Protein 4KCT (pdb70)

CATH classification: 3.40.1380.20 (+1 more: 3.20.20.60)

B-factor: mean 27.31, std 12.68, range [11.15, 114.93]

InterPro domains:
  IPR001697 Pyruvate kinase [PR01050] (77-93)
  IPR001697 Pyruvate kinase [PR01050] (206-220)
  IPR001697 Pyruvate kinase [PR01050] (236-262)
  IPR001697 Pyruvate kinase [PR01050] (263-287)
  IPR001697 Pyruvate kinase [PR01050] (288-312)
  IPR001697 Pyruvate kinase [PR01050] (313-331)
  IPR001697 Pyruvate kinase [PR01050] (332-348)
  IPR001697 Pyruvate kinase [PTHR11817] (18-480)
  IPR001697 Pyruvate kinase [TIGR01064] (21-495)
  IPR001697 Pyruvate kinase [cd00288] (19-498)
  IPR011037 Pyruvate kinase-like, insert domain superfamily [SSF50800] (89-187)
  IPR015793 Pyruvate kinase, barrel [PF00224] (20-344)
  IPR015795 Pyruvate kinase, C-terminal [PF02887] (379-492)
  IPR015806 Pyruvate kinase, insert domain superfamily [G3DSA:2.40.33.10] (88-188)
  IPR015813 Pyruvate/Phosphoenolpyruvate kinase-like domain superfamily [SSF51621] (4-357)
  IPR018209 Pyruvate kinase, active site [PS00110] (234-246)
  IPR036918 Pyruvate kinase, C-terminal domain superfamily [G3DSA:3.40.1380.20] (355-491)
  IPR036918 Pyruvate kinase, C-terminal domain superfamily [SSF52935] (342-498)
  IPR040442 Pyruvate kinase-like domain superfamily [G3DSA:3.20.20.60] (20-354)

Sequence (996 aa):
SQLEHNIGLSIFEPVAKHRANRIVCTIGPSTQSVEEALKNLMKSGMSVARMNFSHGSHEYHQTTINNVRAAAAELGLHIGIALDTKGPEIRTGLFKDGEVSFAPGDIVCVTTDPAYEKVGTKEKFYIDYPQLTNAVRPGGSIYVDDGVMTLRVVSKEDDRTLKCHVNNHHRLTDRRGINLPGCEVDLPAVSEKDRKDLEFGVAQGVDMIFASFIRRTAEQVREVRAALGEKGKDILIISKIENHQGVQNIDSIIEASNGIMVARGDLGVEIPAEKVCCVAQMCIISKCNVVGKPVICATQMLEESMTSNPRPTRAEVSDVANAVLNGADCVMLSGETAKGKYPNEVVQYMARICVEAQSATHDTVMFNSSIKNLQKIPMCCPEEAVCSSSAVASSAFEVQAKAMLVLSNTGRSARLISKYRPNCPIICVTTRLQTCRQLNVTRSVVSVFYDAAKSGEDKDKEKRVKLGLDFAKKEKYASTGDVVVVVHADHSVKGYPNQTRLIYLPSQLEHNIGLSIFEPVAKHRANRIVCTIGPSTQSVEALKNLMKSGMSVARMNFSHGSHEYHQTTINNVRAAAAELGLHIGIALDTKGPEIRRTGLFKDGEVSFAPGDIVCVTTDPAYEKVGTKEKFYIDYPQLTNAVRPGGSIYVDDGVMTLRVVSKEDDRTLKCHVNNHHRLTDRRGINLPGCEVDLPAVSEKDRKDLEFGVAQGVDMIFASFIRTAEQVREVRAALGEKGKDILIISKIENHQGVQNIDSIIEASNGIMVARGDLGVEIPAEKVCCVAQMCIISKCNVVGKPVICATQMLESMTSSNPRPTRAEVSDVANAVLNGADCVMLSGETAKGKYPNEVVQYMARICVEAQSATHDTVMFNSSIKNLQKIPMCCPEEAVCSSSAVASSAFEVQAKAMLVLSNTGRSARLISKYRPNCPIICVTTRLQTCRQLNVTRSVVSVFYDAAKSGEDKDKEKRVKLGLDFAKKEKYASTGDVVVVVHADHSVKGYPNQTRLIYLP

Foldseek 3Di:
DLVVLVVPDDPPDDFDPDFFFAEEEEAAPLQLALVSLLLLVVLGHQEYEYEQLDDDLVSVVSSLVSNVVSCVVVVAQHAYEYEFNWDFKWWAAAVVQKEKDAFFQKEKEFCPCVQRHHAYSHYTYIPALQVPVFDAQQFWKAWQLNPWIWGFHHDPDSTMTITGTHHIDMDGGITTMERAPTDGDDAQADPRNLVSLVSCLVSPGQEYARPDDQALVSLVVSCVSNPDSNNLRFYAYEHQHVSCLVRVLSNLVNGQHYEPALSNHCSRYPNVCSVVSLLVNQVSCLLVLHAYEYEDVLQVVLLEDLHGDPVSLVSLLVSVLSRHNYYYDYSNQRRGPHNSSVSNSSSVSSRVSLRSHDQQVSLVVSVVPDDPPDPLQLVQLSVLLVVCVVQVFLEEEEEDASLPSVSSNLSSPHSHAYEYEYQDSSSQNNCSSGTRYHYDHDPCVPPHDCLQCPVSVVVRLVVCCVVVSDDAQGWYKYWADHNPDPDHTNDIDIDGRD/DLVVLVVPDDPPDDFDPDFFFAEEEEAAPQALALVSLLLLVVLGHQEYEYEQLDDDLVSVVSSLVSNVVSCVVVVAQHAYEYEFNFPWKWWAAADVQKEKDAFFQKEKEFCPCVQRHHDYSRYTYMPQLQVPVWAAQQFWKQWALSPWIWGFHHAPDRTMTITTTHHIDMDGHIITIDRAPTPDDDALADPSNLVSLCSCLVSPHQAYARPPDQALVSLVVSCVSNPPSNNLRFYAYEQQADNCLVHVLRNLVNGQHYEPALSNNCNNDPVVCSVVSLLVNQVSCLLVLHAYEYEDVLQVVQLEDLDGDPVSLVSLLVSLLSRHNYYYDYSNQRRGPCNSSVSNSSSVSSRVSLRSHDQQPQLVVSVVPDDPPDPLQLVQLSVLLVVCVVQVALEEEEEDASLVSVSSNLSSPHSHAYEYEYQDSSSQNNCSSGTRYHYDHDPCVVVHDCLQVPVSVVVRLVVCVVVVSDDAQGKYKYWADHNPDPDHTNDIDIDGRD

Radius of gyration: 30.14 Å; Cα contacts (8 Å, |Δi|>4): 2373; chains: 2; bounding box: 92×71×83 Å

Solvent-accessible surface area: 38843 Å² total; per-residue (Å²): 82,117,10,93,47,8,46,64,27,47,12,86,112,129,55,39,173,52,57,8,2,19,0,0,0,5,11,3,117,37,1,27,60,41,106,23,0,28,62,0,10,145,13,9,5,14,0,0,19,1,33,1,38,131,45,64,67,143,70,7,46,54,2,0,79,28,1,95,47,0,8,80,109,56,64,75,57,11,0,2,0,0,1,8,70,5,23,85,13,80,0,0,43,6,111,146,28,79,20,66,5,34,66,39,33,87,0,30,0,1,9,37,72,80,78,46,139,66,0,32,96,125,55,0,24,0,52,6,104,90,0,7,82,20,3,142,79,57,25,36,0,55,0,32,88,10,55,0,34,0,100,1,52,30,97,94,76,106,105,10,0,62,0,43,0,62,47,133,39,126,0,42,50,69,82,26,10,16,2,26,49,15,107,22,118,38,91,7,16,37,122,80,3,115,117,3,4,120,23,0,25,74,55,29,0,0,0,0,0,2,7,33,1,7,48,12,86,15,1,127,71,5,73,76,30,6,31,132,177,1,118,80,10,13,0,1,0,16,0,4,3,10,12,0,13,100,49,8,91,53,0,5,134,22,3,45,0,0,2,0,5,2,20,54,0,12,12,12,9,67,14,18,29,6,14,7,0,7,12,7,0,0,1,38,0,5,22,74,18,55,5,0,2,0,0,32,48,0,0,50,27,0,27,75,70,31,38,5,15,8,0,3,4,6,0,0,0,17,0,12,58,27,5,1,5,0,0,4,0,26,15,0,0,15,133,4,145,41,21,42,74,0,0,72,26,0,14,100,0,0,20,10,0,23,50,6,46,74,78,42,79,34,12,63,10,0,70,113,55,28,179,128,120,39,75,79,18,29,44,24,0,6,62,0,0,28,28,6,34,141,57,157,7,105,0,0,0,0,16,5,60,73,0,113,12,0,48,22,0,2,14,0,17,2,79,11,13,0,0,0,0,0,42,108,80,45,4,3,58,9,2,20,1,3,28,3,7,36,19,19,58,9,48,35,110,161,42,29,144,12,144,65,18,93,107,20,7,131,60,0,18,66,43,0,86,162,74,168,31,6,66,84,47,28,22,0,0,0,0,10,10,43,128,92,38,119,78,78,6,48,53,47,79,81,35,151,4,121,81,108,9,95,47,6,45,64,26,44,13,106,109,130,53,35,178,50,59,8,1,19,0,0,0,5,11,3,118,38,1,27,60,42,98,21,0,30,54,0,10,136,13,9,5,15,0,0,18,2,38,2,19,104,47,66,68,145,75,6,43,53,1,0,77,28,1,97,43,0,9,82,109,57,62,77,57,10,0,2,0,0,1,7,36,5,28,36,14,31,3,2,48,7,110,142,30,83,21,61,7,35,65,38,33,78,1,24,0,1,14,44,87,80,73,62,151,64,0,44,92,140,56,2,24,0,50,5,86,82,0,6,95,12,2,145,79,56,24,37,0,62,0,30,60,3,35,0,29,1,101,2,62,35,88,87,72,101,159,10,0,70,0,48,0,58,37,122,35,148,0,48,46,108,78,24,9,13,7,33,95,28,158,28,128,43,72,7,29,33,111,83,0,79,118,4,0,80,26,0,26,78,54,29,0,0,0,0,0,2,4,24,1,57,36,16,88,27,2,129,72,4,71,76,22,6,34,141,191,0,127,81,9,12,1,1,0,16,0,4,4,80,64,0,14,104,42,10,90,49,0,8,141,38,4,52,0,0,2,0,5,1,13,45,0,0,10,33,7,68,6,17,34,6,9,7,0,7,12,13,1,0,1,38,0,4,24,74,19,53,4,0,1,0,0,32,33,0,0,61,28,0,23,61,71,68,89,6,14,32,0,4,5,7,1,0,0,16,0,12,51,30,6,1,5,0,1,3,0,26,16,1,0,16,137,4,148,64,20,40,73,0,0,73,34,0,14,101,0,0,21,10,0,23,50,5,42,80,80,39,71,32,12,68,10,0,73,114,56,28,176,127,117,39,80,74,42,28,44,23,0,5,64,0,0,29,28,6,37,143,59,157,8,102,0,0,0,0,16,4,62,47,0,141,14,0,48,30,0,2,16,0,18,2,80,11,14,0,0,0,0,0,38,108,78,47,4,2,58,9,1,20,0,4,26,4,6,38,20,18,61,10,41,36,106,176,54,29,132,9,134,66,16,91,97,20,8,129,61,0,14,59,45,0,76,164,84,162,26,6,68,96,45,30,32,0,0,1,0,9,11,44,134,89,37,130,77,81,6,49,51,49,72,81,44,155,4,113

Organism: Trypanosoma brucei brucei (NCBI:txid5702)

Structure (mmCIF, N/CA/C/O backbone):
data_4KCT
#
_entry.id   4KCT
#
_cell.length_a   102.990
_cell.length_b   108.170
_cell.length_c   264.490
_cell.angle_alpha   90.00
_cell.angle_beta   90.00
_cell.angle_gamma   90.00
#
_symmetry.space_group_name_H-M   'I 2 2 2'
#
loop_
_entity.id
_entity.type
_entity.pdbx_description
1 polymer 'Pyruvate kinase 1'
2 non-polymer 'MAGNESIUM ION'
3 non-polymer 'POTASSIUM ION'
4 non-polymer 'PYRUVIC ACID'
5 non-polymer 2,6-di-O-phosphono-beta-D-fructofuranose
6 non-polymer GLYCEROL
7 water water
#
loop_
_atom_site.group_PDB
_atom_site.id
_atom_site.type_symbol
_atom_site.label_atom_id
_atom_site.label_alt_id
_atom_site.label_comp_id
_atom_site.label_asym_id
_atom_site.label_entity_id
_atom_site.label_seq_id
_atom_site.pdbx_PDB_ins_code
_atom_site.Cartn_x
_atom_site.Cartn_y
_atom_site.Cartn_z
_atom_site.occupancy
_atom_site.B_iso_or_equiv
_atom_site.auth_seq_id
_atom_site.auth_comp_id
_atom_site.auth_asym_id
_atom_site.auth_atom_id
_atom_site.pdbx_PDB_model_num
ATOM 1 N N . SER A 1 2 ? 2.721 -6.539 43.690 1.00 28.60 2 SER B N 1
ATOM 2 C CA . SER A 1 2 ? 3.737 -7.202 42.859 1.00 26.33 2 SER B CA 1
ATOM 3 C C . SER A 1 2 ? 3.855 -8.662 43.274 1.00 25.12 2 SER B C 1
ATOM 4 O O . SER A 1 2 ? 3.447 -9.043 44.375 1.00 22.52 2 SER B O 1
ATOM 7 N N . GLN A 1 3 ? 4.324 -9.494 42.365 1.00 23.19 3 GLN B N 1
ATOM 8 C CA . GLN A 1 3 ? 4.520 -10.886 42.676 1.00 24.40 3 GLN B CA 1
ATOM 9 C C . GLN A 1 3 ? 5.560 -11.007 43.799 1.00 21.15 3 GLN B C 1
ATOM 10 O O . GLN A 1 3 ? 5.418 -11.835 44.695 1.00 17.35 3 GLN B O 1
ATOM 16 N N . LEU A 1 4 ? 6.580 -10.145 43.759 1.00 20.22 4 LEU B N 1
ATOM 17 C CA . LEU A 1 4 ? 7.638 -10.178 44.786 1.00 21.73 4 LEU B CA 1
ATOM 18 C C . LEU A 1 4 ? 7.047 -9.911 46.153 1.00 18.85 4 LEU B C 1
ATOM 19 O O . LEU A 1 4 ? 7.338 -10.614 47.114 1.00 18.47 4 LEU B O 1
ATOM 24 N N . GLU A 1 5 ? 6.238 -8.869 46.246 1.00 18.27 5 GLU B N 1
ATOM 25 C CA . GLU A 1 5 ? 5.602 -8.534 47.518 1.00 20.41 5 GLU B CA 1
ATOM 26 C C . GLU A 1 5 ? 4.651 -9.629 47.994 1.00 20.45 5 GLU B C 1
ATOM 27 O O . GLU A 1 5 ? 4.585 -9.954 49.207 1.00 17.60 5 GLU B O 1
ATOM 33 N N . HIS A 1 6 ? 3.928 -10.230 47.049 1.00 18.34 6 HIS B N 1
ATOM 34 C CA . HIS A 1 6 ? 3.083 -11.364 47.380 1.00 17.71 6 HIS B CA 1
ATOM 35 C C . HIS A 1 6 ? 3.888 -12.521 47.956 1.00 16.53 6 HIS B C 1
ATOM 36 O O . HIS A 1 6 ? 3.502 -13.106 48.989 1.00 16.77 6 HIS B O 1
ATOM 43 N N . ASN A 1 7 ? 5.027 -12.826 47.342 1.00 14.93 7 ASN B N 1
ATOM 44 C CA . ASN A 1 7 ? 5.825 -13.998 47.758 1.00 16.93 7 ASN B CA 1
ATOM 45 C C . ASN A 1 7 ? 6.374 -13.823 49.168 1.00 17.72 7 ASN B C 1
ATOM 46 O O . ASN A 1 7 ? 6.385 -14.765 49.955 1.00 16.72 7 ASN B O 1
ATOM 51 N N . ILE A 1 8 ? 6.823 -12.618 49.493 1.00 17.88 8 ILE B N 1
ATOM 52 C CA . ILE A 1 8 ? 7.482 -12.427 50.781 1.00 18.74 8 ILE B CA 1
ATOM 53 C C . ILE A 1 8 ? 6.481 -12.520 51.919 1.00 20.96 8 ILE B C 1
ATOM 54 O O . ILE A 1 8 ? 6.862 -12.772 53.074 1.00 21.45 8 ILE B O 1
ATOM 59 N N . GLY A 1 9 ? 5.195 -12.423 51.590 1.00 19.24 9 GLY B N 1
ATOM 60 C CA . GLY A 1 9 ? 4.141 -12.573 52.605 1.00 21.93 9 GLY B CA 1
ATOM 61 C C . GLY A 1 9 ? 3.534 -13.976 52.698 1.00 24.62 9 GLY B C 1
ATOM 62 O O . GLY A 1 9 ? 2.670 -14.208 53.524 1.00 24.38 9 GLY B O 1
ATOM 63 N N . LEU A 1 10 ? 4.049 -14.939 51.925 1.00 22.18 10 LEU B N 1
ATOM 64 C CA . LEU A 1 10 ? 3.499 -16.317 51.964 1.00 22.62 10 LEU B CA 1
ATOM 65 C C . LEU A 1 10 ? 3.849 -16.977 53.295 1.00 30.94 10 LEU B C 1
ATOM 66 O O . LEU A 1 10 ? 4.898 -16.707 53.841 1.00 30.91 10 LEU B O 1
ATOM 71 N N . SER A 1 11 ? 2.955 -17.813 53.832 1.00 34.37 11 SER B N 1
ATOM 72 C CA . SER A 1 11 ? 3.322 -18.688 54.984 1.00 33.49 11 SER B CA 1
ATOM 73 C C . SER A 1 11 ? 3.029 -20.163 54.701 1.00 32.57 11 SER B C 1
ATOM 74 O O . SER A 1 11 ? 1.919 -20.503 54.321 1.00 38.41 11 SER B O 1
ATOM 77 N N . ILE A 1 12 ? 4.011 -21.036 54.931 1.00 30.56 12 ILE B N 1
ATOM 78 C CA . ILE A 1 12 ? 3.766 -22.497 54.914 1.00 34.98 12 ILE B CA 1
ATOM 79 C C . ILE A 1 12 ? 2.886 -22.966 56.078 1.00 33.56 12 ILE B C 1
ATOM 80 O O . ILE A 1 12 ? 2.520 -24.135 56.162 1.00 40.28 12 ILE B O 1
ATOM 85 N N . PHE A 1 13 ? 2.652 -22.091 57.035 1.00 28.60 13 PHE B N 1
ATOM 86 C CA . PHE A 1 13 ? 1.984 -22.503 58.283 1.00 39.81 13 PHE B CA 1
ATOM 87 C C . PHE A 1 13 ? 0.456 -22.365 58.243 1.00 39.20 13 PHE B C 1
ATOM 88 O O . PHE A 1 13 ? -0.240 -23.008 59.008 1.00 46.82 13 PHE B O 1
ATOM 96 N N . GLU A 1 14 ? -0.063 -21.586 57.303 1.00 35.52 14 GLU B N 1
ATOM 97 C CA . GLU A 1 14 ? -1.517 -21.302 57.257 1.00 32.79 14 GLU B CA 1
ATOM 98 C C . GLU A 1 14 ? -2.277 -22.464 56.630 1.00 32.58 14 GLU B C 1
ATOM 99 O O . GLU A 1 14 ? -1.731 -23.166 55.782 1.00 27.47 14 GLU B O 1
ATOM 105 N N . PRO A 1 15 ? -3.591 -22.572 56.926 1.00 29.88 15 PRO B N 1
ATOM 106 C CA . PRO A 1 15 ? -4.399 -23.641 56.318 1.00 31.34 15 PRO B CA 1
ATOM 107 C C . PRO A 1 15 ? -4.560 -23.408 54.812 1.00 27.39 15 PRO B C 1
ATOM 108 O O . PRO A 1 15 ? -4.581 -22.259 54.367 1.00 29.44 15 PRO B O 1
ATOM 112 N N . VAL A 1 16 ? -4.549 -24.483 54.035 1.00 24.21 16 VAL B N 1
ATOM 113 C CA . VAL A 1 16 ? -4.692 -24.376 52.587 1.00 25.15 16 VAL B CA 1
ATOM 114 C C . VAL A 1 16 ? -6.158 -24.370 52.200 1.00 25.98 16 VAL B C 1
ATOM 115 O O . VAL A 1 16 ? -7.029 -24.651 53.040 1.00 21.91 16 VAL B O 1
ATOM 119 N N . ALA A 1 17 ? -6.446 -23.952 50.964 1.00 22.07 17 ALA B N 1
ATOM 120 C CA . ALA A 1 17 ? -7.807 -23.998 50.426 1.00 24.64 17 ALA B CA 1
ATOM 121 C C . ALA A 1 17 ? -8.466 -25.353 50.717 1.00 24.93 17 ALA B C 1
ATOM 122 O O . ALA A 1 17 ? -7.838 -26.402 50.551 1.00 24.94 17 ALA B O 1
ATOM 124 N N . LYS A 1 18 ? -9.767 -25.331 51.015 1.00 24.82 18 LYS B N 1
ATOM 125 C CA . LYS A 1 18 ? -10.513 -26.570 51.258 1.00 25.63 18 LYS B CA 1
ATOM 126 C C . LYS A 1 18 ? -10.960 -27.237 49.956 1.00 24.72 18 LYS B C 1
ATOM 127 O O . LYS A 1 18 ? -11.168 -28.435 49.917 1.00 22.92 18 LYS B O 1
ATOM 133 N N . HIS A 1 19 ? -11.165 -26.452 48.898 1.00 20.07 19 HIS B N 1
ATOM 134 C CA . HIS A 1 19 ? -11.736 -27.003 47.667 1.00 20.20 19 HIS B CA 1
ATOM 135 C C . HIS A 1 19 ? -10.791 -26.837 46.509 1.00 18.02 19 HIS B C 1
ATOM 136 O O . HIS A 1 19 ? -10.490 -25.725 46.098 1.00 20.17 19 HIS B O 1
ATOM 143 N N . ARG A 1 20 ? -10.295 -27.949 46.002 1.00 15.52 20 ARG B N 1
ATOM 144 C CA . ARG A 1 20 ? -9.250 -27.910 44.982 1.00 15.55 20 ARG B CA 1
ATOM 145 C C . ARG A 1 20 ? -9.887 -27.403 43.687 1.00 14.34 20 ARG B C 1
ATOM 146 O O . ARG A 1 20 ? -10.888 -27.949 43.234 1.00 14.86 20 ARG B O 1
ATOM 154 N N . ALA A 1 21 ? -9.264 -26.409 43.064 1.00 15.01 21 ALA B N 1
ATOM 155 C CA . ALA A 1 21 ? -9.789 -25.826 41.833 1.00 14.67 21 ALA B CA 1
ATOM 156 C C . ALA A 1 21 ? -9.299 -26.558 40.588 1.00 14.55 21 ALA B C 1
ATOM 157 O O . ALA A 1 21 ? -10.029 -26.667 39.593 1.00 13.54 21 ALA B O 1
ATOM 159 N N . ASN A 1 22 ? -8.027 -26.968 40.585 1.00 13.44 22 ASN B N 1
ATOM 160 C CA . ASN A 1 22 ? -7.463 -27.591 39.375 1.00 14.03 22 ASN B CA 1
ATOM 161 C C . ASN A 1 22 ? -7.871 -29.050 39.216 1.00 14.94 22 ASN B C 1
ATOM 162 O O . ASN A 1 22 ? -8.350 -29.691 40.168 1.00 14.42 22 ASN B O 1
ATOM 167 N N . ARG A 1 23 ? -7.736 -29.563 37.993 1.00 14.40 23 ARG B N 1
ATOM 168 C CA . ARG A 1 23 ? -8.317 -30.864 37.650 1.00 16.02 23 ARG B CA 1
ATOM 169 C C . ARG A 1 23 ? -7.218 -31.811 37.170 1.00 15.18 23 ARG B C 1
ATOM 170 O O . ARG A 1 23 ? -6.245 -31.374 36.564 1.00 17.02 23 ARG B O 1
ATOM 178 N N . ILE A 1 24 ? -7.413 -33.113 37.420 1.00 14.44 24 ILE B N 1
ATOM 179 C CA . ILE A 1 24 ? -6.387 -34.129 37.168 1.00 15.07 24 ILE B CA 1
ATOM 180 C C . ILE A 1 24 ? -6.884 -35.151 36.116 1.00 15.74 24 ILE B C 1
ATOM 181 O O . ILE A 1 24 ? -7.971 -35.726 36.250 1.00 15.77 24 ILE B O 1
ATOM 186 N N . VAL A 1 25 ? -6.104 -35.298 35.049 1.00 14.42 25 VAL B N 1
ATOM 187 C CA . VAL A 1 25 ? -6.369 -36.266 33.998 1.00 15.51 25 VAL B CA 1
ATOM 188 C C . VAL A 1 25 ? -5.423 -37.465 34.222 1.00 15.75 25 VAL B C 1
ATOM 189 O O . VAL A 1 25 ? -4.226 -37.277 34.366 1.00 16.13 25 VAL B O 1
ATOM 193 N N . CYS A 1 26 ? -5.978 -38.664 34.343 1.00 16.43 26 CYS B N 1
ATOM 194 C CA . CYS A 1 26 ? -5.175 -39.888 34.551 1.00 17.43 26 CYS B CA 1
ATOM 195 C C . CYS A 1 26 ? -5.310 -40.810 33.366 1.00 16.08 26 CYS B C 1
ATOM 196 O O . CYS A 1 26 ? -6.426 -41.127 32.944 1.00 16.34 26 CYS B O 1
ATOM 199 N N . THR A 1 27 ? -4.174 -41.280 32.868 1.00 17.33 27 THR B N 1
ATOM 200 C CA . THR A 1 27 ? -4.142 -42.340 31.865 1.00 17.13 27 THR B CA 1
ATOM 201 C C . THR A 1 27 ? -4.389 -43.712 32.472 1.00 18.90 27 THR B C 1
ATOM 202 O O . THR A 1 27 ? -3.777 -44.076 33.486 1.00 18.92 27 THR B O 1
ATOM 206 N N . ILE A 1 28 ? -5.292 -44.474 31.851 1.00 17.59 28 ILE B N 1
ATOM 207 C CA . ILE A 1 28 ? -5.647 -45.788 32.350 1.00 18.96 28 ILE B CA 1
ATOM 208 C C . ILE A 1 28 ? -4.777 -46.866 31.665 1.00 21.55 28 ILE B C 1
ATOM 209 O O . ILE A 1 28 ? -4.424 -46.741 30.492 1.00 17.69 28 ILE B O 1
ATOM 214 N N . GLY A 1 29 ? -4.352 -47.853 32.439 1.00 19.52 29 GLY B N 1
ATOM 215 C CA . GLY A 1 29 ? -3.528 -48.950 31.906 1.00 19.03 29 GLY B CA 1
ATOM 216 C C . GLY A 1 29 ? -3.617 -50.118 32.859 1.00 21.61 29 GLY B C 1
ATOM 217 O O . GLY A 1 29 ? -4.478 -50.126 33.734 1.00 21.94 29 GLY B O 1
ATOM 218 N N . PRO A 1 30 ? -2.718 -51.109 32.709 1.00 19.66 30 PRO B N 1
ATOM 219 C CA . PRO A 1 30 ? -2.817 -52.317 33.524 1.00 20.84 30 PRO B CA 1
ATOM 220 C C . PRO A 1 30 ? -2.817 -52.034 35.032 1.00 20.03 30 PRO B C 1
ATOM 221 O O . PRO A 1 30 ? -3.423 -52.774 35.774 1.00 21.71 30 PRO B O 1
ATOM 225 N N . SER A 1 31 ? -2.184 -50.949 35.477 1.00 20.28 31 SER B N 1
ATOM 226 C CA . SER A 1 31 ? -2.206 -50.626 36.910 1.00 24.28 31 SER B CA 1
ATOM 227 C C . SER A 1 31 ? -3.588 -50.213 37.389 1.00 25.06 31 SER B C 1
ATOM 228 O O . SER A 1 31 ? -3.838 -50.182 38.605 1.00 25.78 31 SER B O 1
ATOM 231 N N . THR A 1 32 ? -4.398 -49.671 36.474 1.00 23.65 32 THR B N 1
ATOM 232 C CA . THR A 1 32 ? -5.574 -48.904 36.882 1.00 23.35 32 THR B CA 1
ATOM 233 C C . THR A 1 32 ? -6.919 -49.309 36.236 1.00 25.10 32 THR B C 1
ATOM 234 O O . THR A 1 32 ? -7.931 -48.627 36.442 1.00 23.82 32 THR B O 1
ATOM 238 N N . GLN A 1 33 ? -6.930 -50.349 35.411 1.00 22.81 33 GLN B N 1
ATOM 239 C CA . GLN A 1 33 ? -8.117 -50.599 34.587 1.00 23.24 33 GLN B CA 1
ATOM 240 C C . GLN A 1 33 ? -9.318 -51.216 35.328 1.00 24.24 33 GLN B C 1
ATOM 241 O O . GLN A 1 33 ? -10.455 -51.136 34.855 1.00 21.89 33 GLN B O 1
ATOM 247 N N . SER A 1 34 ? -9.062 -51.913 36.424 1.00 25.57 34 SER B N 1
ATOM 248 C CA . SER A 1 34 ? -10.134 -52.625 37.101 1.00 25.87 34 SER B CA 1
ATOM 249 C C . SER A 1 34 ? -11.123 -51.628 37.717 1.00 28.89 34 SER B C 1
ATOM 250 O O . SER A 1 34 ? -10.763 -50.483 38.031 1.00 21.82 34 SER B O 1
ATOM 253 N N . VAL A 1 35 ? -12.367 -52.053 37.894 1.00 23.89 35 VAL B N 1
ATOM 254 C CA . VAL A 1 35 ? -13.354 -51.173 38.498 1.00 26.13 35 VAL B CA 1
ATOM 255 C C . VAL A 1 35 ? -12.894 -50.714 39.891 1.00 27.55 35 VAL B C 1
ATOM 256 O O . VAL A 1 35 ? -13.066 -49.550 40.263 1.00 24.24 35 VAL B O 1
ATOM 260 N N . GLU A 1 36 ? -12.317 -51.626 40.662 1.00 26.89 36 GLU B N 1
ATOM 261 C CA A GLU A 1 36 ? -11.870 -51.248 41.976 0.50 28.22 36 GLU B CA 1
ATOM 262 C CA B GLU A 1 36 ? -11.799 -51.313 41.998 0.50 28.35 36 GLU B CA 1
ATOM 263 C C . GLU A 1 36 ? -10.705 -50.247 41.909 1.00 25.64 36 GLU B C 1
ATOM 264 O O . GLU A 1 36 ? -10.687 -49.275 42.668 1.00 24.14 36 GLU B O 1
ATOM 275 N N . ALA A 1 37 ? -9.780 -50.438 40.970 1.00 22.42 37 ALA B N 1
ATOM 276 C CA . ALA A 1 37 ? -8.672 -49.503 40.844 1.00 22.37 37 ALA B CA 1
ATOM 277 C C . ALA A 1 37 ? -9.205 -48.137 40.441 1.00 22.26 37 ALA B C 1
ATOM 278 O O . ALA A 1 37 ? -8.691 -47.105 40.888 1.00 24.34 37 ALA B O 1
ATOM 280 N N . LEU A 1 38 ? -10.182 -48.124 39.539 1.00 21.72 38 LEU B N 1
ATOM 281 C CA . LEU A 1 38 ? -10.732 -46.863 39.055 1.00 23.80 38 LEU B CA 1
ATOM 282 C C . LEU A 1 38 ? -11.462 -46.113 40.156 1.00 22.71 38 LEU B C 1
ATOM 283 O O . LEU A 1 38 ? -11.400 -44.897 40.224 1.00 21.71 38 LEU B O 1
ATOM 288 N N . LYS A 1 39 ? -12.205 -46.836 40.992 1.00 24.02 39 LYS B N 1
ATOM 289 C CA . LYS A 1 39 ? -12.876 -46.191 42.121 1.00 24.72 39 LYS B CA 1
ATOM 290 C C . LYS A 1 39 ? -11.872 -45.500 43.028 1.00 24.10 39 LYS B C 1
ATOM 291 O O . LYS A 1 39 ? -12.068 -44.345 43.416 1.00 23.73 39 LYS B O 1
ATOM 297 N N . ASN A 1 40 ? -10.777 -46.190 43.341 1.00 22.63 40 ASN B N 1
ATOM 298 C CA . ASN A 1 40 ? -9.732 -45.582 44.128 1.00 22.48 40 ASN B CA 1
ATOM 299 C C . ASN A 1 40 ? -9.106 -44.361 43.450 1.00 21.35 40 ASN B C 1
ATOM 300 O O . ASN A 1 40 ? -8.746 -43.387 44.119 1.00 22.00 40 ASN B O 1
ATOM 305 N N . LEU A 1 41 ? -8.873 -44.455 42.147 1.00 19.95 41 LEU B N 1
ATOM 306 C CA . LEU A 1 41 ? -8.363 -43.310 41.398 1.00 20.47 41 LEU B CA 1
ATOM 307 C C . LEU A 1 41 ? -9.311 -42.117 41.521 1.00 19.96 41 LEU B C 1
ATOM 308 O O . LEU A 1 41 ? -8.871 -40.978 41.657 1.00 20.93 41 LEU B O 1
ATOM 313 N N . MET A 1 42 ? -10.606 -42.371 41.367 1.00 18.71 42 MET B N 1
ATOM 314 C CA . MET A 1 42 ? -11.609 -41.315 41.475 1.00 19.89 42 MET B CA 1
ATOM 315 C C . MET A 1 42 ? -11.616 -40.714 42.885 1.00 21.66 42 MET B C 1
ATOM 316 O O . MET A 1 42 ? -11.590 -39.491 43.051 1.00 20.70 42 MET B O 1
ATOM 321 N N . LYS A 1 43 ? -11.590 -41.566 43.900 1.00 21.17 43 LYS B N 1
ATOM 322 C CA . LYS A 1 43 ? -11.526 -41.061 45.274 1.00 22.19 43 LYS B CA 1
ATOM 323 C C . LYS A 1 43 ? -10.265 -40.273 45.493 1.00 21.50 43 LYS B C 1
ATOM 324 O O . LYS A 1 43 ? -10.253 -39.323 46.242 1.00 23.53 43 LYS B O 1
ATOM 330 N N . SER A 1 44 ? -9.197 -40.655 44.813 1.00 21.09 44 SER B N 1
ATOM 331 C CA . SER A 1 44 ? -7.916 -39.968 44.988 1.00 21.25 44 SER B CA 1
ATOM 332 C C . SER A 1 44 ? -7.880 -38.597 44.300 1.00 21.75 44 SER B C 1
ATOM 333 O O . SER A 1 44 ? -7.043 -37.737 44.652 1.00 21.88 44 SER B O 1
ATOM 336 N N . GLY A 1 45 ? -8.728 -38.415 43.285 1.00 19.86 45 GLY B N 1
ATOM 337 C CA . GLY A 1 45 ? -8.851 -37.112 42.612 1.00 19.79 45 GLY B CA 1
ATOM 338 C C . GLY A 1 45 ? -8.836 -37.098 41.089 1.00 18.70 45 GLY B C 1
ATOM 339 O O . GLY A 1 45 ? -8.818 -36.020 40.467 1.00 19.63 45 GLY B O 1
ATOM 340 N N . MET A 1 46 ? -8.981 -38.257 40.457 1.00 19.14 46 MET B N 1
ATOM 341 C CA . MET A 1 46 ? -9.083 -38.272 38.995 1.00 17.89 46 MET B CA 1
ATOM 342 C C . MET A 1 46 ? -10.408 -37.633 38.572 1.00 17.88 46 MET B C 1
ATOM 343 O O . MET A 1 46 ? -11.453 -38.022 39.079 1.00 19.04 46 MET B O 1
ATOM 348 N N . SER A 1 47 ? -10.359 -36.668 37.652 1.00 16.81 47 SER B N 1
ATOM 349 C CA . SER A 1 47 ? -11.580 -36.105 37.037 1.00 16.92 47 SER B CA 1
ATOM 350 C C . SER A 1 47 ? -11.835 -36.615 35.625 1.00 16.14 47 SER B C 1
ATOM 351 O O . SER A 1 47 ? -12.966 -36.557 35.146 1.00 18.58 47 SER B O 1
ATOM 354 N N . VAL A 1 48 ? -10.766 -36.954 34.898 1.00 15.08 48 VAL B N 1
ATOM 355 C CA . VAL A 1 48 ? -10.908 -37.407 33.483 1.00 15.34 48 VAL B CA 1
ATOM 356 C C . VAL A 1 48 ? -10.012 -38.610 33.288 1.00 16.15 48 VAL B C 1
ATOM 357 O O . VAL A 1 48 ? -8.875 -38.612 33.765 1.00 15.22 48 VAL B O 1
ATOM 361 N N . ALA A 1 49 ? -10.563 -39.668 32.678 1.00 14.59 49 ALA B N 1
ATOM 362 C CA . ALA A 1 49 ? -9.806 -40.861 32.352 1.00 15.16 49 ALA B CA 1
ATOM 363 C C . ALA A 1 49 ? -9.329 -40.811 30.896 1.00 16.07 49 ALA B C 1
ATOM 364 O O . ALA A 1 49 ? -10.127 -40.620 29.972 1.00 19.35 49 ALA B O 1
ATOM 366 N N . ARG A 1 50 ? -8.024 -40.860 30.717 1.00 16.30 50 ARG B N 1
ATOM 367 C CA . ARG A 1 50 ? -7.427 -40.800 29.383 1.00 16.52 50 ARG B CA 1
ATOM 368 C C . ARG A 1 50 ? -7.123 -42.219 28.875 1.00 16.16 50 ARG B C 1
ATOM 369 O O . ARG A 1 50 ? -6.543 -43.042 29.597 1.00 15.71 50 ARG B O 1
ATOM 377 N N . MET A 1 51 ? -7.654 -42.536 27.697 1.00 16.22 51 MET B N 1
ATOM 378 C CA . MET A 1 51 ? -7.291 -43.747 26.986 1.00 17.61 51 MET B CA 1
ATOM 379 C C . MET A 1 51 ? -6.272 -43.394 25.908 1.00 18.33 51 MET B C 1
ATOM 380 O O . MET A 1 51 ? -6.556 -42.596 25.006 1.00 16.64 51 MET B O 1
ATOM 385 N N . ASN A 1 52 ? -5.096 -44.002 25.993 1.00 18.37 52 ASN B N 1
ATOM 386 C CA . ASN A 1 52 ? -4.049 -43.758 25.039 1.00 18.94 52 ASN B CA 1
ATOM 387 C C . ASN A 1 52 ? -4.134 -44.754 23.914 1.00 20.33 52 ASN B C 1
ATOM 388 O O . ASN A 1 52 ? -3.725 -45.913 24.069 1.00 19.13 52 ASN B O 1
ATOM 393 N N . PHE A 1 53 ? -4.726 -44.332 22.800 1.00 20.28 53 PHE B N 1
ATOM 394 C CA . PHE A 1 53 ? -4.943 -45.239 21.668 1.00 22.16 53 PHE B CA 1
ATOM 395 C C . PHE A 1 53 ? -3.690 -45.443 20.839 1.00 24.44 53 PHE B C 1
ATOM 396 O O . PHE A 1 53 ? -3.731 -46.141 19.831 1.00 22.89 53 PHE B O 1
ATOM 404 N N . SER A 1 54 ? -2.559 -44.896 21.281 1.00 23.28 54 SER B N 1
ATOM 405 C CA . SER A 1 54 ? -1.279 -45.359 20.736 1.00 25.21 54 SER B CA 1
ATOM 406 C C . SER A 1 54 ? -1.048 -46.850 21.001 1.00 27.65 54 SER B C 1
ATOM 407 O O . SER A 1 54 ? -0.359 -47.505 20.235 1.00 26.20 54 SER B O 1
ATOM 410 N N . HIS A 1 55 ? -1.649 -47.384 22.066 1.00 24.79 55 HIS B N 1
ATOM 411 C CA . HIS A 1 55 ? -1.516 -48.818 22.402 1.00 31.91 55 HIS B CA 1
ATOM 412 C C . HIS A 1 55 ? -2.870 -49.408 22.648 1.00 35.42 55 HIS B C 1
ATOM 413 O O . HIS A 1 55 ? -3.830 -48.676 22.903 1.00 30.38 55 HIS B O 1
ATOM 420 N N . GLY A 1 56 ? -2.955 -50.740 22.607 1.00 27.94 56 GLY B N 1
ATOM 421 C CA . GLY A 1 56 ? -4.169 -51.460 23.022 1.00 26.55 56 GLY B CA 1
ATOM 422 C C . GLY A 1 56 ? -5.230 -51.564 21.937 1.00 28.64 56 GLY B C 1
ATOM 423 O O . GLY A 1 56 ? -5.403 -50.659 21.145 1.00 30.72 56 GLY B O 1
ATOM 424 N N . SER A 1 57 ? -5.995 -52.649 21.946 1.00 28.73 57 SER B N 1
ATOM 425 C CA . SER A 1 57 ? -7.048 -52.846 20.932 1.00 30.46 57 SER B CA 1
ATOM 426 C C . SER A 1 57 ? -8.298 -52.039 21.305 1.00 29.19 57 SER B C 1
ATOM 427 O O . SER A 1 57 ? -8.438 -51.604 22.445 1.00 25.35 57 SER B O 1
ATOM 430 N N . HIS A 1 58 ? -9.275 -51.991 20.401 1.00 26.71 58 HIS B N 1
ATOM 431 C CA . HIS A 1 58 ? -10.603 -51.483 20.769 1.00 29.28 58 HIS B CA 1
ATOM 432 C C . HIS A 1 58 ? -11.218 -52.249 21.901 1.00 31.39 58 HIS B C 1
ATOM 433 O O . HIS A 1 58 ? -11.857 -51.673 22.762 1.00 29.76 58 HIS B O 1
ATOM 440 N N . GLU A 1 59 ? -11.016 -53.560 21.921 1.00 26.11 59 GLU B N 1
ATOM 441 C CA . GLU A 1 59 ? -11.518 -54.381 23.013 1.00 30.86 59 GLU B CA 1
ATOM 442 C C . GLU A 1 59 ? -10.930 -53.955 24.371 1.00 27.84 59 GLU B C 1
ATOM 443 O O . GLU A 1 59 ? -11.649 -53.875 25.382 1.00 26.67 59 GLU B O 1
ATOM 449 N N . TYR A 1 60 ? -9.629 -53.693 24.399 1.00 25.33 60 TYR B N 1
ATOM 450 C CA . TYR A 1 60 ? -8.985 -53.212 25.620 1.00 24.37 60 TYR B CA 1
ATOM 451 C C . TYR A 1 60 ? -9.631 -51.890 26.107 1.00 23.03 60 TYR B C 1
ATOM 452 O O . TYR A 1 60 ? -10.004 -51.745 27.287 1.00 23.24 60 TYR B O 1
ATOM 461 N N . HIS A 1 61 ? -9.799 -50.949 25.190 1.00 21.93 61 HIS B N 1
ATOM 462 C CA . HIS A 1 61 ? -10.324 -49.646 25.556 1.00 22.22 61 HIS B CA 1
ATOM 463 C C . HIS A 1 61 ? -11.779 -49.688 25.856 1.00 22.47 61 HIS B C 1
ATOM 464 O O . HIS A 1 61 ? -12.262 -48.923 26.675 1.00 18.84 61 HIS B O 1
ATOM 471 N N . GLN A 1 62 ? -12.502 -50.642 25.263 1.00 22.99 62 GLN B N 1
ATOM 472 C CA . GLN A 1 62 ? -13.896 -50.837 25.637 1.00 22.09 62 GLN B CA 1
ATOM 473 C C . GLN A 1 62 ? -14.015 -51.209 27.118 1.00 23.03 62 GLN B C 1
ATOM 474 O O . GLN A 1 62 ? -14.933 -50.758 27.810 1.00 24.70 62 GLN B O 1
ATOM 480 N N . THR A 1 63 ? -13.134 -52.091 27.577 1.00 22.04 63 THR B N 1
ATOM 481 C CA . THR A 1 63 ? -13.079 -52.457 29.000 1.00 23.97 63 THR B CA 1
ATOM 482 C C . THR A 1 63 ? -12.883 -51.211 29.889 1.00 22.55 63 THR B C 1
ATOM 483 O O . THR A 1 63 ? -13.548 -51.056 30.923 1.00 22.47 63 THR B O 1
ATOM 487 N N . THR A 1 64 ? -11.964 -50.335 29.488 1.00 22.86 64 THR B N 1
ATOM 488 C CA . THR A 1 64 ? -11.737 -49.089 30.222 1.00 22.20 64 THR B CA 1
ATOM 489 C C . THR A 1 64 ? -13.008 -48.253 30.279 1.00 19.88 64 THR B C 1
ATOM 490 O O . THR A 1 64 ? -13.446 -47.852 31.342 1.00 23.33 64 THR B O 1
ATOM 494 N N . ILE A 1 65 ? -13.634 -48.052 29.129 1.00 21.30 65 ILE B N 1
ATOM 495 C CA . ILE A 1 65 ? -14.874 -47.315 29.069 1.00 20.86 65 ILE B CA 1
ATOM 496 C C . ILE A 1 65 ? -15.927 -47.913 30.005 1.00 23.51 65 ILE B C 1
ATOM 497 O O . ILE A 1 65 ? -16.508 -47.194 30.865 1.00 22.06 65 ILE B O 1
ATOM 502 N N . ASN A 1 66 ? -16.140 -49.227 29.903 1.00 21.18 66 ASN B N 1
ATOM 503 C CA . ASN A 1 66 ? -17.158 -49.869 30.730 1.00 22.12 66 ASN B CA 1
ATOM 504 C C . ASN A 1 66 ? -16.830 -49.766 32.206 1.00 23.83 66 ASN B C 1
ATOM 505 O O . ASN A 1 66 ? -17.726 -49.547 33.049 1.00 23.02 66 ASN B O 1
ATOM 510 N N . ASN A 1 67 ? -15.565 -49.991 32.538 1.00 21.86 67 ASN B N 1
ATOM 511 C CA . ASN A 1 67 ? -15.151 -49.973 33.932 1.00 21.88 67 ASN B CA 1
ATOM 512 C C . ASN A 1 67 ? -15.215 -48.569 34.535 1.00 21.92 67 ASN B C 1
ATOM 513 O O . ASN A 1 67 ? -15.567 -48.410 35.716 1.00 22.33 67 ASN B O 1
ATOM 518 N N . VAL A 1 68 ? -14.862 -47.557 33.736 1.00 20.99 68 VAL B N 1
ATOM 519 C CA . VAL A 1 68 ? -14.904 -46.156 34.209 1.00 21.18 68 VAL B CA 1
ATOM 520 C C . VAL A 1 68 ? -16.352 -45.787 34.527 1.00 23.41 68 VAL B C 1
ATOM 521 O O . VAL A 1 68 ? -16.653 -45.286 35.613 1.00 21.29 68 VAL B O 1
ATOM 525 N N . ARG A 1 69 ? -17.271 -46.163 33.637 1.00 21.55 69 ARG B N 1
ATOM 526 C CA . ARG A 1 69 ? -18.685 -45.873 33.867 1.00 22.17 69 ARG B CA 1
ATOM 527 C C . ARG A 1 69 ? -19.285 -46.618 35.074 1.00 23.26 69 ARG B C 1
ATOM 528 O O . ARG A 1 69 ? -20.000 -46.025 35.884 1.00 23.37 69 ARG B O 1
ATOM 536 N N . ALA A 1 70 ? -18.906 -47.875 35.245 1.00 22.41 70 ALA B N 1
ATOM 537 C CA . ALA A 1 70 ? -19.349 -48.642 36.426 1.00 23.53 70 ALA B CA 1
ATOM 538 C C . ALA A 1 70 ? -18.776 -48.062 37.740 1.00 23.31 70 ALA B C 1
ATOM 539 O O . ALA A 1 70 ? -19.487 -47.927 38.728 1.00 22.44 70 ALA B O 1
ATOM 541 N N . ALA A 1 71 ? -17.496 -47.712 37.734 1.00 21.19 71 ALA B N 1
ATOM 542 C CA . ALA A 1 71 ? -16.873 -47.110 38.904 1.00 22.04 71 ALA B CA 1
ATOM 543 C C . ALA A 1 71 ? -17.526 -45.750 39.227 1.00 21.69 71 ALA B C 1
ATOM 544 O O . ALA A 1 71 ? -17.864 -45.461 40.389 1.00 21.98 71 ALA B O 1
ATOM 546 N N . ALA A 1 72 ? -17.707 -44.918 38.204 1.00 20.35 72 ALA B N 1
ATOM 547 C CA . ALA A 1 72 ? -18.297 -43.606 38.425 1.00 22.38 72 ALA B CA 1
ATOM 548 C C . ALA A 1 72 ? -19.747 -43.718 38.951 1.00 23.11 72 ALA B C 1
ATOM 549 O O . ALA A 1 72 ? -20.158 -42.945 39.833 1.00 23.94 72 ALA B O 1
ATOM 551 N N . ALA A 1 73 ? -20.518 -44.665 38.398 1.00 21.55 73 ALA B N 1
ATOM 552 C CA . ALA A 1 73 ? -21.916 -44.839 38.798 1.00 24.79 73 ALA B CA 1
ATOM 553 C C . ALA A 1 73 ? -21.994 -45.312 40.240 1.00 27.40 73 ALA B C 1
ATOM 554 O O . ALA A 1 73 ? -22.756 -44.768 41.043 1.00 28.15 73 ALA B O 1
ATOM 556 N N . GLU A 1 74 ? -21.093 -46.210 40.608 1.00 26.43 74 GLU B N 1
ATOM 557 C CA . GLU A 1 74 ? -20.999 -46.659 41.995 1.00 30.71 74 GLU B CA 1
ATOM 558 C C . GLU A 1 74 ? -20.753 -45.508 42.976 1.00 31.66 74 GLU B C 1
ATOM 559 O O . GLU A 1 74 ? -21.299 -45.494 44.063 1.00 27.70 74 GLU B O 1
ATOM 565 N N . LEU A 1 75 ? -19.936 -44.534 42.581 1.00 29.51 75 LEU B N 1
ATOM 566 C CA . LEU A 1 75 ? -19.608 -43.417 43.472 1.00 27.90 75 LEU B CA 1
ATOM 567 C C . LEU A 1 75 ? -20.494 -42.181 43.253 1.00 28.11 75 LEU B C 1
ATOM 568 O O . LEU A 1 75 ? -20.302 -41.158 43.900 1.00 29.29 75 LEU B O 1
ATOM 573 N N . GLY A 1 76 ? -21.358 -42.227 42.247 1.00 25.35 76 GLY B N 1
ATOM 574 C CA . GLY A 1 76 ? -22.239 -41.087 41.949 1.00 27.35 76 GLY B CA 1
ATOM 575 C C . GLY A 1 76 ? -21.468 -39.903 41.367 1.00 28.90 76 GLY B C 1
ATOM 576 O O . GLY A 1 76 ? -21.828 -38.739 41.591 1.00 27.75 76 GLY B O 1
ATOM 577 N N . LEU A 1 77 ? -20.407 -40.194 40.617 1.00 26.01 77 LEU B N 1
ATOM 578 C CA . LEU A 1 77 ? -19.573 -39.137 40.032 1.00 26.44 77 LEU B CA 1
ATOM 579 C C . LEU A 1 77 ? -19.792 -39.015 38.528 1.00 25.83 77 LEU B C 1
ATOM 580 O O . LEU A 1 77 ? -20.107 -39.990 37.858 1.00 24.29 77 LEU B O 1
ATOM 585 N N . HIS A 1 78 ? -19.465 -37.846 37.992 1.00 23.90 78 HIS B N 1
ATOM 586 C CA . HIS A 1 78 ? -19.431 -37.626 36.559 1.00 24.09 78 HIS B CA 1
ATOM 587 C C . HIS A 1 78 ? -17.991 -37.546 36.165 1.00 25.21 78 HIS B C 1
ATOM 588 O O . HIS A 1 78 ? -17.287 -36.625 36.597 1.00 24.14 78 HIS B O 1
ATOM 595 N N . ILE A 1 79 ? -17.505 -38.550 35.438 1.00 21.42 79 ILE B N 1
ATOM 596 C CA . ILE A 1 79 ? -16.083 -38.600 35.066 1.00 20.36 79 ILE B CA 1
ATOM 597 C C . ILE A 1 79 ? -15.942 -38.508 33.540 1.00 20.88 79 ILE B C 1
ATOM 598 O O . ILE A 1 79 ? -16.616 -39.231 32.819 1.00 18.93 79 ILE B O 1
ATOM 603 N N . GLY A 1 80 ? -15.118 -37.566 33.065 1.00 17.74 80 GLY B N 1
ATOM 604 C CA . GLY A 1 80 ? -14.889 -37.406 31.640 1.00 17.92 80 GLY B CA 1
ATOM 605 C C . GLY A 1 80 ? -14.112 -38.600 31.099 1.00 17.82 80 GLY B C 1
ATOM 606 O O . GLY A 1 80 ? -13.229 -39.133 31.776 1.00 17.03 80 GLY B O 1
ATOM 607 N N . ILE A 1 81 ? -14.383 -38.973 29.853 1.00 16.93 81 ILE B N 1
ATOM 608 C CA . ILE A 1 81 ? -13.588 -39.987 29.176 1.00 16.70 81 ILE B CA 1
ATOM 609 C C . ILE A 1 81 ? -12.958 -39.393 27.901 1.00 18.06 81 ILE B C 1
ATOM 610 O O . ILE A 1 81 ? -13.657 -38.799 27.065 1.00 16.88 81 ILE B O 1
ATOM 615 N N . ALA A 1 82 ? -11.624 -39.422 27.838 1.00 17.71 82 ALA B N 1
ATOM 616 C CA . ALA A 1 82 ? -10.893 -38.825 26.725 1.00 17.92 82 ALA B CA 1
ATOM 617 C C . ALA A 1 82 ? -10.252 -39.895 25.873 1.00 18.17 82 ALA B C 1
ATOM 618 O O . ALA A 1 82 ? -9.615 -40.807 26.390 1.00 18.72 82 ALA B O 1
ATOM 620 N N . LEU A 1 83 ? -10.298 -39.700 24.558 1.00 18.97 83 LEU B N 1
ATOM 621 C CA . LEU A 1 83 ? -9.644 -40.609 23.623 1.00 17.57 83 LEU B CA 1
ATOM 622 C C . LEU A 1 83 ? -8.434 -39.888 23.019 1.00 17.81 83 LEU B C 1
ATOM 623 O O . LEU A 1 83 ? -8.588 -38.862 22.361 1.00 16.92 83 LEU B O 1
ATOM 628 N N . ASP A 1 84 ? -7.229 -40.362 23.343 1.00 18.09 84 ASP B N 1
ATOM 629 C CA . ASP A 1 84 ? -5.994 -39.700 22.884 1.00 18.20 84 ASP B CA 1
ATOM 630 C C . ASP A 1 84 ? -5.454 -40.440 21.654 1.00 18.86 84 ASP B C 1
ATOM 631 O O . ASP A 1 84 ? -5.091 -41.604 21.752 1.00 19.56 84 ASP B O 1
ATOM 636 N N . THR A 1 85 ? -5.481 -39.793 20.483 1.00 17.83 85 THR B N 1
ATOM 637 C CA . THR A 1 85 ? -5.247 -40.518 19.218 1.00 17.76 85 THR B CA 1
ATOM 638 C C . THR A 1 85 ? -3.780 -40.927 19.065 1.00 18.27 85 THR B C 1
ATOM 639 O O . THR A 1 85 ? -2.873 -40.290 19.614 1.00 18.71 85 THR B O 1
ATOM 643 N N . LYS A 1 86 ? -3.541 -41.976 18.301 1.00 20.07 86 LYS B N 1
ATOM 644 C CA . LYS A 1 86 ? -2.171 -42.333 17.917 1.00 22.70 86 LYS B CA 1
ATOM 645 C C . LYS A 1 86 ? -1.529 -41.201 17.091 1.00 23.25 86 LYS B C 1
ATOM 646 O O . LYS A 1 86 ? -0.445 -40.765 17.383 1.00 21.39 86 LYS B O 1
ATOM 652 N N . GLY A 1 87 ? -2.218 -40.733 16.065 1.00 22.56 87 GLY B N 1
ATOM 653 C CA . GLY A 1 87 ? -1.721 -39.607 15.298 1.00 23.63 87 GLY B CA 1
ATOM 654 C C . GLY A 1 87 ? -0.691 -40.031 14.261 1.00 27.91 87 GLY B C 1
ATOM 655 O O . GLY A 1 87 ? -0.398 -41.218 14.113 1.00 23.40 87 GLY B O 1
ATOM 656 N N . PRO A 1 88 ? -0.155 -39.063 13.531 1.00 31.35 88 PRO B N 1
ATOM 657 C CA . PRO A 1 88 ? 0.759 -39.288 12.419 1.00 33.65 88 PRO B CA 1
ATOM 658 C C . PRO A 1 88 ? 2.128 -39.645 12.942 1.00 32.10 88 PRO B C 1
ATOM 659 O O . PRO A 1 88 ? 2.464 -39.310 14.091 1.00 29.58 88 PRO B O 1
ATOM 663 N N . GLU A 1 89 ? 2.888 -40.417 12.173 1.00 27.96 89 GLU B N 1
ATOM 664 C CA . GLU A 1 89 ? 4.266 -40.682 12.559 1.00 29.84 89 GLU B CA 1
ATOM 665 C C . GLU A 1 89 ? 5.157 -40.923 11.355 1.00 27.80 89 GLU B C 1
ATOM 666 O O . GLU A 1 89 ? 4.672 -41.215 10.255 1.00 27.25 89 GLU B O 1
ATOM 672 N N . ILE A 1 90 ? 6.410 -40.552 11.509 1.00 21.11 90 ILE B N 1
ATOM 673 C CA . ILE A 1 90 ? 7.423 -40.906 10.544 1.00 21.02 90 ILE B CA 1
ATOM 674 C C . ILE A 1 90 ? 8.318 -41.923 11.210 1.00 21.94 90 ILE B C 1
ATOM 675 O O . ILE A 1 90 ? 8.726 -41.748 12.366 1.00 20.91 90 ILE B O 1
ATOM 680 N N . ARG A 1 91 ? 8.594 -43.008 10.503 1.00 21.07 91 ARG B N 1
ATOM 681 C CA . ARG A 1 91 ? 9.456 -44.040 11.026 1.00 20.60 91 ARG B CA 1
ATOM 682 C C . ARG A 1 91 ? 10.527 -44.437 10.032 1.00 20.47 91 ARG B C 1
ATOM 683 O O . ARG A 1 91 ? 10.388 -44.190 8.810 1.00 20.51 91 ARG B O 1
ATOM 691 N N . THR A 1 92 ? 11.611 -45.036 10.541 1.00 17.80 92 THR B N 1
ATOM 692 C CA . THR A 1 92 ? 12.591 -45.710 9.694 1.00 18.32 92 THR B CA 1
ATOM 693 C C . THR A 1 92 ? 11.940 -46.922 9.050 1.00 19.21 92 THR B C 1
ATOM 694 O O . THR A 1 92 ? 10.892 -47.393 9.514 1.00 20.46 92 THR B O 1
ATOM 698 N N . GLY A 1 93 ? 12.630 -47.505 8.073 1.00 19.91 93 GLY B N 1
ATOM 699 C CA . GLY A 1 93 ? 12.364 -48.876 7.654 1.00 19.84 93 GLY B CA 1
ATOM 700 C C . GLY A 1 93 ? 12.917 -49.917 8.619 1.00 24.32 93 GLY B C 1
ATOM 701 O O . GLY A 1 93 ? 13.163 -49.625 9.801 1.00 21.48 93 GLY B O 1
ATOM 702 N N . LEU A 1 94 ? 12.986 -51.159 8.152 1.00 22.06 94 LEU B N 1
ATOM 703 C CA . LEU A 1 94 ? 13.646 -52.233 8.901 1.00 26.25 94 LEU B CA 1
ATOM 704 C C . LEU A 1 94 ? 15.136 -52.249 8.602 1.00 26.62 94 LEU B C 1
ATOM 705 O O . LEU A 1 94 ? 15.607 -51.597 7.650 1.00 26.60 94 LEU B O 1
ATOM 710 N N . PHE A 1 95 ? 15.862 -53.049 9.377 1.00 22.84 95 PHE B N 1
ATOM 711 C CA . PHE A 1 95 ? 17.288 -53.200 9.243 1.00 26.86 95 PHE B CA 1
ATOM 712 C C . PHE A 1 95 ? 17.608 -54.679 9.047 1.00 29.04 95 PHE B C 1
ATOM 713 O O . PHE A 1 95 ? 16.926 -55.537 9.598 1.00 28.91 95 PHE B O 1
ATOM 721 N N . LYS A 1 96 ? 18.634 -54.975 8.262 1.00 30.37 96 LYS B N 1
ATOM 722 C CA . LYS A 1 96 ? 19.179 -56.348 8.218 1.00 34.06 96 LYS B CA 1
ATOM 723 C C . LYS A 1 96 ? 19.440 -56.902 9.618 1.00 37.38 96 LYS B C 1
ATOM 724 O O . LYS A 1 96 ? 19.868 -56.173 10.522 1.00 36.74 96 LYS B O 1
ATOM 730 N N . ASP A 1 97 ? 19.139 -58.183 9.805 1.00 35.68 97 ASP B N 1
ATOM 731 C CA . ASP A 1 97 ? 19.305 -58.831 11.111 1.00 42.48 97 ASP B CA 1
ATOM 732 C C . ASP A 1 97 ? 18.502 -58.143 12.185 1.00 37.79 97 ASP B C 1
ATOM 733 O O . ASP A 1 97 ? 18.614 -58.489 13.347 1.00 37.33 97 ASP B O 1
ATOM 738 N N . GLY A 1 98 ? 17.720 -57.138 11.800 1.00 33.55 98 GLY B N 1
ATOM 739 C CA . GLY A 1 98 ? 16.793 -56.507 12.731 1.00 32.34 98 GLY B CA 1
ATOM 740 C C . GLY A 1 98 ? 17.437 -55.481 13.665 1.00 31.07 98 GLY B C 1
ATOM 741 O O . GLY A 1 98 ? 16.771 -54.939 14.540 1.00 30.18 98 GLY B O 1
ATOM 742 N N . GLU A 1 99 ? 18.713 -55.180 13.458 1.00 31.30 99 GLU B N 1
ATOM 743 C CA . GLU A 1 99 ? 19.399 -54.181 14.295 1.00 32.23 99 GLU B CA 1
ATOM 744 C C . GLU A 1 99 ? 20.670 -53.707 13.634 1.00 35.45 99 GLU B C 1
ATOM 745 O O . GLU A 1 99 ? 21.353 -54.482 12.980 1.00 34.59 99 GLU B O 1
ATOM 751 N N . VAL A 1 100 ? 21.026 -52.451 13.880 1.00 33.74 100 VAL B N 1
ATOM 752 C CA . VAL A 1 100 ? 22.304 -51.892 13.428 1.00 34.73 100 VAL B CA 1
ATOM 753 C C . VAL A 1 100 ? 22.825 -50.928 14.492 1.00 35.34 100 VAL B C 1
ATOM 754 O O . VAL A 1 100 ? 22.047 -50.188 15.102 1.00 30.58 100 VAL B O 1
ATOM 758 N N . SER A 1 101 ? 24.137 -50.930 14.707 1.00 32.81 101 SER B N 1
ATOM 759 C CA . SER A 1 101 ? 24.749 -50.019 15.682 1.00 36.62 101 SER B CA 1
ATOM 760 C C . SER A 1 101 ? 25.593 -48.935 15.013 1.00 37.19 101 SER B C 1
ATOM 761 O O . SER A 1 101 ? 26.364 -49.217 14.093 1.00 35.77 101 SER B O 1
ATOM 764 N N . PHE A 1 102 ? 25.398 -47.690 15.443 1.00 33.98 102 PHE B N 1
ATOM 765 C CA . PHE A 1 102 ? 26.129 -46.554 14.882 1.00 34.12 102 PHE B CA 1
ATOM 766 C C . PHE A 1 102 ? 27.040 -45.950 15.935 1.00 36.62 102 PHE B C 1
ATOM 767 O O . PHE A 1 102 ? 26.721 -45.965 17.130 1.00 34.55 102 PHE B O 1
ATOM 775 N N . ALA A 1 103 ? 28.125 -45.333 15.476 1.00 34.31 103 ALA B N 1
ATOM 776 C CA . ALA A 1 103 ? 29.041 -44.620 16.356 1.00 39.84 103 ALA B CA 1
ATOM 777 C C . ALA A 1 103 ? 29.200 -43.188 15.855 1.00 34.90 103 ALA B C 1
ATOM 778 O O . ALA A 1 103 ? 28.997 -42.921 14.670 1.00 35.23 103 ALA B O 1
ATOM 780 N N . PRO A 1 104 ? 29.540 -42.254 16.762 1.00 38.42 104 PRO B N 1
ATOM 781 C CA . PRO A 1 104 ? 29.786 -40.868 16.334 1.00 35.30 104 PRO B CA 1
ATOM 782 C C . PRO A 1 104 ? 30.722 -40.830 15.138 1.00 37.39 104 PRO B C 1
ATOM 783 O O . PRO A 1 104 ? 31.675 -41.615 15.069 1.00 37.96 104 PRO B O 1
ATOM 787 N N . GLY A 1 105 ? 30.431 -39.958 14.182 1.00 39.15 105 GLY B N 1
ATOM 788 C CA . GLY A 1 105 ? 31.283 -39.799 13.006 1.00 34.98 105 GLY B CA 1
ATOM 789 C C . GLY A 1 105 ? 30.928 -40.737 11.861 1.00 33.73 105 GLY B C 1
ATOM 790 O O . GLY A 1 105 ? 31.339 -40.513 10.730 1.00 34.08 105 GLY B O 1
ATOM 791 N N . ASP A 1 106 ? 30.152 -41.780 12.138 1.00 34.10 106 ASP B N 1
ATOM 792 C CA . ASP A 1 106 ? 29.628 -42.628 11.060 1.00 34.79 106 ASP B CA 1
ATOM 793 C C . ASP A 1 106 ? 28.861 -41.766 10.060 1.00 32.94 106 ASP B C 1
ATOM 794 O O . ASP A 1 106 ? 28.129 -40.844 10.444 1.00 36.13 106 ASP B O 1
ATOM 799 N N . ILE A 1 107 ? 29.055 -42.055 8.784 1.00 28.61 107 ILE B N 1
ATOM 800 C CA . ILE A 1 107 ? 28.363 -41.348 7.716 1.00 30.86 107 ILE B CA 1
ATOM 801 C C . ILE A 1 107 ? 27.333 -42.306 7.121 1.00 30.43 107 ILE B C 1
ATOM 802 O O . ILE A 1 107 ? 27.669 -43.445 6.776 1.00 30.83 107 ILE B O 1
ATOM 807 N N . VAL A 1 108 ? 26.064 -41.911 7.157 1.00 27.74 108 VAL B N 1
ATOM 808 C CA . VAL A 1 108 ? 24.974 -42.805 6.761 1.00 27.97 108 VAL B CA 1
ATOM 809 C C . VAL A 1 108 ? 24.053 -42.068 5.788 1.00 28.06 108 VAL B C 1
ATOM 810 O O . VAL A 1 108 ? 23.815 -40.870 5.943 1.00 30.58 108 VAL B O 1
ATOM 814 N N . CYS A 1 109 ? 23.670 -42.738 4.703 1.00 25.40 109 CYS B N 1
ATOM 815 C CA . CYS A 1 109 ? 22.705 -42.178 3.801 1.00 26.65 109 CYS B CA 1
ATOM 816 C C . CYS A 1 109 ? 21.292 -42.547 4.247 1.00 25.70 109 CYS B C 1
ATOM 817 O O . CYS A 1 109 ? 21.042 -43.684 4.656 1.00 27.27 109 CYS B O 1
ATOM 820 N N . VAL A 1 110 ? 20.419 -41.544 4.333 1.00 23.09 110 VAL B N 1
ATOM 821 C CA . VAL A 1 110 ? 19.030 -41.803 4.608 1.00 22.93 110 VAL B CA 1
ATOM 822 C C . VAL A 1 110 ? 18.229 -41.534 3.350 1.00 23.35 110 VAL B C 1
ATOM 823 O O . VAL A 1 110 ? 18.513 -40.588 2.616 1.00 24.01 110 VAL B O 1
ATOM 827 N N . THR A 1 111 ? 17.357 -42.468 3.009 1.00 21.90 111 THR B N 1
ATOM 828 C CA . THR A 1 111 ? 16.666 -42.414 1.711 1.00 19.88 111 THR B CA 1
ATOM 829 C C . THR A 1 111 ? 15.154 -42.529 1.870 1.00 20.58 111 THR B C 1
ATOM 830 O O . THR A 1 111 ? 14.658 -43.151 2.833 1.00 20.38 111 THR B O 1
ATOM 834 N N . THR A 1 112 ? 14.413 -41.881 0.968 1.00 18.78 112 THR B N 1
ATOM 835 C CA . THR A 1 112 ? 12.967 -42.052 0.910 1.00 22.14 112 THR B CA 1
ATOM 836 C C . THR A 1 112 ? 12.593 -43.018 -0.247 1.00 23.55 112 THR B C 1
ATOM 837 O O . THR A 1 112 ? 11.425 -43.202 -0.560 1.00 23.70 112 THR B O 1
ATOM 841 N N . ASP A 1 113 ? 13.608 -43.622 -0.861 1.00 22.59 113 ASP B N 1
ATOM 842 C CA . ASP A 1 113 ? 13.401 -44.698 -1.864 1.00 24.31 113 ASP B CA 1
ATOM 843 C C . ASP A 1 113 ? 12.918 -45.977 -1.189 1.00 23.34 113 ASP B C 1
ATOM 844 O O . ASP A 1 113 ? 13.669 -46.611 -0.481 1.00 22.94 113 ASP B O 1
ATOM 849 N N . PRO A 1 114 ? 11.654 -46.363 -1.430 1.00 26.78 114 PRO B N 1
ATOM 850 C CA . PRO A 1 114 ? 11.069 -47.489 -0.708 1.00 27.70 114 PRO B CA 1
ATOM 851 C C . PRO A 1 114 ? 11.676 -48.842 -1.110 1.00 28.57 114 PRO B C 1
ATOM 852 O O . PRO A 1 114 ? 11.503 -49.820 -0.379 1.00 29.25 114 PRO B O 1
ATOM 856 N N . ALA A 1 115 ? 12.571 -48.848 -2.110 1.00 28.14 115 ALA B N 1
ATOM 857 C CA . ALA A 1 115 ? 13.362 -50.066 -2.379 1.00 29.82 115 ALA B CA 1
ATOM 858 C C . ALA A 1 115 ? 14.132 -50.502 -1.123 1.00 31.27 115 ALA B C 1
ATOM 859 O O . ALA A 1 115 ? 14.384 -51.691 -0.919 1.00 29.50 115 ALA B O 1
ATOM 861 N N . TYR A 1 116 ? 14.518 -49.530 -0.296 1.00 28.02 116 TYR B N 1
ATOM 862 C CA . TYR A 1 116 ? 15.419 -49.788 0.828 1.00 24.72 116 TYR B CA 1
ATOM 863 C C . TYR A 1 116 ? 14.667 -50.050 2.143 1.00 26.14 116 TYR B C 1
ATOM 864 O O . TYR A 1 116 ? 15.284 -50.208 3.211 1.00 25.46 116 TYR B O 1
ATOM 873 N N . GLU A 1 117 ? 13.344 -50.115 2.059 1.00 25.84 117 GLU B N 1
ATOM 874 C CA . GLU A 1 117 ? 12.507 -50.129 3.251 1.00 27.29 117 GLU B CA 1
ATOM 875 C C . GLU A 1 117 ? 12.854 -51.292 4.193 1.00 30.10 117 GLU B C 1
ATOM 876 O O . GLU A 1 117 ? 12.776 -51.160 5.432 1.00 25.83 117 GLU B O 1
ATOM 882 N N . LYS A 1 118 ? 13.194 -52.448 3.619 1.00 26.10 118 LYS B N 1
ATOM 883 C CA . LYS A 1 118 ? 13.328 -53.650 4.429 1.00 27.54 118 LYS B CA 1
ATOM 884 C C . LYS A 1 118 ? 14.754 -54.100 4.660 1.00 27.19 118 LYS B C 1
ATOM 885 O O . LYS A 1 118 ? 14.981 -55.112 5.324 1.00 27.14 118 LYS B O 1
ATOM 891 N N . VAL A 1 119 ? 15.715 -53.305 4.197 1.00 24.66 119 VAL B N 1
ATOM 892 C CA . VAL A 1 119 ? 17.127 -53.730 4.170 1.00 26.57 119 VAL B CA 1
ATOM 893 C C . VAL A 1 119 ? 18.064 -52.617 4.616 1.00 26.63 119 VAL B C 1
ATOM 894 O O . VAL A 1 119 ? 19.135 -52.423 4.023 1.00 25.97 119 VAL B O 1
ATOM 898 N N . GLY A 1 120 ? 17.726 -51.945 5.711 1.00 24.15 120 GLY B N 1
ATOM 899 C CA . GLY A 1 120 ? 18.574 -50.875 6.181 1.00 22.34 120 GLY B CA 1
ATOM 900 C C . GLY A 1 120 ? 19.882 -51.401 6.744 1.00 24.76 120 GLY B C 1
ATOM 901 O O . GLY A 1 120 ? 19.931 -52.476 7.368 1.00 26.75 120 GLY B O 1
ATOM 902 N N . THR A 1 121 ? 20.953 -50.657 6.501 1.00 26.34 121 THR B N 1
ATOM 903 C CA . THR A 1 121 ? 22.265 -51.026 7.002 1.00 28.27 121 THR B CA 1
ATOM 904 C C . THR A 1 121 ? 22.907 -49.807 7.658 1.00 33.82 121 THR B C 1
ATOM 905 O O . THR A 1 121 ? 22.309 -48.713 7.687 1.00 30.68 121 THR B O 1
ATOM 909 N N . LYS A 1 122 ? 24.110 -50.001 8.198 1.00 31.66 122 LYS B N 1
ATOM 910 C CA . LYS A 1 122 ? 24.949 -48.892 8.668 1.00 32.99 122 LYS B CA 1
ATOM 911 C C . LYS A 1 122 ? 25.180 -47.858 7.560 1.00 31.71 122 LYS B C 1
ATOM 912 O O . LYS A 1 122 ? 25.420 -46.696 7.846 1.00 29.02 122 LYS B O 1
ATOM 918 N N . GLU A 1 123 ? 25.144 -48.300 6.303 1.00 28.42 123 GLU B N 1
ATOM 919 C CA . GLU A 1 123 ? 25.475 -47.427 5.158 1.00 32.42 123 GLU B CA 1
ATOM 920 C C . GLU A 1 123 ? 24.274 -46.604 4.706 1.00 28.79 123 GLU B C 1
ATOM 921 O O . GLU A 1 123 ? 24.431 -45.540 4.103 1.00 25.68 123 GLU B O 1
ATOM 927 N N . LYS A 1 124 ? 23.096 -47.211 4.782 1.00 25.90 124 LYS B N 1
ATOM 928 C CA . LYS A 1 124 ? 21.917 -46.630 4.167 1.00 26.99 124 LYS B CA 1
ATOM 929 C C . LYS A 1 124 ? 20.651 -47.230 4.729 1.00 21.36 124 LYS B C 1
ATOM 930 O O . LYS A 1 124 ? 20.550 -48.445 4.901 1.00 25.20 124 LYS B O 1
ATOM 936 N N . PHE A 1 125 ? 19.710 -46.376 5.109 1.00 21.26 125 PHE B N 1
ATOM 937 C CA . PHE A 1 125 ? 18.419 -46.872 5.556 1.00 20.14 125 PHE B CA 1
ATOM 938 C C . PHE A 1 125 ? 17.279 -45.931 5.191 1.00 20.80 125 PHE B C 1
ATOM 939 O O . PHE A 1 125 ? 17.500 -44.784 4.771 1.00 20.45 125 PHE B O 1
ATOM 947 N N . TYR A 1 126 ? 16.066 -46.440 5.315 1.00 19.84 126 TYR B N 1
ATOM 948 C CA . TYR A 1 126 ? 14.903 -45.829 4.719 1.00 20.92 126 TYR B CA 1
ATOM 949 C C . TYR A 1 126 ? 14.159 -45.007 5.801 1.00 21.08 126 TYR B C 1
ATOM 950 O O . TYR A 1 126 ? 14.083 -45.423 6.968 1.00 19.04 126 TYR B O 1
ATOM 959 N N . ILE A 1 127 ? 13.587 -43.875 5.394 1.00 19.26 127 ILE B N 1
ATOM 960 C CA . ILE A 1 127 ? 12.639 -43.128 6.244 1.00 21.41 127 ILE B CA 1
ATOM 961 C C . ILE A 1 127 ? 11.366 -42.888 5.430 1.00 23.49 127 ILE B C 1
ATOM 962 O O . ILE A 1 127 ? 11.448 -42.573 4.239 1.00 22.16 127 ILE B O 1
ATOM 967 N N . ASP A 1 128 ? 10.203 -43.186 6.018 1.00 21.36 128 ASP B N 1
ATOM 968 C CA . ASP A 1 128 ? 8.959 -43.318 5.245 1.00 23.41 128 ASP B CA 1
ATOM 969 C C . ASP A 1 128 ? 8.212 -41.988 5.057 1.00 25.19 128 ASP B C 1
ATOM 970 O O . ASP A 1 128 ? 6.999 -41.977 4.964 1.00 29.94 128 ASP B O 1
ATOM 975 N N . TYR A 1 129 ? 8.948 -40.892 4.915 1.00 22.85 129 TYR B N 1
ATOM 976 C CA . TYR A 1 129 ? 8.344 -39.572 4.631 1.00 22.13 129 TYR B CA 1
ATOM 977 C C . TYR A 1 129 ? 8.873 -39.003 3.314 1.00 23.37 129 TYR B C 1
ATOM 978 O O . TYR A 1 129 ? 10.031 -38.635 3.242 1.00 22.98 129 TYR B O 1
ATOM 987 N N . PRO A 1 130 ? 8.033 -39.003 2.243 1.00 25.84 130 PRO B N 1
ATOM 988 C CA . PRO A 1 130 ? 8.529 -38.771 0.875 1.00 25.04 130 PRO B CA 1
ATOM 989 C C . PRO A 1 130 ? 9.082 -37.391 0.648 1.00 25.59 130 PRO B C 1
ATOM 990 O O . PRO A 1 130 ? 9.979 -37.227 -0.149 1.00 25.73 130 PRO B O 1
ATOM 994 N N . GLN A 1 131 ? 8.602 -36.405 1.403 1.00 25.60 131 GLN B N 1
ATOM 995 C CA . GLN A 1 131 ? 9.101 -35.038 1.270 1.00 26.05 131 GLN B CA 1
ATOM 996 C C . GLN A 1 131 ? 10.379 -34.757 2.062 1.00 25.71 131 GLN B C 1
ATOM 997 O O . GLN A 1 131 ? 10.747 -33.598 2.255 1.00 23.76 131 GLN B O 1
ATOM 1003 N N . LEU A 1 132 ? 11.038 -35.807 2.552 1.00 24.20 132 LEU B N 1
ATOM 1004 C CA . LEU A 1 132 ? 12.175 -35.615 3.467 1.00 24.77 132 LEU B CA 1
ATOM 1005 C C . LEU A 1 132 ? 13.221 -34.608 2.926 1.00 28.54 132 LEU B C 1
ATOM 1006 O O . LEU A 1 132 ? 13.691 -33.742 3.660 1.00 25.08 132 LEU B O 1
ATOM 1011 N N . THR A 1 133 ? 13.577 -34.713 1.645 1.00 26.48 133 THR B N 1
ATOM 1012 C CA . THR A 1 133 ? 14.677 -33.884 1.117 1.00 31.16 133 THR B CA 1
ATOM 1013 C C . THR A 1 133 ? 14.254 -32.456 0.847 1.00 34.19 133 THR B C 1
ATOM 1014 O O . THR A 1 133 ? 15.094 -31.604 0.612 1.00 35.95 133 THR B O 1
ATOM 1018 N N . ASN A 1 134 ? 12.954 -32.187 0.897 1.00 31.12 134 ASN B N 1
ATOM 1019 C CA . ASN A 1 134 ? 12.475 -30.806 0.945 1.00 36.71 134 ASN B CA 1
ATOM 1020 C C . ASN A 1 134 ? 12.368 -30.262 2.348 1.00 35.19 134 ASN B C 1
ATOM 1021 O O . ASN A 1 134 ? 12.398 -29.068 2.541 1.00 40.82 134 ASN B O 1
ATOM 1026 N N . ALA A 1 135 ? 12.110 -31.138 3.309 1.00 32.08 135 ALA B N 1
ATOM 1027 C CA . ALA A 1 135 ? 11.816 -30.706 4.672 1.00 29.55 135 ALA B CA 1
ATOM 1028 C C . ALA A 1 135 ? 13.084 -30.304 5.413 1.00 32.92 135 ALA B C 1
ATOM 1029 O O . ALA A 1 135 ? 13.066 -29.375 6.201 1.00 35.90 135 ALA B O 1
ATOM 1031 N N . VAL A 1 136 ? 14.153 -31.082 5.247 1.00 33.28 136 VAL B N 1
ATOM 1032 C CA . VAL A 1 136 ? 15.382 -30.841 5.998 1.00 34.24 136 VAL B CA 1
ATOM 1033 C C . VAL A 1 136 ? 16.564 -30.510 5.088 1.00 36.42 136 VAL B C 1
ATOM 1034 O O . VAL A 1 136 ? 16.807 -31.189 4.095 1.00 39.25 136 VAL B O 1
ATOM 1038 N N . ARG A 1 137 ? 17.306 -29.474 5.466 1.00 36.53 137 ARG B N 1
ATOM 1039 C CA . ARG A 1 137 ? 18.372 -28.917 4.647 1.00 39.33 137 ARG B CA 1
ATOM 1040 C C . ARG A 1 137 ? 19.733 -29.281 5.264 1.00 38.06 137 ARG B C 1
ATOM 1041 O O . ARG A 1 137 ? 19.822 -29.543 6.473 1.00 36.39 137 ARG B O 1
ATOM 1049 N N . PRO A 1 138 ? 20.805 -29.272 4.444 1.00 40.37 138 PRO B N 1
ATOM 1050 C CA . PRO A 1 138 ? 22.147 -29.492 4.978 1.00 36.61 138 PRO B CA 1
ATOM 1051 C C . PRO A 1 138 ? 22.386 -28.624 6.218 1.00 37.71 138 PRO B C 1
ATOM 1052 O O . PRO A 1 138 ? 21.955 -27.476 6.251 1.00 34.96 138 PRO B O 1
ATOM 1056 N N . GLY A 1 139 ? 22.940 -29.224 7.271 1.00 35.51 139 GLY B N 1
ATOM 1057 C CA . GLY A 1 139 ? 23.142 -28.521 8.538 1.00 36.91 139 GLY B CA 1
ATOM 1058 C C . GLY A 1 139 ? 21.999 -28.725 9.513 1.00 41.54 139 GLY B C 1
ATOM 1059 O O . GLY A 1 139 ? 22.153 -28.494 10.708 1.00 40.64 139 GLY B O 1
ATOM 1060 N N . GLY A 1 140 ? 20.843 -29.148 9.007 1.00 37.16 140 GLY B N 1
ATOM 1061 C CA . GLY A 1 140 ? 19.716 -29.493 9.879 1.00 31.90 140 GLY B CA 1
ATOM 1062 C C . GLY A 1 140 ? 19.906 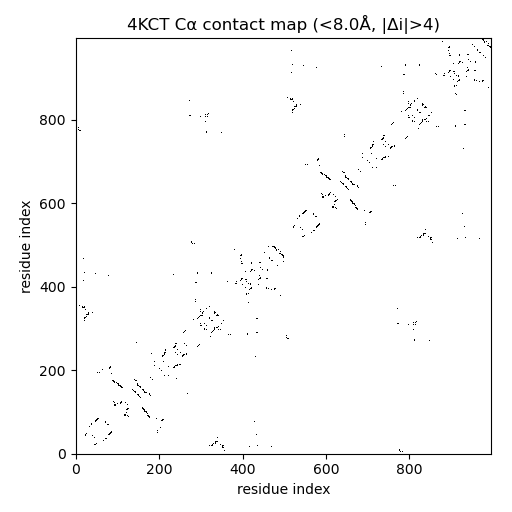-30.839 10.570 1.00 33.25 140 GLY B C 1
ATOM 1063 O O . GLY A 1 140 ? 20.855 -31.572 10.286 1.00 32.20 140 GLY B O 1
ATOM 1064 N N . SER A 1 141 ? 18.980 -31.180 11.454 1.00 27.57 141 SER B N 1
ATOM 1065 C CA . SER A 1 141 ? 19.052 -32.428 12.179 1.00 28.70 141 SER B CA 1
ATOM 1066 C C . SER A 1 141 ? 17.900 -33.379 11.851 1.00 25.56 141 SER B C 1
ATOM 1067 O O . SER A 1 141 ? 16.749 -32.957 11.651 1.00 27.30 141 SER B O 1
ATOM 1070 N N . ILE A 1 142 ? 18.194 -34.667 11.917 1.00 21.83 142 ILE B N 1
ATOM 1071 C CA . ILE A 1 142 ? 17.169 -35.668 11.991 1.00 23.93 142 ILE B CA 1
ATOM 1072 C C . ILE A 1 142 ? 17.346 -36.410 13.291 1.00 22.91 142 ILE B C 1
ATOM 1073 O O . ILE A 1 142 ? 18.443 -36.835 13.610 1.00 22.69 142 ILE B O 1
ATOM 1078 N N . TYR A 1 143 ? 16.268 -36.545 14.051 1.00 22.73 143 TYR B N 1
ATOM 1079 C CA . TYR A 1 143 ? 16.313 -37.251 15.310 1.00 22.69 143 TYR B CA 1
ATOM 1080 C C . TYR A 1 143 ? 15.729 -38.631 15.100 1.00 25.73 143 TYR B C 1
ATOM 1081 O O . TYR A 1 143 ? 14.674 -38.776 14.467 1.00 24.21 143 TYR B O 1
ATOM 1090 N N . VAL A 1 144 ? 16.325 -39.627 15.736 1.00 22.20 144 VAL B N 1
ATOM 1091 C CA . VAL A 1 144 ? 15.848 -40.984 15.596 1.00 24.98 144 VAL B CA 1
ATOM 1092 C C . VAL A 1 144 ? 15.611 -41.601 16.974 1.00 27.56 144 VAL B C 1
ATOM 1093 O O . VAL A 1 144 ? 16.366 -41.344 17.912 1.00 27.33 144 VAL B O 1
ATOM 1097 N N . ASP A 1 145 ? 14.506 -42.337 17.104 1.00 26.28 145 ASP B N 1
ATOM 1098 C CA . ASP A 1 145 ? 14.214 -43.100 18.293 1.00 31.07 145 ASP B CA 1
ATOM 1099 C C . ASP A 1 145 ? 13.896 -42.177 19.461 1.00 34.64 145 ASP B C 1
ATOM 1100 O O . ASP A 1 145 ? 14.675 -42.058 20.411 1.00 32.97 145 ASP B O 1
ATOM 1105 N N . ASP A 1 146 ? 12.870 -41.361 19.260 1.00 36.20 146 ASP B N 1
ATOM 1106 C CA . ASP A 1 146 ? 12.444 -40.384 20.250 1.00 40.40 146 ASP B CA 1
ATOM 1107 C C . ASP A 1 146 ? 13.583 -39.494 20.707 1.00 35.21 146 ASP B C 1
ATOM 1108 O O . ASP A 1 146 ? 13.696 -39.196 21.892 1.00 34.97 146 ASP B O 1
ATOM 1113 N N . GLY A 1 147 ? 14.414 -39.065 19.757 1.00 31.07 147 GLY B N 1
ATOM 1114 C CA . GLY A 1 147 ? 15.421 -38.046 20.011 1.00 31.61 147 GLY B CA 1
ATOM 1115 C C . GLY A 1 147 ? 16.746 -38.595 20.503 1.00 31.86 147 GLY B C 1
ATOM 1116 O O . GLY A 1 147 ? 17.697 -37.843 20.680 1.00 32.53 147 GLY B O 1
ATOM 1117 N N . VAL A 1 148 ? 16.817 -39.911 20.716 1.00 29.90 148 VAL B N 1
ATOM 1118 C CA . VAL A 1 148 ? 17.990 -40.516 21.369 1.00 32.11 148 VAL B CA 1
ATOM 1119 C C . VAL A 1 148 ? 19.239 -40.508 20.492 1.00 32.40 148 VAL B C 1
ATOM 1120 O O . VAL A 1 148 ? 20.342 -40.323 20.981 1.00 34.07 148 VAL B O 1
ATOM 1124 N N . MET A 1 149 ? 19.076 -40.762 19.203 1.00 30.34 149 MET B N 1
ATOM 1125 C CA . MET A 1 149 ? 20.174 -40.577 18.279 1.00 29.49 149 MET B CA 1
ATOM 1126 C C . MET A 1 149 ? 19.902 -39.357 17.445 1.00 28.41 149 MET B C 1
ATOM 1127 O O . MET A 1 149 ? 18.772 -39.142 17.002 1.00 31.00 149 MET B O 1
ATOM 1132 N N . THR A 1 150 ? 20.938 -38.582 17.171 1.00 26.40 150 THR B N 1
ATOM 1133 C CA . THR A 1 150 ? 20.784 -37.450 16.292 1.00 28.33 150 THR B CA 1
ATOM 1134 C C . THR A 1 150 ? 21.764 -37.502 15.127 1.00 28.08 150 THR B C 1
ATOM 1135 O O . THR A 1 150 ? 22.903 -37.950 15.270 1.00 31.87 150 THR B O 1
ATOM 1139 N N . LEU A 1 151 ? 21.260 -37.160 13.952 1.00 24.15 151 LEU B N 1
ATOM 1140 C CA . LEU A 1 151 ? 22.065 -37.070 12.742 1.00 29.37 151 LEU B CA 1
ATOM 1141 C C . LEU A 1 151 ? 22.096 -35.626 12.307 1.00 29.83 151 LEU B C 1
ATOM 1142 O O . LEU A 1 151 ? 21.069 -34.941 12.344 1.00 30.43 151 LEU B O 1
ATOM 1147 N N . ARG A 1 152 ? 23.253 -35.178 11.833 1.00 29.64 152 ARG B N 1
ATOM 1148 C CA . ARG A 1 152 ? 23.351 -33.907 11.140 1.00 27.75 152 ARG B CA 1
ATOM 1149 C C . ARG A 1 152 ? 23.359 -34.161 9.656 1.00 27.35 152 ARG B C 1
ATOM 1150 O O . ARG A 1 152 ? 24.128 -34.989 9.171 1.00 27.64 152 ARG B O 1
ATOM 1158 N N . VAL A 1 153 ? 22.517 -33.449 8.923 1.00 26.46 153 VAL B N 1
ATOM 1159 C CA . VAL A 1 153 ? 22.464 -33.626 7.481 1.00 27.54 153 VAL B CA 1
ATOM 1160 C C . VAL A 1 153 ? 23.665 -32.914 6.858 1.00 30.13 153 VAL B C 1
ATOM 1161 O O . VAL A 1 153 ? 23.854 -31.718 7.068 1.00 31.87 153 VAL B O 1
ATOM 1165 N N . VAL A 1 154 ? 24.498 -33.664 6.141 1.00 30.18 154 VAL B N 1
ATOM 1166 C CA . VAL A 1 154 ? 25.709 -33.105 5.543 1.00 30.55 154 VAL B CA 1
ATOM 1167 C C . VAL A 1 154 ? 25.413 -32.551 4.161 1.00 33.31 154 VAL B C 1
ATOM 1168 O O . VAL A 1 154 ? 25.781 -31.423 3.844 1.00 35.68 154 VAL B O 1
ATOM 1172 N N . SER A 1 155 ? 24.762 -33.349 3.325 1.00 31.44 155 SER B N 1
ATOM 1173 C CA . SER A 1 155 ? 24.477 -32.916 1.962 1.00 32.59 155 SER B CA 1
ATOM 1174 C C . SER A 1 155 ? 23.294 -33.671 1.377 1.00 33.55 155 SER B C 1
ATOM 1175 O O . SER A 1 155 ? 22.932 -34.756 1.847 1.00 32.96 155 SER B O 1
ATOM 1178 N N . LYS A 1 156 ? 22.668 -33.074 0.379 1.00 31.22 156 LYS B N 1
ATOM 1179 C CA . LYS A 1 156 ? 21.661 -33.760 -0.402 1.00 34.02 156 LYS B CA 1
ATOM 1180 C C . LYS A 1 156 ? 22.301 -34.444 -1.608 1.00 35.89 156 LYS B C 1
ATOM 1181 O O . LYS A 1 156 ? 22.913 -33.782 -2.426 1.00 38.89 156 LYS B O 1
ATOM 1187 N N . GLU A 1 157 ? 22.170 -35.769 -1.705 1.00 33.39 157 GLU B N 1
ATOM 1188 C CA . GLU A 1 157 ? 22.813 -36.541 -2.793 1.00 34.19 157 GLU B CA 1
ATOM 1189 C C . GLU A 1 157 ? 21.992 -36.576 -4.083 1.00 35.81 157 GLU B C 1
ATOM 1190 O O . GLU A 1 157 ? 22.546 -36.492 -5.182 1.00 37.09 157 GLU B O 1
ATOM 1196 N N . ASP A 1 158 ? 20.691 -36.823 -3.944 1.00 34.30 158 ASP B N 1
ATOM 1197 C CA . ASP A 1 158 ? 19.733 -36.694 -5.057 1.00 35.10 158 ASP B CA 1
ATOM 1198 C C . ASP A 1 158 ? 18.371 -36.412 -4.436 1.00 33.94 158 ASP B C 1
ATOM 1199 O O . ASP A 1 158 ? 18.297 -36.095 -3.250 1.00 30.55 158 ASP B O 1
ATOM 1204 N N . ASP A 1 159 ? 17.307 -36.399 -5.229 1.00 28.43 159 ASP B N 1
ATOM 1205 C CA . ASP A 1 159 ? 16.042 -35.879 -4.696 1.00 30.03 159 ASP B CA 1
ATOM 1206 C C . ASP A 1 159 ? 15.404 -36.824 -3.681 1.00 26.96 159 ASP B C 1
ATOM 1207 O O . ASP A 1 159 ? 14.438 -36.463 -3.016 1.00 28.24 159 ASP B O 1
ATOM 1212 N N . ARG A 1 160 ? 16.007 -37.989 -3.482 1.00 24.68 160 ARG B N 1
ATOM 1213 C CA . ARG A 1 160 ? 15.510 -38.912 -2.464 1.00 28.39 160 ARG B CA 1
ATOM 1214 C C . ARG A 1 160 ? 16.511 -39.322 -1.372 1.00 25.80 160 ARG B C 1
ATOM 1215 O O . ARG A 1 160 ? 16.232 -40.235 -0.595 1.00 26.86 160 ARG B O 1
ATOM 1223 N N . THR A 1 161 ? 17.671 -38.673 -1.318 1.00 25.14 161 THR B N 1
ATOM 1224 C CA . THR A 1 161 ? 18.762 -39.183 -0.474 1.00 25.18 161 THR B CA 1
ATOM 1225 C C . THR A 1 161 ? 19.578 -38.078 0.188 1.00 26.64 161 THR B C 1
ATOM 1226 O O . THR A 1 161 ? 20.062 -37.156 -0.474 1.00 24.12 161 THR B O 1
ATOM 1230 N N . LEU A 1 162 ? 19.723 -38.184 1.499 1.00 23.75 162 LEU B N 1
ATOM 1231 C CA . LEU A 1 162 ? 20.571 -37.289 2.257 1.00 24.75 162 LEU B CA 1
ATOM 1232 C C . LEU A 1 162 ? 21.752 -38.070 2.827 1.00 25.73 162 LEU B C 1
ATOM 1233 O O . LEU A 1 162 ? 21.599 -39.200 3.301 1.00 27.77 162 LEU B O 1
ATOM 1238 N N . LYS A 1 163 ? 22.929 -37.466 2.781 1.00 23.78 163 LYS B N 1
ATOM 1239 C CA . LYS A 1 163 ? 24.073 -37.996 3.479 1.00 27.24 163 LYS B CA 1
ATOM 1240 C C . LYS A 1 163 ? 24.173 -37.315 4.846 1.00 26.38 163 LYS B C 1
ATOM 1241 O O . LYS A 1 163 ? 24.085 -36.085 4.941 1.00 27.20 163 LYS B O 1
ATOM 1247 N N . CYS A 1 164 ? 24.328 -38.114 5.901 1.00 25.76 164 CYS B N 1
ATOM 1248 C CA . CYS A 1 164 ? 24.181 -37.613 7.280 1.00 25.23 164 CYS B CA 1
ATOM 1249 C C . CYS A 1 164 ? 25.376 -38.026 8.139 1.00 26.57 164 CYS B C 1
ATOM 1250 O O . CYS A 1 164 ? 26.038 -39.028 7.869 1.00 29.36 164 CYS B O 1
ATOM 1253 N N . HIS A 1 165 ? 25.610 -37.273 9.200 1.00 26.63 165 HIS B N 1
ATOM 1254 C CA . HIS A 1 165 ? 26.695 -37.559 10.124 1.00 27.49 165 HIS B CA 1
ATOM 1255 C C . HIS A 1 165 ? 26.098 -37.982 11.434 1.00 28.34 165 HIS B C 1
ATOM 1256 O O . HIS A 1 165 ? 25.302 -37.252 12.007 1.00 27.67 165 HIS B O 1
ATOM 1263 N N . VAL A 1 166 ? 26.423 -39.185 11.888 1.00 27.47 166 VAL B N 1
ATOM 1264 C CA . VAL A 1 166 ? 25.910 -39.675 13.183 1.00 28.56 166 VAL B CA 1
ATOM 1265 C C . VAL A 1 166 ? 26.596 -38.958 14.345 1.00 32.81 166 VAL B C 1
ATOM 1266 O O . VAL A 1 166 ? 27.830 -38.873 14.382 1.00 32.00 166 VAL B O 1
ATOM 1270 N N . ASN A 1 167 ? 25.804 -38.462 15.300 1.00 30.68 167 ASN B N 1
ATOM 1271 C CA . ASN A 1 167 ? 26.344 -37.659 16.402 1.00 31.23 167 ASN B CA 1
ATOM 1272 C C . ASN A 1 167 ? 26.684 -38.463 17.635 1.00 36.38 167 ASN B C 1
ATOM 1273 O O . ASN A 1 167 ? 27.539 -38.068 18.406 1.00 39.47 167 ASN B O 1
ATOM 1278 N N . ASN A 1 168 ? 25.990 -39.570 17.852 1.00 32.37 168 ASN B N 1
ATOM 1279 C CA . ASN A 1 168 ? 26.187 -40.322 19.086 1.00 38.17 168 ASN B CA 1
ATOM 1280 C C . ASN A 1 168 ? 25.981 -41.818 18.930 1.00 38.89 168 ASN B C 1
ATOM 1281 O O . ASN A 1 168 ? 25.421 -42.271 17.928 1.00 37.80 168 ASN B O 1
ATOM 1286 N N . HIS A 1 169 ? 26.523 -42.587 19.873 1.00 37.47 169 HIS B N 1
ATOM 1287 C CA . HIS A 1 169 ? 26.381 -44.046 19.861 1.00 40.51 169 HIS B CA 1
ATOM 1288 C C . HIS A 1 169 ? 24.927 -44.405 20.003 1.00 36.95 169 HIS B C 1
ATOM 1289 O O . HIS A 1 169 ? 24.251 -43.870 20.852 1.00 37.18 169 HIS B O 1
ATOM 1296 N N . HIS A 1 170 ? 24.438 -45.310 19.158 1.00 32.16 170 HIS B N 1
ATOM 1297 C CA . HIS A 1 170 ? 23.088 -45.837 19.296 1.00 29.58 170 HIS B CA 1
ATOM 1298 C C . HIS A 1 170 ? 22.899 -47.102 18.502 1.00 28.38 170 HIS B C 1
ATOM 1299 O O . HIS A 1 170 ? 23.534 -47.296 17.466 1.00 28.98 170 HIS B O 1
ATOM 1306 N N . ARG A 1 171 ? 21.989 -47.953 18.971 1.00 27.49 171 ARG B N 1
ATOM 1307 C CA . ARG A 1 171 ? 21.606 -49.178 18.262 1.00 31.04 171 ARG B CA 1
ATOM 1308 C C . ARG A 1 171 ? 20.172 -49.019 17.789 1.00 31.38 171 ARG B C 1
ATOM 1309 O O . ARG A 1 171 ? 19.272 -48.790 18.601 1.00 30.44 171 ARG B O 1
ATOM 1317 N N . LEU A 1 172 ? 19.961 -49.056 16.482 1.00 26.79 172 LEU B N 1
ATOM 1318 C CA . LEU A 1 172 ? 18.607 -48.973 15.953 1.00 28.65 172 LEU B CA 1
ATOM 1319 C C . LEU A 1 172 ? 18.040 -50.374 15.762 1.00 27.76 172 LEU B C 1
ATOM 1320 O O . LEU A 1 172 ? 18.714 -51.242 15.238 1.00 31.43 172 LEU B O 1
ATOM 1325 N N . THR A 1 173 ? 16.780 -50.562 16.134 1.00 26.63 173 THR B N 1
ATOM 1326 C CA . THR A 1 173 ? 16.005 -51.725 15.688 1.00 28.92 173 THR B CA 1
ATOM 1327 C C . THR A 1 173 ? 14.953 -51.294 14.634 1.00 30.56 173 THR B C 1
ATOM 1328 O O . THR A 1 173 ? 14.912 -50.124 14.224 1.00 28.84 173 THR B O 1
ATOM 1332 N N . ASP A 1 174 ? 14.107 -52.233 14.208 1.00 28.80 174 ASP B N 1
ATOM 1333 C CA . ASP A 1 174 ? 13.182 -51.984 13.097 1.00 24.91 174 ASP B CA 1
ATOM 1334 C C . ASP A 1 174 ? 12.199 -50.831 13.406 1.00 26.01 174 ASP B C 1
ATOM 1335 O O . ASP A 1 174 ? 11.627 -50.765 14.494 1.00 21.83 174 ASP B O 1
ATOM 1340 N N . ARG A 1 175 ? 11.949 -49.984 12.410 1.00 22.62 175 ARG B N 1
ATOM 1341 C CA . ARG A 1 175 ? 10.849 -48.990 12.461 1.00 24.24 175 ARG B CA 1
ATOM 1342 C C . ARG A 1 175 ? 10.854 -48.124 13.729 1.00 23.82 175 ARG B C 1
ATOM 1343 O O . ARG A 1 175 ? 9.818 -47.982 14.374 1.00 19.32 175 ARG B O 1
ATOM 1351 N N . ARG A 1 176 ? 11.959 -47.426 13.972 1.00 22.58 176 ARG B N 1
ATOM 1352 C CA . ARG A 1 176 ? 12.037 -46.455 15.063 1.00 24.10 176 ARG B CA 1
ATOM 1353 C C . ARG A 1 176 ? 11.456 -45.108 14.626 1.00 25.21 176 ARG B C 1
ATOM 1354 O O . ARG A 1 176 ? 11.415 -44.796 13.425 1.00 22.69 176 ARG B O 1
ATOM 1362 N N . GLY A 1 177 ? 10.891 -44.375 15.587 1.00 24.57 177 GLY B N 1
ATOM 1363 C CA . GLY A 1 177 ? 10.338 -43.034 15.331 1.00 21.43 177 GLY B CA 1
ATOM 1364 C C . GLY A 1 177 ? 11.372 -42.038 14.817 1.00 20.43 177 GLY B C 1
ATOM 1365 O O . GLY A 1 177 ? 12.529 -42.028 15.268 1.00 23.52 177 GLY B O 1
ATOM 1366 N N . ILE A 1 178 ? 10.915 -41.128 13.950 1.00 20.33 178 ILE B N 1
ATOM 1367 C CA . ILE A 1 178 ? 11.737 -40.037 13.401 1.00 17.52 178 ILE B CA 1
ATOM 1368 C C . ILE A 1 178 ? 11.083 -38.700 13.772 1.00 20.18 178 ILE B C 1
ATOM 1369 O O . ILE A 1 178 ? 9.853 -38.558 13.705 1.00 21.18 178 ILE B O 1
ATOM 1374 N N . ASN A 1 179 ? 11.893 -37.720 14.184 1.00 20.95 179 ASN B N 1
ATOM 1375 C CA . ASN A 1 179 ? 11.417 -36.350 14.323 1.00 20.37 179 ASN B CA 1
ATOM 1376 C C . ASN A 1 179 ? 12.281 -35.438 13.491 1.00 21.23 179 ASN B C 1
ATOM 1377 O O . ASN A 1 179 ? 13.459 -35.680 13.337 1.00 22.86 179 ASN B O 1
ATOM 1382 N N . LEU A 1 180 ? 11.662 -34.449 12.869 1.00 21.65 180 LEU B N 1
ATOM 1383 C CA . LEU A 1 180 ? 12.384 -33.519 12.024 1.00 20.79 180 LEU B CA 1
ATOM 1384 C C . LEU A 1 180 ? 12.286 -32.150 12.687 1.00 21.38 180 LEU B C 1
ATOM 1385 O O . LEU A 1 180 ? 11.385 -31.360 12.370 1.00 23.12 180 LEU B O 1
ATOM 1390 N N . PRO A 1 181 ? 13.198 -31.871 13.640 1.00 24.24 181 PRO B N 1
ATOM 1391 C CA . PRO A 1 181 ? 12.982 -30.747 14.570 1.00 28.93 181 PRO B CA 1
ATOM 1392 C C . PRO A 1 181 ? 13.035 -29.435 13.815 1.00 29.58 181 PRO B C 1
ATOM 1393 O O . PRO A 1 181 ? 13.884 -29.264 12.943 1.00 31.17 181 PRO B O 1
ATOM 1397 N N . GLY A 1 182 ? 11.995 -28.628 13.967 1.00 28.42 182 GLY B N 1
ATOM 1398 C CA . GLY A 1 182 ? 11.970 -27.321 13.320 1.00 28.48 182 GLY B CA 1
ATOM 1399 C C . GLY A 1 182 ? 11.524 -27.357 11.866 1.00 30.16 182 GLY B C 1
ATOM 1400 O O . GLY A 1 182 ? 11.447 -26.326 11.229 1.00 29.82 182 GLY B O 1
ATOM 1401 N N . CYS A 1 183 ? 11.180 -28.544 11.350 1.00 27.91 183 CYS B N 1
ATOM 1402 C CA . CYS A 1 183 ? 10.866 -28.695 9.914 1.00 29.66 183 CYS B CA 1
ATOM 1403 C C . CYS A 1 183 ? 9.365 -28.727 9.662 1.00 28.89 183 CYS B C 1
ATOM 1404 O O . CYS A 1 183 ? 8.602 -29.351 10.419 1.00 29.95 183 CYS B O 1
ATOM 1407 N N . GLU A 1 184 ? 8.944 -28.142 8.549 1.00 33.40 184 GLU B N 1
ATOM 1408 C CA . GLU A 1 184 ? 7.535 -28.212 8.156 1.00 36.50 184 GLU B CA 1
ATOM 1409 C C . GLU A 1 184 ? 7.226 -29.614 7.624 1.00 41.83 184 GLU B C 1
ATOM 1410 O O . GLU A 1 184 ? 7.795 -30.044 6.626 1.00 58.48 184 GLU B O 1
ATOM 1416 N N . VAL A 1 185 ? 6.438 -30.366 8.373 1.00 31.25 185 VAL B N 1
ATOM 1417 C CA . VAL A 1 185 ? 6.065 -31.706 7.975 1.00 27.73 185 VAL B CA 1
ATOM 1418 C C . VAL A 1 185 ? 4.603 -31.698 7.542 1.00 29.39 185 VAL B C 1
ATOM 1419 O O . VAL A 1 185 ? 3.768 -31.030 8.168 1.00 32.10 185 VAL B O 1
ATOM 1423 N N . ASP A 1 186 ? 4.316 -32.359 6.425 1.00 26.51 186 ASP B N 1
ATOM 1424 C CA . ASP A 1 186 ? 2.966 -32.380 5.858 1.00 30.39 186 ASP B CA 1
ATOM 1425 C C . ASP A 1 186 ? 2.405 -33.806 5.853 1.00 32.29 186 ASP B C 1
ATOM 1426 O O . ASP A 1 186 ? 2.760 -34.619 4.998 1.00 31.88 186 ASP B O 1
ATOM 1431 N N . LEU A 1 187 ? 1.656 -34.132 6.898 1.00 28.52 187 LEU B N 1
ATOM 1432 C CA . LEU A 1 187 ? 1.028 -35.445 7.057 1.00 31.29 187 LEU B CA 1
ATOM 1433 C C . LEU A 1 187 ? -0.429 -35.190 7.408 1.00 31.93 187 LEU B C 1
ATOM 1434 O O . LEU A 1 187 ? -0.749 -34.142 7.979 1.00 27.97 187 LEU B O 1
ATOM 1439 N N . PRO A 1 188 ? -1.327 -36.113 7.007 1.00 32.33 188 PRO B N 1
ATOM 1440 C CA . PRO A 1 188 ? -2.766 -35.942 7.286 1.00 32.01 188 PRO B CA 1
ATOM 1441 C C . PRO A 1 188 ? -3.002 -35.788 8.790 1.00 31.49 188 PRO B C 1
ATOM 1442 O O . PRO A 1 188 ? -2.271 -36.364 9.575 1.00 24.27 188 PRO B O 1
ATOM 1446 N N . ALA A 1 189 ? -4.052 -35.063 9.172 1.00 30.43 189 ALA B N 1
ATOM 1447 C CA . ALA A 1 189 ? -4.410 -34.923 10.582 1.00 32.50 189 ALA B CA 1
ATOM 1448 C C . ALA A 1 189 ? -4.960 -36.236 11.100 1.00 32.24 189 ALA B C 1
ATOM 1449 O O . ALA A 1 189 ? -4.747 -36.603 12.251 1.00 32.83 189 ALA B O 1
ATOM 1451 N N . VAL A 1 190 ? -5.675 -36.949 10.242 1.00 27.95 190 VAL B N 1
ATOM 1452 C CA . VAL A 1 190 ? -6.313 -38.188 10.662 1.00 32.06 190 VAL B CA 1
ATOM 1453 C C . VAL A 1 190 ? -5.820 -39.352 9.778 1.00 31.57 190 VAL B C 1
ATOM 1454 O O . VAL A 1 190 ? -6.101 -39.397 8.591 1.00 30.36 190 VAL B O 1
ATOM 1458 N N . SER A 1 191 ? -5.092 -40.290 10.377 1.00 29.10 191 SER B N 1
ATOM 1459 C CA . SER A 1 191 ? -4.720 -41.510 9.672 1.00 31.44 191 SER B CA 1
ATOM 1460 C C . SER A 1 191 ? -5.934 -42.436 9.501 1.00 31.23 191 SER B C 1
ATOM 1461 O O . SER A 1 191 ? -6.983 -42.233 10.141 1.00 26.98 191 SER B O 1
ATOM 1464 N N . GLU A 1 192 ? -5.785 -43.491 8.695 1.00 30.16 192 GLU B N 1
ATOM 1465 C CA . GLU A 1 192 ? -6.858 -44.498 8.591 1.00 30.25 192 GLU B CA 1
ATOM 1466 C C . GLU A 1 192 ? -7.080 -45.205 9.921 1.00 27.59 192 GLU B C 1
ATOM 1467 O O . GLU A 1 192 ? -8.217 -45.386 10.346 1.00 24.26 192 GLU B O 1
ATOM 1473 N N . LYS A 1 193 ? -6.006 -45.427 10.667 1.00 25.71 193 LYS B N 1
ATOM 1474 C CA . LYS A 1 193 ? -6.164 -45.915 12.021 1.00 27.13 193 LYS B CA 1
ATOM 1475 C C . LYS A 1 193 ? -6.963 -44.936 12.878 1.00 23.73 193 LYS B C 1
ATOM 1476 O O . LYS A 1 193 ? -7.854 -45.342 13.616 1.00 23.60 193 LYS B O 1
ATOM 1482 N N . ASP A 1 194 ? -6.582 -43.663 12.838 1.00 23.00 194 ASP B N 1
ATOM 1483 C CA . ASP A 1 194 ? -7.249 -42.629 13.649 1.00 26.12 194 ASP B CA 1
ATOM 1484 C C . ASP A 1 194 ? -8.756 -42.555 13.345 1.00 24.53 194 ASP B C 1
ATOM 1485 O O . ASP A 1 194 ? -9.578 -42.429 14.250 1.00 22.97 194 ASP B O 1
ATOM 1490 N N . ARG A 1 195 ? -9.115 -42.730 12.076 1.00 23.40 195 ARG B N 1
ATOM 1491 C CA . ARG A 1 195 ? -10.530 -42.756 11.685 1.00 24.80 195 ARG B CA 1
ATOM 1492 C C . ARG A 1 195 ? -11.320 -43.831 12.362 1.00 23.77 195 ARG B C 1
ATOM 1493 O O . ARG A 1 195 ? -12.437 -43.602 12.790 1.00 24.13 195 ARG B O 1
ATOM 1501 N N . LYS A 1 196 ? -10.828 -45.057 12.298 1.00 24.24 196 LYS B N 1
ATOM 1502 C CA . LYS A 1 196 ? -11.508 -46.141 12.987 1.00 27.12 196 LYS B CA 1
ATOM 1503 C C . LYS A 1 196 ? -11.581 -45.859 14.489 1.00 24.01 196 LYS B C 1
ATOM 1504 O O . LYS A 1 196 ? -12.558 -46.211 15.143 1.00 21.77 196 LYS B O 1
ATOM 1510 N N . ASP A 1 197 ? -10.501 -45.317 15.049 1.00 22.79 197 ASP B N 1
ATOM 1511 C CA . ASP A 1 197 ? -10.492 -44.999 16.484 1.00 23.84 197 ASP B CA 1
ATOM 1512 C C . ASP A 1 197 ? -11.523 -43.914 16.853 1.00 22.45 197 ASP B C 1
ATOM 1513 O O . ASP A 1 197 ? -12.207 -44.034 17.866 1.00 25.44 197 ASP B O 1
ATOM 1518 N N . LEU A 1 198 ? -11.655 -42.888 16.012 1.00 20.74 198 LEU B N 1
ATOM 1519 C CA . LEU A 1 198 ? -12.645 -41.825 16.247 1.00 21.87 198 LEU B CA 1
ATOM 1520 C C . LEU A 1 198 ? -14.075 -42.323 16.058 1.00 26.94 198 LEU B C 1
ATOM 1521 O O . LEU A 1 198 ? -14.964 -42.031 16.866 1.00 24.28 198 LEU B O 1
ATOM 1526 N N . GLU A 1 199 ? -14.268 -43.173 15.054 1.00 24.91 199 GLU B N 1
ATOM 1527 C CA . GLU A 1 199 ? -15.542 -43.844 14.878 1.00 24.64 199 GLU B CA 1
ATOM 1528 C C . GLU A 1 199 ? -15.930 -44.628 16.130 1.00 22.99 199 GLU B C 1
ATOM 1529 O O . GLU A 1 199 ? -17.073 -44.600 16.542 1.00 27.52 199 GLU B O 1
ATOM 1535 N N . PHE A 1 200 ? -14.981 -45.368 16.693 1.00 23.37 200 PHE B N 1
ATOM 1536 C CA . PHE A 1 200 ? -15.201 -46.094 17.961 1.00 26.06 200 PHE B CA 1
ATOM 1537 C C . PHE A 1 200 ? -15.541 -45.103 19.097 1.00 22.96 200 PHE B C 1
ATOM 1538 O O . PHE A 1 200 ? -16.548 -45.257 19.785 1.00 22.55 200 PHE B O 1
ATOM 1546 N N . GLY A 1 201 ? -14.773 -44.027 19.205 1.00 23.42 201 GLY B N 1
ATOM 1547 C CA . GLY A 1 201 ? -15.039 -43.027 20.248 1.00 21.97 201 GLY B CA 1
ATOM 1548 C C . GLY A 1 201 ? -16.435 -42.421 20.140 1.00 23.66 201 GLY B C 1
ATOM 1549 O O . GLY A 1 201 ? -17.129 -42.223 21.148 1.00 21.77 201 GLY B O 1
ATOM 1550 N N . VAL A 1 202 ? -16.853 -42.101 18.922 1.00 23.34 202 VAL B N 1
ATOM 1551 C CA . VAL A 1 202 ? -18.193 -41.524 18.718 1.00 22.40 202 VAL B CA 1
ATOM 1552 C C . VAL A 1 202 ? -19.271 -42.546 19.084 1.00 23.51 202 VAL B C 1
ATOM 1553 O O . VAL A 1 202 ? -20.205 -42.226 19.803 1.00 22.76 202 VAL B O 1
ATOM 1557 N N . ALA A 1 203 ? -19.105 -43.791 18.622 1.00 26.70 203 ALA B N 1
ATOM 1558 C CA . ALA A 1 203 ? -20.081 -44.845 18.895 1.00 23.96 203 ALA B CA 1
ATOM 1559 C C . ALA A 1 203 ? -20.195 -45.119 20.397 1.00 27.52 203 ALA B C 1
ATOM 1560 O O . ALA A 1 203 ? -21.285 -45.383 20.896 1.00 22.84 203 ALA B O 1
ATOM 1562 N N . GLN A 1 204 ? -19.074 -45.048 21.117 1.00 21.14 204 GLN B N 1
ATOM 1563 C CA . GLN A 1 204 ? -19.076 -45.382 22.549 1.00 23.34 204 GLN B CA 1
ATOM 1564 C C . GLN A 1 204 ? -19.353 -44.171 23.438 1.00 23.91 204 GLN B C 1
ATOM 1565 O O . GLN A 1 204 ? -19.402 -44.289 24.669 1.00 26.05 204 GLN B O 1
ATOM 1571 N N . GLY A 1 205 ? -19.488 -43.004 22.820 1.00 21.45 205 GLY B N 1
ATOM 1572 C CA . GLY A 1 205 ? -19.900 -41.810 23.548 1.00 22.21 205 GLY B CA 1
ATOM 1573 C C . GLY A 1 205 ? -18.784 -41.191 24.405 1.00 21.83 205 GLY B C 1
ATOM 1574 O O . GLY A 1 205 ? -19.039 -40.751 25.533 1.00 22.06 205 GLY B O 1
ATOM 1575 N N . VAL A 1 206 ? -17.572 -41.073 23.862 1.00 20.05 206 VAL B N 1
ATOM 1576 C CA . VAL A 1 206 ? -16.491 -40.388 24.623 1.00 19.92 206 VAL B CA 1
ATOM 1577 C C . VAL A 1 206 ? -16.774 -38.891 24.680 1.00 19.01 206 VAL B C 1
ATOM 1578 O O . VAL A 1 206 ? -17.502 -38.358 23.858 1.00 19.02 206 VAL B O 1
ATOM 1582 N N . ASP A 1 207 ? -16.230 -38.226 25.690 1.00 18.89 207 ASP B N 1
ATOM 1583 C CA . ASP A 1 207 ? -16.528 -36.822 25.923 1.00 20.17 207 ASP B CA 1
ATOM 1584 C C . ASP A 1 207 ? -15.588 -35.866 25.181 1.00 18.96 207 ASP B C 1
ATOM 1585 O O . ASP A 1 207 ? -15.940 -34.703 24.931 1.00 17.67 207 ASP B O 1
ATOM 1590 N N . MET A 1 208 ? -14.359 -36.309 24.933 1.00 16.90 208 MET B N 1
ATOM 1591 C CA . MET A 1 208 ? -13.384 -35.448 24.282 1.00 16.28 208 MET B CA 1
ATOM 1592 C C . MET A 1 208 ? -12.332 -36.267 23.568 1.00 15.03 208 MET B C 1
ATOM 1593 O O . MET A 1 208 ? -12.029 -37.404 23.964 1.00 17.39 208 MET B O 1
ATOM 1598 N N . ILE A 1 209 ? -11.748 -35.673 22.536 1.00 14.20 209 ILE B N 1
ATOM 1599 C CA . ILE A 1 209 ? -10.602 -36.236 21.851 1.00 15.21 209 ILE B CA 1
ATOM 1600 C C . ILE A 1 209 ? -9.384 -35.378 22.181 1.00 17.13 209 ILE B C 1
ATOM 1601 O O . ILE A 1 209 ? -9.457 -34.155 22.106 1.00 17.21 209 ILE B O 1
ATOM 1606 N N . PHE A 1 210 ? -8.284 -36.011 22.568 1.00 16.06 210 PHE B N 1
ATOM 1607 C CA . PHE A 1 210 ? -7.000 -35.350 22.608 1.00 15.75 210 PHE B CA 1
ATOM 1608 C C . PHE A 1 210 ? -6.303 -35.669 21.288 1.00 17.24 210 PHE B C 1
ATOM 1609 O O . PHE A 1 210 ? -5.840 -36.796 21.088 1.00 17.36 210 PHE B O 1
ATOM 1617 N N . ALA A 1 211 ? -6.288 -34.702 20.371 1.00 16.94 211 ALA B N 1
ATOM 1618 C CA . ALA A 1 211 ? -5.888 -34.958 18.985 1.00 18.24 211 ALA B CA 1
ATOM 1619 C C . ALA A 1 211 ? -4.398 -34.706 18.839 1.00 17.37 211 ALA B C 1
ATOM 1620 O O . ALA A 1 211 ? -3.920 -33.592 19.085 1.00 16.83 211 ALA B O 1
ATOM 1622 N N . SER A 1 212 ? -3.665 -35.751 18.461 1.00 17.61 212 SER B N 1
ATOM 1623 C CA . SER A 1 212 ? -2.208 -35.709 18.428 1.00 18.47 212 SER B CA 1
ATOM 1624 C C . SER A 1 212 ? -1.648 -34.887 17.291 1.00 19.67 212 SER B C 1
ATOM 1625 O O . SER A 1 212 ? -2.221 -34.846 16.162 1.00 17.49 212 SER B O 1
ATOM 1628 N N . PHE A 1 213 ? -0.529 -34.229 17.584 1.00 20.60 213 PHE B N 1
ATOM 1629 C CA . PHE A 1 213 ? 0.293 -33.545 16.563 1.00 22.30 213 PHE B CA 1
ATOM 1630 C C . PHE A 1 213 ? -0.488 -32.580 15.687 1.00 21.99 213 PHE B C 1
ATOM 1631 O O . PHE A 1 213 ? -0.292 -32.536 14.462 1.00 21.28 213 PHE B O 1
ATOM 1639 N N . ILE A 1 214 ? -1.277 -31.718 16.313 1.00 19.51 214 ILE B N 1
ATOM 1640 C CA . ILE A 1 214 ? -1.997 -30.698 15.557 1.00 19.18 214 ILE B CA 1
ATOM 1641 C C . ILE A 1 214 ? -1.028 -29.586 15.112 1.00 20.05 214 ILE B C 1
ATOM 1642 O O . ILE A 1 214 ? -0.354 -28.947 15.944 1.00 20.57 214 ILE B O 1
ATOM 1647 N N . ARG A 1 215 ? -0.942 -29.383 13.800 1.00 19.14 215 ARG B N 1
ATOM 1648 C CA A ARG A 1 215 ? 0.026 -28.438 13.282 0.50 19.97 215 ARG B CA 1
ATOM 1649 C CA B ARG A 1 215 ? 0.038 -28.474 13.158 0.50 18.89 215 ARG B CA 1
ATOM 1650 C C . ARG A 1 215 ? -0.618 -27.149 12.804 1.00 21.06 215 ARG B C 1
ATOM 1651 O O . ARG A 1 215 ? 0.045 -26.114 12.747 1.00 21.68 215 ARG B O 1
ATOM 1666 N N . THR A 1 216 ? -1.906 -27.219 12.435 1.00 19.19 216 THR B N 1
ATOM 1667 C CA . THR A 1 216 ? -2.631 -26.070 11.859 1.00 20.56 216 THR B CA 1
ATOM 1668 C C . THR A 1 216 ? -4.081 -26.106 12.311 1.00 18.80 216 THR B C 1
ATOM 1669 O O . THR A 1 216 ? -4.614 -27.174 12.652 1.00 18.71 216 THR B O 1
ATOM 1673 N N . ALA A 1 217 ? -4.768 -24.978 12.132 1.00 19.49 217 ALA B N 1
ATOM 1674 C CA . ALA A 1 217 ? -6.209 -24.918 12.326 1.00 19.01 217 ALA B CA 1
ATOM 1675 C C . ALA A 1 217 ? -6.953 -25.829 11.345 1.00 20.70 217 ALA B C 1
ATOM 1676 O O . ALA A 1 217 ? -7.996 -26.381 11.681 1.00 21.00 217 ALA B O 1
ATOM 1678 N N . GLU A 1 218 ? -6.447 -25.956 10.120 1.00 21.65 218 GLU B N 1
ATOM 1679 C CA . GLU A 1 218 ? -7.121 -26.818 9.136 1.00 23.64 218 GLU B CA 1
ATOM 1680 C C . GLU A 1 218 ? -7.143 -28.282 9.605 1.00 24.47 218 GLU B C 1
ATOM 1681 O O . GLU A 1 218 ? -8.152 -28.986 9.470 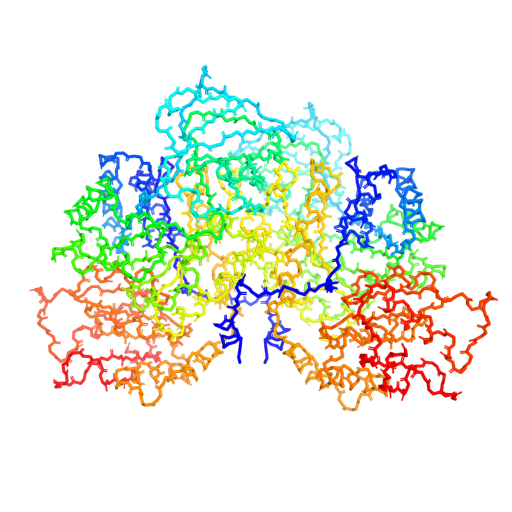1.00 21.88 218 GLU B O 1
ATOM 1687 N N . GLN A 1 219 ? -6.064 -28.714 10.243 1.00 22.02 219 GLN B N 1
ATOM 1688 C CA . GLN A 1 219 ? -6.053 -30.042 10.836 1.00 22.76 219 GLN B CA 1
ATOM 1689 C C . GLN A 1 219 ? -7.115 -30.237 11.920 1.00 19.88 219 GLN B C 1
ATOM 1690 O O . GLN A 1 219 ? -7.710 -31.323 12.025 1.00 20.59 219 GLN B O 1
ATOM 1696 N N . VAL A 1 220 ? -7.308 -29.236 12.778 1.00 18.89 220 VAL B N 1
ATOM 1697 C CA . VAL A 1 220 ? -8.410 -29.316 13.759 1.00 19.09 220 VAL B CA 1
ATOM 1698 C C . VAL A 1 220 ? -9.759 -29.530 13.062 1.00 20.21 220 VAL B C 1
ATOM 1699 O O . VAL A 1 220 ? -10.548 -30.392 13.464 1.00 21.10 220 VAL B O 1
ATOM 1703 N N . ARG A 1 221 ? -10.019 -28.726 12.030 1.00 20.27 221 ARG B N 1
ATOM 1704 C CA . ARG A 1 221 ? -11.222 -28.855 11.208 1.00 24.74 221 ARG B CA 1
ATOM 1705 C C . ARG A 1 221 ? -11.388 -30.221 10.550 1.00 23.15 221 ARG B C 1
ATOM 1706 O O . ARG A 1 221 ? -12.497 -30.765 10.522 1.00 22.23 221 ARG B O 1
ATOM 1714 N N . GLU A 1 222 ? -10.269 -30.835 10.160 1.00 22.62 222 GLU B N 1
ATOM 1715 C CA . GLU A 1 222 ? -10.304 -32.197 9.632 1.00 23.69 222 GLU B CA 1
ATOM 1716 C C . GLU A 1 222 ? 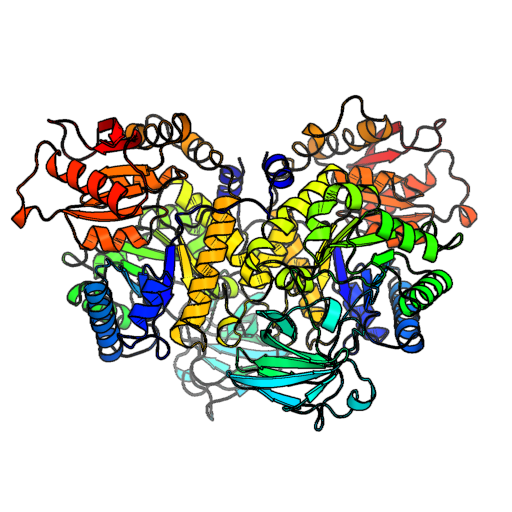-10.653 -33.232 10.671 1.00 24.48 222 GLU B C 1
ATOM 1717 O O . GLU A 1 222 ? -11.417 -34.156 10.384 1.00 20.59 222 GLU B O 1
ATOM 1723 N N . VAL A 1 223 ? -10.141 -33.068 11.898 1.00 18.85 223 VAL B N 1
ATOM 1724 C CA . VAL A 1 223 ? -10.588 -33.922 12.995 1.00 19.94 223 VAL B CA 1
ATOM 1725 C C . VAL A 1 223 ? -12.082 -33.741 13.260 1.00 20.61 223 VAL B C 1
ATOM 1726 O O . VAL A 1 223 ? -12.824 -34.726 13.456 1.00 21.93 223 VAL B O 1
ATOM 1730 N N . ARG A 1 224 ? -12.516 -32.486 13.286 1.00 20.89 224 ARG B N 1
ATOM 1731 C CA . ARG A 1 224 ? -13.908 -32.149 13.552 1.00 22.70 224 ARG B CA 1
ATOM 1732 C C . ARG A 1 224 ? -14.793 -32.796 12.472 1.00 22.45 224 ARG B C 1
ATOM 1733 O O . ARG A 1 224 ? -15.802 -33.415 12.793 1.00 23.37 224 ARG B O 1
ATOM 1741 N N . ALA A 1 225 ? -14.321 -32.792 11.229 1.00 23.79 225 ALA B N 1
ATOM 1742 C CA . ALA A 1 225 ? -15.108 -33.362 10.120 1.00 24.81 225 ALA B CA 1
ATOM 1743 C C . ALA A 1 225 ? -15.177 -34.890 10.181 1.00 25.14 225 ALA B C 1
ATOM 1744 O O . ALA A 1 225 ? -16.232 -35.467 9.967 1.00 23.51 225 ALA B O 1
ATOM 1746 N N . ALA A 1 226 ? -14.082 -35.529 10.591 1.00 24.02 226 ALA B N 1
ATOM 1747 C CA . ALA A 1 226 ? -14.068 -36.965 10.834 1.00 25.92 226 ALA B CA 1
ATOM 1748 C C . ALA A 1 226 ? -15.030 -37.407 11.958 1.00 29.55 226 ALA B C 1
ATOM 1749 O O . ALA A 1 226 ? -15.557 -38.521 11.920 1.00 25.18 226 ALA B O 1
ATOM 1751 N N . LEU A 1 227 ? -15.159 -36.591 13.007 1.00 23.37 227 LEU B N 1
ATOM 1752 C CA . LEU A 1 227 ? -16.113 -36.884 14.086 1.00 24.91 227 LEU B CA 1
ATOM 1753 C C . LEU A 1 227 ? -17.550 -36.796 13.560 1.00 28.60 227 LEU B C 1
ATOM 1754 O O . LEU A 1 227 ? -18.455 -37.457 14.068 1.00 26.73 227 LEU B O 1
ATOM 1759 N N . GLY A 1 228 ? -17.765 -35.911 12.598 1.00 27.38 228 GLY B N 1
ATOM 1760 C CA . GLY A 1 228 ? -18.990 -35.968 11.798 1.00 33.20 228 GLY B CA 1
ATOM 1761 C C . GLY A 1 228 ? -20.169 -35.436 12.579 1.00 34.16 228 GLY B C 1
ATOM 1762 O O . GLY A 1 228 ? -20.011 -34.836 13.657 1.00 30.15 228 GLY B O 1
ATOM 1763 N N . GLU A 1 229 ? -21.358 -35.629 12.040 1.00 29.26 229 GLU B N 1
ATOM 1764 C CA . GLU A 1 229 ? -22.551 -35.085 12.666 1.00 31.77 229 GLU B CA 1
ATOM 1765 C C . GLU A 1 229 ? -22.789 -35.675 14.062 1.00 27.88 229 GLU B C 1
ATOM 1766 O O . GLU A 1 229 ? -23.115 -34.948 14.998 1.00 28.31 229 GLU B O 1
ATOM 1772 N N . LYS A 1 230 ? -22.604 -36.986 14.214 1.00 24.75 230 LYS B N 1
ATOM 1773 C CA . LYS A 1 230 ? -22.892 -37.631 15.503 1.00 26.93 230 LYS B CA 1
ATOM 1774 C C . LYS A 1 230 ? -21.875 -37.280 16.621 1.00 26.78 230 LYS B C 1
ATOM 1775 O O . LYS A 1 230 ? -22.170 -37.433 17.802 1.00 24.02 230 LYS B O 1
ATOM 1781 N N . GLY A 1 231 ? -20.667 -36.890 16.235 1.00 24.57 231 GLY B N 1
ATOM 1782 C CA . GLY A 1 231 ? -19.643 -36.454 17.225 1.00 22.91 231 GLY B CA 1
ATOM 1783 C C . GLY A 1 231 ? -19.489 -34.943 17.325 1.00 24.58 231 GLY B C 1
ATOM 1784 O O . GLY A 1 231 ? -18.496 -34.444 17.852 1.00 20.83 231 GLY B O 1
ATOM 1785 N N . LYS A 1 232 ? -20.493 -34.199 16.873 1.00 24.08 232 LYS B N 1
ATOM 1786 C CA . LYS A 1 232 ? -20.363 -32.728 16.825 1.00 25.13 232 LYS B CA 1
ATOM 1787 C C . LYS A 1 232 ? -20.282 -32.053 18.226 1.00 23.11 232 LYS B C 1
ATOM 1788 O O . LYS A 1 232 ? -19.850 -30.928 18.334 1.00 22.81 232 LYS B O 1
ATOM 1794 N N . ASP A 1 233 ? -20.712 -32.745 19.277 1.00 23.20 233 ASP B N 1
ATOM 1795 C CA . ASP A 1 233 ? -20.646 -32.178 20.630 1.00 24.69 233 ASP B CA 1
ATOM 1796 C C . ASP A 1 233 ? -19.432 -32.654 21.440 1.00 24.60 233 ASP B C 1
ATOM 1797 O O . ASP A 1 233 ? -19.311 -32.354 22.639 1.00 21.89 233 ASP B O 1
ATOM 1802 N N . ILE A 1 234 ? -18.576 -33.460 20.817 1.00 20.61 234 ILE B N 1
ATOM 1803 C CA . ILE A 1 234 ? -17.399 -33.994 21.513 1.00 20.11 234 ILE B CA 1
ATOM 1804 C C . ILE A 1 234 ? -16.313 -32.920 21.459 1.00 19.60 234 ILE B C 1
ATOM 1805 O O . ILE A 1 234 ? -16.141 -32.288 20.419 1.00 18.61 234 ILE B O 1
ATOM 1810 N N . LEU A 1 235 ? -15.663 -32.626 22.587 1.00 17.95 235 LEU B N 1
ATOM 1811 C CA . LEU A 1 235 ? -14.627 -31.571 22.581 1.00 19.00 235 LEU B CA 1
ATOM 1812 C C . LEU A 1 235 ? -13.413 -32.042 21.793 1.00 18.39 235 LEU B C 1
ATOM 1813 O O . LEU A 1 235 ? -12.985 -33.195 21.935 1.00 19.40 235 LEU B O 1
ATOM 1818 N N . ILE A 1 236 ? -12.791 -31.129 21.054 1.00 17.33 236 ILE B N 1
ATOM 1819 C CA . ILE A 1 236 ? -11.462 -31.401 20.504 1.00 17.21 236 ILE B CA 1
ATOM 1820 C C . ILE A 1 236 ? -10.393 -30.626 21.281 1.00 19.17 236 ILE B C 1
ATOM 1821 O O . ILE A 1 236 ? -10.431 -29.400 21.348 1.00 17.02 236 ILE B O 1
ATOM 1826 N N . ILE A 1 237 ? -9.534 -31.364 21.979 1.00 16.77 237 ILE B N 1
ATOM 1827 C CA . ILE A 1 237 ? -8.418 -30.774 22.689 1.00 16.52 237 ILE B CA 1
ATOM 1828 C C . ILE A 1 237 ? -7.185 -30.999 21.816 1.00 17.35 237 ILE B C 1
ATOM 1829 O O . ILE A 1 237 ? -6.756 -32.149 21.617 1.00 16.58 237 ILE B O 1
ATOM 1834 N N . SER A 1 238 ? -6.641 -29.924 21.240 1.00 15.72 238 SER B N 1
ATOM 1835 C CA . SER A 1 238 ? -5.540 -30.090 20.296 1.00 16.56 238 SER B CA 1
ATOM 1836 C C . SER A 1 238 ? -4.235 -30.226 21.050 1.00 18.29 238 SER B C 1
ATOM 1837 O O . SER A 1 238 ? -3.944 -29.417 21.938 1.00 14.93 238 SER B O 1
ATOM 1840 N N . LYS A 1 239 ? -3.450 -31.260 20.723 1.00 15.95 239 LYS B N 1
ATOM 1841 C CA . LYS A 1 239 ? -2.159 -31.446 21.382 1.00 16.39 239 LYS B CA 1
ATOM 1842 C C . LYS A 1 239 ? -1.078 -30.754 20.586 1.00 17.74 239 LYS B C 1
ATOM 1843 O O . LYS A 1 239 ? -0.960 -30.945 19.373 1.00 18.21 239 LYS B O 1
ATOM 1849 N N . ILE A 1 240 ? -0.405 -29.828 21.241 1.00 16.78 240 ILE B N 1
ATOM 1850 C CA . ILE A 1 240 ? 0.691 -29.097 20.624 1.00 17.00 240 ILE B CA 1
ATOM 1851 C C . ILE A 1 240 ? 1.997 -29.857 20.880 1.00 18.16 240 ILE B C 1
ATOM 1852 O O . ILE A 1 240 ? 2.458 -29.957 22.036 1.00 17.95 240 ILE B O 1
ATOM 1857 N N . GLU A 1 241 ? 2.613 -30.368 19.810 1.00 16.79 241 GLU B N 1
ATOM 1858 C CA . GLU A 1 241 ? 3.702 -31.316 19.966 1.00 19.07 241 GLU B CA 1
ATOM 1859 C C . GLU A 1 241 ? 4.943 -30.967 19.155 1.00 18.72 241 GLU B C 1
ATOM 1860 O O . GLU A 1 241 ? 5.897 -31.742 19.150 1.00 19.67 241 GLU B O 1
ATOM 1866 N N . ASN A 1 242 ? 4.892 -29.873 18.386 1.00 17.71 242 ASN B N 1
ATOM 1867 C CA . ASN A 1 242 ? 6.030 -29.490 17.536 1.00 19.43 242 ASN B CA 1
ATOM 1868 C C . ASN A 1 242 ? 5.995 -28.004 17.213 1.00 17.94 242 ASN B C 1
ATOM 1869 O O . ASN A 1 242 ? 5.096 -27.283 17.685 1.00 17.14 242 ASN B O 1
ATOM 1874 N N . HIS A 1 243 ? 6.993 -27.518 16.478 1.00 17.40 243 HIS B N 1
ATOM 1875 C CA . HIS A 1 243 ? 7.140 -26.074 16.326 1.00 18.95 243 HIS B CA 1
ATOM 1876 C C . HIS A 1 243 ? 5.978 -25.472 15.535 1.00 18.82 243 HIS B C 1
ATOM 1877 O O . HIS A 1 243 ? 5.600 -24.327 15.765 1.00 18.02 243 HIS B O 1
ATOM 1884 N N . GLN A 1 244 ? 5.411 -26.232 14.590 1.00 19.91 244 GLN B N 1
ATOM 1885 C CA . GLN A 1 244 ? 4.236 -25.754 13.822 1.00 18.69 244 GLN B CA 1
ATOM 1886 C C . GLN A 1 244 ? 3.051 -25.477 14.717 1.00 18.68 244 GLN B C 1
ATOM 1887 O O . GLN A 1 244 ? 2.390 -24.461 14.569 1.00 19.78 244 GLN B O 1
ATOM 1893 N N . GLY A 1 245 ? 2.764 -26.397 15.637 1.00 16.73 245 GLY B N 1
ATOM 1894 C CA . GLY A 1 245 ? 1.705 -26.167 16.609 1.00 16.66 245 GLY B CA 1
ATOM 1895 C C . GLY A 1 245 ? 1.935 -24.890 17.400 1.00 17.51 245 GLY B C 1
ATOM 1896 O O . GLY A 1 245 ? 0.988 -24.155 17.678 1.00 16.88 245 GLY B O 1
ATOM 1897 N N . VAL A 1 246 ? 3.175 -24.670 17.843 1.00 16.81 246 VAL B N 1
ATOM 1898 C CA . VAL A 1 246 ? 3.500 -23.476 18.617 1.00 16.80 246 VAL B CA 1
ATOM 1899 C C . VAL A 1 246 ? 3.347 -22.203 17.771 1.00 18.06 246 VAL B C 1
ATOM 1900 O O . VAL A 1 246 ? 2.729 -21.234 18.203 1.00 17.87 246 VAL B O 1
ATOM 1904 N N . GLN A 1 247 ? 3.851 -22.248 16.543 1.00 18.02 247 GLN B N 1
ATOM 1905 C CA . GLN A 1 247 ? 3.845 -21.109 15.648 1.00 20.99 247 GLN B CA 1
ATOM 1906 C C . GLN A 1 247 ? 2.411 -20.733 15.261 1.00 21.05 247 GLN B C 1
ATOM 1907 O O . GLN A 1 247 ? 2.076 -19.564 15.162 1.00 21.20 247 GLN B O 1
ATOM 1913 N N . ASN A 1 248 ? 1.566 -21.737 15.062 1.00 17.96 248 ASN B N 1
ATOM 1914 C CA . ASN A 1 248 ? 0.188 -21.507 14.649 1.00 18.40 248 ASN B CA 1
ATOM 1915 C C . ASN A 1 248 ? -0.815 -21.514 15.836 1.00 16.99 248 ASN B C 1
ATOM 1916 O O . ASN A 1 248 ? -2.004 -21.712 15.636 1.00 16.98 248 ASN B O 1
ATOM 1921 N N . ILE A 1 249 ? -0.323 -21.311 17.058 1.00 19.07 249 ILE B N 1
ATOM 1922 C CA . ILE A 1 249 ? -1.134 -21.538 18.251 1.00 18.24 249 ILE B CA 1
ATOM 1923 C C . ILE A 1 249 ? -2.445 -20.701 18.267 1.00 19.27 249 ILE B C 1
ATOM 1924 O O . ILE A 1 249 ? -3.486 -21.188 18.667 1.00 18.06 249 ILE B O 1
ATOM 1929 N N . ASP A 1 250 ? -2.387 -19.442 17.830 1.00 20.06 250 ASP B N 1
ATOM 1930 C CA . ASP A 1 250 ? -3.589 -18.590 17.874 1.00 20.88 250 ASP B CA 1
ATOM 1931 C C . ASP A 1 250 ? -4.751 -19.202 17.073 1.00 20.23 250 ASP B C 1
ATOM 1932 O O . ASP A 1 250 ? -5.897 -19.245 17.538 1.00 21.81 250 ASP B O 1
ATOM 1937 N N . SER A 1 251 ? -4.478 -19.567 15.830 1.00 19.84 251 SER B N 1
ATOM 1938 C CA . SER A 1 251 ? -5.525 -20.125 14.980 1.00 21.57 251 SER B CA 1
ATOM 1939 C C . SER A 1 251 ? -5.933 -21.531 15.440 1.00 20.10 251 SER B C 1
ATOM 1940 O O . SER A 1 251 ? -7.094 -21.925 15.304 1.00 17.05 251 SER B O 1
ATOM 1943 N N . ILE A 1 252 ? -4.991 -22.292 15.989 1.00 17.21 252 ILE B N 1
ATOM 1944 C CA . ILE A 1 252 ? -5.344 -23.581 16.563 1.00 17.78 252 ILE B CA 1
ATOM 1945 C C . ILE A 1 252 ? -6.279 -23.442 17.788 1.00 18.83 252 ILE B C 1
ATOM 1946 O O . ILE A 1 252 ? -7.286 -24.135 17.883 1.00 19.43 252 ILE B O 1
ATOM 1951 N N . ILE A 1 253 ? -5.979 -22.494 18.665 1.00 16.55 253 ILE B N 1
ATOM 1952 C CA . ILE A 1 253 ? -6.810 -22.274 19.841 1.00 18.65 253 ILE B CA 1
ATOM 1953 C C . ILE A 1 253 ? -8.195 -21.873 19.367 1.00 20.81 253 ILE B C 1
ATOM 1954 O O . ILE A 1 253 ? -9.194 -22.418 19.820 1.00 19.74 253 ILE B O 1
ATOM 1959 N N . GLU A 1 254 ? -8.238 -20.998 18.367 1.00 19.71 254 GLU B N 1
ATOM 1960 C CA . GLU A 1 254 ? -9.506 -20.561 17.795 1.00 22.37 254 GLU B CA 1
ATOM 1961 C C . GLU A 1 254 ? -10.369 -21.742 17.307 1.00 22.67 254 GLU B C 1
ATOM 1962 O O . GLU A 1 254 ? -11.578 -21.767 17.539 1.00 20.09 254 GLU B O 1
ATOM 1968 N N . ALA A 1 255 ? -9.760 -22.692 16.596 1.00 20.25 255 ALA B N 1
ATOM 1969 C CA . ALA A 1 255 ? -10.512 -23.824 16.033 1.00 19.23 255 ALA B CA 1
ATOM 1970 C C . ALA A 1 255 ? -10.877 -24.903 17.065 1.00 21.01 255 ALA B C 1
ATOM 1971 O O . ALA A 1 255 ? -11.729 -25.770 16.792 1.00 19.38 255 ALA B O 1
ATOM 1973 N N . SER A 1 256 ? -10.175 -24.909 18.208 1.00 17.68 256 SER B N 1
ATOM 1974 C CA . SER A 1 256 ? -10.226 -26.037 19.141 1.00 17.82 256 SER B CA 1
ATOM 1975 C C . SER A 1 256 ? -11.168 -25.723 20.285 1.00 18.59 256 SER B C 1
ATOM 1976 O O . SER A 1 256 ? -11.499 -24.563 20.511 1.00 19.94 256 SER B O 1
ATOM 1979 N N . ASN A 1 257 ? -11.524 -26.739 21.069 1.00 17.60 257 ASN B N 1
ATOM 1980 C CA . ASN A 1 257 ? -12.238 -26.506 22.315 1.00 17.57 257 ASN B CA 1
ATOM 1981 C C . ASN A 1 257 ? -11.255 -26.300 23.477 1.00 19.08 257 ASN B C 1
ATOM 1982 O O . ASN A 1 257 ? -11.625 -25.824 24.532 1.00 17.75 257 ASN B O 1
ATOM 1987 N N . GLY A 1 258 ? -10.016 -26.707 23.276 1.00 19.30 258 GLY B N 1
ATOM 1988 C CA . GLY A 1 258 ? -9.013 -26.682 24.358 1.00 17.77 258 GLY B CA 1
ATOM 1989 C C . GLY A 1 258 ? -7.673 -27.151 23.828 1.00 16.26 258 GLY B C 1
ATOM 1990 O O . GLY A 1 258 ? -7.557 -27.505 22.643 1.00 14.67 258 GLY B O 1
ATOM 1991 N N . ILE A 1 259 ? -6.636 -27.063 24.665 1.00 15.27 259 ILE B N 1
ATOM 1992 C CA . ILE A 1 259 ? -5.265 -27.324 24.212 1.00 15.12 259 ILE B CA 1
ATOM 1993 C C . ILE A 1 259 ? -4.579 -28.247 25.224 1.00 15.41 259 ILE B C 1
ATOM 1994 O O . ILE A 1 259 ? -4.813 -28.129 26.405 1.00 13.66 259 ILE B O 1
ATOM 1999 N N . MET A 1 260 ? -3.752 -29.171 24.750 1.00 14.76 260 MET B N 1
ATOM 2000 C CA . MET A 1 260 ? -2.810 -29.829 25.646 1.00 16.56 260 MET B CA 1
ATOM 2001 C C . MET A 1 260 ? -1.394 -29.457 25.282 1.00 15.67 260 MET B C 1
ATOM 2002 O O . MET A 1 260 ? -1.012 -29.512 24.132 1.00 16.86 260 MET B O 1
ATOM 2007 N N . VAL A 1 261 ? -0.614 -29.061 26.275 1.00 14.98 261 VAL B N 1
ATOM 2008 C CA . VAL A 1 261 ? 0.801 -28.865 26.070 1.00 14.99 261 VAL B CA 1
ATOM 2009 C C . VAL A 1 261 ? 1.493 -30.217 26.201 1.00 16.38 261 VAL B C 1
ATOM 2010 O O . VAL A 1 261 ? 1.635 -30.738 27.307 1.00 14.43 261 VAL B O 1
ATOM 2014 N N . ALA A 1 262 ? 1.755 -30.858 25.064 1.00 15.26 262 ALA B N 1
ATOM 2015 C CA . ALA A 1 262 ? 2.145 -32.259 25.060 1.00 15.16 262 ALA B CA 1
ATOM 2016 C C . ALA A 1 262 ? 3.675 -32.346 25.126 1.00 15.40 262 ALA B C 1
ATOM 2017 O O . ALA A 1 262 ? 4.349 -32.371 24.102 1.00 15.16 262 ALA B O 1
ATOM 2019 N N . ARG A 1 263 ? 4.208 -32.191 26.332 1.00 14.10 263 ARG B N 1
ATOM 2020 C CA . ARG A 1 263 ? 5.617 -31.848 26.516 1.00 16.43 263 ARG B CA 1
ATOM 2021 C C . ARG A 1 263 ? 6.597 -32.939 26.094 1.00 16.62 263 ARG B C 1
ATOM 2022 O O . ARG A 1 263 ? 7.761 -32.653 25.872 1.00 16.91 263 ARG B O 1
ATOM 2030 N N . GLY A 1 264 ? 6.120 -34.186 26.013 1.00 18.14 264 GLY B N 1
ATOM 2031 C CA . GLY A 1 264 ? 6.979 -35.316 25.638 1.00 18.72 264 GLY B CA 1
ATOM 2032 C C . GLY A 1 264 ? 7.484 -35.147 24.224 1.00 18.32 264 GLY B C 1
ATOM 2033 O O . GLY A 1 264 ? 8.687 -34.904 23.994 1.00 18.60 264 GLY B O 1
ATOM 2034 N N . ASP A 1 265 ? 6.554 -35.158 23.274 1.00 17.93 265 ASP B N 1
ATOM 2035 C CA . ASP A 1 265 ? 6.911 -34.937 21.874 1.00 17.99 265 ASP B CA 1
ATOM 2036 C C . ASP A 1 265 ? 7.480 -33.526 21.650 1.00 16.94 265 ASP B C 1
ATOM 2037 O O . ASP A 1 265 ? 8.418 -33.317 20.856 1.00 15.15 265 ASP B O 1
ATOM 2042 N N . LEU A 1 266 ? 6.905 -32.544 22.324 1.00 16.01 266 LEU B N 1
ATOM 2043 C CA . LEU A 1 266 ? 7.339 -31.173 22.107 1.00 15.50 266 LEU B CA 1
ATOM 2044 C C . LEU A 1 266 ? 8.830 -31.023 22.403 1.00 15.69 266 LEU B C 1
ATOM 2045 O O . LEU A 1 266 ? 9.541 -30.313 21.684 1.00 15.73 266 LEU B O 1
ATOM 2050 N N . GLY A 1 267 ? 9.284 -31.627 23.511 1.00 16.77 267 GLY B N 1
ATOM 2051 C CA . GLY A 1 267 ? 10.663 -31.471 23.977 1.00 16.78 267 GLY B CA 1
ATOM 2052 C C . GLY A 1 267 ? 11.655 -32.349 23.201 1.00 20.58 267 GLY B C 1
ATOM 2053 O O . GLY A 1 267 ? 12.866 -32.289 23.431 1.00 18.57 267 GLY B O 1
ATOM 2054 N N . VAL A 1 268 ? 11.136 -33.111 22.242 1.00 19.28 268 VAL B N 1
ATOM 2055 C CA . VAL A 1 268 ? 11.955 -33.766 21.229 1.00 21.20 268 VAL B CA 1
ATOM 2056 C C . VAL A 1 268 ? 12.011 -32.909 19.962 1.00 20.33 268 VAL B C 1
ATOM 2057 O O . VAL A 1 268 ? 13.081 -32.724 19.366 1.00 22.11 268 VAL B O 1
ATOM 2061 N N . GLU A 1 269 ? 10.885 -32.286 19.620 1.00 19.37 269 GLU B N 1
ATOM 2062 C CA . GLU A 1 269 ? 10.800 -31.469 18.403 1.00 19.66 269 GLU B CA 1
ATOM 2063 C C . GLU A 1 269 ? 11.509 -30.097 18.542 1.00 23.31 269 GLU B C 1
ATOM 2064 O O . GLU A 1 269 ? 12.006 -29.563 17.571 1.00 23.15 269 GLU B O 1
ATOM 2070 N N . ILE A 1 270 ? 11.400 -29.469 19.712 1.00 18.80 270 ILE B N 1
ATOM 2071 C CA . ILE A 1 270 ? 12.074 -28.214 19.943 1.00 20.11 270 ILE B CA 1
ATOM 2072 C C . ILE A 1 270 ? 13.057 -28.445 21.078 1.00 18.99 270 ILE B C 1
ATOM 2073 O O . ILE A 1 270 ? 12.927 -29.427 21.809 1.00 20.71 270 ILE B O 1
ATOM 2078 N N . PRO A 1 271 ? 14.066 -27.579 21.214 1.00 20.26 271 PRO B N 1
ATOM 2079 C CA . PRO A 1 271 ? 15.032 -27.792 22.303 1.00 19.92 271 PRO B CA 1
ATOM 2080 C C . PRO A 1 271 ? 14.323 -27.939 23.669 1.00 20.04 271 PRO B C 1
ATOM 2081 O O . PRO A 1 271 ? 13.396 -27.189 23.966 1.00 19.42 271 PRO B O 1
ATOM 2085 N N . ALA A 1 272 ? 14.799 -28.860 24.502 1.00 18.92 272 ALA B N 1
ATOM 2086 C CA . ALA A 1 272 ? 14.103 -29.184 25.754 1.00 20.36 272 ALA B CA 1
ATOM 2087 C C . ALA A 1 272 ? 13.925 -27.931 26.629 1.00 18.99 272 ALA B C 1
ATOM 2088 O O . ALA A 1 272 ? 12.843 -27.702 27.184 1.00 18.62 272 ALA B O 1
ATOM 2090 N N . GLU A 1 273 ? 14.936 -27.063 26.622 1.00 18.71 273 GLU B N 1
ATOM 2091 C CA . GLU A 1 273 ? 14.906 -25.842 27.406 1.00 22.70 273 GLU B CA 1
ATOM 2092 C C . GLU A 1 273 ? 13.878 -24.806 26.906 1.00 22.32 273 GLU B C 1
ATOM 2093 O O . GLU A 1 273 ? 13.361 -24.023 27.692 1.00 28.05 273 GLU B O 1
ATOM 2099 N N . LYS A 1 274 ? 13.474 -24.901 25.640 1.00 17.89 274 LYS B N 1
ATOM 2100 C CA . LYS A 1 274 ? 12.444 -24.005 25.109 1.00 18.41 274 LYS B CA 1
ATOM 2101 C C . LYS A 1 274 ? 11.021 -24.449 25.434 1.00 18.75 274 LYS B C 1
ATOM 2102 O O . LYS A 1 274 ? 10.075 -23.692 25.250 1.00 18.18 274 LYS B O 1
ATOM 2108 N N . VAL A 1 275 ? 10.868 -25.677 25.896 1.00 16.66 275 VAL B N 1
ATOM 2109 C CA . VAL A 1 275 ? 9.530 -26.155 26.308 1.00 17.10 275 VAL B CA 1
ATOM 2110 C C . VAL A 1 275 ? 8.909 -25.273 27.407 1.00 16.72 275 VAL B C 1
ATOM 2111 O O . VAL A 1 275 ? 7.715 -25.000 27.376 1.00 16.12 275 VAL B O 1
ATOM 2115 N N . CYS A 1 276 ? 9.721 -24.785 28.335 1.00 17.73 276 CYS B N 1
ATOM 2116 C CA A CYS A 1 276 ? 9.221 -23.887 29.391 0.44 18.37 276 CYS B CA 1
ATOM 2117 C CA B CYS A 1 276 ? 9.199 -23.899 29.381 0.56 19.36 276 CYS B CA 1
ATOM 2118 C C . CYS A 1 276 ? 8.595 -22.626 28.821 1.00 20.15 276 CYS B C 1
ATOM 2119 O O . CYS A 1 276 ? 7.583 -22.127 29.342 1.00 18.00 276 CYS B O 1
ATOM 2124 N N . VAL A 1 277 ? 9.214 -22.099 27.769 1.00 18.23 277 VAL B N 1
ATOM 2125 C CA . VAL A 1 277 ? 8.764 -20.876 27.151 1.00 17.98 277 VAL B CA 1
ATOM 2126 C C . VAL A 1 277 ? 7.459 -21.138 26.365 1.00 17.87 277 VAL B C 1
ATOM 2127 O O . VAL A 1 277 ? 6.480 -20.419 26.531 1.00 16.39 277 VAL B O 1
ATOM 2131 N N . ALA A 1 278 ? 7.442 -22.204 25.564 1.00 14.83 278 ALA B N 1
ATOM 2132 C CA . ALA A 1 278 ? 6.201 -22.627 24.893 1.00 16.51 278 ALA B CA 1
ATOM 2133 C C . ALA A 1 278 ? 5.070 -22.819 25.901 1.00 15.46 278 ALA B C 1
ATOM 2134 O O . ALA A 1 278 ? 3.942 -22.361 25.693 1.00 14.37 278 ALA B O 1
ATOM 2136 N N . GLN A 1 279 ? 5.373 -23.499 26.996 1.00 14.66 279 GLN B N 1
ATOM 2137 C CA . GLN A 1 279 ? 4.342 -23.825 27.984 1.00 15.16 279 GLN B CA 1
ATOM 2138 C C . GLN A 1 279 ? 3.708 -22.533 28.526 1.00 15.54 279 GLN B C 1
ATOM 2139 O O . GLN A 1 279 ? 2.471 -22.391 28.578 1.00 14.77 279 GLN B O 1
ATOM 2145 N N . MET A 1 280 ? 4.550 -21.608 28.976 1.00 14.11 280 MET B N 1
ATOM 2146 C CA . MET A 1 280 ? 4.038 -20.376 29.551 1.00 16.70 280 MET B CA 1
ATOM 2147 C C . MET A 1 280 ? 3.189 -19.615 28.548 1.00 15.99 280 MET B C 1
ATOM 2148 O O . MET A 1 280 ? 2.171 -19.035 28.895 1.00 15.10 280 MET B O 1
ATOM 2153 N N . CYS A 1 281 ? 3.700 -19.502 27.334 1.00 15.57 281 CYS B N 1
ATOM 2154 C CA . CYS A 1 281 ? 3.008 -18.778 26.271 1.00 16.34 281 CYS B CA 1
ATOM 2155 C C . CYS A 1 281 ? 1.639 -19.403 25.916 1.00 16.97 281 CYS B C 1
ATOM 2156 O O . CYS A 1 281 ? 0.627 -18.728 25.942 1.00 16.00 281 CYS B O 1
ATOM 2159 N N . ILE A 1 282 ? 1.614 -20.727 25.747 1.00 14.98 282 ILE B N 1
ATOM 2160 C CA . ILE A 1 282 ? 0.399 -21.430 25.372 1.00 14.52 282 ILE B CA 1
ATOM 2161 C C . ILE A 1 282 ? -0.644 -21.391 26.503 1.00 14.51 282 ILE B C 1
ATOM 2162 O O . ILE A 1 282 ? -1.827 -21.102 26.266 1.00 13.49 282 ILE B O 1
ATOM 2167 N N . ILE A 1 283 ? -0.211 -21.619 27.733 1.00 12.84 283 ILE B N 1
ATOM 2168 C CA . ILE A 1 283 ? -1.160 -21.564 28.829 1.00 13.07 283 ILE B CA 1
ATOM 2169 C C . ILE A 1 283 ? -1.800 -20.180 28.940 1.00 13.34 283 ILE B C 1
ATOM 2170 O O . ILE A 1 283 ? -3.050 -20.046 29.038 1.00 13.14 283 ILE B O 1
ATOM 2175 N N . SER A 1 284 ? -0.969 -19.143 28.888 1.00 12.23 284 SER B N 1
ATOM 2176 C CA . SER A 1 284 ? -1.484 -17.769 28.996 1.00 14.05 284 SER B CA 1
ATOM 2177 C C . SER A 1 284 ? -2.411 -17.418 27.838 1.00 13.22 284 SER B C 1
ATOM 2178 O O . SER A 1 284 ? -3.448 -16.805 28.044 1.00 13.56 284 SER B O 1
ATOM 2181 N N . LYS A 1 285 ? -2.069 -17.854 26.634 1.00 14.04 285 LYS B N 1
ATOM 2182 C CA . LYS A 1 285 ? -2.947 -17.614 25.498 1.00 15.03 285 LYS B CA 1
ATOM 2183 C C . LYS A 1 285 ? -4.302 -18.297 25.687 1.00 16.03 285 LYS B C 1
ATOM 2184 O O . LYS A 1 285 ? -5.335 -17.727 25.335 1.00 16.53 285 LYS B O 1
ATOM 2190 N N . CYS A 1 286 ? -4.301 -19.531 26.190 1.00 14.01 286 CYS B N 1
ATOM 2191 C CA . CYS A 1 286 ? -5.570 -20.213 26.497 1.00 15.02 286 CYS B CA 1
ATOM 2192 C C . CYS A 1 286 ? -6.382 -19.506 27.583 1.00 15.14 286 CYS B C 1
ATOM 2193 O O . CYS A 1 286 ? -7.611 -19.456 27.500 1.00 16.25 286 CYS B O 1
ATOM 2196 N N . ASN A 1 287 ? -5.710 -19.054 28.641 1.00 14.17 287 ASN B N 1
ATOM 2197 C CA . ASN A 1 287 ? -6.361 -18.264 29.682 1.00 15.17 287 ASN B CA 1
ATOM 2198 C C . ASN A 1 287 ? -7.042 -17.020 29.088 1.00 16.20 287 ASN B C 1
ATOM 2199 O O . ASN A 1 287 ? -8.156 -16.647 29.499 1.00 16.03 287 ASN B O 1
ATOM 2204 N N . VAL A 1 288 ? -6.326 -16.303 28.221 1.00 15.57 288 VAL B N 1
ATOM 2205 C CA . VAL A 1 288 ? -6.841 -15.037 27.702 1.00 16.77 288 VAL B CA 1
ATOM 2206 C C . VAL A 1 288 ? -8.136 -15.225 26.881 1.00 17.12 288 VAL B C 1
ATOM 2207 O O . VAL A 1 288 ? -9.037 -14.372 26.931 1.00 18.34 288 VAL B O 1
ATOM 2211 N N . VAL A 1 289 ? -8.242 -16.326 26.127 1.00 16.44 289 VAL B N 1
ATOM 2212 C CA . VAL A 1 289 ? -9.467 -16.590 25.402 1.00 17.36 289 VAL B CA 1
ATOM 2213 C C . VAL A 1 289 ? -10.467 -17.413 26.197 1.00 19.96 289 VAL B C 1
ATOM 2214 O O . VAL A 1 289 ? -11.575 -17.582 25.770 1.00 23.42 289 VAL B O 1
ATOM 2218 N N . GLY A 1 290 ? -10.060 -17.977 27.325 1.00 15.93 290 GLY B N 1
ATOM 2219 C CA . GLY A 1 290 ? -10.991 -18.779 28.129 1.00 15.68 290 GLY B CA 1
ATOM 2220 C C . GLY A 1 290 ? -11.298 -20.191 27.616 1.00 17.33 290 GLY B C 1
ATOM 2221 O O . GLY A 1 290 ? -12.455 -20.661 27.706 1.00 17.94 290 GLY B O 1
ATOM 2222 N N . LYS A 1 291 ? -10.284 -20.875 27.089 1.00 15.21 291 LYS B N 1
ATOM 2223 C CA . LYS A 1 291 ? -10.415 -22.290 26.726 1.00 14.80 291 LYS B CA 1
ATOM 2224 C C . LYS A 1 291 ? -9.497 -23.151 27.592 1.00 15.55 291 LYS B C 1
ATOM 2225 O O . LYS A 1 291 ? -8.380 -22.735 27.957 1.00 16.07 291 LYS B O 1
ATOM 2231 N N . PRO A 1 292 ? -9.958 -24.359 27.934 1.00 16.32 292 PRO B N 1
ATOM 2232 C CA . PRO A 1 292 ? -9.226 -25.166 28.916 1.00 17.17 292 PRO B CA 1
ATOM 2233 C C . PRO A 1 292 ? -7.864 -25.633 28.376 1.00 15.25 292 PRO B C 1
ATOM 2234 O O . PRO A 1 292 ? -7.696 -25.838 27.165 1.00 15.42 292 PRO B O 1
ATOM 2238 N N . VAL A 1 293 ? -6.886 -25.700 29.251 1.00 14.57 293 VAL B N 1
ATOM 2239 C CA . VAL A 1 293 ? -5.539 -26.101 28.849 1.00 13.47 293 VAL B CA 1
ATOM 2240 C C . VAL A 1 293 ? -4.962 -27.075 29.875 1.00 14.23 293 VAL B C 1
ATOM 2241 O O . VAL A 1 293 ? -5.217 -26.942 31.074 1.00 14.45 293 VAL B O 1
ATOM 2245 N N . ILE A 1 294 ? -4.391 -28.166 29.353 1.00 13.68 294 ILE B N 1
ATOM 2246 C CA . ILE A 1 294 ? -3.879 -29.263 30.141 1.00 14.10 294 ILE B CA 1
ATOM 2247 C C . ILE A 1 294 ? -2.348 -29.260 29.984 1.00 15.07 294 ILE B C 1
ATOM 2248 O O . ILE A 1 294 ? -1.832 -29.203 28.852 1.00 14.46 294 ILE B O 1
ATOM 2253 N N . CYS A 1 295 ? -1.629 -29.318 31.096 1.00 14.50 295 CYS B N 1
ATOM 2254 C CA . CYS A 1 295 ? -0.172 -29.562 31.051 1.00 16.75 295 CYS B CA 1
ATOM 2255 C C . CYS A 1 295 ? 0.111 -31.069 31.233 1.00 16.89 295 CYS B C 1
ATOM 2256 O O . CYS A 1 295 ? -0.444 -31.693 32.127 1.00 16.46 295 CYS B O 1
ATOM 2259 N N . ALA A 1 296 ? 0.906 -31.646 30.319 1.00 17.06 296 ALA B N 1
ATOM 2260 C CA . ALA A 1 296 ? 1.103 -33.098 30.256 1.00 18.28 296 ALA B CA 1
ATOM 2261 C C . ALA A 1 296 ? 2.599 -33.516 30.318 1.00 19.73 296 ALA B C 1
ATOM 2262 O O . ALA A 1 296 ? 3.476 -32.834 29.761 1.00 16.80 296 ALA B O 1
ATOM 2264 N N . THR A 1 297 ? 2.821 -34.729 30.844 1.00 17.17 297 THR B N 1
ATOM 2265 C CA . THR A 1 297 ? 3.988 -35.559 30.521 1.00 17.65 297 THR B CA 1
ATOM 2266 C C . THR A 1 297 ? 5.150 -35.380 31.494 1.00 16.94 297 THR B C 1
ATOM 2267 O O . THR A 1 297 ? 5.658 -34.264 31.701 1.00 18.09 297 THR B O 1
ATOM 2271 N N . GLN A 1 298 ? 5.453 -36.463 32.197 1.00 15.95 298 GLN B N 1
ATOM 2272 C CA . GLN A 1 298 ? 6.547 -36.519 33.171 1.00 17.92 298 GLN B CA 1
ATOM 2273 C C . GLN A 1 298 ? 6.427 -35.578 34.353 1.00 19.53 298 GLN B C 1
ATOM 2274 O O . GLN A 1 298 ? 7.414 -35.374 35.085 1.00 22.18 298 GLN B O 1
ATOM 2280 N N . MET A 1 299 ? 5.197 -35.222 34.709 1.00 16.23 299 MET B N 1
ATOM 2281 C CA . MET A 1 299 ? 5.019 -34.306 35.814 1.00 17.63 299 MET B CA 1
ATOM 2282 C C . MET A 1 299 ? 5.460 -34.913 37.139 1.00 17.66 299 MET B C 1
ATOM 2283 O O . MET A 1 299 ? 6.040 -34.231 37.953 1.00 16.54 299 MET B O 1
ATOM 2288 N N . LEU A 1 300 ? 5.142 -36.199 37.357 1.00 16.41 300 LEU B N 1
ATOM 2289 C CA . LEU A 1 300 ? 5.515 -36.881 38.593 1.00 17.81 300 LEU B CA 1
ATOM 2290 C C . LEU A 1 300 ? 6.147 -38.239 38.250 1.00 18.77 300 LEU B C 1
ATOM 2291 O O . LEU A 1 300 ? 5.952 -39.222 38.961 1.00 19.69 300 LEU B O 1
ATOM 2296 N N . GLU A 1 301 ? 6.997 -38.228 37.234 1.00 18.57 301 GLU B N 1
ATOM 2297 C CA A GLU A 1 301 ? 7.480 -39.435 36.577 0.50 19.73 301 GLU B CA 1
ATOM 2298 C CA B GLU A 1 301 ? 7.444 -39.458 36.594 0.50 20.71 301 GLU B CA 1
ATOM 2299 C C . GLU A 1 301 ? 8.091 -40.459 37.564 1.00 19.42 301 GLU B C 1
ATOM 2300 O O . GLU A 1 301 ? 7.854 -41.660 37.463 1.00 23.32 301 GLU B O 1
ATOM 2311 N N . SER A 1 302 ? 8.929 -39.985 38.466 1.00 17.74 302 SER B N 1
ATOM 2312 C CA . SER A 1 302 ? 9.680 -40.907 39.319 1.00 18.76 302 SER B CA 1
ATOM 2313 C C . SER A 1 302 ? 8.723 -41.703 40.219 1.00 20.19 302 SER B C 1
ATOM 2314 O O . SER A 1 302 ? 9.090 -42.765 40.745 1.00 21.16 302 SER B O 1
ATOM 2317 N N . MET A 1 303 ? 7.494 -41.204 40.394 1.00 18.65 303 MET B N 1
ATOM 2318 C CA . MET A 1 303 ? 6.486 -41.973 41.167 1.00 21.01 303 MET B CA 1
ATOM 2319 C C . MET A 1 303 ? 5.911 -43.171 40.405 1.00 20.75 303 MET B C 1
ATOM 2320 O O . MET A 1 303 ? 5.112 -43.929 40.954 1.00 21.52 303 MET B O 1
ATOM 2325 N N . THR A 1 304 ? 6.355 -43.377 39.166 1.00 20.07 304 THR B N 1
ATOM 2326 C CA . THR A 1 304 ? 6.103 -44.631 38.502 1.00 19.19 304 THR B CA 1
ATOM 2327 C C . THR A 1 304 ? 6.674 -45.798 39.343 1.00 24.98 304 THR B C 1
ATOM 2328 O O . THR A 1 304 ? 6.033 -46.862 39.467 1.00 23.18 304 THR B O 1
ATOM 2332 N N . SER A 1 305 ? 7.778 -45.525 40.046 1.00 23.81 305 SER B N 1
ATOM 2333 C CA . SER A 1 305 ? 8.555 -46.564 40.745 1.00 28.87 305 SER B CA 1
ATOM 2334 C C . SER A 1 305 ? 8.700 -46.274 42.224 1.00 30.74 305 SER B C 1
ATOM 2335 O O . SER A 1 305 ? 9.174 -47.128 42.962 1.00 28.55 305 SER B O 1
ATOM 2338 N N . ASN A 1 306 ? 8.605 -44.996 42.585 1.00 27.05 306 ASN B N 1
ATOM 2339 C CA . ASN A 1 306 ? 8.929 -44.559 43.949 1.00 25.76 306 ASN B CA 1
ATOM 2340 C C . ASN A 1 306 ? 7.730 -43.965 44.626 1.00 25.04 306 ASN B C 1
ATOM 2341 O O . ASN A 1 306 ? 6.851 -43.414 43.971 1.00 25.27 306 ASN B O 1
ATOM 2346 N N . PRO A 1 307 ? 7.639 -44.144 45.944 1.00 23.90 307 PRO B N 1
ATOM 2347 C CA . PRO A 1 307 ? 6.439 -43.796 46.669 1.00 24.12 307 PRO B CA 1
ATOM 2348 C C . PRO A 1 307 ? 6.326 -42.275 46.932 1.00 23.92 307 PRO B C 1
ATOM 2349 O O . PRO A 1 307 ? 5.312 -41.814 47.444 1.00 24.63 307 PRO B O 1
ATOM 2353 N N . ARG A 1 308 ? 7.378 -41.523 46.609 1.00 25.02 308 ARG B N 1
ATOM 2354 C CA . ARG A 1 308 ? 7.359 -40.050 46.758 1.00 23.77 308 ARG B CA 1
ATOM 2355 C C . ARG A 1 308 ? 7.979 -39.442 45.518 1.00 22.16 308 ARG B C 1
ATOM 2356 O O . ARG A 1 308 ? 8.799 -40.080 44.866 1.00 23.94 308 ARG B O 1
ATOM 2364 N N . PRO A 1 309 ? 7.627 -38.189 45.209 1.00 23.42 309 PRO B N 1
ATOM 2365 C CA . PRO A 1 309 ? 8.154 -37.552 43.994 1.00 20.59 309 PRO B CA 1
ATOM 2366 C C . PRO A 1 309 ? 9.495 -36.857 44.301 1.00 19.55 309 PRO B C 1
ATOM 2367 O O . PRO A 1 309 ? 9.858 -36.704 45.468 1.00 18.86 309 PRO B O 1
ATOM 2371 N N . THR A 1 310 ? 10.235 -36.474 43.270 1.00 18.04 310 THR B N 1
ATOM 2372 C CA . THR A 1 310 ? 11.461 -35.701 43.488 1.00 17.37 310 THR B CA 1
ATOM 2373 C C . THR A 1 310 ? 11.075 -34.235 43.719 1.00 16.87 310 THR B C 1
ATOM 2374 O O . THR A 1 310 ? 9.935 -33.836 43.482 1.00 15.78 310 THR B O 1
ATOM 2378 N N . ARG A 1 311 ? 12.039 -33.423 44.136 1.00 15.67 311 ARG B N 1
ATOM 2379 C CA . ARG A 1 311 ? 11.743 -32.020 44.416 1.00 15.93 311 ARG B CA 1
ATOM 2380 C C . ARG A 1 311 ? 11.377 -31.274 43.124 1.00 15.90 311 ARG B C 1
ATOM 2381 O O . ARG A 1 311 ? 10.540 -30.365 43.143 1.00 16.26 311 ARG B O 1
ATOM 2389 N N . ALA A 1 312 ? 11.998 -31.659 42.017 1.00 14.40 312 ALA B N 1
ATOM 2390 C CA . ALA A 1 312 ? 11.722 -31.009 40.699 1.00 14.58 312 ALA B CA 1
ATOM 2391 C C . ALA A 1 312 ? 10.302 -31.308 40.269 1.00 16.30 312 ALA B C 1
ATOM 2392 O O . ALA A 1 312 ? 9.640 -30.472 39.661 1.00 14.98 312 ALA B O 1
ATOM 2394 N N . GLU A 1 313 ? 9.836 -32.523 40.566 1.00 14.47 313 GLU B N 1
ATOM 2395 C CA . GLU A 1 313 ? 8.495 -32.922 40.190 1.00 14.92 313 GLU B CA 1
ATOM 2396 C C . GLU A 1 313 ? 7.428 -32.135 40.942 1.00 15.69 313 GLU B C 1
ATOM 2397 O O . GLU A 1 313 ? 6.420 -31.678 40.357 1.00 13.67 313 GLU B O 1
ATOM 2403 N N . VAL A 1 314 ? 7.622 -31.966 42.233 1.00 14.19 314 VAL B N 1
ATOM 2404 C CA . VAL A 1 314 ? 6.692 -31.164 42.982 1.00 14.73 314 VAL B CA 1
ATOM 2405 C C . VAL A 1 314 ? 6.611 -29.768 42.409 1.00 17.04 314 VAL B C 1
ATOM 2406 O O . VAL A 1 314 ? 5.513 -29.214 42.216 1.00 16.07 314 VAL B O 1
ATOM 2410 N N . SER A 1 315 ? 7.764 -29.185 42.104 1.00 17.37 315 SER B N 1
ATOM 2411 C CA . SER A 1 315 ? 7.756 -27.825 41.618 1.00 17.54 315 SER B CA 1
ATOM 2412 C C . SER A 1 315 ? 7.133 -27.699 40.203 1.00 16.65 315 SER B C 1
ATOM 2413 O O . SER A 1 315 ? 6.423 -26.741 39.914 1.00 14.36 315 SER B O 1
ATOM 2416 N N . ASP A 1 316 ? 7.341 -28.708 39.370 1.00 14.47 316 ASP B N 1
ATOM 2417 C CA . ASP A 1 316 ? 6.721 -28.748 38.042 1.00 14.61 316 ASP B CA 1
ATOM 2418 C C . ASP A 1 316 ? 5.187 -28.681 38.151 1.00 14.52 316 ASP B C 1
ATOM 2419 O O . ASP A 1 316 ? 4.524 -27.921 37.411 1.00 16.47 316 ASP B O 1
ATOM 2424 N N . VAL A 1 317 ? 4.609 -29.525 38.991 1.00 13.76 317 VAL B N 1
ATOM 2425 C CA . VAL A 1 317 ? 3.147 -29.478 39.170 1.00 14.94 317 VAL B CA 1
ATOM 2426 C C . VAL A 1 317 ? 2.684 -28.102 39.694 1.00 14.73 317 VAL B C 1
ATOM 2427 O O . VAL A 1 317 ? 1.738 -27.494 39.146 1.00 14.66 317 VAL B O 1
ATOM 2431 N N . ALA A 1 318 ? 3.353 -27.594 40.724 1.00 13.30 318 ALA B N 1
ATOM 2432 C CA . ALA A 1 318 ? 2.940 -26.323 41.338 1.00 14.24 318 ALA B CA 1
ATOM 2433 C C . ALA A 1 318 ? 3.054 -25.217 40.297 1.00 13.78 318 ALA B C 1
ATOM 2434 O O . ALA A 1 318 ? 2.180 -24.376 40.170 1.00 13.42 318 ALA B O 1
ATOM 2436 N N . ASN A 1 319 ? 4.129 -25.232 39.530 1.00 14.38 319 ASN B N 1
ATOM 2437 C CA . ASN A 1 319 ? 4.316 -24.182 38.526 1.00 14.27 319 ASN B CA 1
ATOM 2438 C C . ASN A 1 319 ? 3.377 -24.229 37.332 1.00 13.64 319 ASN B C 1
ATOM 2439 O O . ASN A 1 319 ? 2.990 -23.172 36.803 1.00 13.73 319 ASN B O 1
ATOM 2444 N N . ALA A 1 320 ? 2.947 -25.435 36.942 1.00 12.39 320 ALA B N 1
ATOM 2445 C CA . ALA A 1 320 ? 1.897 -25.568 35.911 1.00 13.33 320 ALA B CA 1
ATOM 2446 C C . ALA A 1 320 ? 0.590 -24.928 36.403 1.00 14.03 320 ALA B C 1
ATOM 2447 O O . ALA A 1 320 ? -0.056 -24.164 35.674 1.00 14.91 320 ALA B O 1
ATOM 2449 N N . VAL A 1 321 ? 0.280 -25.126 37.673 1.00 13.21 321 VAL B N 1
ATOM 2450 C CA . VAL A 1 321 ? -0.910 -24.491 38.251 1.00 13.31 321 VAL B CA 1
ATOM 2451 C C . VAL A 1 321 ? -0.753 -22.953 38.344 1.00 14.20 321 VAL B C 1
ATOM 2452 O O . VAL A 1 321 ? -1.620 -22.190 37.873 1.00 15.79 321 VAL B O 1
ATOM 2456 N N . LEU A 1 322 ? 0.405 -22.505 38.825 1.00 13.58 322 LEU B N 1
ATOM 2457 C CA . LEU A 1 322 ? 0.695 -21.052 38.889 1.00 14.96 322 LEU B CA 1
ATOM 2458 C C . LEU A 1 322 ? 0.749 -20.422 37.500 1.00 15.73 322 LEU B C 1
ATOM 2459 O O . LEU A 1 322 ? 0.374 -19.255 37.330 1.00 15.14 322 LEU B O 1
ATOM 2464 N N . ASN A 1 323 ? 1.251 -21.168 36.516 1.00 13.74 323 ASN B N 1
ATOM 2465 C CA . ASN A 1 323 ? 1.235 -20.680 35.117 1.00 16.62 323 ASN B CA 1
ATOM 2466 C C . ASN A 1 323 ? -0.204 -20.364 34.650 1.00 15.09 323 ASN B C 1
ATOM 2467 O O . ASN A 1 323 ? -0.373 -19.672 33.650 1.00 15.07 323 ASN B O 1
ATOM 2472 N N . GLY A 1 324 ? -1.175 -21.138 35.151 1.00 13.79 324 GLY B N 1
ATOM 2473 C CA . GLY A 1 324 ? -2.580 -20.920 34.770 1.00 15.05 324 GLY B CA 1
ATOM 2474 C C . GLY A 1 324 ? -3.278 -22.122 34.149 1.00 14.66 324 GLY B C 1
ATOM 2475 O O . GLY A 1 324 ? -4.372 -21.994 33.604 1.00 16.99 324 GLY B O 1
ATOM 2476 N N . ALA A 1 325 ? -2.636 -23.282 34.201 1.00 13.44 325 ALA B N 1
ATOM 2477 C CA . ALA A 1 325 ? -3.206 -24.480 33.572 1.00 14.48 325 ALA B CA 1
ATOM 2478 C C . ALA A 1 325 ? -4.498 -24.871 34.310 1.00 16.40 325 ALA B C 1
ATOM 2479 O O . ALA A 1 325 ? -4.538 -24.827 35.536 1.00 16.43 325 ALA B O 1
ATOM 2481 N N . ASP A 1 326 ? -5.547 -25.254 33.571 1.00 14.62 326 ASP B N 1
ATOM 2482 C CA . ASP A 1 326 ? -6.739 -25.821 34.236 1.00 15.96 326 ASP B CA 1
ATOM 2483 C C . ASP A 1 326 ? -6.424 -27.190 34.831 1.00 15.08 326 ASP B C 1
ATOM 2484 O O . ASP A 1 326 ? -6.827 -27.493 35.969 1.00 15.51 326 ASP B O 1
ATOM 2489 N N . CYS A 1 327 ? -5.732 -28.011 34.050 1.00 14.23 327 CYS B N 1
ATOM 2490 C CA . CYS A 1 327 ? -5.524 -29.416 34.356 1.00 15.41 327 CYS B CA 1
ATOM 2491 C C . CYS A 1 327 ? -4.052 -29.742 34.330 1.00 15.95 327 CYS B C 1
ATOM 2492 O O . CYS A 1 327 ? -3.294 -29.204 33.509 1.00 14.50 327 CYS B O 1
ATOM 2495 N N . VAL A 1 328 ? -3.710 -30.788 35.077 1.00 15.33 328 VAL B N 1
ATOM 2496 C CA . VAL A 1 328 ? -2.453 -31.448 34.954 1.00 15.98 328 VAL B CA 1
ATOM 2497 C C . VAL A 1 328 ? -2.708 -32.932 34.709 1.00 17.30 328 VAL B C 1
ATOM 2498 O O . VAL A 1 328 ? -3.792 -33.446 34.981 1.00 17.59 328 VAL B O 1
ATOM 2502 N N . MET A 1 329 ? -1.752 -33.598 34.098 1.00 17.51 329 MET B N 1
ATOM 2503 C CA . MET A 1 329 ? -2.030 -34.913 33.566 1.00 16.30 329 MET B CA 1
ATOM 2504 C C . MET A 1 329 ? -0.988 -35.913 34.028 1.00 15.97 329 MET B C 1
ATOM 2505 O O . MET A 1 329 ? 0.170 -35.541 34.322 1.00 16.18 329 MET B O 1
ATOM 2510 N N . LEU A 1 330 ? -1.432 -37.153 34.194 1.00 15.08 330 LEU B N 1
ATOM 2511 C CA . LEU A 1 330 ? -0.548 -38.274 34.505 1.00 14.89 330 LEU B CA 1
ATOM 2512 C C . LEU A 1 330 ? -0.627 -39.316 33.379 1.00 16.70 330 LEU B C 1
ATOM 2513 O O . LEU A 1 330 ? -1.712 -39.565 32.802 1.00 15.88 330 LEU B O 1
ATOM 2518 N N . SER A 1 331 ? 0.525 -39.884 33.033 1.00 15.88 331 SER B N 1
ATOM 2519 C CA . SER A 1 331 ? 0.587 -40.872 31.961 1.00 18.19 331 SER B CA 1
ATOM 2520 C C . SER A 1 331 ? 1.001 -42.219 32.512 1.00 17.82 331 SER B C 1
ATOM 2521 O O . SER A 1 331 ? 0.197 -42.871 33.208 1.00 19.84 331 SER B O 1
ATOM 2524 N N . GLY A 1 332 ? 2.274 -42.576 32.347 1.00 17.33 332 GLY B N 1
ATOM 2525 C CA . GLY A 1 332 ? 2.765 -43.871 32.875 1.00 18.37 332 GLY B CA 1
ATOM 2526 C C . GLY A 1 332 ? 2.626 -43.977 34.401 1.00 19.03 332 GLY B C 1
ATOM 2527 O O . GLY A 1 332 ? 2.420 -45.078 34.946 1.00 19.30 332 GLY B O 1
ATOM 2528 N N . GLU A 1 333 ? 2.689 -42.836 35.099 1.00 18.67 333 GLU B N 1
ATOM 2529 C CA . GLU A 1 333 ? 2.488 -42.831 36.579 1.00 18.53 333 GLU B CA 1
ATOM 2530 C C . GLU A 1 333 ? 1.219 -43.589 37.011 1.00 19.33 333 GLU B C 1
ATOM 2531 O O . GLU A 1 333 ? 1.185 -44.209 38.092 1.00 19.55 333 GLU B O 1
ATOM 2537 N N . THR A 1 334 ? 0.123 -43.386 36.286 1.00 18.38 334 THR B N 1
ATOM 2538 C CA . THR A 1 334 ? -1.121 -44.114 36.604 1.00 19.53 334 THR B CA 1
ATOM 2539 C C . THR A 1 334 ? -1.382 -45.329 35.708 1.00 17.86 334 THR B C 1
ATOM 2540 O O . THR A 1 334 ? -2.101 -46.236 36.100 1.00 19.59 334 THR B O 1
ATOM 2544 N N . ALA A 1 335 ? -0.919 -45.275 34.463 1.00 18.42 335 ALA B N 1
ATOM 2545 C CA . ALA A 1 335 ? -1.188 -46.357 33.532 1.00 19.01 335 ALA B CA 1
ATOM 2546 C C . ALA A 1 335 ? -0.424 -47.617 33.969 1.00 22.55 335 ALA B C 1
ATOM 2547 O O . ALA A 1 335 ? -0.976 -48.709 33.983 1.00 21.24 335 ALA B O 1
ATOM 2549 N N . LYS A 1 336 ? 0.851 -47.464 34.303 1.00 21.55 336 LYS B N 1
ATOM 2550 C CA . LYS A 1 336 ? 1.671 -48.644 34.600 1.00 26.14 336 LYS B CA 1
ATOM 2551 C C . LYS A 1 336 ? 2.510 -48.560 35.863 1.00 25.18 336 LYS B C 1
ATOM 2552 O O . LYS A 1 336 ? 3.226 -49.475 36.171 1.00 22.77 336 LYS B O 1
ATOM 2558 N N . GLY A 1 337 ? 2.309 -47.530 36.655 1.00 20.88 337 GLY B N 1
ATOM 2559 C CA . GLY A 1 337 ? 3.101 -47.371 37.842 1.00 20.72 337 GLY B CA 1
ATOM 2560 C C . GLY A 1 337 ? 2.688 -48.251 39.006 1.00 22.30 337 GLY B C 1
ATOM 2561 O O . GLY A 1 337 ? 1.608 -48.872 39.009 1.00 20.31 337 GLY B O 1
ATOM 2562 N N . LYS A 1 338 ? 3.531 -48.242 40.025 1.00 23.58 338 LYS B N 1
ATOM 2563 C CA . LYS A 1 338 ? 3.350 -49.043 41.222 1.00 25.50 338 LYS B CA 1
ATOM 2564 C C . LYS A 1 338 ? 2.475 -48.319 42.256 1.00 23.61 338 LYS B C 1
ATOM 2565 O O . LYS A 1 338 ? 1.992 -48.934 43.187 1.00 20.69 338 LYS B O 1
ATOM 2571 N N . TYR A 1 339 ? 2.354 -46.990 42.142 1.00 19.51 339 TYR B N 1
ATOM 2572 C CA . TYR A 1 339 ? 1.693 -46.204 43.169 1.00 21.76 339 TYR B CA 1
ATOM 2573 C C . TYR A 1 339 ? 0.636 -45.255 42.576 1.00 20.75 339 TYR B C 1
ATOM 2574 O O . TYR A 1 339 ? 0.679 -44.049 42.838 1.00 19.67 339 TYR B O 1
ATOM 2583 N N . PRO A 1 340 ? -0.347 -45.810 41.838 1.00 20.23 340 PRO B N 1
ATOM 2584 C CA . PRO A 1 340 ? -1.280 -44.957 41.088 1.00 20.75 340 PRO B CA 1
ATOM 2585 C C . PRO A 1 340 ? -2.158 -44.079 41.994 1.00 21.43 340 PRO B C 1
ATOM 2586 O O . PRO A 1 340 ? -2.328 -42.900 41.707 1.00 19.44 340 PRO B O 1
ATOM 2590 N N . ASN A 1 341 ? -2.608 -44.601 43.135 1.00 20.34 341 ASN B N 1
ATOM 2591 C CA . ASN A 1 341 ? -3.403 -43.766 44.067 1.00 20.67 341 ASN B CA 1
ATOM 2592 C C . ASN A 1 341 ? -2.556 -42.692 44.748 1.00 22.22 341 ASN B C 1
ATOM 2593 O O . ASN A 1 341 ? -2.978 -41.548 44.857 1.00 21.97 341 ASN B O 1
ATOM 2598 N N . GLU A 1 342 ? -1.349 -43.054 45.175 1.00 19.69 342 GLU B N 1
ATOM 2599 C CA . GLU A 1 342 ? -0.506 -42.117 45.920 1.00 21.32 342 GLU B CA 1
ATOM 2600 C C . GLU A 1 342 ? -0.062 -40.958 44.988 1.00 18.58 342 GLU B C 1
ATOM 2601 O O . GLU A 1 342 ? 0.120 -39.841 45.450 1.00 16.79 342 GLU B O 1
ATOM 2607 N N . VAL A 1 343 ? 0.236 -41.272 43.728 1.00 16.34 343 VAL B N 1
ATOM 2608 C CA . VAL A 1 343 ? 0.667 -40.227 42.790 1.00 16.84 343 VAL B CA 1
ATOM 2609 C C . VAL A 1 343 ? -0.460 -39.207 42.541 1.00 16.82 343 VAL B C 1
ATOM 2610 O O . VAL A 1 343 ? -0.231 -37.994 42.613 1.00 14.80 343 VAL B O 1
ATOM 2614 N N . VAL A 1 344 ? -1.692 -39.695 42.417 1.00 15.98 344 VAL B N 1
ATOM 2615 C CA . VAL A 1 344 ? -2.836 -38.793 42.245 1.00 16.57 344 VAL B CA 1
ATOM 2616 C C . VAL A 1 344 ? -3.074 -37.962 43.508 1.00 17.55 344 VAL B C 1
ATOM 2617 O O . VAL A 1 344 ? -3.320 -36.763 43.434 1.00 16.33 344 VAL B O 1
ATOM 2621 N N . GLN A 1 345 ? -2.951 -38.598 44.668 1.00 16.40 345 GLN B N 1
ATOM 2622 C CA . GLN A 1 345 ? -3.084 -37.881 45.932 1.00 18.89 345 GLN B CA 1
ATOM 2623 C C . GLN A 1 345 ? -2.021 -36.788 46.115 1.00 17.60 345 GLN B C 1
ATOM 2624 O O . GLN A 1 345 ? -2.346 -35.683 46.537 1.00 17.94 345 GLN B O 1
ATOM 2630 N N . TYR A 1 346 ? -0.757 -37.084 45.773 1.00 16.97 346 TYR B N 1
ATOM 2631 C CA . TYR A 1 346 ? 0.293 -36.040 45.792 1.00 16.93 346 TYR B CA 1
ATOM 2632 C C . TYR A 1 346 ? -0.059 -34.925 44.834 1.00 15.09 346 TYR B C 1
ATOM 2633 O O . TYR A 1 346 ? 0.100 -33.747 45.162 1.00 14.01 346 TYR B O 1
ATOM 2642 N N . MET A 1 347 ? -0.450 -35.298 43.613 1.00 14.80 347 MET B N 1
ATOM 2643 C CA . MET A 1 347 ? -0.752 -34.294 42.588 1.00 15.82 347 MET B CA 1
ATOM 2644 C C . MET A 1 347 ? -1.856 -33.342 43.069 1.00 15.03 347 MET B C 1
ATOM 2645 O O . MET A 1 347 ? -1.722 -32.125 42.972 1.00 16.34 347 MET B O 1
ATOM 2650 N N . ALA A 1 348 ? -2.893 -33.903 43.682 1.00 14.80 348 ALA B N 1
ATOM 2651 C CA . ALA A 1 348 ? -3.957 -33.094 44.312 1.00 14.77 348 ALA B CA 1
ATOM 2652 C C . ALA A 1 348 ? -3.456 -32.161 45.427 1.00 15.43 348 ALA B C 1
ATOM 2653 O O . ALA A 1 348 ? -3.854 -30.999 45.479 1.00 14.66 348 ALA B O 1
ATOM 2655 N N . ARG A 1 349 ? -2.590 -32.657 46.311 1.00 15.03 349 ARG B N 1
ATOM 2656 C CA . ARG A 1 349 ? -2.090 -31.833 47.421 1.00 15.72 349 ARG B CA 1
ATOM 2657 C C . ARG A 1 349 ? -1.197 -30.703 46.904 1.00 15.92 349 ARG B C 1
ATOM 2658 O O . ARG A 1 349 ? -1.239 -29.574 47.420 1.00 15.35 349 ARG B O 1
ATOM 2666 N N . ILE A 1 350 ? -0.402 -30.997 45.875 1.00 15.70 350 ILE B N 1
ATOM 2667 C CA . ILE A 1 350 ? 0.434 -29.956 45.261 1.00 15.57 350 ILE B CA 1
ATOM 2668 C C . ILE A 1 350 ? -0.445 -28.883 44.583 1.00 15.42 350 ILE B C 1
ATOM 2669 O O . ILE A 1 350 ? -0.166 -27.673 44.713 1.00 15.13 350 ILE B 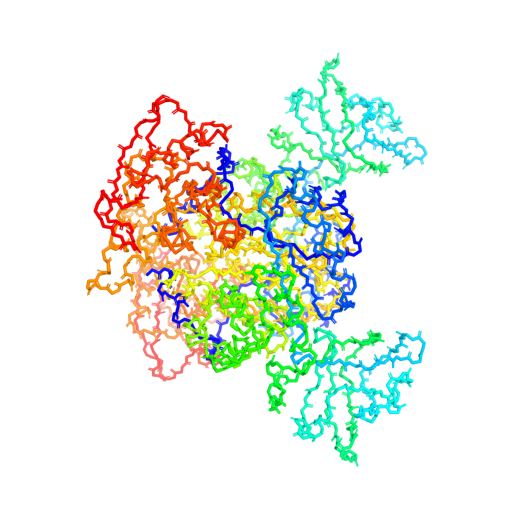O 1
ATOM 2674 N N . CYS A 1 351 ? -1.435 -29.315 43.793 1.00 13.89 351 CYS B N 1
ATOM 2675 C CA . CYS A 1 351 ? -2.377 -28.372 43.180 1.00 14.17 351 CYS B CA 1
ATOM 2676 C C . CYS A 1 351 ? -2.968 -27.439 44.218 1.00 15.02 351 CYS B C 1
ATOM 2677 O O . CYS A 1 351 ? -3.012 -26.229 44.029 1.00 14.49 351 CYS B O 1
ATOM 2680 N N . VAL A 1 352 ? -3.436 -28.010 45.319 1.00 15.08 352 VAL B N 1
ATOM 2681 C CA . VAL A 1 352 ? -4.023 -27.193 46.397 1.00 15.62 352 VAL B CA 1
ATOM 2682 C C . VAL A 1 352 ? -3.059 -26.180 47.017 1.00 16.71 352 VAL B C 1
ATOM 2683 O O . VAL A 1 352 ? -3.448 -25.017 47.273 1.00 15.76 352 VAL B O 1
ATOM 2687 N N . GLU A 1 353 ? -1.801 -26.590 47.257 1.00 17.53 353 GLU B N 1
ATOM 2688 C CA . GLU A 1 353 ? -0.801 -25.651 47.772 1.00 17.61 353 GLU B CA 1
ATOM 2689 C C . GLU A 1 353 ? -0.573 -24.501 46.774 1.00 15.91 353 GLU B C 1
ATOM 2690 O O . GLU A 1 353 ? -0.493 -23.341 47.171 1.00 16.43 353 GLU B O 1
ATOM 2696 N N . ALA A 1 354 ? -0.387 -24.843 45.499 1.00 14.59 354 ALA B N 1
ATOM 2697 C CA . ALA A 1 354 ? -0.164 -23.830 44.451 1.00 14.87 354 ALA B CA 1
ATOM 2698 C C . ALA A 1 354 ? -1.354 -22.860 44.339 1.00 15.19 354 ALA B C 1
ATOM 2699 O O . ALA A 1 354 ? -1.179 -21.664 44.349 1.00 16.25 354 ALA B O 1
ATOM 2701 N N . GLN A 1 355 ? -2.558 -23.414 44.293 1.00 16.03 355 GLN B N 1
ATOM 2702 C CA . GLN A 1 355 ? -3.806 -22.634 44.365 1.00 16.78 355 GLN B CA 1
ATOM 2703 C C . GLN A 1 355 ? -3.841 -21.680 45.568 1.00 20.29 355 GLN B C 1
ATOM 2704 O O . GLN A 1 355 ? -4.091 -20.480 45.408 1.00 18.67 355 GLN B O 1
ATOM 2710 N N . SER A 1 356 ? -3.448 -22.180 46.746 1.00 18.54 356 SER B N 1
ATOM 2711 C CA . SER A 1 356 ? -3.495 -21.368 47.970 1.00 19.37 356 SER B CA 1
ATOM 2712 C C . SER A 1 356 ? -2.435 -20.257 47.949 1.00 22.36 356 SER B C 1
ATOM 2713 O O . SER A 1 356 ? -2.544 -19.277 48.667 1.00 23.76 356 SER B O 1
ATOM 2716 N N . ALA A 1 357 ? -1.368 -20.481 47.203 1.00 19.37 357 ALA B N 1
ATOM 2717 C CA . ALA A 1 357 ? -0.301 -19.492 47.048 1.00 21.63 357 ALA B CA 1
ATOM 2718 C C . ALA A 1 357 ? -0.555 -18.460 45.932 1.00 22.55 357 ALA B C 1
ATOM 2719 O O . ALA A 1 357 ? 0.250 -17.548 45.728 1.00 24.67 357 ALA B O 1
ATOM 2721 N N . THR A 1 358 ? -1.658 -18.618 45.204 1.00 21.91 358 THR B N 1
ATOM 2722 C CA . THR A 1 358 ? -1.948 -17.766 44.054 1.00 22.13 358 THR B CA 1
ATOM 2723 C C . THR A 1 358 ? -2.557 -16.444 44.545 1.00 25.69 358 THR B C 1
ATOM 2724 O O . THR A 1 358 ? -3.399 -16.437 45.431 1.00 23.19 358 THR B O 1
ATOM 2728 N N . HIS A 1 359 ? -2.090 -15.323 44.019 1.00 23.46 359 HIS B N 1
ATOM 2729 C CA . HIS A 1 359 ? -2.711 -14.065 44.396 1.00 25.28 359 HIS B CA 1
ATOM 2730 C C . HIS A 1 359 ? -4.162 -13.999 43.930 1.00 27.48 359 HIS B C 1
ATOM 2731 O O . HIS A 1 359 ? -4.440 -14.151 42.772 1.00 30.57 359 HIS B O 1
ATOM 2738 N N . ASP A 1 360 ? -5.092 -13.782 44.864 1.00 30.70 360 ASP B N 1
ATOM 2739 C CA . ASP A 1 360 ? -6.547 -13.814 44.565 1.00 33.68 360 ASP B CA 1
ATOM 2740 C C . ASP A 1 360 ? -6.901 -13.248 43.175 1.00 27.07 360 ASP B C 1
ATOM 2741 O O . ASP A 1 360 ? -7.590 -13.890 42.399 1.00 31.67 360 ASP B O 1
ATOM 2746 N N . THR A 1 361 ? -6.543 -11.986 42.947 1.00 18.47 361 THR B N 1
ATOM 2747 C CA . THR A 1 361 ? -7.247 -11.148 41.977 1.00 21.24 361 THR B CA 1
ATOM 2748 C C . THR A 1 361 ? -6.347 -10.778 40.809 1.00 21.96 361 THR B C 1
ATOM 2749 O O . THR A 1 361 ? -6.817 -10.238 39.815 1.00 19.92 361 THR B O 1
ATOM 2753 N N . VAL A 1 362 ? -5.082 -11.180 40.866 1.00 23.72 362 VAL B N 1
ATOM 2754 C CA . VAL A 1 362 ? -4.144 -10.853 39.782 1.00 23.97 362 VAL B CA 1
ATOM 2755 C C . VAL A 1 362 ? -4.505 -11.447 38.440 1.00 20.69 362 VAL B C 1
ATOM 2756 O O . VAL A 1 362 ? -4.509 -10.722 37.438 1.00 17.72 362 VAL B O 1
ATOM 2760 N N . MET A 1 363 ? -4.874 -12.744 38.407 1.00 19.98 363 MET B N 1
ATOM 2761 C CA . MET A 1 363 ? -5.298 -13.353 37.154 1.00 20.13 363 MET B CA 1
ATOM 2762 C C . MET A 1 363 ? -6.563 -12.684 36.650 1.00 19.04 363 MET B C 1
ATOM 2763 O O . MET A 1 363 ? -6.677 -12.377 35.459 1.00 17.23 363 MET B O 1
ATOM 2768 N N . PHE A 1 364 ? -7.546 -12.519 37.541 1.00 16.70 364 PHE B N 1
ATOM 2769 C CA . PHE A 1 364 ? -8.789 -11.868 37.150 1.00 16.36 364 PHE B CA 1
ATOM 2770 C C . PHE A 1 364 ? -8.526 -10.565 36.411 1.00 16.00 364 PHE B C 1
ATOM 2771 O O . PHE A 1 364 ? -9.061 -10.322 35.293 1.00 14.24 364 PHE B O 1
ATOM 2779 N N . ASN A 1 365 ? -7.780 -9.685 37.056 1.00 16.95 365 ASN B N 1
ATOM 2780 C CA . ASN A 1 365 ? -7.510 -8.354 36.488 1.00 18.78 365 ASN B CA 1
ATOM 2781 C C . ASN A 1 365 ? -6.705 -8.413 35.188 1.00 17.37 365 ASN B C 1
ATOM 2782 O O . ASN A 1 365 ? -7.011 -7.688 34.219 1.00 17.81 365 ASN B O 1
ATOM 2787 N N . SER A 1 366 ? -5.694 -9.268 35.148 1.00 15.73 366 SER B N 1
ATOM 2788 C CA A SER A 1 366 ? -4.845 -9.385 33.938 0.50 15.96 366 SER B CA 1
ATOM 2789 C CA B SER A 1 366 ? -4.853 -9.362 33.946 0.50 17.29 366 SER B CA 1
ATOM 2790 C C . SER A 1 366 ? -5.640 -9.922 32.757 1.00 15.73 366 SER B C 1
ATOM 2791 O O . SER A 1 366 ? -5.517 -9.425 31.618 1.00 14.84 366 SER B O 1
ATOM 2796 N N . ILE A 1 367 ? -6.452 -10.937 33.012 1.00 15.13 367 ILE B N 1
ATOM 2797 C CA . ILE A 1 367 ? -7.319 -11.493 31.962 1.00 15.87 367 ILE B CA 1
ATOM 2798 C C . ILE A 1 367 ? -8.360 -10.480 31.470 1.00 15.00 367 ILE B C 1
ATOM 2799 O O . ILE A 1 367 ? -8.494 -10.270 30.279 1.00 15.32 367 ILE B O 1
ATOM 2804 N N . LYS A 1 368 ? -9.062 -9.836 32.394 1.00 15.63 368 LYS B N 1
ATOM 2805 C CA . LYS A 1 368 ? -10.062 -8.834 32.029 1.00 17.24 368 LYS B CA 1
ATOM 2806 C C . LYS A 1 368 ? -9.458 -7.669 31.226 1.00 16.46 368 LYS B C 1
ATOM 2807 O O . LYS A 1 368 ? -10.043 -7.209 30.241 1.00 15.76 368 LYS B O 1
ATOM 2813 N N . ASN A 1 369 ? -8.265 -7.241 31.613 1.00 18.46 369 ASN B N 1
ATOM 2814 C CA . ASN A 1 369 ? -7.604 -6.101 30.946 1.00 20.70 369 ASN B CA 1
ATOM 2815 C C . ASN A 1 369 ? -7.173 -6.390 29.501 1.00 21.22 369 ASN B C 1
ATOM 2816 O O . ASN A 1 369 ? -6.904 -5.471 28.732 1.00 22.51 369 ASN B O 1
ATOM 2821 N N . LEU A 1 370 ? -7.113 -7.661 29.118 1.00 20.18 370 LEU B N 1
ATOM 2822 C CA . LEU A 1 370 ? -6.737 -7.980 27.747 1.00 18.40 370 LEU B CA 1
ATOM 2823 C C . LEU A 1 370 ? -7.932 -8.258 26.826 1.00 20.61 370 LEU B C 1
ATOM 2824 O O . LEU A 1 370 ? -7.749 -8.597 25.673 1.00 21.16 370 LEU B O 1
ATOM 2829 N N . GLN A 1 371 ? -9.144 -8.164 27.348 1.00 18.82 371 GLN B N 1
ATOM 2830 C CA . GLN A 1 371 ? -10.319 -8.442 26.524 1.00 19.46 371 GLN B CA 1
ATOM 2831 C C . GLN A 1 371 ? -10.674 -7.226 25.660 1.00 22.51 371 GLN B C 1
ATOM 2832 O O . GLN A 1 371 ? -10.562 -6.082 26.098 1.00 21.72 371 GLN B O 1
ATOM 2838 N N . LYS A 1 372 ? -11.150 -7.485 24.460 1.00 21.05 372 LYS B N 1
ATOM 2839 C CA . LYS A 1 372 ? -11.580 -6.414 23.572 1.00 25.94 372 LYS B CA 1
ATOM 2840 C C . LYS A 1 372 ? -12.910 -5.808 24.059 1.00 23.71 372 LYS B C 1
ATOM 2841 O O . LYS A 1 372 ? -13.806 -6.525 24.519 1.00 23.56 372 LYS B O 1
ATOM 2847 N N . ILE A 1 373 ? -13.005 -4.485 24.044 1.00 22.03 373 ILE B N 1
ATOM 2848 C CA . ILE A 1 373 ? -14.229 -3.808 24.491 1.00 23.52 373 ILE B CA 1
ATOM 2849 C C . ILE A 1 373 ? -14.877 -3.219 23.240 1.00 25.27 373 ILE B C 1
ATOM 2850 O O . ILE A 1 373 ? -14.180 -2.665 22.423 1.00 23.48 373 ILE B O 1
ATOM 2855 N N . PRO A 1 374 ? -16.209 -3.391 23.059 1.00 24.77 374 PRO B N 1
ATOM 2856 C CA . PRO A 1 374 ? -17.211 -3.923 24.012 1.00 21.51 374 PRO B CA 1
ATOM 2857 C C . PRO A 1 374 ? -17.187 -5.462 24.068 1.00 22.18 374 PRO B C 1
ATOM 2858 O O . PRO A 1 374 ? -16.954 -6.113 23.048 1.00 21.31 374 PRO B O 1
ATOM 2862 N N . MET A 1 375 ? -17.409 -6.032 25.260 1.00 18.74 375 MET B N 1
ATOM 2863 C CA . MET A 1 375 ? -17.643 -7.468 25.404 1.00 18.92 375 MET B CA 1
ATOM 2864 C C . MET A 1 375 ? -19.059 -7.755 24.939 1.00 19.90 375 MET B C 1
ATOM 2865 O O . MET A 1 375 ? -19.914 -6.903 25.071 1.00 19.00 375 MET B O 1
ATOM 2870 N N . CYS A 1 376 ? -19.353 -9.018 24.643 1.00 20.43 376 CYS B N 1
ATOM 2871 C CA A CYS A 1 376 ? -20.733 -9.489 24.544 0.50 21.68 376 CYS B CA 1
ATOM 2872 C CA B CYS A 1 376 ? -20.739 -9.442 24.534 0.50 20.95 376 CYS B CA 1
ATOM 2873 C C . CYS A 1 376 ? -21.361 -9.426 25.925 1.00 21.19 376 CYS B C 1
ATOM 2874 O O . CYS A 1 376 ? -20.648 -9.458 26.930 1.00 20.19 376 CYS B O 1
ATOM 2879 N N . PRO A 1 377 ? -22.695 -9.309 25.986 1.00 22.01 377 PRO B N 1
ATOM 2880 C CA . PRO A 1 377 ? -23.369 -9.164 27.281 1.00 20.18 377 PRO B CA 1
ATOM 2881 C C . PRO A 1 377 ? -23.085 -10.326 28.223 1.00 18.95 377 PRO B C 1
ATOM 2882 O O . PRO A 1 377 ? -22.887 -10.103 29.407 1.00 17.97 377 PRO B O 1
ATOM 2886 N N . GLU A 1 378 ? -23.071 -11.563 27.721 1.00 17.69 378 GLU B N 1
ATOM 2887 C CA . GLU A 1 378 ? -22.850 -12.692 28.630 1.00 19.40 378 GLU B CA 1
ATOM 2888 C C . GLU A 1 378 ? -21.448 -12.665 29.256 1.00 17.96 378 GLU B C 1
ATOM 2889 O O . GLU A 1 378 ? -21.261 -13.054 30.407 1.00 16.86 378 GLU B O 1
ATOM 2895 N N . GLU A 1 379 ? -20.477 -12.135 28.522 1.00 16.78 379 GLU B N 1
ATOM 2896 C CA . GLU A 1 379 ? -19.138 -12.063 29.084 1.00 16.25 379 GLU B CA 1
ATOM 2897 C C . GLU A 1 379 ? -18.959 -10.929 30.096 1.00 17.17 379 GLU B C 1
ATOM 2898 O O . GLU A 1 379 ? -18.344 -11.134 31.140 1.00 16.25 379 GLU B O 1
ATOM 2904 N N . ALA A 1 380 ? -19.526 -9.757 29.811 1.00 15.38 380 ALA B N 1
ATOM 2905 C CA . ALA A 1 380 ? -19.691 -8.723 30.850 1.00 16.16 380 ALA B CA 1
ATOM 2906 C C . ALA A 1 380 ? -20.390 -9.242 32.104 1.00 16.89 380 ALA B C 1
ATOM 2907 O O . ALA A 1 380 ? -19.950 -8.975 33.246 1.00 15.26 380 ALA B O 1
ATOM 2909 N N . VAL A 1 381 ? -21.458 -10.009 31.918 1.00 16.65 381 VAL B N 1
ATOM 2910 C CA . VAL A 1 381 ? -22.175 -10.576 33.076 1.00 16.96 381 VAL B CA 1
ATOM 2911 C C . VAL A 1 381 ? -21.268 -11.546 33.874 1.00 15.79 381 VAL B C 1
ATOM 2912 O O . VAL A 1 381 ? -21.172 -11.466 35.117 1.00 15.58 381 VAL B O 1
ATOM 2916 N N . CYS A 1 382 ? -20.614 -12.467 33.169 1.00 16.04 382 CYS B N 1
ATOM 2917 C CA . CYS A 1 382 ? -19.773 -13.434 33.850 1.00 16.27 382 CYS B CA 1
ATOM 2918 C C . CYS A 1 382 ? -18.567 -12.795 34.528 1.00 16.38 382 CYS B C 1
ATOM 2919 O O . CYS A 1 382 ? -18.200 -13.160 35.670 1.00 16.66 382 CYS B O 1
ATOM 2922 N N . SER A 1 383 ? -17.930 -11.857 33.851 1.00 17.27 383 SER B N 1
ATOM 2923 C CA . SER A 1 383 ? -16.773 -11.199 34.440 1.00 16.41 383 SER B CA 1
ATOM 2924 C C . SER A 1 383 ? -17.145 -10.305 35.631 1.00 16.21 383 SER B C 1
ATOM 2925 O O . SER A 1 383 ? -16.471 -10.339 36.668 1.00 15.55 383 SER B O 1
ATOM 2928 N N . SER A 1 384 ? -18.300 -9.639 35.569 1.00 16.16 384 SER B N 1
ATOM 2929 C CA A SER A 1 384 ? -18.727 -8.825 36.701 0.38 16.33 384 SER B CA 1
ATOM 2930 C CA B SER A 1 384 ? -18.727 -8.826 36.695 0.62 17.48 384 SER B CA 1
ATOM 2931 C C . SER A 1 384 ? -19.265 -9.681 37.847 1.00 15.98 384 SER B C 1
ATOM 2932 O O . SER A 1 384 ? -19.176 -9.295 39.004 1.00 17.18 384 SER B O 1
ATOM 2937 N N . ALA A 1 385 ? -19.813 -10.861 37.520 1.00 15.82 385 ALA B N 1
ATOM 2938 C CA . ALA A 1 385 ? -20.205 -11.833 38.567 1.00 14.64 385 ALA B CA 1
ATOM 2939 C C . ALA A 1 385 ? -18.981 -12.251 39.380 1.00 16.05 385 ALA B C 1
ATOM 2940 O O . ALA A 1 385 ? -19.035 -12.301 40.610 1.00 14.90 385 ALA B O 1
ATOM 2942 N N . VAL A 1 386 ? -17.878 -12.564 38.695 1.00 13.62 386 VAL B N 1
ATOM 2943 C CA . VAL A 1 386 ? -16.644 -12.934 39.403 1.00 13.02 386 VAL B CA 1
ATOM 2944 C C . VAL A 1 386 ? -16.119 -11.761 40.245 1.00 13.01 386 VAL B C 1
ATOM 2945 O O . VAL A 1 386 ? -15.703 -11.944 41.394 1.00 12.90 386 VAL B O 1
ATOM 2949 N N . ALA A 1 387 ? -16.143 -10.558 39.677 1.00 13.82 387 ALA B N 1
ATOM 2950 C CA . ALA A 1 387 ? -15.777 -9.381 40.448 1.00 15.17 387 ALA B CA 1
ATOM 2951 C C . ALA A 1 387 ? -16.595 -9.273 41.743 1.00 15.05 387 ALA B C 1
ATOM 2952 O O . ALA A 1 387 ? -16.033 -8.991 42.824 1.00 15.24 387 ALA B O 1
ATOM 2954 N N . SER A 1 388 ? -17.913 -9.432 41.634 1.00 13.47 388 SER B N 1
ATOM 2955 C CA A SER A 1 388 ? -18.770 -9.323 42.809 0.50 13.70 388 SER B CA 1
ATOM 2956 C CA B SER A 1 388 ? -18.805 -9.361 42.802 0.50 14.57 388 SER B CA 1
ATOM 2957 C C . SER A 1 388 ? -18.460 -10.407 43.846 1.00 14.14 388 SER B C 1
ATOM 2958 O O . SER A 1 388 ? -18.498 -10.137 45.041 1.00 14.63 388 SER B O 1
ATOM 2963 N N . ALA A 1 389 ? -18.058 -11.602 43.381 1.00 14.06 389 ALA B N 1
ATOM 2964 C CA . ALA A 1 389 ? -17.637 -12.686 44.293 1.00 15.00 389 ALA B CA 1
ATOM 2965 C C . ALA A 1 389 ? -16.411 -12.287 45.111 1.00 15.54 389 ALA B C 1
ATOM 2966 O O . ALA A 1 389 ? -16.336 -12.532 46.333 1.00 15.79 389 ALA B O 1
ATOM 2968 N N . PHE A 1 390 ? -15.436 -11.678 44.456 1.00 14.63 390 PHE B N 1
ATOM 2969 C CA . PHE A 1 390 ? -14.305 -11.150 45.199 1.00 15.45 390 PHE B CA 1
ATOM 2970 C C . PHE A 1 390 ? -14.757 -10.066 46.181 1.00 17.32 390 PHE B C 1
ATOM 2971 O O . PHE A 1 390 ? -14.285 -10.033 47.312 1.00 18.86 390 PHE B O 1
ATOM 2979 N N . GLU A 1 391 ? -15.598 -9.120 45.729 1.00 13.97 391 GLU B N 1
ATOM 2980 C CA . GLU A 1 391 ? -15.956 -7.974 46.617 1.00 17.91 391 GLU B CA 1
ATOM 2981 C C . GLU A 1 391 ? -16.664 -8.438 47.889 1.00 15.80 391 GLU B C 1
ATOM 2982 O O . GLU A 1 391 ? -16.505 -7.826 48.953 1.00 16.64 391 GLU B O 1
ATOM 2988 N N . VAL A 1 392 ? -17.504 -9.455 47.769 1.00 16.50 392 VAL B N 1
ATOM 2989 C CA . VAL A 1 392 ? -18.242 -9.951 48.956 1.00 18.46 392 VAL B CA 1
ATOM 2990 C C . VAL A 1 392 ? -17.641 -11.146 49.620 1.00 20.41 392 VAL B C 1
ATOM 2991 O O . VAL A 1 392 ? -18.219 -11.659 50.571 1.00 22.63 392 VAL B O 1
ATOM 2995 N N . GLN A 1 393 ? -16.519 -11.634 49.093 1.00 19.00 393 GLN B N 1
ATOM 2996 C CA . GLN A 1 393 ? -15.896 -12.864 49.565 1.00 19.39 393 GLN B CA 1
ATOM 2997 C C . GLN A 1 393 ? -16.894 -14.021 49.495 1.00 23.14 393 GLN B C 1
ATOM 2998 O O . GLN A 1 393 ? -17.005 -14.830 50.442 1.00 19.70 393 GLN B O 1
ATOM 3004 N N . ALA A 1 394 ? -17.591 -14.132 48.359 1.00 18.67 394 ALA B N 1
ATOM 3005 C CA . ALA A 1 394 ? -18.540 -15.229 48.174 1.00 19.69 394 ALA B CA 1
ATOM 3006 C C . ALA A 1 394 ? -17.817 -16.560 48.381 1.00 20.92 394 ALA B C 1
ATOM 3007 O O . ALA A 1 394 ? -16.687 -16.724 47.929 1.00 18.41 394 ALA B O 1
ATOM 3009 N N . LYS A 1 395 ? -18.507 -17.545 48.965 1.00 20.58 395 LYS B N 1
ATOM 3010 C CA . LYS A 1 395 ? -17.908 -18.882 49.123 1.00 22.87 395 LYS B CA 1
ATOM 3011 C C . LYS A 1 395 ? -18.169 -19.806 47.932 1.00 19.32 395 LYS B C 1
ATOM 3012 O O . LYS A 1 395 ? -17.464 -20.817 47.741 1.00 19.30 395 LYS B O 1
ATOM 3018 N N . ALA A 1 396 ? -19.130 -19.433 47.104 1.00 16.55 396 ALA B N 1
ATOM 3019 C CA . ALA A 1 396 ? -19.357 -20.159 45.859 1.00 18.59 396 ALA B CA 1
ATOM 3020 C C . ALA A 1 396 ? -20.031 -19.289 44.832 1.00 17.45 396 ALA B C 1
ATOM 3021 O O . ALA A 1 396 ? -20.691 -18.298 45.169 1.00 17.95 396 ALA B O 1
ATOM 3023 N N . MET A 1 397 ? -19.960 -19.726 43.584 1.00 14.41 397 MET B N 1
ATOM 3024 C CA . MET A 1 397 ? -20.795 -19.175 42.546 1.00 15.78 397 MET B CA 1
ATOM 3025 C C . MET A 1 397 ? -21.636 -20.312 42.006 1.00 17.83 397 MET B C 1
ATOM 3026 O O . MET A 1 397 ? -21.272 -21.480 42.149 1.00 17.12 397 MET B O 1
ATOM 3031 N N . LEU A 1 398 ? -22.755 -19.970 41.395 1.00 15.77 398 LEU B N 1
ATOM 3032 C CA . LEU A 1 398 ? -23.675 -20.949 40.851 1.00 16.85 398 LEU B CA 1
ATOM 3033 C C . LEU A 1 398 ? -24.073 -20.448 39.465 1.00 17.15 398 LEU B C 1
ATOM 3034 O O . LEU A 1 398 ? -24.412 -19.274 39.315 1.00 17.05 398 LEU B O 1
ATOM 3039 N N . VAL A 1 399 ? -23.957 -21.304 38.446 1.00 15.35 399 VAL B N 1
ATOM 3040 C CA . VAL A 1 399 ? -24.310 -20.915 37.076 1.00 16.05 399 VAL B CA 1
ATOM 3041 C C . VAL A 1 399 ? -25.156 -22.022 36.435 1.00 18.87 399 VAL B C 1
ATOM 3042 O O . VAL A 1 399 ? -24.910 -23.210 36.667 1.00 16.71 399 VAL B O 1
ATOM 3046 N N . LEU A 1 400 ? -26.224 -21.629 35.740 1.00 16.51 400 LEU B N 1
ATOM 3047 C CA . LEU A 1 400 ? -26.986 -22.589 34.903 1.00 17.56 400 LEU B CA 1
ATOM 3048 C C . LEU A 1 400 ? -26.369 -22.653 33.513 1.00 17.18 400 LEU B C 1
ATOM 3049 O O . LEU A 1 400 ? -26.185 -21.617 32.864 1.00 17.15 400 LEU B O 1
ATOM 3054 N N . SER A 1 401 ? -25.907 -23.836 33.113 1.00 16.48 401 SER B N 1
ATOM 3055 C CA . SER A 1 401 ? -25.308 -23.973 31.789 1.00 19.34 401 SER B CA 1
ATOM 3056 C C . SER A 1 401 ? -25.691 -25.304 31.206 1.00 20.66 401 SER B C 1
ATOM 3057 O O . SER A 1 401 ? -25.545 -26.324 31.854 1.00 24.05 401 SER B O 1
ATOM 3060 N N . ASN A 1 402 ? -26.232 -25.283 29.998 1.00 21.15 402 ASN B N 1
ATOM 3061 C CA . ASN A 1 402 ? -26.630 -26.512 29.332 1.00 20.95 402 ASN B CA 1
ATOM 3062 C C . ASN A 1 402 ? -25.547 -27.050 28.413 1.00 20.97 402 ASN B C 1
ATOM 3063 O O . ASN A 1 402 ? -25.311 -28.270 28.372 1.00 23.32 402 ASN B O 1
ATOM 3068 N N . THR A 1 403 ? -24.815 -26.152 27.762 1.00 18.73 403 THR B N 1
ATOM 3069 C CA . THR A 1 403 ? -23.754 -26.572 26.827 1.00 19.05 403 THR B CA 1
ATOM 3070 C C . THR A 1 403 ? -22.400 -26.611 27.551 1.00 18.53 403 THR B C 1
ATOM 3071 O O . THR A 1 403 ? -21.421 -27.071 26.997 1.00 18.63 403 THR B O 1
ATOM 3075 N N . GLY A 1 404 ? -22.321 -25.957 28.701 1.00 17.17 404 GLY B N 1
ATOM 3076 C CA . GLY A 1 404 ? -21.024 -25.750 29.360 1.00 15.73 404 GLY B CA 1
ATOM 3077 C C . GLY A 1 404 ? -20.467 -24.346 29.161 1.00 17.40 404 GLY B C 1
ATOM 3078 O O . GLY A 1 404 ? -19.583 -23.924 29.889 1.00 15.51 404 GLY B O 1
ATOM 3079 N N . ARG A 1 405 ? -20.960 -23.638 28.148 1.00 16.91 405 ARG B N 1
ATOM 3080 C CA . ARG A 1 405 ? -20.340 -22.396 27.719 1.00 17.85 405 ARG B CA 1
ATOM 3081 C C . ARG A 1 405 ? -20.266 -21.328 28.856 1.00 18.21 405 ARG B C 1
ATOM 3082 O O . ARG A 1 405 ? -19.224 -20.711 29.060 1.00 16.30 405 ARG B O 1
ATOM 3090 N N . SER A 1 406 ? -21.375 -21.107 29.549 1.00 15.96 406 SER B N 1
ATOM 3091 C CA . SER A 1 406 ? -21.421 -20.116 30.627 1.00 16.09 406 SER B CA 1
ATOM 3092 C C . SER A 1 406 ? -20.534 -20.514 31.780 1.00 16.16 406 SER B C 1
ATOM 3093 O O . SER A 1 406 ? -19.985 -19.653 32.465 1.00 15.35 406 SER B O 1
ATOM 3096 N N . ALA A 1 407 ? -20.424 -21.811 32.051 1.00 14.40 407 ALA B N 1
ATOM 3097 C CA . ALA A 1 407 ? -19.520 -22.235 33.137 1.00 14.84 407 ALA B CA 1
ATOM 3098 C C . ALA A 1 407 ? -18.063 -21.946 32.791 1.00 15.26 407 ALA B C 1
ATOM 3099 O O . ALA A 1 407 ? -17.283 -21.505 33.650 1.00 14.70 407 ALA B O 1
ATOM 3101 N N . ARG A 1 408 ? -17.661 -22.287 31.568 1.00 15.57 408 ARG B N 1
ATOM 3102 C CA . ARG A 1 408 ? -16.306 -21.963 31.111 1.00 15.78 408 ARG B CA 1
ATOM 3103 C C . ARG A 1 408 ? -16.030 -20.449 31.106 1.00 15.34 408 ARG B C 1
ATOM 3104 O O . ARG A 1 408 ? -14.904 -20.018 31.328 1.00 13.53 408 ARG B O 1
ATOM 3112 N N . LEU A 1 409 ? -17.048 -19.661 30.795 1.00 14.90 409 LEU B N 1
ATOM 3113 C CA . LEU A 1 409 ? -16.912 -18.210 30.772 1.00 15.75 409 LEU B CA 1
ATOM 3114 C C . LEU A 1 409 ? -16.672 -17.623 32.170 1.00 14.84 409 LEU B C 1
ATOM 3115 O O . LEU A 1 409 ? -15.916 -16.673 32.325 1.00 15.77 409 LEU B O 1
ATOM 3120 N N . ILE A 1 410 ? -17.337 -18.159 33.171 1.00 13.42 410 ILE B N 1
ATOM 3121 C CA . ILE A 1 410 ? -17.035 -17.794 34.561 1.00 13.91 410 ILE B CA 1
ATOM 3122 C C . ILE A 1 410 ? -15.663 -18.271 35.021 1.00 14.56 410 ILE B C 1
ATOM 3123 O O . ILE A 1 410 ? -14.884 -17.495 35.581 1.00 13.64 410 ILE B O 1
ATOM 3128 N N . SER A 1 411 ? -15.330 -19.520 34.705 1.00 13.96 411 SER B N 1
ATOM 3129 C CA . SER A 1 411 ? -13.989 -20.047 35.032 1.00 15.04 411 SER B CA 1
ATOM 3130 C C . SER A 1 411 ? -12.869 -19.246 34.359 1.00 13.84 411 SER B C 1
ATOM 3131 O O . SER A 1 411 ? -11.774 -19.095 34.914 1.00 14.10 411 SER B O 1
ATOM 3134 N N . LYS A 1 412 ? -13.155 -18.691 33.184 1.00 12.75 412 LYS B N 1
ATOM 3135 C CA . LYS A 1 412 ? -12.160 -17.902 32.468 1.00 12.84 412 LYS B CA 1
ATOM 3136 C C . LYS A 1 412 ? -11.630 -16.769 33.387 1.00 13.51 412 LYS B C 1
ATOM 3137 O O . LYS A 1 412 ? -10.451 -16.387 33.306 1.00 12.84 412 LYS B O 1
ATOM 3143 N N . TYR A 1 413 ? -12.501 -16.228 34.238 1.00 13.21 413 TYR B N 1
ATOM 3144 C CA . TYR A 1 413 ? -12.120 -15.082 35.090 1.00 13.62 413 TYR B CA 1
ATOM 3145 C C . TYR A 1 413 ? -11.574 -15.502 36.451 1.00 14.97 413 TYR B C 1
ATOM 3146 O O . TYR A 1 413 ? -11.177 -14.654 37.255 1.00 14.82 413 TYR B O 1
ATOM 3155 N N . ARG A 1 414 ? -11.369 -16.809 36.623 1.00 14.79 414 ARG B N 1
ATOM 3156 C CA . ARG A 1 414 ? -10.520 -17.307 37.706 1.00 13.88 414 ARG B CA 1
ATOM 3157 C C . ARG A 1 414 ? -11.001 -16.837 39.106 1.00 15.16 414 ARG B C 1
ATOM 3158 O O . ARG A 1 414 ? -10.245 -16.216 39.844 1.00 14.64 414 ARG B O 1
ATOM 3166 N N . PRO A 1 415 ? -12.270 -17.095 39.451 1.00 14.94 415 PRO B N 1
ATOM 3167 C CA . PRO A 1 415 ? -12.658 -16.858 40.841 1.00 15.60 415 PRO B CA 1
ATOM 3168 C C . PRO A 1 415 ? -11.821 -17.711 41.809 1.00 18.64 415 PRO B C 1
ATOM 3169 O O . PRO A 1 415 ? -11.199 -18.706 41.389 1.00 17.55 415 PRO B O 1
ATOM 3173 N N . ASN A 1 416 ? -11.839 -17.366 43.107 1.00 17.88 416 ASN B N 1
ATOM 3174 C CA . ASN A 1 416 ? -11.079 -18.164 44.072 1.00 18.99 416 ASN B CA 1
ATOM 3175 C C . ASN A 1 416 ? -11.972 -19.199 44.790 1.00 20.37 416 ASN B C 1
ATOM 3176 O O . ASN A 1 416 ? -11.548 -19.814 45.755 1.00 24.67 416 ASN B O 1
ATOM 3181 N N . CYS A 1 417 ? -13.228 -19.317 44.364 1.00 18.44 417 CYS B N 1
ATOM 3182 C CA . CYS A 1 417 ? -14.190 -20.229 45.031 1.00 19.02 417 CYS B CA 1
ATOM 3183 C C . CYS A 1 417 ? -14.677 -21.256 44.018 1.00 19.67 417 CYS B C 1
ATOM 3184 O O . CYS A 1 417 ? -14.500 -21.055 42.835 1.00 23.69 417 CYS B O 1
ATOM 3187 N N . PRO A 1 418 ? -15.446 -22.274 44.475 1.00 19.24 418 PRO B N 1
ATOM 3188 C CA . PRO A 1 418 ? -16.027 -23.238 43.547 1.00 17.47 418 PRO B CA 1
ATOM 3189 C C . PRO A 1 418 ? -17.086 -22.599 42.630 1.00 17.04 418 PRO B C 1
ATOM 3190 O O . PRO A 1 418 ? -17.781 -21.631 43.026 1.00 15.12 418 PRO B O 1
ATOM 3194 N N . ILE A 1 419 ? -17.162 -23.089 41.410 1.00 14.22 419 ILE B N 1
ATOM 3195 C CA . ILE A 1 419 ? -18.244 -22.715 40.500 1.00 15.39 419 ILE B CA 1
ATOM 3196 C C . ILE A 1 419 ? -19.178 -23.915 40.346 1.00 16.66 419 ILE B C 1
ATOM 3197 O O . ILE A 1 419 ? -18.846 -24.903 39.673 1.00 15.79 419 ILE B O 1
ATOM 3202 N N . ILE A 1 420 ? -20.314 -23.865 41.028 1.00 17.23 420 ILE B N 1
ATOM 3203 C CA . ILE A 1 420 ? -21.314 -24.907 40.880 1.00 17.87 420 ILE B CA 1
ATOM 3204 C C . ILE A 1 420 ? -22.102 -24.693 39.597 1.00 17.65 420 ILE B C 1
ATOM 3205 O O . ILE A 1 420 ? -22.665 -23.628 39.390 1.00 20.73 420 ILE B O 1
ATOM 3210 N N . CYS A 1 421 ? -22.079 -25.680 38.704 1.00 16.70 421 CYS B N 1
ATOM 3211 C CA . CYS A 1 421 ? -22.806 -25.574 37.471 1.00 16.01 421 CYS B CA 1
ATOM 3212 C C . CYS A 1 421 ? -23.964 -26.584 37.491 1.00 18.44 421 CYS B C 1
ATOM 3213 O O . CYS A 1 421 ? -23.738 -27.818 37.579 1.00 18.01 421 CYS B O 1
ATOM 3216 N N . VAL A 1 422 ? -25.189 -26.072 37.426 1.00 18.85 422 VAL B N 1
ATOM 3217 C CA . VAL A 1 422 ? -26.356 -26.930 37.235 1.00 18.42 422 VAL B CA 1
ATOM 3218 C C . VAL A 1 422 ? -26.655 -27.051 35.751 1.00 20.53 422 VAL B C 1
ATOM 3219 O O . VAL A 1 422 ? -26.854 -26.030 35.047 1.00 20.17 422 VAL B O 1
ATOM 3223 N N . THR A 1 423 ? -26.579 -28.277 35.251 1.00 20.14 423 THR B N 1
ATOM 3224 C CA . THR A 1 423 ? -26.709 -28.517 33.842 1.00 19.84 423 THR B CA 1
ATOM 3225 C C . THR A 1 423 ? -27.828 -29.514 33.560 1.00 20.77 423 THR B C 1
ATOM 3226 O O . THR A 1 423 ? -28.149 -30.358 34.392 1.00 20.87 423 THR B O 1
ATOM 3230 N N . THR A 1 424 ? -28.376 -29.457 32.358 1.00 21.32 424 THR B N 1
ATOM 3231 C CA . THR A 1 424 ? -29.408 -30.412 31.945 1.00 21.17 424 THR B CA 1
ATOM 3232 C C . THR A 1 424 ? -28.839 -31.544 31.078 1.00 22.20 424 THR B C 1
ATOM 3233 O O . THR A 1 424 ? -29.598 -32.364 30.552 1.00 22.16 424 THR B O 1
ATOM 3237 N N . ARG A 1 425 ? -27.517 -31.582 30.911 1.00 21.31 425 ARG B N 1
ATOM 3238 C CA . ARG A 1 425 ? -26.876 -32.630 30.117 1.00 23.21 425 ARG B CA 1
ATOM 3239 C C . ARG A 1 425 ? -25.777 -33.353 30.877 1.00 22.58 425 ARG B C 1
ATOM 3240 O O . ARG A 1 425 ? -24.815 -32.737 31.332 1.00 20.88 425 ARG B O 1
ATOM 3248 N N . LEU A 1 426 ? -25.884 -34.678 30.957 1.00 21.10 426 LEU B N 1
ATOM 3249 C CA . LEU A 1 426 ? -24.830 -35.471 31.588 1.00 22.52 426 LEU B CA 1
ATOM 3250 C C . LEU A 1 426 ? -23.484 -35.314 30.888 1.00 20.84 426 LEU B C 1
ATOM 3251 O O . LEU A 1 426 ? -22.440 -35.288 31.531 1.00 19.07 426 LEU B O 1
ATOM 3256 N N . GLN A 1 427 ? -23.495 -35.199 29.568 1.00 18.90 427 GLN B N 1
ATOM 3257 C CA . GLN A 1 427 ? -22.229 -35.022 28.889 1.00 20.19 427 GLN B CA 1
ATOM 3258 C C . GLN A 1 427 ? -21.580 -33.686 29.270 1.00 20.05 427 GLN B C 1
ATOM 3259 O O . GLN A 1 427 ? -20.353 -33.574 29.294 1.00 18.65 427 GLN B O 1
ATOM 3265 N N . THR A 1 428 ? -22.399 -32.667 29.556 1.00 18.85 428 THR B N 1
ATOM 3266 C CA . THR A 1 428 ? -21.836 -31.404 30.017 1.00 18.23 428 THR B CA 1
ATOM 3267 C C . THR A 1 428 ? -21.155 -31.516 31.373 1.00 19.51 428 THR B C 1
ATOM 3268 O O . THR A 1 428 ? -20.046 -30.993 31.552 1.00 18.59 428 THR B O 1
ATOM 3272 N N . CYS A 1 429 ? -21.749 -32.290 32.294 1.00 18.83 429 CYS B N 1
ATOM 3273 C CA . CYS A 1 429 ? -21.079 -32.618 33.570 1.00 19.80 429 CYS B CA 1
ATOM 3274 C C . CYS A 1 429 ? -19.712 -33.224 33.325 1.00 20.51 429 CYS B C 1
ATOM 3275 O O . CYS A 1 429 ? -18.735 -32.858 33.978 1.00 19.42 429 CYS B O 1
ATOM 3278 N N . ARG A 1 430 ? -19.635 -34.146 32.361 1.00 17.40 430 ARG B N 1
ATOM 3279 C CA . ARG A 1 430 ? -18.391 -34.860 32.136 1.00 17.70 430 ARG B CA 1
ATOM 3280 C C . ARG A 1 430 ? -17.371 -33.942 31.479 1.00 17.62 430 ARG B C 1
ATOM 3281 O O . ARG A 1 430 ? -16.151 -34.010 31.774 1.00 16.91 430 ARG B O 1
ATOM 3289 N N . GLN A 1 431 ? -17.841 -33.110 30.562 1.00 15.91 431 GLN B N 1
ATOM 3290 C CA . GLN A 1 431 ? -16.925 -32.251 29.808 1.00 16.75 431 GLN B CA 1
ATOM 3291 C C . GLN A 1 431 ? -16.357 -31.113 30.667 1.00 17.37 431 GLN B C 1
ATOM 3292 O O . GLN A 1 431 ? -15.259 -30.645 30.426 1.00 18.13 431 GLN B O 1
ATOM 3298 N N . LEU A 1 432 ? -17.111 -30.687 31.669 1.00 15.15 432 LEU B N 1
ATOM 3299 C CA . LEU A 1 432 ? -16.696 -29.566 32.494 1.00 17.17 432 LEU B CA 1
ATOM 3300 C C . LEU A 1 432 ? -15.583 -29.973 33.463 1.00 17.85 432 LEU B C 1
ATOM 3301 O O . LEU A 1 432 ? -14.971 -29.129 34.107 1.00 15.94 432 LEU B O 1
ATOM 3306 N N . ASN A 1 433 ? -15.252 -31.266 33.469 1.00 17.86 433 ASN B N 1
ATOM 3307 C CA . ASN A 1 433 ? -14.119 -31.788 34.259 1.00 17.41 433 ASN B CA 1
ATOM 3308 C C . ASN A 1 433 ? -12.755 -31.266 33.822 1.00 17.65 433 ASN B C 1
ATOM 3309 O O . ASN A 1 433 ? -11.763 -31.408 34.577 1.00 18.08 433 ASN B O 1
ATOM 3314 N N . VAL A 1 434 ? -12.642 -30.727 32.604 1.00 15.66 434 VAL B N 1
ATOM 3315 C CA . VAL A 1 434 ? -11.368 -30.070 32.241 1.00 16.57 434 VAL B CA 1
ATOM 3316 C C . VAL A 1 434 ? -11.304 -28.570 32.547 1.00 18.49 434 VAL B C 1
ATOM 3317 O O . VAL A 1 434 ? -10.356 -27.906 32.167 1.00 19.28 434 VAL B O 1
ATOM 3321 N N . THR A 1 435 ? -12.285 -28.052 33.277 1.00 17.29 435 THR B N 1
ATOM 3322 C CA . THR A 1 435 ? -12.363 -26.616 33.466 1.00 16.82 435 THR B CA 1
ATOM 3323 C C . THR A 1 435 ? -12.192 -26.253 34.925 1.00 16.13 435 THR B C 1
ATOM 3324 O O . THR A 1 435 ? -12.871 -26.810 35.798 1.00 15.32 435 THR B O 1
ATOM 3328 N N . ARG A 1 436 ? -11.224 -25.370 35.202 1.00 14.83 436 ARG B N 1
ATOM 3329 C CA . ARG A 1 436 ? -10.843 -25.066 36.578 1.00 15.15 436 ARG B CA 1
ATOM 3330 C C . ARG A 1 436 ? -12.071 -24.665 37.414 1.00 15.47 436 ARG B C 1
ATOM 3331 O O . ARG A 1 436 ? -12.866 -23.808 36.977 1.00 14.83 436 ARG B O 1
ATOM 3339 N N . SER A 1 437 ? -12.152 -25.186 38.654 1.00 14.85 437 SER B N 1
ATOM 3340 C CA . SER A 1 437 ? -13.139 -24.714 39.696 1.00 15.61 437 SER B CA 1
ATOM 3341 C C . SER A 1 437 ? -14.546 -25.299 39.611 1.00 15.30 437 SER B C 1
ATOM 3342 O O . SER A 1 437 ? -15.313 -25.173 40.552 1.00 15.79 437 SER B O 1
ATOM 3345 N N . VAL A 1 438 ? -14.924 -25.823 38.450 1.00 14.18 438 VAL B N 1
ATOM 3346 C CA . VAL A 1 438 ? -16.325 -26.169 38.192 1.00 14.83 438 VAL B CA 1
ATOM 3347 C C . VAL A 1 438 ? -16.657 -27.502 38.821 1.00 16.06 438 VAL B C 1
ATOM 3348 O O . VAL A 1 438 ? -15.822 -28.425 38.809 1.00 16.21 438 VAL B O 1
ATOM 3352 N N . VAL A 1 439 ? -17.792 -27.537 39.522 1.00 14.98 439 VAL B N 1
ATOM 3353 C CA . VAL A 1 439 ? -18.341 -28.775 40.061 1.00 18.14 439 VAL B CA 1
ATOM 3354 C C . VAL A 1 439 ? -19.783 -28.875 39.552 1.00 20.04 439 VAL B C 1
ATOM 3355 O O . VAL A 1 439 ? -20.557 -27.934 39.712 1.00 19.37 439 VAL B O 1
ATOM 3359 N N . SER A 1 440 ? -20.115 -29.980 38.882 1.00 19.44 440 SER B N 1
ATOM 3360 C CA . SER A 1 440 ? -21.388 -30.082 38.153 1.00 23.20 440 SER B CA 1
ATOM 3361 C C . SER A 1 440 ? -22.452 -30.870 38.887 1.00 26.42 440 SER B C 1
ATOM 3362 O O . SER A 1 440 ? -22.144 -31.825 39.623 1.00 23.00 440 SER B O 1
ATOM 3365 N N . VAL A 1 441 ? -23.703 -30.434 38.733 1.00 22.26 441 VAL B N 1
ATOM 3366 C CA . VAL A 1 441 ? -24.851 -31.164 39.247 1.00 24.46 441 VAL B CA 1
ATOM 3367 C C . VAL A 1 441 ? -25.843 -31.311 38.118 1.00 25.34 441 VAL B C 1
ATOM 3368 O O . VAL A 1 441 ? -26.140 -30.341 37.420 1.00 22.72 441 VAL B O 1
ATOM 3372 N N . PHE A 1 442 ? -26.381 -32.510 37.951 1.00 23.05 442 PHE B N 1
ATOM 3373 C CA . PHE A 1 442 ? -27.290 -32.770 36.854 1.00 23.62 442 PHE B CA 1
ATOM 3374 C C . PHE A 1 442 ? -28.741 -32.470 37.249 1.00 23.96 442 PHE B C 1
ATOM 3375 O O . PHE A 1 442 ? -29.235 -32.973 38.263 1.00 23.41 442 PHE B O 1
ATOM 3383 N N . TYR A 1 443 ? -29.422 -31.671 36.436 1.00 23.31 443 TYR B N 1
ATOM 3384 C CA . TYR A 1 443 ? -30.871 -31.467 36.564 1.00 24.00 443 TYR B CA 1
ATOM 3385 C C . TYR A 1 443 ? -31.584 -32.254 35.486 1.00 25.65 443 TYR B C 1
ATOM 3386 O O . TYR A 1 443 ? -31.401 -31.993 34.296 1.00 25.87 443 TYR B O 1
ATOM 3395 N N . ASP A 1 444 ? -32.411 -33.209 35.906 1.00 27.14 444 ASP B N 1
ATOM 3396 C CA . ASP A 1 444 ? -33.130 -34.066 34.970 1.00 32.43 444 ASP B CA 1
ATOM 3397 C C . ASP A 1 444 ? -34.472 -33.456 34.541 1.00 32.41 444 ASP B C 1
ATOM 3398 O O . ASP A 1 444 ? -35.483 -33.633 35.215 1.00 33.28 444 ASP B O 1
ATOM 3403 N N . ALA A 1 445 ? -34.478 -32.756 33.411 1.00 32.07 445 ALA B N 1
ATOM 3404 C CA . ALA A 1 445 ? -35.642 -31.953 33.028 1.00 36.54 445 ALA B CA 1
ATOM 3405 C C . ALA A 1 445 ? -36.798 -32.842 32.560 1.00 44.69 445 ALA B C 1
ATOM 3406 O O . ALA A 1 445 ? -37.965 -32.521 32.788 1.00 48.11 445 ALA B O 1
ATOM 3408 N N . ALA A 1 446 ? -36.468 -34.005 32.001 1.00 43.60 446 ALA B N 1
ATOM 3409 C CA . ALA A 1 446 ? -37.491 -34.997 31.660 1.00 46.83 446 ALA B CA 1
ATOM 3410 C C . ALA A 1 446 ? -38.217 -35.508 32.910 1.00 50.04 446 ALA B C 1
ATOM 3411 O O . ALA A 1 446 ? -39.418 -35.735 32.881 1.00 56.20 446 ALA B O 1
ATOM 3413 N N . LYS A 1 447 ? -37.504 -35.583 34.028 1.00 47.75 447 LYS B N 1
ATOM 3414 C CA . LYS A 1 447 ? -38.096 -36.046 35.272 1.00 46.34 447 LYS B CA 1
ATOM 3415 C C . LYS A 1 447 ? -38.783 -34.941 36.082 1.00 53.00 447 LYS B C 1
ATOM 3416 O O . LYS A 1 447 ? -39.814 -35.181 36.701 1.00 54.36 447 LYS B O 1
ATOM 3422 N N . SER A 1 448 ? -38.208 -33.738 36.105 1.00 46.23 448 SER B N 1
ATOM 3423 C CA . SER A 1 448 ? -38.646 -32.718 37.074 1.00 37.80 448 SER B CA 1
ATOM 3424 C C . SER A 1 448 ? -39.366 -31.538 36.446 1.00 37.37 448 SER B C 1
ATOM 3425 O O . SER A 1 448 ? -39.842 -30.668 37.160 1.00 39.11 448 SER B O 1
ATOM 3428 N N . GLY A 1 449 ? -39.351 -31.448 35.114 1.00 35.68 449 GLY B N 1
ATOM 3429 C CA . GLY A 1 449 ? -39.990 -30.318 34.421 1.00 38.45 449 GLY B CA 1
ATOM 3430 C C . GLY A 1 449 ? -39.034 -29.308 33.798 1.00 43.84 449 GLY B C 1
ATOM 3431 O O . GLY A 1 449 ? -37.842 -29.259 34.135 1.00 36.68 449 GLY B O 1
ATOM 3432 N N . GLU A 1 450 ? -39.573 -28.447 32.939 1.00 45.53 450 GLU B N 1
ATOM 3433 C CA . GLU A 1 450 ? -38.743 -27.628 32.051 1.00 46.36 450 GLU B CA 1
ATOM 3434 C C . GLU A 1 450 ? -38.027 -26.470 32.769 1.00 43.81 450 GLU B C 1
ATOM 3435 O O . GLU A 1 450 ? -37.015 -25.936 32.260 1.00 40.76 450 GLU B O 1
ATOM 3441 N N . ASP A 1 451 ? -38.598 -26.030 33.892 1.00 29.93 451 ASP B N 1
ATOM 3442 C CA . ASP A 1 451 ? -37.948 -25.037 34.758 1.00 30.57 451 ASP B CA 1
ATOM 3443 C C . ASP A 1 451 ? -37.625 -23.707 34.055 1.00 32.70 451 ASP B C 1
ATOM 3444 O O . ASP A 1 451 ? -36.546 -23.130 34.270 1.00 27.60 451 ASP B O 1
ATOM 3449 N N . LYS A 1 452 ? -38.614 -23.150 33.347 1.00 30.67 452 LYS B N 1
ATOM 3450 C CA . LYS A 1 452 ? -38.432 -21.893 32.603 1.00 32.64 452 LYS B CA 1
ATOM 3451 C C . LYS A 1 452 ? -38.008 -20.743 33.500 1.00 28.49 452 LYS B C 1
ATOM 3452 O O . LYS A 1 452 ? -37.252 -19.865 33.073 1.00 27.30 452 LYS B O 1
ATOM 3458 N N . ASP A 1 453 ? -38.534 -20.711 34.720 1.00 26.65 453 ASP B N 1
ATOM 3459 C CA . ASP A 1 453 ? -38.189 -19.645 35.656 1.00 28.37 453 ASP B CA 1
ATOM 3460 C C . ASP A 1 453 ? -36.955 -19.914 36.522 1.00 26.14 453 ASP B C 1
ATOM 3461 O O . ASP A 1 453 ? -36.656 -19.137 37.429 1.00 23.06 453 ASP B O 1
ATOM 3466 N N . LYS A 1 454 ? -36.215 -20.979 36.187 1.00 23.71 454 LYS B N 1
ATOM 3467 C CA . LYS A 1 454 ? -34.898 -21.291 36.803 1.00 23.34 454 LYS B CA 1
ATOM 3468 C C . LYS A 1 454 ? -34.943 -21.739 38.258 1.00 23.72 454 LYS B C 1
ATOM 3469 O O . LYS A 1 454 ? -33.916 -22.116 38.822 1.00 21.63 454 LYS B O 1
ATOM 3475 N N . GLU A 1 455 ? -36.095 -21.621 38.900 1.00 22.69 455 GLU B N 1
ATOM 3476 C CA . GLU A 1 455 ? -36.156 -21.817 40.359 1.00 23.59 455 GLU B CA 1
ATOM 3477 C C . GLU A 1 455 ? -35.781 -23.247 40.834 1.00 24.52 455 GLU B C 1
ATOM 3478 O O . GLU A 1 455 ? -35.153 -23.412 41.881 1.00 25.07 455 GLU B O 1
ATOM 3484 N N . LYS A 1 456 ? -36.189 -24.274 40.086 1.00 22.99 456 LYS B N 1
ATOM 3485 C CA . LYS A 1 456 ? -35.856 -25.647 40.468 1.00 22.60 456 LYS B CA 1
ATOM 3486 C C . LYS A 1 456 ? -34.352 -25.876 40.355 1.00 23.03 456 LYS B C 1
ATOM 3487 O O . LYS A 1 456 ? -33.736 -26.505 41.216 1.00 22.00 456 LYS B O 1
ATOM 3493 N N . ARG A 1 457 ? -33.768 -25.401 39.266 1.00 20.94 457 ARG B N 1
ATOM 3494 C CA . ARG A 1 457 ? -32.347 -25.555 39.096 1.00 20.43 457 ARG B CA 1
ATOM 3495 C C . ARG A 1 457 ? -31.543 -24.784 40.115 1.00 19.54 457 ARG B C 1
ATOM 3496 O O . ARG A 1 457 ? -30.530 -25.275 40.610 1.00 22.07 457 ARG B O 1
ATOM 3504 N N . VAL A 1 458 ? -31.984 -23.571 40.445 1.00 20.54 458 VAL B N 1
ATOM 3505 C CA . VAL A 1 458 ? -31.266 -22.793 41.445 1.00 19.56 458 VAL B CA 1
ATOM 3506 C C . VAL A 1 458 ? -31.337 -23.461 42.796 1.00 21.13 458 VAL B C 1
ATOM 3507 O O . VAL A 1 458 ? -30.341 -23.534 43.506 1.00 21.12 458 VAL B O 1
ATOM 3511 N N . LYS A 1 459 ? -32.524 -23.931 43.162 1.00 22.76 459 LYS B N 1
ATOM 3512 C CA . LYS A 1 459 ? -32.679 -24.705 44.390 1.00 24.59 459 LYS B CA 1
ATOM 3513 C C . LYS A 1 459 ? -31.752 -25.927 44.438 1.00 21.52 459 LYS B C 1
ATOM 3514 O O . LYS A 1 459 ? -31.101 -26.169 45.447 1.00 23.36 459 LYS B O 1
ATOM 3520 N N . LEU A 1 460 ? -31.681 -26.684 43.344 1.00 23.82 460 LEU B N 1
ATOM 3521 C CA . LEU A 1 460 ? -30.816 -27.861 43.295 1.00 21.75 460 LEU B CA 1
ATOM 3522 C C . LEU A 1 460 ? -29.370 -27.454 43.562 1.00 23.89 460 LEU B C 1
ATOM 3523 O O . LEU A 1 460 ? -28.660 -28.075 44.388 1.00 22.50 460 LEU B O 1
ATOM 3528 N N . GLY A 1 461 ? -28.941 -26.378 42.893 1.00 20.85 461 GLY B N 1
ATOM 3529 C CA . GLY A 1 461 ? -27.584 -25.865 43.043 1.00 21.00 461 GLY B CA 1
ATOM 3530 C C . GLY A 1 461 ? -27.265 -25.392 44.447 1.00 22.37 461 GLY B C 1
ATOM 3531 O O . GLY A 1 461 ? -26.180 -25.669 44.973 1.00 21.00 461 GLY B O 1
ATOM 3532 N N . LEU A 1 462 ? -28.190 -24.660 45.053 1.00 20.75 462 LEU B N 1
ATOM 3533 C CA . LEU A 1 462 ? -27.981 -24.158 46.424 1.00 22.83 462 LEU B CA 1
ATOM 3534 C C . LEU A 1 462 ? -28.023 -25.291 47.468 1.00 24.73 462 LEU B C 1
ATOM 3535 O O . LEU A 1 462 ? -27.261 -25.286 48.444 1.00 22.71 462 LEU B O 1
ATOM 3540 N N . ASP A 1 463 ? -28.876 -26.278 47.239 1.00 24.01 463 ASP B N 1
ATOM 3541 C CA . ASP A 1 463 ? -28.913 -27.472 48.106 1.00 28.16 463 ASP B CA 1
ATOM 3542 C C . ASP A 1 463 ? -27.622 -28.249 47.985 1.00 28.66 463 ASP B C 1
ATOM 3543 O O . ASP A 1 463 ? -27.071 -28.730 48.984 1.00 28.25 463 ASP B O 1
ATOM 3548 N N . PHE A 1 464 ? -27.117 -28.345 46.760 1.00 27.37 464 PHE B N 1
ATOM 3549 C CA . PHE A 1 464 ? -25.849 -29.007 46.524 1.00 26.16 464 PHE B CA 1
ATOM 3550 C C . PHE A 1 464 ? -24.701 -28.291 47.228 1.00 24.76 464 PHE B C 1
ATOM 3551 O O . PHE A 1 464 ? -23.881 -28.930 47.882 1.00 27.41 464 PHE B O 1
ATOM 3559 N N . ALA A 1 465 ? -24.652 -26.963 47.130 1.00 22.21 465 ALA B N 1
ATOM 3560 C CA . ALA A 1 465 ? -23.618 -26.198 47.842 1.00 23.81 465 ALA B CA 1
ATOM 3561 C C . ALA A 1 465 ? -23.608 -26.505 49.344 1.00 25.11 465 ALA B C 1
ATOM 3562 O O . ALA A 1 465 ? -22.542 -26.561 49.963 1.00 25.88 465 ALA B O 1
ATOM 3564 N N . LYS A 1 466 ? -24.790 -26.565 49.944 1.00 23.52 466 LYS B N 1
ATOM 3565 C CA . LYS A 1 466 ? -24.907 -26.833 51.396 1.00 29.86 466 LYS B CA 1
ATOM 3566 C C . LYS A 1 466 ? -24.462 -28.257 51.716 1.00 30.29 466 LYS B C 1
ATOM 3567 O O . LYS A 1 466 ? -23.666 -28.480 52.622 1.00 31.92 466 LYS B O 1
ATOM 3573 N N . LYS A 1 467 ? -24.971 -29.214 50.945 1.00 29.95 467 LYS B N 1
ATOM 3574 C CA . LYS A 1 467 ? -24.689 -30.619 51.175 1.00 34.44 467 LYS B CA 1
ATOM 3575 C C . LYS A 1 467 ? -23.202 -30.939 51.005 1.00 33.35 467 LYS B C 1
ATOM 3576 O O . LYS A 1 467 ? -22.621 -31.676 51.795 1.00 36.68 467 LYS B O 1
ATOM 3582 N N . GLU A 1 468 ? -22.569 -30.345 50.007 1.00 30.09 468 GLU B N 1
ATOM 3583 C CA . GLU A 1 468 ? -21.181 -30.645 49.744 1.00 30.64 468 GLU B CA 1
ATOM 3584 C C . GLU A 1 468 ? -20.267 -29.768 50.556 1.00 29.25 468 GLU B C 1
ATOM 3585 O O . GLU A 1 468 ? -19.048 -29.805 50.377 1.00 31.55 468 GLU B O 1
ATOM 3591 N N . LYS A 1 469 ? -20.862 -28.930 51.413 1.00 25.75 469 LYS B N 1
ATOM 3592 C CA . LYS A 1 469 ? -20.105 -28.062 52.320 1.00 29.85 469 LYS B CA 1
ATOM 3593 C C . LYS A 1 469 ? -19.220 -27.029 51.615 1.00 30.74 469 LYS B C 1
ATOM 3594 O O . LYS A 1 469 ? -18.196 -26.628 52.144 1.00 30.24 469 LYS B O 1
ATOM 3600 N N . TYR A 1 470 ? -19.693 -26.511 50.492 1.00 24.12 470 TYR B N 1
ATOM 3601 C CA . TYR A 1 470 ? -19.093 -25.315 49.886 1.00 28.86 470 TYR B CA 1
ATOM 3602 C C . TYR A 1 470 ? -19.510 -24.044 50.615 1.00 31.56 470 TYR B C 1
ATOM 3603 O O . TYR A 1 470 ? -18.731 -23.089 50.738 1.00 35.04 470 TYR B O 1
ATOM 3612 N N . ALA A 1 471 ? -20.718 -24.054 51.156 1.00 32.36 471 ALA B N 1
ATOM 3613 C CA . ALA A 1 471 ? -21.253 -22.882 51.808 1.00 28.66 471 ALA B CA 1
ATOM 3614 C C . ALA A 1 471 ? -22.365 -23.319 52.759 1.00 30.34 471 ALA B C 1
ATOM 3615 O O . ALA A 1 471 ? -22.963 -24.371 52.580 1.00 28.95 471 ALA B O 1
ATOM 3617 N N . SER A 1 472 ? -22.634 -22.520 53.775 1.00 28.92 472 SER B N 1
ATOM 3618 C CA . SER A 1 472 ? -23.776 -22.794 54.615 1.00 29.14 472 SER B CA 1
ATOM 3619 C C . SER A 1 472 ? -24.724 -21.629 54.769 1.00 30.07 472 SER B C 1
ATOM 3620 O O . SER A 1 472 ? -24.493 -20.540 54.248 1.00 24.45 472 SER B O 1
ATOM 3623 N N . THR A 1 473 ? -25.795 -21.877 55.500 1.00 29.40 473 THR B N 1
ATOM 3624 C CA . THR A 1 473 ? -26.807 -20.893 55.760 1.00 29.67 473 THR B CA 1
ATOM 3625 C C . THR A 1 473 ? -26.167 -19.567 56.115 1.00 27.62 473 THR B C 1
ATOM 3626 O O . THR A 1 473 ? -25.206 -19.527 56.869 1.00 28.38 473 THR B O 1
ATOM 3630 N N . GLY A 1 474 ? -26.636 -18.497 55.479 1.00 25.93 474 GLY B N 1
ATOM 3631 C CA . GLY A 1 474 ? -26.120 -17.156 55.761 1.00 25.82 474 GLY B CA 1
ATOM 3632 C C . GLY A 1 474 ? -24.922 -16.746 54.913 1.00 25.53 474 GLY B C 1
ATOM 3633 O O . GLY A 1 474 ? -24.517 -15.613 54.947 1.00 24.69 474 GLY B O 1
ATOM 3634 N N . ASP A 1 475 ? -24.333 -17.677 54.168 1.00 25.57 475 ASP B N 1
ATOM 3635 C CA . ASP A 1 475 ? -23.251 -17.302 53.231 1.00 23.80 475 ASP B CA 1
ATOM 3636 C C . ASP A 1 475 ? -23.841 -16.688 51.957 1.00 23.62 475 ASP B C 1
ATOM 3637 O O . ASP A 1 475 ? -24.875 -17.161 51.447 1.00 20.26 475 ASP B O 1
ATOM 3642 N N . VAL A 1 476 ? -23.077 -15.779 51.347 1.00 21.44 476 VAL B N 1
ATOM 3643 C CA . VAL A 1 476 ? -23.440 -15.234 50.038 1.00 21.43 476 VAL B CA 1
ATOM 3644 C C . VAL A 1 476 ? -22.983 -16.166 48.911 1.00 21.91 476 VAL B C 1
ATOM 3645 O O . VAL A 1 476 ? -21.859 -16.636 48.909 1.00 22.13 476 VAL B O 1
ATOM 3649 N N . VAL A 1 477 ? -23.853 -16.382 47.923 1.00 19.10 477 VAL B N 1
ATOM 3650 C CA . VAL A 1 477 ? -23.482 -17.100 46.700 1.00 18.94 477 VAL B CA 1
ATOM 3651 C C . VAL A 1 477 ? -23.825 -16.214 45.510 1.00 18.30 477 VAL B C 1
ATOM 3652 O O . VAL A 1 477 ? -24.829 -15.500 45.543 1.00 18.49 477 VAL B O 1
ATOM 3656 N N . VAL A 1 478 ? -22.942 -16.163 44.514 1.00 15.75 478 VAL B N 1
ATOM 3657 C CA . VAL A 1 478 ? -23.212 -15.365 43.311 1.00 14.36 478 VAL B CA 1
ATOM 3658 C C . VAL A 1 478 ? -23.848 -16.274 42.270 1.00 16.90 478 VAL B C 1
ATOM 3659 O O . VAL A 1 478 ? -23.282 -17.318 41.922 1.00 17.15 478 VAL B O 1
ATOM 3663 N N . VAL A 1 479 ? -25.029 -15.892 41.782 1.00 14.85 479 VAL B N 1
ATOM 3664 C CA . VAL A 1 479 ? -25.864 -16.798 40.974 1.00 14.90 479 VAL B CA 1
ATOM 3665 C C . VAL A 1 479 ? -26.072 -16.174 39.597 1.00 15.79 479 VAL B C 1
ATOM 3666 O O . VAL A 1 479 ? -26.587 -15.065 39.485 1.00 14.91 479 VAL B O 1
ATOM 3670 N N . VAL A 1 480 ? -25.730 -16.923 38.559 1.00 14.46 480 VAL B N 1
ATOM 3671 C CA . VAL A 1 480 ? -25.721 -16.396 37.200 1.00 15.00 480 VAL B CA 1
ATOM 3672 C C . VAL A 1 480 ? -26.635 -17.273 36.331 1.00 15.18 480 VAL B C 1
ATOM 3673 O O . VAL A 1 480 ? -26.456 -18.502 36.263 1.00 14.44 480 VAL B O 1
ATOM 3677 N N . HIS A 1 481 ? -27.604 -16.645 35.670 1.00 14.41 481 HIS B N 1
ATOM 3678 C CA . HIS A 1 481 ? -28.418 -17.313 34.633 1.00 15.76 481 HIS B CA 1
ATOM 3679 C C . HIS A 1 481 ? -29.164 -16.249 33.867 1.00 17.07 481 HIS B C 1
ATOM 3680 O O . HIS A 1 481 ? -28.806 -15.074 33.953 1.00 17.73 481 HIS B O 1
ATOM 3687 N N . ALA A 1 482 ? -30.207 -16.618 33.112 1.00 16.27 482 ALA B N 1
ATOM 3688 C CA . ALA A 1 482 ? -30.972 -15.570 32.386 1.00 18.34 482 ALA B CA 1
ATOM 3689 C C . ALA A 1 482 ? -32.177 -15.106 33.207 1.00 20.61 482 ALA B C 1
ATOM 3690 O O . ALA A 1 482 ? -32.572 -15.775 34.177 1.00 18.66 482 ALA B O 1
ATOM 3692 N N . ASP A 1 483 ? -32.670 -13.906 32.910 1.00 20.92 483 ASP B N 1
ATOM 3693 C CA . ASP A 1 483 ? -33.920 -13.455 33.504 1.00 21.97 483 ASP B CA 1
ATOM 3694 C C . ASP A 1 483 ? -35.066 -14.204 32.830 1.00 24.50 483 ASP B C 1
ATOM 3695 O O . ASP A 1 483 ? -34.843 -15.214 32.131 1.00 22.56 483 ASP B O 1
ATOM 3700 N N . HIS A 1 484 ? -36.291 -13.837 33.152 1.00 27.64 484 HIS B N 1
ATOM 3701 C CA . HIS A 1 484 ? -37.419 -14.667 32.734 1.00 28.75 484 HIS B CA 1
ATOM 3702 C C . HIS A 1 484 ? -37.707 -14.667 31.260 1.00 29.83 484 HIS B C 1
ATOM 3703 O O . HIS A 1 484 ? -38.340 -15.574 30.771 1.00 33.63 484 HIS B O 1
ATOM 3710 N N . SER A 1 485 ? -37.129 -13.746 30.503 1.00 28.68 485 SER B N 1
ATOM 3711 C CA . SER A 1 485 ? -37.406 -13.757 29.067 1.00 29.12 485 SER B CA 1
ATOM 3712 C C . SER A 1 485 ? -36.220 -13.979 28.113 1.00 28.40 485 SER B C 1
ATOM 3713 O O . SER A 1 485 ? -36.404 -14.453 26.994 1.00 27.82 485 SER B O 1
ATOM 3716 N N . VAL A 1 486 ? -35.003 -13.665 28.546 1.00 24.76 486 VAL B N 1
ATOM 3717 C CA . VAL A 1 486 ? -33.845 -13.806 27.648 1.00 22.81 486 VAL B CA 1
ATOM 3718 C C . VAL A 1 486 ? -33.471 -15.287 27.446 1.00 23.12 486 VAL B C 1
ATOM 3719 O O . VAL A 1 486 ? -33.470 -16.070 28.404 1.00 22.75 486 VAL B O 1
ATOM 3723 N N . LYS A 1 487 ? -33.260 -15.689 26.190 1.00 22.94 487 LYS B N 1
ATOM 3724 C CA . LYS A 1 487 ? -32.856 -17.071 25.860 1.00 23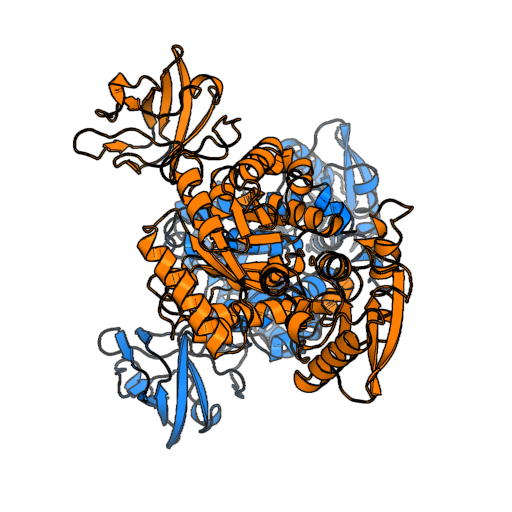.30 487 LYS B CA 1
ATOM 3725 C C . LYS A 1 487 ? -31.496 -17.093 25.165 1.00 25.69 487 LYS B C 1
ATOM 3726 O O . LYS A 1 487 ? -31.186 -16.211 24.359 1.00 23.86 487 LYS B O 1
ATOM 3732 N N . GLY A 1 488 ? -30.725 -18.146 25.413 1.00 22.54 488 GLY B N 1
ATOM 3733 C CA . GLY A 1 488 ? -29.519 -18.404 24.631 1.00 23.56 488 GLY B CA 1
ATOM 3734 C C . GLY A 1 488 ? -28.229 -18.140 25.414 1.00 20.75 488 GLY B C 1
ATOM 3735 O O . GLY A 1 488 ? -27.169 -18.564 25.010 1.00 22.30 488 GLY B O 1
ATOM 3736 N N . TYR A 1 489 ? -28.336 -17.427 26.533 1.00 19.83 489 TYR B N 1
ATOM 3737 C CA . TYR A 1 489 ? -27.169 -16.985 27.291 1.00 17.74 489 TYR B CA 1
ATOM 3738 C C . TYR A 1 489 ? -27.644 -16.369 28.621 1.00 16.92 489 TYR B C 1
ATOM 3739 O O . TYR A 1 489 ? -28.817 -16.014 28.755 1.00 17.18 489 TYR B O 1
ATOM 3748 N N . PRO A 1 490 ? -26.738 -16.258 29.614 1.00 15.33 490 PRO B N 1
ATOM 3749 C CA . PRO A 1 490 ? -27.133 -15.628 30.887 1.00 16.61 490 PRO B CA 1
ATOM 3750 C C . PRO A 1 490 ? -26.968 -14.096 30.810 1.00 18.29 490 PRO B C 1
ATOM 3751 O O . PRO A 1 490 ? -25.917 -13.604 30.392 1.00 19.30 490 PRO B O 1
ATOM 3755 N N . ASN A 1 491 ? -28.004 -13.354 31.183 1.00 17.40 491 ASN B N 1
ATOM 3756 C CA . ASN A 1 491 ? -27.908 -11.886 31.184 1.00 15.70 491 ASN B CA 1
ATOM 3757 C C . ASN A 1 491 ? -28.046 -11.296 32.581 1.00 16.19 491 ASN B C 1
ATOM 3758 O O . ASN A 1 491 ? -28.225 -10.089 32.725 1.00 16.70 491 ASN B O 1
ATOM 3763 N N . GLN A 1 492 ? -27.981 -12.143 33.605 1.00 14.39 492 GLN B N 1
ATOM 3764 C CA . GLN A 1 492 ? -28.374 -11.722 34.954 1.00 15.43 492 GLN B CA 1
ATOM 3765 C C . GLN A 1 492 ? -27.373 -12.315 35.975 1.00 16.12 492 GLN B C 1
ATOM 3766 O O . GLN A 1 492 ? -27.011 -13.478 35.868 1.00 14.44 492 GLN B O 1
ATOM 3772 N N . THR A 1 493 ? -26.986 -11.522 36.980 1.00 15.31 493 THR B N 1
ATOM 3773 C CA . THR A 1 493 ? -26.263 -12.035 38.161 1.00 17.22 493 THR B CA 1
ATOM 3774 C C . THR A 1 493 ? -26.989 -11.544 39.393 1.00 18.31 493 THR B C 1
ATOM 3775 O O . THR A 1 493 ? -27.410 -10.369 39.439 1.00 18.73 493 THR B O 1
ATOM 3779 N N . ARG A 1 494 ? -27.030 -12.378 40.432 1.00 16.30 494 ARG B N 1
ATOM 3780 C CA . ARG A 1 494 ? -27.718 -12.031 41.712 1.00 17.20 494 ARG B CA 1
ATOM 3781 C C . ARG A 1 494 ? -26.777 -12.448 42.838 1.00 17.14 494 ARG B C 1
ATOM 3782 O O . ARG A 1 494 ? -26.151 -13.502 42.745 1.00 17.91 494 ARG B O 1
ATOM 3790 N N . LEU A 1 495 ? -26.780 -11.708 43.934 1.00 14.30 495 LEU B N 1
ATOM 3791 C CA . LEU A 1 495 ? -26.170 -12.188 45.173 1.00 16.38 495 LEU B CA 1
ATOM 3792 C C . LEU A 1 495 ? -27.275 -12.698 46.065 1.00 17.10 495 LEU B C 1
ATOM 3793 O O . LEU A 1 495 ? -28.187 -11.957 46.386 1.00 19.06 495 LEU B O 1
ATOM 3798 N N . ILE A 1 496 ? -27.183 -13.959 46.465 1.00 18.19 496 ILE B N 1
ATOM 3799 C CA . ILE A 1 496 ? -28.216 -14.595 47.274 1.00 21.83 496 ILE B CA 1
ATOM 3800 C C . ILE A 1 496 ? -27.580 -15.116 48.561 1.00 23.40 496 ILE B C 1
ATOM 3801 O O . ILE A 1 496 ? -26.482 -15.674 48.524 1.00 20.47 496 ILE B O 1
ATOM 3806 N N . TYR A 1 497 ? -28.227 -14.879 49.696 1.00 20.52 497 TYR B N 1
ATOM 3807 C CA . TYR A 1 497 ? -27.827 -15.529 50.941 1.00 21.53 497 TYR B CA 1
ATOM 3808 C C . TYR A 1 497 ? -28.456 -16.916 51.035 1.00 24.81 497 TYR B C 1
ATOM 3809 O O . TYR A 1 497 ? -29.671 -17.062 50.896 1.00 23.95 497 TYR B O 1
ATOM 3818 N N . LEU A 1 498 ? -27.661 -17.906 51.407 1.00 22.64 498 LEU B N 1
ATOM 3819 C CA . LEU A 1 498 ? -28.197 -19.247 51.599 1.00 27.18 498 LEU B CA 1
ATOM 3820 C C . LEU A 1 498 ? -29.152 -19.264 52.748 1.00 28.71 498 LEU B C 1
ATOM 3821 O O . LEU A 1 498 ? -28.843 -18.733 53.816 1.00 27.04 498 LEU B O 1
ATOM 3826 N N . PRO A 1 499 ? -30.351 -19.804 52.514 1.00 37.00 499 PRO B N 1
ATOM 3827 C CA . PRO A 1 499 ? -31.372 -19.928 53.557 1.00 44.46 499 PRO B CA 1
ATOM 3828 C C . PRO A 1 499 ? -31.024 -21.040 54.553 1.00 53.44 499 PRO B C 1
ATOM 3829 O O . PRO A 1 499 ? -30.184 -21.926 54.282 1.00 51.43 499 PRO B O 1
ATOM 3834 N N . SER B 1 2 ? 1.525 -6.730 32.716 1.00 31.45 2 SER A N 1
ATOM 3835 C CA . SER B 1 2 ? 1.258 -7.909 33.569 1.00 29.00 2 SER A CA 1
ATOM 3836 C C . SER B 1 2 ? 2.094 -9.131 33.103 1.00 27.98 2 SER A C 1
ATOM 3837 O O . SER B 1 2 ? 2.573 -9.166 31.960 1.00 23.69 2 SER A O 1
ATOM 3840 N N . GLN B 1 3 ? 2.173 -10.152 33.955 1.00 25.28 3 GLN A N 1
ATOM 3841 C CA . GLN B 1 3 ? 2.868 -11.386 33.609 1.00 27.30 3 GLN A CA 1
ATOM 3842 C C . GLN B 1 3 ? 2.142 -12.095 32.498 1.00 25.36 3 GLN A C 1
ATOM 3843 O O . GLN B 1 3 ? 2.779 -12.672 31.607 1.00 22.98 3 GLN A O 1
ATOM 3849 N N . LEU B 1 4 ? 0.798 -12.053 32.537 1.00 21.02 4 LEU A N 1
ATOM 3850 C CA . LEU B 1 4 ? -0.002 -12.697 31.519 1.00 21.44 4 LEU A CA 1
ATOM 3851 C C . LEU B 1 4 ? 0.281 -12.074 30.160 1.00 20.40 4 LEU A C 1
ATOM 3852 O O . LEU B 1 4 ? 0.450 -12.784 29.165 1.00 19.84 4 LEU A O 1
ATOM 3857 N N . GLU B 1 5 ? 0.292 -10.751 30.111 1.00 19.97 5 GLU A N 1
ATOM 3858 C CA . GLU B 1 5 ? 0.562 -10.043 28.859 1.00 22.57 5 GLU A CA 1
ATOM 3859 C C . GLU B 1 5 ? 1.982 -10.308 28.359 1.00 21.92 5 GLU A C 1
ATOM 3860 O O . GLU B 1 5 ? 2.208 -10.446 27.151 1.00 20.21 5 GLU A O 1
ATOM 3866 N N . HIS B 1 6 ? 2.931 -10.374 29.278 1.00 19.41 6 HIS A N 1
ATOM 3867 C CA . HIS B 1 6 ? 4.307 -10.741 28.909 1.00 20.56 6 HIS A CA 1
ATOM 3868 C C . HIS B 1 6 ? 4.367 -12.135 28.305 1.00 19.90 6 HIS A C 1
ATOM 3869 O O . HIS B 1 6 ? 4.982 -12.336 27.250 1.00 20.49 6 HIS A O 1
ATOM 3876 N N . ASN B 1 7 ? 3.690 -13.088 28.939 1.00 18.61 7 ASN A N 1
ATOM 3877 C CA . ASN B 1 7 ? 3.724 -14.485 28.501 1.00 18.84 7 ASN A CA 1
ATOM 3878 C C . ASN B 1 7 ? 3.185 -14.683 27.084 1.00 21.23 7 ASN A C 1
ATOM 3879 O O . ASN B 1 7 ? 3.693 -15.511 26.347 1.00 19.39 7 ASN A O 1
ATOM 3884 N N . ILE B 1 8 ? 2.105 -13.994 26.725 1.00 18.85 8 ILE A N 1
ATOM 3885 C CA . ILE B 1 8 ? 1.492 -14.259 25.458 1.00 19.58 8 ILE A CA 1
ATOM 3886 C C . ILE B 1 8 ? 2.353 -13.706 24.304 1.00 20.52 8 ILE A C 1
ATOM 3887 O O . ILE B 1 8 ? 2.158 -14.088 23.145 1.00 20.79 8 ILE A O 1
ATOM 3892 N N . GLY B 1 9 ? 3.295 -12.830 24.636 1.00 19.70 9 GLY A N 1
ATOM 3893 C CA . GLY B 1 9 ? 4.254 -12.303 23.654 1.00 21.68 9 GLY A CA 1
ATOM 3894 C C . GLY B 1 9 ? 5.538 -13.142 23.538 1.00 23.30 9 GLY A C 1
ATOM 3895 O O . GLY B 1 9 ? 6.354 -12.857 22.701 1.00 23.55 9 GLY A O 1
ATOM 3896 N N . LEU B 1 10 ? 5.693 -14.198 24.349 1.00 21.09 10 LEU A N 1
ATOM 3897 C CA . LEU B 1 10 ? 6.937 -15.018 24.307 1.00 22.54 10 LEU A CA 1
ATOM 3898 C C . LEU B 1 10 ? 7.060 -15.802 22.983 1.00 26.37 10 LEU A C 1
ATOM 3899 O O . LEU B 1 10 ? 6.052 -16.256 22.424 1.00 23.28 10 LEU A O 1
ATOM 3904 N N . SER B 1 11 ? 8.289 -15.982 22.506 1.00 24.05 11 SER A N 1
ATOM 3905 C CA . SER B 1 11 ? 8.516 -16.700 21.225 1.00 26.18 11 SER A CA 1
ATOM 3906 C C . SER B 1 11 ? 9.605 -17.727 21.421 1.00 22.78 11 SER A C 1
ATOM 3907 O O . SER B 1 11 ? 10.628 -17.422 22.009 1.00 24.14 11 SER A O 1
ATOM 3910 N N . ILE B 1 12 ? 9.409 -18.932 20.914 1.00 23.10 12 ILE A N 1
ATOM 3911 C CA . ILE B 1 12 ? 10.508 -19.900 20.893 1.00 23.43 12 ILE A CA 1
ATOM 3912 C C . ILE B 1 12 ? 11.464 -19.680 19.700 1.00 26.28 12 ILE A C 1
ATOM 3913 O O . ILE B 1 12 ? 12.389 -20.448 19.499 1.00 26.52 12 ILE A O 1
ATOM 3918 N N . PHE B 1 13 ? 11.176 -18.685 18.872 1.00 23.66 13 PHE A N 1
ATOM 3919 C CA . PHE B 1 13 ? 11.926 -18.508 17.612 1.00 25.18 13 PHE A CA 1
ATOM 3920 C C . PHE B 1 13 ? 12.921 -17.355 17.652 1.00 28.21 13 PHE A C 1
ATOM 3921 O O . PHE B 1 13 ? 13.600 -17.097 16.669 1.00 30.92 13 PHE A O 1
ATOM 3929 N N . GLU B 1 14 ? 12.973 -16.640 18.768 1.00 29.75 14 GLU A N 1
ATOM 3930 C CA . GLU B 1 14 ? 13.883 -15.496 18.918 1.00 33.15 14 GLU A CA 1
ATOM 3931 C C . GLU B 1 14 ? 15.242 -15.940 19.466 1.00 35.14 14 GLU A C 1
ATOM 3932 O O . GLU B 1 14 ? 15.316 -16.902 20.214 1.00 30.51 14 GLU A O 1
ATOM 3938 N N . PRO B 1 15 ? 16.314 -15.182 19.156 1.00 29.04 15 PRO A N 1
ATOM 3939 C CA . PRO B 1 15 ? 17.621 -15.520 19.725 1.00 29.33 15 PRO A CA 1
ATOM 3940 C C . PRO B 1 15 ? 17.572 -15.359 21.250 1.00 29.49 15 PRO A C 1
ATOM 3941 O O . PRO B 1 15 ? 16.788 -14.531 21.763 1.00 29.44 15 PRO A O 1
ATOM 3945 N N . VAL B 1 16 ? 18.268 -16.232 21.968 1.00 27.06 16 VAL A N 1
ATOM 3946 C CA . VAL B 1 16 ? 18.353 -16.104 23.431 1.00 30.09 16 VAL A CA 1
ATOM 3947 C C . VAL B 1 16 ? 19.520 -15.215 23.836 1.00 27.91 16 VAL A C 1
ATOM 3948 O O . VAL B 1 16 ? 20.397 -14.920 23.018 1.00 24.72 16 VAL A O 1
ATOM 3952 N N . ALA B 1 17 ? 19.551 -14.831 25.115 1.00 22.78 17 ALA A N 1
ATOM 3953 C CA . ALA B 1 17 ? 20.647 -14.048 25.646 1.00 25.48 17 ALA A CA 1
ATOM 3954 C C . ALA B 1 17 ? 21.983 -14.729 25.326 1.00 24.95 17 ALA A C 1
ATOM 3955 O O . ALA B 1 17 ? 22.120 -15.948 25.486 1.00 27.35 17 ALA A O 1
ATOM 3957 N N . LYS B 1 18 ? 22.989 -13.926 24.969 1.00 25.31 18 LYS A N 1
ATOM 3958 C CA . LYS B 1 18 ? 24.330 -14.456 24.706 1.00 26.57 18 LYS A CA 1
ATOM 3959 C C . LYS B 1 18 ? 25.133 -14.663 25.988 1.00 26.19 18 LYS A C 1
ATOM 3960 O O . LYS B 1 18 ? 26.055 -15.485 26.034 1.00 26.45 18 LYS A O 1
ATOM 3966 N N . HIS B 1 19 ? 24.757 -13.964 27.049 1.00 20.77 19 HIS A N 1
ATOM 3967 C CA . HIS B 1 19 ? 25.539 -14.022 28.293 1.00 20.46 19 HIS A CA 1
ATOM 3968 C C . HIS B 1 19 ? 24.731 -14.496 29.465 1.00 19.45 19 HIS A C 1
ATOM 3969 O O . HIS B 1 19 ? 23.815 -13.817 29.906 1.00 23.13 19 HIS A O 1
ATOM 3976 N N . ARG B 1 20 ? 25.122 -15.625 30.035 1.00 15.55 20 ARG A N 1
ATOM 3977 C CA . ARG B 1 20 ? 24.313 -16.284 31.067 1.00 16.42 20 ARG A CA 1
ATOM 3978 C C . ARG B 1 20 ? 24.473 -15.536 32.404 1.00 15.73 20 ARG A C 1
ATOM 3979 O O . ARG B 1 20 ? 25.597 -15.351 32.895 1.00 15.56 20 ARG A O 1
ATOM 3987 N N . ALA B 1 21 ? 23.358 -15.132 32.996 1.00 14.72 21 ALA A N 1
ATOM 3988 C CA . ALA B 1 21 ? 23.384 -14.361 34.266 1.00 13.92 21 ALA A CA 1
ATOM 3989 C C . ALA B 1 21 ? 23.425 -15.258 35.518 1.00 14.75 21 ALA A C 1
ATOM 3990 O O . ALA B 1 21 ? 24.075 -14.915 36.533 1.00 13.85 21 ALA A O 1
ATOM 3992 N N . ASN B 1 22 ? 22.724 -16.392 35.480 1.00 13.94 22 ASN A N 1
ATOM 3993 C CA . ASN B 1 22 ? 22.668 -17.242 36.658 1.00 13.76 22 ASN A CA 1
ATOM 3994 C C . ASN B 1 22 ? 23.886 -18.134 36.793 1.00 15.04 22 ASN A C 1
ATOM 3995 O O . ASN B 1 22 ? 24.665 -18.323 35.824 1.00 14.83 22 ASN A O 1
ATOM 4000 N N . ARG B 1 23 ? 24.111 -18.602 38.003 1.00 13.03 23 ARG A N 1
ATOM 4001 C CA . ARG B 1 23 ? 25.342 -19.320 38.318 1.00 14.45 23 ARG A CA 1
ATOM 4002 C C . ARG B 1 23 ? 25.061 -20.751 38.789 1.00 15.78 23 ARG A C 1
ATOM 4003 O O . ARG B 1 23 ? 24.041 -21.020 39.443 1.00 16.09 23 ARG A O 1
ATOM 4011 N N . ILE B 1 24 ? 26.001 -21.642 38.522 1.00 15.05 24 ILE A N 1
ATOM 4012 C CA . ILE B 1 24 ? 25.829 -23.065 38.791 1.00 15.31 24 ILE A CA 1
ATOM 4013 C C . ILE B 1 24 ? 26.844 -23.552 39.833 1.00 17.84 24 ILE A C 1
ATOM 4014 O O . ILE B 1 24 ? 28.065 -23.341 39.695 1.00 16.13 24 ILE A O 1
ATOM 4019 N N . VAL B 1 25 ? 26.325 -24.183 40.875 1.00 15.76 25 VAL A N 1
ATOM 4020 C CA . VAL B 1 25 ? 27.155 -24.792 41.913 1.00 15.72 25 VAL A CA 1
ATOM 4021 C C . VAL B 1 25 ? 27.175 -26.324 41.685 1.00 16.86 25 VAL A C 1
ATOM 4022 O O . VAL B 1 25 ? 26.118 -26.947 41.531 1.00 15.98 25 VAL A O 1
ATOM 4026 N N . CYS B 1 26 ? 28.366 -26.909 41.586 1.00 17.14 26 CYS A N 1
ATOM 4027 C CA . CYS B 1 26 ? 28.476 -28.364 41.339 1.00 18.62 26 CYS A CA 1
ATOM 4028 C C . CYS B 1 26 ? 29.122 -29.062 42.525 1.00 18.87 26 CYS A C 1
ATOM 4029 O O . CYS B 1 26 ? 30.185 -28.660 42.998 1.00 18.67 26 CYS A O 1
ATOM 4032 N N . THR B 1 27 ? 28.548 -30.176 42.926 1.00 18.43 27 THR A N 1
ATOM 4033 C CA . THR B 1 27 ? 29.151 -30.969 43.989 1.00 18.08 27 THR A CA 1
ATOM 4034 C C . THR B 1 27 ? 30.197 -31.907 43.390 1.00 18.72 27 THR A C 1
ATOM 4035 O O . THR B 1 27 ? 29.950 -32.574 42.364 1.00 18.51 27 THR A O 1
ATOM 4039 N N . ILE B 1 28 ? 31.361 -31.951 44.022 1.00 19.08 28 ILE A N 1
ATOM 4040 C CA . ILE B 1 28 ? 32.470 -32.744 43.533 1.00 19.74 28 ILE A CA 1
ATOM 4041 C C . ILE B 1 28 ? 32.439 -34.144 44.167 1.00 20.80 28 ILE A C 1
ATOM 4042 O O . ILE B 1 28 ? 32.153 -34.301 45.353 1.00 20.60 28 ILE A O 1
ATOM 4047 N N . GLY B 1 29 ? 32.690 -35.161 43.364 1.00 20.90 29 GLY A N 1
ATOM 4048 C CA . GLY B 1 29 ? 32.830 -36.521 43.903 1.00 22.87 29 GLY A CA 1
ATOM 4049 C C . GLY B 1 29 ? 33.672 -37.370 42.980 1.00 26.36 29 GLY A C 1
ATOM 4050 O O . GLY B 1 29 ? 34.400 -36.836 42.150 1.00 24.04 29 GLY A O 1
ATOM 4051 N N . PRO B 1 30 ? 33.473 -38.697 43.023 1.00 27.08 30 PRO A N 1
ATOM 4052 C CA . PRO B 1 30 ? 34.240 -39.655 42.198 1.00 29.94 30 PRO A CA 1
ATOM 4053 C C . PRO B 1 30 ? 34.143 -39.363 40.696 1.00 30.44 30 PRO A C 1
ATOM 4054 O O . PRO B 1 30 ? 35.129 -39.423 40.005 1.00 28.37 30 PRO A O 1
ATOM 4058 N N . SER B 1 31 ? 32.978 -38.938 40.220 1.00 29.54 31 SER A N 1
ATOM 4059 C CA . SER B 1 31 ? 32.844 -38.612 38.793 1.00 30.96 31 SER A CA 1
ATOM 4060 C C . SER B 1 31 ? 33.718 -37.439 38.375 1.00 30.47 31 SER A C 1
ATOM 4061 O O . SER B 1 31 ? 34.020 -37.276 37.187 1.00 30.16 31 SER A O 1
ATOM 4064 N N . THR B 1 32 ? 34.006 -36.543 39.312 1.00 28.63 32 THR A N 1
ATOM 4065 C CA . THR B 1 32 ? 34.460 -35.192 38.930 1.00 28.93 32 THR A CA 1
ATOM 4066 C C . THR B 1 32 ? 35.691 -34.648 39.667 1.00 29.14 32 THR A C 1
ATOM 4067 O O . THR B 1 32 ? 36.017 -33.479 39.517 1.00 29.08 32 THR A O 1
ATOM 4071 N N . GLN B 1 33 ? 36.379 -35.475 40.447 1.00 26.72 33 GLN A N 1
ATOM 4072 C CA . GLN B 1 33 ? 37.446 -34.942 41.310 1.00 24.53 33 GLN A CA 1
ATOM 4073 C C . GLN B 1 33 ? 38.784 -34.717 40.613 1.00 25.27 33 GLN A C 1
ATOM 4074 O O . GLN B 1 33 ? 39.619 -33.960 41.108 1.00 24.56 33 GLN A O 1
ATOM 4080 N N . SER B 1 34 ? 39.023 -35.424 39.514 1.00 26.01 34 SER A N 1
ATOM 4081 C CA . SER B 1 34 ? 40.299 -35.294 38.785 1.00 27.47 34 SER A CA 1
ATOM 4082 C C . SER B 1 34 ? 40.446 -33.898 38.169 1.00 30.92 34 SER A C 1
ATOM 4083 O O . SER B 1 34 ? 39.444 -33.230 37.873 1.00 24.46 34 SER A O 1
ATOM 4086 N N . VAL B 1 35 ? 41.689 -33.452 37.985 1.00 25.24 35 VAL A N 1
ATOM 4087 C CA . VAL B 1 35 ? 41.937 -32.131 37.386 1.00 29.18 35 VAL A CA 1
ATOM 4088 C C . VAL B 1 35 ? 41.282 -31.994 36.012 1.00 30.54 35 VAL A C 1
ATOM 4089 O O . VAL B 1 35 ? 40.615 -30.981 35.722 1.00 28.73 35 VAL A O 1
ATOM 4093 N N . GLU B 1 36 ? 41.379 -33.051 35.213 1.00 26.19 36 GLU A N 1
ATOM 4094 C CA . GLU B 1 36 ? 40.728 -33.091 33.909 1.00 28.83 36 GLU A CA 1
ATOM 4095 C C . GLU B 1 36 ? 39.219 -32.934 34.000 1.00 28.21 36 GLU A C 1
ATOM 4096 O O . GLU B 1 36 ? 38.625 -32.164 33.233 1.00 26.66 36 GLU A O 1
ATOM 4102 N N . ALA B 1 37 ? 38.585 -33.773 34.819 1.00 26.55 37 ALA A N 1
ATOM 4103 C CA . ALA B 1 37 ? 37.142 -33.676 35.036 1.00 24.59 37 ALA A CA 1
ATOM 4104 C C . ALA B 1 37 ? 36.752 -32.264 35.450 1.00 23.29 37 ALA A C 1
ATOM 4105 O O . ALA B 1 37 ? 35.737 -31.736 34.979 1.00 22.84 37 ALA A O 1
ATOM 4107 N N . LEU B 1 38 ? 37.537 -31.660 36.350 1.00 24.17 38 LEU A N 1
ATOM 4108 C CA . LEU B 1 38 ? 37.189 -30.333 36.889 1.00 23.04 38 LEU A CA 1
ATOM 4109 C C . LEU B 1 38 ? 37.311 -29.255 35.821 1.00 24.81 38 LEU A C 1
ATOM 4110 O O . LEU B 1 38 ? 36.471 -28.362 35.741 1.00 23.54 38 LEU A O 1
ATOM 4115 N N . LYS B 1 39 ? 38.314 -29.378 34.950 1.00 22.45 39 LYS A N 1
ATOM 4116 C CA . LYS B 1 39 ? 38.424 -28.472 33.819 1.00 25.04 39 LYS A CA 1
ATOM 4117 C C . LYS B 1 39 ? 37.200 -28.550 32.910 1.00 23.67 39 LYS A C 1
ATOM 4118 O O . LYS B 1 39 ? 36.707 -27.539 32.450 1.00 24.78 39 LYS A O 1
ATOM 4124 N N . ASN B 1 40 ? 36.761 -29.757 32.600 1.00 25.00 40 ASN A N 1
ATOM 4125 C CA . ASN B 1 40 ? 35.575 -29.923 31.775 1.00 24.10 40 ASN A CA 1
ATOM 4126 C C . ASN B 1 40 ? 34.297 -29.408 32.447 1.00 23.93 40 ASN A C 1
ATOM 4127 O O . ASN B 1 40 ? 33.453 -28.822 31.786 1.00 24.32 40 ASN A O 1
ATOM 4132 N N . LEU B 1 41 ? 34.207 -29.539 33.771 1.00 21.94 41 LEU A N 1
ATOM 4133 C CA . LEU B 1 41 ? 33.089 -28.969 34.505 1.00 23.66 41 LEU A CA 1
ATOM 4134 C C . LEU B 1 41 ? 33.112 -27.448 34.390 1.00 22.49 41 LEU A C 1
ATOM 4135 O O . LEU B 1 41 ? 32.071 -26.820 34.280 1.00 21.15 41 LEU A O 1
ATOM 4140 N N . MET B 1 42 ? 34.297 -26.856 34.530 1.00 19.86 42 MET A N 1
ATOM 4141 C CA . MET B 1 42 ? 34.438 -25.399 34.410 1.00 19.42 42 MET A CA 1
ATOM 4142 C C . MET B 1 42 ? 34.077 -24.909 33.023 1.00 21.86 42 MET A C 1
ATOM 4143 O O . MET B 1 42 ? 33.275 -23.990 32.877 1.00 20.30 42 MET A O 1
ATOM 4148 N N . LYS B 1 43 ? 34.641 -25.549 31.998 1.00 20.32 43 LYS A N 1
ATOM 4149 C CA . LYS B 1 43 ? 34.251 -25.259 30.639 1.00 23.28 43 LYS A CA 1
ATOM 4150 C C . LYS B 1 43 ? 32.761 -25.416 30.412 1.00 23.23 43 LYS A C 1
ATOM 4151 O O . LYS B 1 43 ? 32.192 -24.699 29.618 1.00 21.65 43 LYS A O 1
ATOM 4157 N N . SER B 1 44 ? 32.136 -26.377 31.088 1.00 20.69 44 SER A N 1
ATOM 4158 C CA . SER B 1 44 ? 30.708 -26.636 30.897 1.00 23.55 44 SER A CA 1
ATOM 4159 C C . SER B 1 44 ? 29.802 -25.559 31.562 1.00 22.50 44 SER A C 1
ATOM 4160 O O . SER B 1 44 ? 28.614 -25.447 31.222 1.00 20.90 44 SER A O 1
ATOM 4163 N N . GLY B 1 45 ? 30.320 -24.894 32.592 1.00 19.60 45 GLY A N 1
ATOM 4164 C CA . GLY B 1 45 ? 29.553 -23.847 33.274 1.00 18.24 45 GLY A CA 1
ATOM 4165 C C . GLY B 1 45 ? 29.643 -23.799 34.801 1.00 19.91 45 GLY A C 1
ATOM 4166 O O . GLY B 1 45 ? 28.944 -23.007 35.429 1.00 18.67 45 GLY A O 1
ATOM 4167 N N . MET B 1 46 ? 30.470 -24.651 35.420 1.00 17.76 46 MET A N 1
ATOM 4168 C CA . MET B 1 46 ? 30.574 -24.602 36.887 1.00 17.31 46 MET A CA 1
ATOM 4169 C C . MET B 1 46 ? 31.207 -23.294 37.372 1.00 17.42 46 MET A C 1
ATOM 4170 O O . MET B 1 46 ? 32.285 -22.958 36.941 1.00 20.01 46 MET A O 1
ATOM 4175 N N . SER B 1 47 ? 30.556 -22.590 38.311 1.00 17.42 47 SER A N 1
ATOM 4176 C CA . SER B 1 47 ? 31.167 -21.388 38.943 1.00 17.97 47 SER A CA 1
ATOM 4177 C C . SER B 1 47 ? 31.640 -21.621 40.383 1.00 18.78 47 SER A C 1
ATOM 4178 O O . SER B 1 47 ? 32.522 -20.905 40.876 1.00 18.35 47 SER A O 1
ATOM 4181 N N . VAL B 1 48 ? 31.052 -22.608 41.051 1.00 17.22 48 VAL A N 1
ATOM 4182 C CA . VAL B 1 48 ? 31.426 -22.924 42.452 1.00 17.49 48 VAL A CA 1
ATOM 4183 C C . VAL B 1 48 ? 31.517 -24.438 42.595 1.00 17.95 48 VAL A C 1
ATOM 4184 O O . VAL B 1 48 ? 30.607 -25.168 42.162 1.00 17.60 48 VAL A O 1
ATOM 4188 N N . ALA B 1 49 ? 32.608 -24.903 43.200 1.00 16.19 49 ALA A N 1
ATOM 4189 C CA . ALA B 1 49 ? 32.788 -26.315 43.549 1.00 16.95 49 ALA A CA 1
ATOM 4190 C C . ALA B 1 49 ? 32.367 -26.522 44.987 1.00 17.06 49 ALA A C 1
ATOM 4191 O O . ALA B 1 49 ? 32.886 -25.874 45.878 1.00 18.51 49 ALA A O 1
ATOM 4193 N N . ARG B 1 50 ? 31.390 -27.403 45.202 1.00 18.91 50 ARG A N 1
ATOM 4194 C CA . ARG B 1 50 ? 30.900 -27.717 46.549 1.00 18.39 50 ARG A CA 1
ATOM 4195 C C . ARG B 1 50 ? 31.539 -29.003 47.054 1.00 18.91 50 ARG A C 1
ATOM 4196 O O . ARG B 1 50 ? 31.518 -30.044 46.372 1.00 18.45 50 ARG A O 1
ATOM 4204 N N . MET B 1 51 ? 32.117 -28.922 48.245 1.00 17.92 51 MET A N 1
ATOM 4205 C CA . MET B 1 51 ? 32.613 -30.107 48.937 1.00 20.01 51 MET A CA 1
ATOM 4206 C C . MET B 1 51 ? 31.605 -30.507 50.001 1.00 18.19 51 MET A C 1
ATOM 4207 O O . MET B 1 51 ? 31.329 -29.743 50.915 1.00 18.56 51 MET A O 1
ATOM 4212 N N . ASN B 1 52 ? 31.096 -31.728 49.902 1.00 18.68 52 ASN A N 1
ATOM 4213 C CA . ASN B 1 52 ? 30.115 -32.204 50.840 1.00 20.80 52 ASN A CA 1
ATOM 4214 C C . ASN B 1 52 ? 30.780 -32.921 52.016 1.00 23.26 52 ASN A C 1
ATOM 4215 O O . ASN B 1 52 ? 31.159 -34.101 51.910 1.00 23.29 52 ASN A O 1
ATOM 4220 N N . PHE B 1 53 ? 30.897 -32.234 53.142 1.00 22.21 53 PHE A N 1
ATOM 4221 C CA . PHE B 1 53 ? 31.649 -32.797 54.279 1.00 21.87 53 PHE A CA 1
ATOM 4222 C C . PHE B 1 53 ? 30.798 -33.742 55.109 1.00 24.84 53 PHE A C 1
ATOM 4223 O O . PHE B 1 53 ? 31.248 -34.258 56.126 1.00 22.61 53 PHE A O 1
ATOM 4231 N N . SER B 1 54 ? 29.600 -34.051 54.624 1.00 22.51 54 SER A N 1
ATOM 4232 C CA . SER B 1 54 ? 28.897 -35.232 55.122 1.00 24.18 54 SER A CA 1
ATOM 4233 C C . SER B 1 54 ? 29.699 -36.526 54.932 1.00 27.68 54 SER A C 1
ATOM 4234 O O . SER B 1 54 ? 29.494 -37.491 55.653 1.00 27.85 54 SER A O 1
ATOM 4237 N N . HIS B 1 55 ? 30.555 -36.555 53.919 1.00 27.97 55 HIS A N 1
ATOM 4238 C CA . HIS B 1 55 ? 31.332 -37.759 53.573 1.00 28.56 55 HIS A CA 1
ATOM 4239 C C . HIS B 1 55 ? 32.752 -37.347 53.325 1.00 31.43 55 HIS A C 1
ATOM 4240 O O . HIS B 1 55 ? 33.014 -36.201 52.961 1.00 30.36 55 HIS A O 1
ATOM 4247 N N . GLY B 1 56 ? 33.673 -38.298 53.421 1.00 27.83 56 GLY A N 1
ATOM 4248 C CA . GLY B 1 56 ? 35.049 -38.075 52.983 1.00 27.89 56 GLY A CA 1
ATOM 4249 C C . GLY B 1 56 ? 35.927 -37.559 54.100 1.00 31.28 56 GLY A C 1
ATOM 4250 O O . GLY B 1 56 ? 35.467 -36.847 54.978 1.00 30.05 56 GLY A O 1
ATOM 4251 N N . SER B 1 57 ? 37.211 -37.869 54.038 1.00 29.91 57 SER A N 1
ATOM 4252 C CA . SER B 1 57 ? 38.154 -37.362 55.027 1.00 29.89 57 SER A CA 1
ATOM 4253 C C . SER B 1 57 ? 38.687 -36.000 54.602 1.00 30.31 57 SER A C 1
ATOM 4254 O O . SER B 1 57 ? 38.538 -35.599 53.437 1.00 30.11 57 SER A O 1
ATOM 4257 N N . HIS B 1 58 ? 39.470 -35.377 55.478 1.00 28.51 58 HIS A N 1
ATOM 4258 C CA . HIS B 1 58 ? 40.174 -34.161 55.115 1.00 31.82 58 HIS A CA 1
ATOM 4259 C C . HIS B 1 58 ? 41.119 -34.377 53.974 1.00 32.21 58 HIS A C 1
ATOM 4260 O O . HIS B 1 58 ? 41.280 -33.506 53.127 1.00 31.63 58 HIS A O 1
ATOM 4267 N N . GLU B 1 59 ? 41.762 -35.534 53.921 1.00 29.83 59 GLU A N 1
ATOM 4268 C CA . GLU B 1 59 ? 42.677 -35.793 52.798 1.00 35.03 59 GLU A CA 1
ATOM 4269 C C . GLU B 1 59 ? 41.924 -35.805 51.449 1.00 30.77 59 GLU A C 1
ATOM 4270 O O . GLU B 1 59 ? 42.435 -35.331 50.426 1.00 27.40 59 GLU A O 1
ATOM 4276 N N . TYR B 1 60 ? 40.753 -36.428 51.444 1.00 27.46 60 TYR A N 1
ATOM 4277 C CA . TYR B 1 60 ? 39.911 -36.461 50.248 1.00 28.26 60 TYR A CA 1
ATOM 4278 C C . TYR B 1 60 ? 39.555 -35.044 49.800 1.00 25.21 60 TYR A C 1
ATOM 4279 O O . TYR B 1 60 ? 39.689 -34.698 48.624 1.00 26.75 60 TYR A O 1
ATOM 4288 N N . HIS B 1 61 ? 39.143 -34.212 50.746 1.00 23.33 61 HIS A N 1
ATOM 4289 C CA . HIS B 1 61 ? 38.718 -32.855 50.408 1.00 25.80 61 HIS A CA 1
ATOM 4290 C C . HIS B 1 61 ? 39.892 -31.954 50.080 1.00 24.38 61 HIS A C 1
ATOM 4291 O O . HIS B 1 61 ? 39.770 -31.024 49.274 1.00 22.60 61 HIS A O 1
ATOM 4298 N N . GLN B 1 62 ? 41.063 -32.251 50.650 1.00 24.18 62 GLN A N 1
ATOM 4299 C CA . GLN B 1 62 ? 42.276 -31.552 50.235 1.00 24.47 62 GLN A CA 1
ATOM 4300 C C . GLN B 1 62 ? 42.568 -31.786 48.755 1.00 24.42 62 GLN A C 1
ATOM 4301 O O . GLN B 1 62 ? 43.002 -30.880 48.053 1.00 27.53 62 GLN A O 1
ATOM 4307 N N . THR B 1 63 ? 42.409 -33.018 48.307 1.00 22.52 63 THR A N 1
ATOM 4308 C CA . THR B 1 63 ? 42.545 -33.312 46.900 1.00 26.22 63 THR A CA 1
ATOM 4309 C C . THR B 1 63 ? 41.581 -32.498 46.050 1.00 24.53 63 THR A C 1
ATOM 4310 O O . THR B 1 63 ? 41.946 -32.006 44.980 1.00 24.93 63 THR A O 1
ATOM 4314 N N . THR B 1 64 ? 40.340 -32.391 46.495 1.00 24.30 64 THR A N 1
ATOM 4315 C CA . THR B 1 64 ? 39.383 -31.564 45.772 1.00 24.74 64 THR A CA 1
ATOM 4316 C C . THR B 1 64 ? 39.881 -30.139 45.671 1.00 22.98 64 THR A C 1
ATOM 4317 O O . THR B 1 64 ? 39.955 -29.573 44.575 1.00 20.39 64 THR A O 1
ATOM 4321 N N . ILE B 1 65 ? 40.283 -29.572 46.805 1.00 20.14 65 ILE A N 1
ATOM 4322 C CA . ILE B 1 65 ? 40.733 -28.187 46.830 1.00 22.66 65 ILE A CA 1
ATOM 4323 C C . ILE B 1 65 ? 41.910 -27.984 45.851 1.00 23.16 65 ILE A C 1
ATOM 4324 O O . ILE B 1 65 ? 41.944 -27.011 45.089 1.00 20.90 65 ILE A O 1
ATOM 4329 N N . ASN B 1 66 ? 42.906 -28.858 45.940 1.00 22.61 66 ASN A N 1
ATOM 4330 C CA . ASN B 1 66 ? 44.109 -28.730 45.121 1.00 23.94 66 ASN A CA 1
ATOM 4331 C C . ASN B 1 66 ? 43.776 -28.858 43.644 1.00 24.71 66 ASN A C 1
ATOM 4332 O O . ASN B 1 66 ? 44.292 -28.114 42.814 1.00 25.86 66 ASN A O 1
ATOM 4337 N N . ASN B 1 67 ? 42.943 -29.840 43.315 1.00 24.00 67 ASN A N 1
ATOM 4338 C CA . ASN B 1 67 ? 42.585 -30.091 41.921 1.00 25.17 67 ASN A CA 1
ATOM 4339 C C . ASN B 1 67 ? 41.739 -28.949 41.304 1.00 22.46 67 ASN A C 1
ATOM 4340 O O . ASN B 1 67 ? 41.967 -28.544 40.155 1.00 20.83 67 ASN A O 1
ATOM 4345 N N . VAL B 1 68 ? 40.831 -28.385 42.100 1.00 22.20 68 VAL A N 1
ATOM 4346 C CA . VAL B 1 68 ? 40.047 -27.235 41.648 1.00 21.09 68 VAL A CA 1
ATOM 4347 C C . VAL B 1 68 ? 40.957 -26.055 41.321 1.00 21.78 68 VAL A C 1
ATOM 4348 O O . VAL B 1 68 ? 40.852 -25.446 40.243 1.00 21.87 68 VAL A O 1
ATOM 4352 N N . ARG B 1 69 ? 41.883 -25.760 42.230 1.00 23.10 69 ARG A N 1
ATOM 4353 C CA . ARG B 1 69 ? 42.818 -24.671 42.027 1.00 23.32 69 ARG A CA 1
ATOM 4354 C C . ARG B 1 69 ? 43.702 -24.880 40.815 1.00 22.71 69 ARG A C 1
ATOM 4355 O O . ARG B 1 69 ? 43.932 -23.935 40.046 1.00 23.67 69 ARG A O 1
ATOM 4363 N N . ALA B 1 70 ? 44.148 -26.117 40.594 1.00 22.96 70 ALA A N 1
ATOM 4364 C CA . ALA B 1 70 ? 45.007 -26.406 39.440 1.00 23.80 70 ALA A CA 1
ATOM 4365 C C . ALA B 1 70 ? 44.223 -26.250 38.153 1.00 23.76 70 ALA A C 1
ATOM 4366 O O . ALA B 1 70 ? 44.687 -25.611 37.210 1.00 25.64 70 ALA A O 1
ATOM 4368 N N . ALA B 1 71 ? 43.005 -26.787 38.136 1.00 23.76 71 ALA A N 1
ATOM 4369 C CA . ALA B 1 71 ? 42.145 -26.691 36.958 1.00 22.04 71 ALA A CA 1
ATOM 4370 C C . ALA B 1 71 ? 41.807 -25.234 36.660 1.00 23.11 71 ALA A C 1
ATOM 4371 O O . ALA B 1 71 ? 41.854 -24.809 35.511 1.00 22.52 71 ALA A O 1
ATOM 4373 N N . ALA B 1 72 ? 41.463 -24.472 37.701 1.00 20.95 72 ALA A N 1
ATOM 4374 C CA . ALA B 1 72 ? 41.111 -23.068 37.529 1.00 20.92 72 ALA A CA 1
ATOM 4375 C C . ALA B 1 72 ? 42.302 -22.246 37.019 1.00 26.52 72 ALA A C 1
ATOM 4376 O O . ALA B 1 72 ? 42.141 -21.377 36.146 1.00 25.01 72 ALA A O 1
ATOM 4378 N N . ALA B 1 73 ? 43.494 -22.511 37.567 1.00 27.38 73 ALA A N 1
ATOM 4379 C CA . ALA B 1 73 ? 44.717 -21.837 37.104 1.00 28.17 73 ALA A CA 1
ATOM 4380 C C . ALA B 1 73 ? 45.012 -22.118 35.614 1.00 27.92 73 ALA A C 1
ATOM 4381 O O . ALA B 1 73 ? 45.350 -21.211 34.862 1.00 30.79 73 ALA A O 1
ATOM 4383 N N . GLU B 1 74 ? 44.823 -23.359 35.188 1.00 28.36 74 GLU A N 1
ATOM 4384 C CA . GLU B 1 74 ? 45.043 -23.721 33.790 1.00 30.20 74 GLU A CA 1
ATOM 4385 C C . GLU B 1 74 ? 44.133 -22.942 32.868 1.00 32.80 74 GLU A C 1
ATOM 4386 O O . GLU B 1 74 ? 44.503 -22.638 31.747 1.00 28.25 74 GLU A O 1
ATOM 4392 N N . LEU B 1 75 ? 42.889 -22.735 33.290 1.00 28.54 75 LEU A N 1
ATOM 4393 C CA . LEU B 1 75 ? 41.911 -22.092 32.433 1.00 26.92 75 LEU A CA 1
ATOM 4394 C C . LEU B 1 75 ? 41.828 -20.590 32.670 1.00 29.88 75 LEU A C 1
ATOM 4395 O O . LEU B 1 75 ? 41.092 -19.881 31.966 1.00 29.27 75 LEU A O 1
ATOM 4400 N N . GLY B 1 76 ? 42.553 -20.106 33.671 1.00 27.67 76 GLY A N 1
ATOM 4401 C CA . GLY B 1 76 ? 42.532 -18.679 34.000 1.00 29.25 76 GLY A CA 1
ATOM 4402 C C . GLY B 1 76 ? 41.197 -18.212 34.575 1.00 30.36 76 GLY A C 1
ATOM 4403 O O . GLY B 1 76 ? 40.796 -17.059 34.371 1.00 26.94 76 GLY A O 1
ATOM 4404 N N . LEU B 1 77 ? 40.550 -19.073 35.368 1.00 25.56 77 LEU A N 1
ATOM 4405 C CA . LEU B 1 77 ? 39.227 -18.748 35.941 1.00 25.24 77 LEU A CA 1
ATOM 4406 C C . LEU B 1 77 ? 39.318 -18.530 37.427 1.00 25.33 77 LEU A C 1
ATOM 4407 O O . LEU B 1 77 ? 40.173 -19.102 38.078 1.00 22.26 77 LEU A O 1
ATOM 4412 N N . HIS B 1 78 ? 38.341 -17.810 37.984 1.00 22.01 78 HIS A N 1
ATOM 4413 C CA . HIS B 1 78 ? 38.193 -17.714 39.424 1.00 21.57 78 HIS A CA 1
ATOM 4414 C C . HIS B 1 78 ? 37.003 -18.500 39.819 1.00 22.91 78 HIS A C 1
ATOM 4415 O O . HIS B 1 78 ? 35.894 -18.197 39.399 1.00 23.56 78 HIS A O 1
ATOM 4422 N N . ILE B 1 79 ? 37.233 -19.584 40.540 1.00 21.52 79 ILE A N 1
ATOM 4423 C CA . ILE B 1 79 ? 36.179 -20.538 40.850 1.00 19.77 79 ILE A CA 1
ATOM 4424 C C . ILE B 1 79 ? 36.036 -20.583 42.376 1.00 20.49 79 ILE A C 1
ATOM 4425 O O . ILE B 1 79 ? 37.021 -20.764 43.088 1.00 18.92 79 ILE A O 1
ATOM 4430 N N . GLY B 1 80 ? 34.809 -20.456 42.871 1.00 17.99 80 GLY A N 1
ATOM 4431 C CA . GLY B 1 80 ? 34.582 -20.474 44.295 1.00 18.30 80 GLY A CA 1
ATOM 4432 C C . GLY B 1 80 ? 34.660 -21.884 44.835 1.00 19.89 80 GLY A C 1
ATOM 4433 O O . GLY B 1 80 ? 34.388 -22.872 44.121 1.00 18.70 80 GLY A O 1
ATOM 4434 N N . ILE B 1 81 ? 35.056 -21.997 46.084 1.00 16.93 81 ILE A N 1
ATOM 4435 C CA . ILE B 1 81 ? 35.126 -23.293 46.720 1.00 17.76 81 ILE A CA 1
ATOM 4436 C C . ILE B 1 81 ? 34.298 -23.236 47.984 1.00 19.57 81 ILE A C 1
ATOM 4437 O O . ILE B 1 81 ? 34.514 -22.351 48.833 1.00 19.32 81 ILE A O 1
ATOM 4442 N N . ALA B 1 82 ? 33.302 -24.122 48.078 1.00 17.85 82 ALA A N 1
ATOM 4443 C CA . ALA B 1 82 ? 32.353 -24.084 49.173 1.00 17.41 82 ALA A CA 1
ATOM 4444 C C . ALA B 1 82 ? 32.494 -25.335 50.019 1.00 17.40 82 ALA A C 1
ATOM 4445 O O . ALA B 1 82 ? 32.629 -26.442 49.484 1.00 17.90 82 ALA A O 1
ATOM 4447 N N . LEU B 1 83 ? 32.435 -25.154 51.340 1.00 17.94 83 LEU A N 1
ATOM 4448 C CA . LEU B 1 83 ? 32.487 -26.266 52.287 1.00 17.24 83 LEU A CA 1
ATOM 4449 C C . LEU B 1 83 ? 31.106 -26.430 52.890 1.00 17.40 83 LEU A C 1
ATOM 4450 O O . LEU B 1 83 ? 30.595 -25.518 53.534 1.00 17.79 83 LEU A O 1
ATOM 4455 N N . ASP B 1 84 ? 30.456 -27.557 52.587 1.00 18.26 84 ASP A N 1
ATOM 4456 C CA . ASP B 1 84 ? 29.090 -27.799 53.031 1.00 19.05 84 ASP A CA 1
ATOM 4457 C C . ASP B 1 84 ? 29.168 -28.731 54.260 1.00 20.38 84 ASP A C 1
ATOM 4458 O O . ASP B 1 84 ? 29.637 -29.867 54.152 1.00 19.44 84 ASP A O 1
ATOM 4463 N N . THR B 1 85 ? 28.776 -28.218 55.433 1.00 20.47 85 THR A N 1
ATOM 4464 C CA . THR B 1 85 ? 29.000 -28.938 56.689 1.00 22.91 85 THR A CA 1
ATOM 4465 C C . THR B 1 85 ? 28.119 -30.172 56.787 1.00 24.15 85 THR A C 1
ATOM 4466 O O . THR B 1 85 ? 27.005 -30.199 56.246 1.00 18.53 85 THR A O 1
ATOM 4470 N N . LYS B 1 86 ? 28.624 -31.194 57.474 1.00 21.51 86 LYS A N 1
ATOM 4471 C CA . LYS B 1 86 ? 27.769 -32.289 57.918 1.00 23.44 86 LYS A CA 1
ATOM 4472 C C . LYS B 1 86 ? 26.628 -31.756 58.785 1.00 22.30 86 LYS A C 1
ATOM 4473 O O . LYS B 1 86 ? 25.452 -31.955 58.470 1.00 22.74 86 LYS A O 1
ATOM 4479 N N . GLY B 1 87 ? 26.973 -31.016 59.839 1.00 22.98 87 GLY A N 1
ATOM 4480 C CA . GLY B 1 87 ? 25.955 -30.445 60.724 1.00 22.39 87 GLY A CA 1
ATOM 4481 C C . GLY B 1 87 ? 25.292 -31.553 61.531 1.00 25.00 87 GLY A C 1
ATOM 4482 O O . GLY B 1 87 ? 25.820 -32.665 61.611 1.00 23.54 87 GLY A O 1
ATOM 4483 N N . PRO B 1 88 ? 24.095 -31.282 62.058 1.00 22.95 88 PRO A N 1
ATOM 4484 C CA . PRO B 1 88 ? 23.421 -32.236 62.934 1.00 27.43 88 PRO A CA 1
ATOM 4485 C C . PRO B 1 88 ? 22.692 -33.354 62.176 1.00 27.67 88 PRO A C 1
ATOM 4486 O O . PRO B 1 88 ? 21.518 -33.577 62.420 1.00 32.99 88 PRO A O 1
ATOM 4490 N N . GLU B 1 89 ? 23.412 -34.105 61.345 1.00 27.33 89 GLU A N 1
ATOM 4491 C CA . GLU B 1 89 ? 22.817 -35.233 60.615 1.00 28.54 89 GLU A CA 1
ATOM 4492 C C . GLU B 1 89 ? 22.558 -36.403 61.553 1.00 28.96 89 GLU A C 1
ATOM 4493 O O . GLU B 1 89 ? 23.400 -36.733 62.383 1.00 26.07 89 GLU A O 1
ATOM 4499 N N . ILE B 1 90 ? 21.497 -37.148 61.281 1.00 26.09 90 ILE A N 1
ATOM 4500 C CA . ILE B 1 90 ? 21.280 -38.424 61.950 1.00 24.57 90 ILE A CA 1
ATOM 4501 C C . ILE B 1 90 ? 21.239 -39.521 60.903 1.00 26.58 90 ILE A C 1
ATOM 4502 O O . ILE B 1 90 ? 20.638 -39.344 59.832 1.00 24.93 90 ILE A O 1
ATOM 4507 N N . ARG B 1 91 ? 21.934 -40.626 61.176 1.00 26.41 91 ARG A N 1
ATOM 4508 C CA A ARG B 1 91 ? 21.963 -41.736 60.238 0.60 31.74 91 ARG A CA 1
ATOM 4509 C CA B ARG B 1 91 ? 22.059 -41.751 60.235 0.40 30.47 91 ARG A CA 1
ATOM 4510 C C . ARG B 1 91 ? 21.795 -43.070 60.955 1.00 31.94 91 ARG A C 1
ATOM 4511 O O . ARG B 1 91 ? 22.028 -43.176 62.159 1.00 29.90 91 ARG A O 1
ATOM 4526 N N . THR B 1 92 ? 21.365 -44.082 60.205 1.00 31.60 92 THR A N 1
ATOM 4527 C CA . THR B 1 92 ? 21.446 -45.465 60.672 1.00 35.12 92 THR A CA 1
ATOM 4528 C C . THR B 1 92 ? 22.907 -45.928 60.758 1.00 35.60 92 THR A C 1
ATOM 4529 O O . THR B 1 92 ? 23.815 -45.309 60.172 1.00 35.64 92 THR A O 1
ATOM 4533 N N . GLY B 1 93 ? 23.111 -47.055 61.432 1.00 33.52 93 GLY A N 1
ATOM 4534 C CA . GLY B 1 93 ? 24.368 -47.786 61.357 1.00 40.82 93 GLY A CA 1
ATOM 4535 C C . GLY B 1 93 ? 24.473 -48.655 60.109 1.00 41.99 93 GLY A C 1
ATOM 4536 O O . GLY B 1 93 ? 23.861 -48.357 59.078 1.00 43.26 93 GLY A O 1
ATOM 4537 N N . LEU B 1 94 ? 25.333 -49.669 60.179 1.00 47.95 94 LEU A N 1
ATOM 4538 C CA . LEU B 1 94 ? 25.524 -50.617 59.077 1.00 48.80 94 LEU A CA 1
ATOM 4539 C C . LEU B 1 94 ? 24.602 -51.810 59.273 1.00 54.33 94 LEU A C 1
ATOM 4540 O O . LEU B 1 94 ? 24.120 -52.057 60.382 1.00 49.57 94 LEU A O 1
ATOM 4545 N N . PHE B 1 95 ? 24.415 -52.593 58.217 1.00 55.61 95 PHE A N 1
ATOM 4546 C CA . PHE B 1 95 ? 23.602 -53.801 58.309 1.00 60.23 95 PHE A CA 1
ATOM 4547 C C . PHE B 1 95 ? 24.404 -55.049 57.959 1.00 60.84 95 PHE A C 1
ATOM 4548 O O . PHE B 1 95 ? 25.221 -55.032 57.039 1.00 60.19 95 PHE A O 1
ATOM 4556 N N . LYS B 1 96 ? 24.189 -56.117 58.721 1.00 68.22 96 LYS A N 1
ATOM 4557 C CA . LYS B 1 96 ? 24.633 -57.447 58.313 1.00 72.62 96 LYS A CA 1
ATOM 4558 C C . LYS B 1 96 ? 24.232 -57.703 56.859 1.00 77.95 96 LYS A C 1
ATOM 4559 O O . LYS B 1 96 ? 23.047 -57.832 56.546 1.00 84.56 96 LYS A O 1
ATOM 4565 N N . ASP B 1 97 ? 25.215 -57.626 55.965 1.00 75.21 97 ASP A N 1
ATOM 4566 C CA . ASP B 1 97 ? 25.020 -57.951 54.553 1.00 76.75 97 ASP A CA 1
ATOM 4567 C C . ASP B 1 97 ? 25.103 -56.713 53.679 1.00 73.61 97 ASP A C 1
ATOM 4568 O O . ASP B 1 97 ? 25.363 -56.812 52.484 1.00 69.47 97 ASP A O 1
ATOM 4573 N N . GLY B 1 98 ? 24.924 -55.543 54.296 1.00 67.28 98 GLY A N 1
ATOM 4574 C CA . GLY B 1 98 ? 24.907 -54.276 53.567 1.00 64.26 98 GLY A CA 1
ATOM 4575 C C . GLY B 1 98 ? 23.498 -53.842 53.212 1.00 61.05 98 GLY A C 1
ATOM 4576 O O . GLY B 1 98 ? 23.275 -52.715 52.751 1.00 63.32 98 GLY A O 1
ATOM 4577 N N . GLU B 1 99 ? 22.542 -54.725 53.479 1.00 58.56 99 GLU A N 1
ATOM 4578 C CA . GLU B 1 99 ? 21.155 -54.517 53.090 1.00 62.13 99 GLU A CA 1
ATOM 4579 C C . GLU B 1 99 ? 20.227 -55.308 54.015 1.00 66.34 99 GLU A C 1
ATOM 4580 O O . GLU B 1 99 ? 20.583 -56.394 54.490 1.00 69.08 99 GLU A O 1
ATOM 4586 N N . VAL B 1 100 ? 19.045 -54.756 54.273 1.00 59.94 100 VAL A N 1
ATOM 4587 C CA . VAL B 1 100 ? 17.944 -55.508 54.877 1.00 58.17 100 VAL A CA 1
ATOM 4588 C C . VAL B 1 100 ? 16.622 -55.026 54.271 1.00 59.03 100 VAL A C 1
ATOM 4589 O O . VAL B 1 100 ? 16.509 -53.871 53.842 1.00 59.00 100 VAL A O 1
ATOM 4593 N N . SER B 1 101 ? 15.636 -55.914 54.200 1.00 58.68 101 SER A N 1
ATOM 4594 C CA . SER B 1 101 ? 14.352 -55.563 53.602 1.00 59.66 101 SER A CA 1
ATOM 4595 C C . SER B 1 101 ? 13.191 -55.667 54.586 1.00 60.65 101 SER A C 1
ATOM 4596 O O . SER B 1 101 ? 13.122 -56.592 55.393 1.00 65.45 101 SER A O 1
ATOM 4599 N N . PHE B 1 102 ? 12.321 -54.668 54.560 1.00 57.47 102 PHE A N 1
ATOM 4600 C CA . PHE B 1 102 ? 11.205 -54.604 55.490 1.00 57.20 102 PHE A CA 1
ATOM 4601 C C . PHE B 1 102 ? 9.885 -54.649 54.725 1.00 56.29 102 PHE A C 1
ATOM 4602 O O . PHE B 1 102 ? 9.768 -54.074 53.652 1.00 56.29 102 PHE A O 1
ATOM 4610 N N . ALA B 1 103 ? 8.895 -55.326 55.296 1.00 61.79 103 ALA A N 1
ATOM 4611 C CA . ALA B 1 103 ? 7.513 -55.190 54.852 1.00 62.51 103 ALA A CA 1
ATOM 4612 C C . ALA B 1 103 ? 6.682 -54.475 55.921 1.00 57.49 103 ALA A C 1
ATOM 4613 O O . ALA B 1 103 ? 7.067 -54.436 57.095 1.00 54.31 103 ALA A O 1
ATOM 4615 N N . PRO B 1 104 ? 5.538 -53.903 55.518 1.00 56.66 104 PRO A N 1
ATOM 4616 C CA . PRO B 1 104 ? 4.645 -53.251 56.481 1.00 58.15 104 PRO A CA 1
ATOM 4617 C C . PRO B 1 104 ? 4.228 -54.198 57.607 1.00 61.53 104 PRO A C 1
ATOM 4618 O O . PRO B 1 104 ? 3.956 -55.376 57.364 1.00 65.49 104 PRO A O 1
ATOM 4622 N N . GLY B 1 105 ? 4.237 -53.701 58.836 1.00 56.32 105 GLY A N 1
ATOM 4623 C CA . GLY B 1 105 ? 3.875 -54.523 59.989 1.00 57.00 105 GLY A CA 1
ATOM 4624 C C . GLY B 1 105 ? 5.052 -55.233 60.645 1.00 54.10 105 GLY A C 1
ATOM 4625 O O . GLY B 1 105 ? 4.922 -55.759 61.750 1.00 56.70 105 GLY A O 1
ATOM 4626 N N . ASP B 1 106 ? 6.189 -55.300 59.950 1.00 57.26 106 ASP A N 1
ATOM 4627 C CA . ASP B 1 106 ? 7.444 -55.727 60.591 1.00 57.94 106 ASP A CA 1
ATOM 4628 C C . ASP B 1 106 ? 7.697 -54.882 61.836 1.00 51.79 106 ASP A C 1
ATOM 4629 O O . ASP B 1 106 ? 7.620 -53.665 61.777 1.00 50.70 106 ASP A O 1
ATOM 4634 N N . ILE B 1 107 ? 7.836 -55.544 62.980 1.00 46.52 107 ILE A N 1
ATOM 4635 C CA . ILE B 1 107 ? 8.291 -54.878 64.215 1.00 48.56 107 ILE A CA 1
ATOM 4636 C C . ILE B 1 107 ? 9.818 -54.910 64.288 1.00 48.14 107 ILE A C 1
ATOM 4637 O O . ILE B 1 107 ? 10.435 -55.953 64.051 1.00 45.34 107 ILE A O 1
ATOM 4642 N N . VAL B 1 108 ? 10.424 -53.745 64.526 1.00 42.44 108 VAL A N 1
ATOM 4643 C CA . VAL B 1 108 ? 11.876 -53.620 64.546 1.00 40.07 108 VAL A CA 1
ATOM 4644 C C . VAL B 1 108 ? 12.294 -52.729 65.715 1.00 42.76 108 VAL A C 1
ATOM 4645 O O . VAL B 1 108 ? 11.601 -51.758 66.039 1.00 40.45 108 VAL A O 1
ATOM 4649 N N . CYS B 1 109 ? 13.344 -53.139 66.424 1.00 37.21 109 CYS A N 1
ATOM 4650 C CA . CYS B 1 109 ? 13.929 -52.305 67.488 1.00 39.01 109 CYS A CA 1
ATOM 4651 C C . CYS B 1 109 ? 15.066 -51.435 66.944 1.00 37.30 109 CYS A C 1
ATOM 4652 O O . CYS B 1 109 ? 15.934 -51.906 66.194 1.00 34.30 109 CYS A O 1
ATOM 4655 N N . VAL B 1 110 ? 15.012 -50.147 67.249 1.00 30.81 110 VAL A N 1
ATOM 4656 C CA . VAL B 1 110 ? 16.084 -49.268 66.872 1.00 27.74 110 VAL A CA 1
ATOM 4657 C C . VAL B 1 110 ? 16.771 -48.830 68.144 1.00 29.20 110 VAL A C 1
ATOM 4658 O O . VAL B 1 110 ? 16.110 -48.568 69.165 1.00 29.44 110 VAL A O 1
ATOM 4662 N N . THR B 1 111 ? 18.089 -48.934 68.139 1.00 26.32 111 THR A N 1
ATOM 4663 C CA . THR B 1 111 ? 18.863 -48.748 69.348 1.00 24.63 111 THR A CA 1
ATOM 4664 C C . THR B 1 111 ? 19.916 -47.646 69.169 1.00 25.09 111 THR A C 1
ATOM 4665 O O . THR B 1 111 ? 20.412 -47.415 68.052 1.00 28.79 111 THR A O 1
ATOM 4669 N N . THR B 1 112 ? 20.196 -46.917 70.255 1.00 23.33 112 THR A N 1
ATOM 4670 C CA . THR B 1 112 ? 21.277 -45.935 70.270 1.00 27.90 112 THR A CA 1
ATOM 4671 C C . THR B 1 112 ? 22.592 -46.551 70.755 1.00 34.53 112 THR A C 1
ATOM 4672 O O . THR B 1 112 ? 23.602 -45.855 70.891 1.00 30.92 112 THR A O 1
ATOM 4676 N N . ASP B 1 113 ? 22.531 -47.829 71.118 1.00 32.90 113 ASP A N 1
ATOM 4677 C CA . ASP B 1 113 ? 23.665 -48.546 71.692 1.00 41.00 113 ASP A CA 1
ATOM 4678 C C . ASP B 1 113 ? 24.656 -48.935 70.576 1.00 37.18 113 ASP A C 1
ATOM 4679 O O . ASP B 1 113 ? 24.319 -49.718 69.692 1.00 36.64 113 ASP A O 1
ATOM 4684 N N . PRO B 1 114 ? 25.862 -48.345 70.601 1.00 39.54 114 PRO A N 1
ATOM 4685 C CA . PRO B 1 114 ? 26.811 -48.441 69.474 1.00 46.09 114 PRO A CA 1
ATOM 4686 C C . PRO B 1 114 ? 27.384 -49.852 69.274 1.00 46.81 114 PRO A C 1
ATOM 4687 O O . PRO B 1 114 ? 27.870 -50.164 68.188 1.00 41.98 114 PRO A O 1
ATOM 4691 N N . ALA B 1 115 ? 27.182 -50.731 70.253 1.00 43.86 115 ALA A N 1
ATOM 4692 C CA . ALA B 1 115 ? 27.495 -52.147 70.077 1.00 45.69 115 ALA A CA 1
ATOM 4693 C C . ALA B 1 115 ? 26.819 -52.718 68.830 1.00 48.16 115 ALA A C 1
ATOM 4694 O O . ALA B 1 115 ? 27.325 -53.661 68.228 1.00 44.48 115 ALA A O 1
ATOM 4696 N N . TYR B 1 116 ? 25.710 -52.106 68.411 1.00 44.07 116 TYR A N 1
ATOM 4697 C CA . TYR B 1 116 ? 24.960 -52.602 67.251 1.00 41.57 116 TYR A CA 1
ATOM 4698 C C . TYR B 1 116 ? 25.281 -51.894 65.932 1.00 43.90 116 TYR A C 1
ATOM 4699 O O . TYR B 1 116 ? 24.682 -52.200 64.891 1.00 42.12 116 TYR A O 1
ATOM 4708 N N . GLU B 1 117 ? 26.265 -50.999 65.962 1.00 45.13 117 GLU A N 1
ATOM 4709 C CA . GLU B 1 117 ? 26.499 -50.099 64.846 1.00 43.57 117 GLU A CA 1
ATOM 4710 C C . GLU B 1 117 ? 26.779 -50.841 63.542 1.00 50.52 117 GLU A C 1
ATOM 4711 O O . GLU B 1 117 ? 26.422 -50.370 62.458 1.00 51.23 117 GLU A O 1
ATOM 4717 N N . LYS B 1 118 ? 27.525 -51.933 63.637 1.00 50.56 118 LYS A N 1
ATOM 4718 C CA . LYS B 1 118 ? 28.051 -52.585 62.448 1.00 56.84 118 LYS A CA 1
ATOM 4719 C C . LYS B 1 118 ? 27.244 -53.824 62.081 1.00 56.53 118 LYS A C 1
ATOM 4720 O O . LYS B 1 118 ? 27.387 -54.358 60.993 1.00 59.26 118 LYS A O 1
ATOM 4726 N N . VAL B 1 119 ? 26.301 -54.193 62.941 1.00 53.29 119 VAL A N 1
ATOM 4727 C CA . VAL B 1 119 ? 25.631 -55.483 62.827 1.00 54.67 119 VAL A CA 1
ATOM 4728 C C . VAL B 1 119 ? 24.099 -55.353 62.775 1.00 54.92 119 VAL A C 1
ATOM 4729 O O . VAL B 1 119 ? 23.374 -56.209 63.292 1.00 48.13 119 VAL A O 1
ATOM 4733 N N . GLY B 1 120 ? 23.613 -54.295 62.122 1.00 49.93 120 GLY A N 1
ATOM 4734 C CA . GLY B 1 120 ? 22.175 -54.092 61.954 1.00 45.86 120 GLY A CA 1
ATOM 4735 C C . GLY B 1 120 ? 21.494 -55.267 61.266 1.00 49.45 120 GLY A C 1
ATOM 4736 O O . GLY B 1 120 ? 22.011 -55.814 60.288 1.00 49.80 120 GLY A O 1
ATOM 4737 N N . THR B 1 121 ? 20.313 -55.631 61.756 1.00 47.26 121 THR A N 1
ATOM 4738 C CA . THR B 1 121 ? 19.475 -56.628 61.082 1.00 49.89 121 THR A CA 1
ATOM 4739 C C . THR B 1 121 ? 18.046 -56.134 60.968 1.00 52.86 121 THR A C 1
ATOM 4740 O O . THR B 1 121 ? 17.709 -55.057 61.463 1.00 56.59 121 THR A O 1
ATOM 4744 N N . LYS B 1 122 ? 17.186 -56.972 60.404 1.00 54.67 122 LYS A N 1
ATOM 4745 C CA . LYS B 1 122 ? 15.767 -56.659 60.288 1.00 59.01 122 LYS A CA 1
ATOM 4746 C C . LYS B 1 122 ? 15.086 -56.581 61.661 1.00 60.26 122 LYS A C 1
ATOM 4747 O O . LYS B 1 122 ? 14.037 -55.947 61.806 1.00 58.27 122 LYS A O 1
ATOM 4753 N N . GLU B 1 123 ? 15.691 -57.218 62.665 1.00 51.93 123 GLU A N 1
ATOM 4754 C CA . GLU B 1 123 ? 15.126 -57.228 64.013 1.00 53.21 123 GLU A CA 1
ATOM 4755 C C . GLU B 1 123 ? 15.576 -56.033 64.854 1.00 48.42 123 GLU A C 1
ATOM 4756 O O . GLU B 1 123 ? 14.848 -55.574 65.736 1.00 40.03 123 GLU A O 1
ATOM 4762 N N . LYS B 1 124 ? 16.812 -55.595 64.643 1.00 40.42 124 LYS A N 1
ATOM 4763 C CA . LYS B 1 124 ? 17.376 -54.531 65.455 1.00 38.86 124 LYS A CA 1
ATOM 4764 C C . LYS B 1 124 ? 18.509 -53.828 64.714 1.00 36.62 124 LYS A C 1
ATOM 4765 O O . LYS B 1 124 ? 19.372 -54.476 64.120 1.00 37.02 124 LYS A O 1
ATOM 4771 N N . PHE B 1 125 ? 18.486 -52.499 64.713 1.00 37.58 125 PHE A N 1
ATOM 4772 C CA . PHE B 1 125 ? 19.610 -51.739 64.169 1.00 35.61 125 PHE A CA 1
ATOM 4773 C C . PHE B 1 125 ? 19.839 -50.400 64.863 1.00 32.49 125 PHE A C 1
ATOM 4774 O O . PHE B 1 125 ? 18.972 -49.900 65.601 1.00 29.72 125 PHE A O 1
ATOM 4782 N N . TYR B 1 126 ? 20.959 -49.780 64.515 1.00 30.03 126 TYR A N 1
ATOM 4783 C CA . TYR B 1 126 ? 21.511 -48.665 65.251 1.00 31.01 126 TYR A CA 1
ATOM 4784 C C . TYR B 1 126 ? 21.166 -47.336 64.552 1.00 31.37 126 TYR A C 1
ATOM 4785 O O . TYR B 1 126 ? 21.117 -47.264 63.321 1.00 29.41 126 TYR A O 1
ATOM 4794 N N . ILE B 1 127 ? 20.894 -46.313 65.353 1.00 30.92 127 ILE A N 1
ATOM 4795 C CA . ILE B 1 127 ? 20.795 -44.933 64.873 1.00 33.93 127 ILE A CA 1
ATOM 4796 C C . ILE B 1 127 ? 21.726 -44.071 65.725 1.00 31.71 127 ILE A C 1
ATOM 4797 O O . ILE B 1 127 ? 21.760 -44.207 66.951 1.00 30.39 127 ILE A O 1
ATOM 4802 N N . ASP B 1 128 ? 22.497 -43.203 65.080 1.00 27.83 128 ASP A N 1
ATOM 4803 C CA . ASP B 1 128 ? 23.600 -42.536 65.771 1.00 29.75 128 ASP A CA 1
ATOM 4804 C C . ASP B 1 128 ? 23.195 -41.256 66.514 1.00 31.52 128 ASP A C 1
ATOM 4805 O O . ASP B 1 128 ? 24.030 -40.384 66.746 1.00 30.61 128 ASP A O 1
ATOM 4810 N N . TYR B 1 129 ? 21.943 -41.178 66.951 1.00 28.20 129 TYR A N 1
ATOM 4811 C CA . TYR B 1 129 ? 21.499 -40.045 67.776 1.00 25.85 129 TYR A CA 1
ATOM 4812 C C . TYR B 1 129 ? 21.191 -40.510 69.221 1.00 27.60 129 TYR A C 1
ATOM 4813 O O . TYR B 1 129 ? 20.181 -41.183 69.455 1.00 25.50 129 TYR A O 1
ATOM 4822 N N . PRO B 1 130 ? 22.132 -40.252 70.165 1.00 29.00 130 PRO A N 1
ATOM 4823 C CA . PRO B 1 130 ? 22.095 -40.910 71.483 1.00 26.90 130 PRO A CA 1
ATOM 4824 C C . PRO B 1 130 ? 20.870 -40.498 72.308 1.00 31.39 130 PRO A C 1
ATOM 4825 O O . PRO B 1 130 ? 20.436 -41.250 73.177 1.00 31.48 130 PRO A O 1
ATOM 4829 N N . GLN B 1 131 ? 20.298 -39.326 72.023 1.00 25.88 131 GLN A N 1
ATOM 4830 C CA . GLN B 1 131 ? 19.085 -38.898 72.742 1.00 28.12 131 GLN A CA 1
ATOM 4831 C C . GLN B 1 131 ? 17.778 -39.270 72.036 1.00 28.90 131 GLN A C 1
ATOM 4832 O O . GLN B 1 131 ? 16.734 -38.716 72.343 1.00 28.99 131 GLN A O 1
ATOM 4838 N N . LEU B 1 132 ? 17.839 -40.257 71.135 1.00 25.78 132 LEU A N 1
ATOM 4839 C CA . LEU B 1 132 ? 16.664 -40.685 70.347 1.00 26.54 132 LEU A CA 1
ATOM 4840 C C . LEU B 1 132 ? 15.409 -40.904 71.206 1.00 29.36 132 LEU A C 1
ATOM 4841 O O . LEU B 1 132 ? 14.312 -40.464 70.847 1.00 22.89 132 LEU A O 1
ATOM 4846 N N . THR B 1 133 ? 15.551 -41.668 72.288 1.00 26.27 133 THR A N 1
ATOM 4847 C CA . THR B 1 133 ? 14.384 -42.063 73.079 1.00 29.21 133 THR A CA 1
ATOM 4848 C C . THR B 1 133 ? 13.841 -40.903 73.925 1.00 32.75 133 THR A C 1
ATOM 4849 O O . THR B 1 133 ? 12.770 -41.017 74.506 1.00 38.26 133 THR A O 1
ATOM 4853 N N . ASN B 1 134 ? 14.605 -39.813 74.035 1.00 35.26 134 ASN A N 1
ATOM 4854 C CA . ASN B 1 134 ? 14.056 -38.538 74.558 1.00 38.99 134 ASN A CA 1
ATOM 4855 C C . ASN B 1 134 ? 13.258 -37.760 73.498 1.00 40.77 134 ASN A C 1
ATOM 4856 O O . ASN B 1 134 ? 12.317 -37.037 73.824 1.00 39.75 134 ASN A O 1
ATOM 4861 N N . ALA B 1 135 ? 13.663 -37.882 72.240 1.00 36.91 135 ALA A N 1
ATOM 4862 C CA . ALA B 1 135 ? 13.136 -37.010 71.188 1.00 38.77 135 ALA A CA 1
ATOM 4863 C C . ALA B 1 135 ? 11.843 -37.534 70.581 1.00 41.54 135 ALA A C 1
ATOM 4864 O O . ALA B 1 135 ? 11.014 -36.752 70.117 1.00 41.30 135 ALA A O 1
ATOM 4866 N N . VAL B 1 136 ? 11.736 -38.851 70.440 1.00 39.90 136 VAL A N 1
ATOM 4867 C CA . VAL B 1 136 ? 10.558 -39.428 69.810 1.00 41.89 136 VAL A CA 1
ATOM 4868 C C . VAL B 1 136 ? 9.792 -40.355 70.757 1.00 45.15 136 VAL A C 1
ATOM 4869 O O . VAL B 1 136 ? 10.386 -41.226 71.408 1.00 39.34 136 VAL A O 1
ATOM 4873 N N . ARG B 1 137 ? 8.515 -40.034 70.956 1.00 41.90 137 ARG A N 1
ATOM 4874 C CA . ARG B 1 137 ? 7.656 -40.720 71.942 1.00 45.68 137 ARG A CA 1
ATOM 4875 C C . ARG B 1 137 ? 6.885 -41.837 71.256 1.00 42.89 137 ARG A C 1
ATOM 4876 O O . ARG B 1 137 ? 6.722 -41.815 70.032 1.00 41.06 137 ARG A O 1
ATOM 4884 N N . PRO B 1 138 ? 6.320 -42.771 72.048 1.00 48.86 138 PRO A N 1
ATOM 4885 C CA . PRO B 1 138 ? 5.346 -43.704 71.471 1.00 44.06 138 PRO A CA 1
ATOM 4886 C C . PRO B 1 138 ? 4.282 -42.951 70.664 1.00 50.70 138 PRO A C 1
ATOM 4887 O O . PRO B 1 138 ? 3.850 -41.866 71.075 1.00 51.51 138 PRO A O 1
ATOM 4891 N N . GLY B 1 139 ? 3.957 -43.460 69.473 1.00 44.57 139 GLY A N 1
ATOM 4892 C CA . GLY B 1 139 ? 3.006 -42.788 68.576 1.00 49.30 139 GLY A CA 1
ATOM 4893 C C . GLY B 1 139 ? 3.672 -41.912 67.521 1.00 52.56 139 GLY A C 1
ATOM 4894 O O . GLY B 1 139 ? 3.053 -41.559 66.511 1.00 52.57 139 GLY A O 1
ATOM 4895 N N . GLY B 1 140 ? 4.933 -41.550 67.760 1.00 46.78 140 GLY A N 1
ATOM 4896 C CA . GLY B 1 140 ? 5.679 -40.708 66.824 1.00 44.38 140 GLY A CA 1
ATOM 4897 C C . GLY B 1 140 ? 6.230 -41.502 65.658 1.00 41.44 140 GLY A C 1
ATOM 4898 O O . GLY B 1 140 ? 6.211 -42.736 65.669 1.00 40.54 140 GLY A O 1
ATOM 4899 N N . SER B 1 141 ? 6.787 -40.795 64.685 1.00 37.81 141 SER A N 1
ATOM 4900 C CA . SER B 1 141 ? 7.271 -41.416 63.454 1.00 41.74 141 SER A CA 1
ATOM 4901 C C . SER B 1 141 ? 8.749 -41.115 63.205 1.00 37.86 141 SER A C 1
ATOM 4902 O O . SER B 1 141 ? 9.213 -40.006 63.443 1.00 37.70 141 SER A O 1
ATOM 4905 N N . ILE B 1 142 ? 9.477 -42.123 62.734 1.00 33.70 142 ILE A N 1
ATOM 4906 C CA . ILE B 1 142 ? 10.872 -41.970 62.319 1.00 30.57 142 ILE A CA 1
ATOM 4907 C C . ILE B 1 142 ? 10.935 -42.134 60.791 1.00 29.92 142 ILE A C 1
ATOM 4908 O O . ILE B 1 142 ? 10.436 -43.115 60.251 1.00 29.99 142 ILE A O 1
ATOM 4913 N N . TYR B 1 143 ? 11.382 -41.082 60.108 1.00 30.99 143 TYR A N 1
ATOM 4914 C CA . TYR B 1 143 ? 11.563 -41.111 58.657 1.00 31.72 143 TYR A CA 1
ATOM 4915 C C . TYR B 1 143 ? 12.946 -41.602 58.284 1.00 32.30 143 TYR A C 1
ATOM 4916 O O . TYR B 1 143 ? 13.958 -41.086 58.766 1.00 29.17 143 TYR A O 1
ATOM 4925 N N . VAL B 1 144 ? 12.995 -42.623 57.445 1.00 31.18 144 VAL A N 1
ATOM 4926 C CA . VAL B 1 144 ? 14.263 -43.226 57.079 1.00 35.80 144 VAL A CA 1
ATOM 4927 C C . VAL B 1 144 ? 14.499 -43.118 55.569 1.00 35.78 144 VAL A C 1
ATOM 4928 O O . VAL B 1 144 ? 13.613 -43.428 54.776 1.00 37.46 144 VAL A O 1
ATOM 4932 N N . ASP B 1 145 ? 15.687 -42.653 55.190 1.00 34.08 145 ASP A N 1
ATOM 4933 C CA . ASP B 1 145 ? 16.144 -42.731 53.798 1.00 43.11 145 ASP A CA 1
ATOM 4934 C C . ASP B 1 145 ? 15.339 -41.796 52.875 1.00 40.79 145 ASP A C 1
ATOM 4935 O O . ASP B 1 145 ? 14.446 -42.240 52.141 1.00 37.54 145 ASP A O 1
ATOM 4940 N N . ASP B 1 146 ? 15.650 -40.502 52.941 1.00 43.57 146 ASP A N 1
ATOM 4941 C CA . ASP B 1 146 ? 14.865 -39.463 52.254 1.00 43.19 146 ASP A CA 1
ATOM 4942 C C . ASP B 1 146 ? 13.376 -39.587 52.540 1.00 38.29 146 ASP A C 1
ATOM 4943 O O . ASP B 1 146 ? 12.541 -39.348 51.670 1.00 36.05 146 ASP A O 1
ATOM 4948 N N . GLY B 1 147 ? 13.041 -39.985 53.758 1.00 32.05 147 GLY A N 1
ATOM 4949 C CA . GLY B 1 147 ? 11.639 -40.110 54.145 1.00 31.55 147 GLY A CA 1
ATOM 4950 C C . GLY B 1 147 ? 10.846 -41.133 53.341 1.00 38.67 147 GLY A C 1
ATOM 4951 O O . GLY B 1 147 ? 9.619 -41.171 53.432 1.00 41.15 147 GLY A O 1
ATOM 4952 N N . VAL B 1 148 ? 11.551 -42.037 52.649 1.00 42.77 148 VAL A N 1
ATOM 4953 C CA . VAL B 1 148 ? 10.906 -43.137 51.884 1.00 42.60 148 VAL A CA 1
ATOM 4954 C C . VAL B 1 148 ? 10.255 -44.218 52.758 1.00 47.00 148 VAL A C 1
ATOM 4955 O O . VAL B 1 148 ? 9.210 -44.765 52.406 1.00 49.24 148 VAL A O 1
ATOM 4959 N N . MET B 1 149 ? 10.881 -44.534 53.890 1.00 39.81 149 MET A N 1
ATOM 4960 C CA . MET B 1 149 ? 10.303 -45.473 54.820 1.00 40.48 149 MET A CA 1
ATOM 4961 C C . MET B 1 149 ? 9.991 -44.778 56.130 1.00 43.80 149 MET A C 1
ATOM 4962 O O . MET B 1 149 ? 10.808 -43.998 56.644 1.00 43.40 149 MET A O 1
ATOM 4967 N N . THR B 1 150 ? 8.802 -45.028 56.659 1.00 39.36 150 THR A N 1
ATOM 4968 C CA . THR B 1 150 ? 8.455 -44.535 57.981 1.00 44.14 150 THR A CA 1
ATOM 4969 C C . THR B 1 150 ? 8.231 -45.665 58.997 1.00 44.87 150 THR A C 1
ATOM 4970 O O . THR B 1 150 ? 7.843 -46.791 58.635 1.00 39.49 150 THR A O 1
ATOM 4974 N N . LEU B 1 151 ? 8.660 -45.405 60.227 1.00 40.12 151 LEU A N 1
ATOM 4975 C CA . LEU B 1 151 ? 8.396 -46.287 61.357 1.00 39.84 151 LEU A CA 1
ATOM 4976 C C . LEU B 1 151 ? 7.512 -45.560 62.371 1.00 39.75 151 LEU A C 1
ATOM 4977 O O . LEU B 1 151 ? 7.766 -44.403 62.718 1.00 40.81 151 LEU A O 1
ATOM 4982 N N . ARG B 1 152 ? 6.483 -46.238 62.848 1.00 36.57 152 ARG A N 1
ATOM 4983 C CA . ARG B 1 152 ? 5.730 -45.750 63.990 1.00 42.66 152 ARG A CA 1
ATOM 4984 C C . ARG B 1 152 ? 6.365 -46.297 65.258 1.00 38.00 152 ARG A C 1
ATOM 4985 O O . ARG B 1 152 ? 6.610 -47.501 65.374 1.00 39.83 152 ARG A O 1
ATOM 4993 N N . VAL B 1 153 ? 6.618 -45.421 66.211 1.00 35.82 153 VAL A N 1
ATOM 4994 C CA . VAL B 1 153 ? 7.155 -45.862 67.480 1.00 34.53 153 VAL A CA 1
ATOM 4995 C C . VAL B 1 153 ? 6.043 -46.528 68.282 1.00 38.13 153 VAL A C 1
ATOM 4996 O O . VAL B 1 153 ? 5.016 -45.900 68.564 1.00 38.94 153 VAL A O 1
ATOM 5000 N N . VAL B 1 154 ? 6.183 -47.837 68.495 1.00 35.89 154 VAL A N 1
ATOM 5001 C CA . VAL B 1 154 ? 5.211 -48.609 69.269 1.00 39.49 154 VAL A CA 1
ATOM 5002 C C . VAL B 1 154 ? 5.410 -48.388 70.766 1.00 43.63 154 VAL A C 1
ATOM 5003 O O . VAL B 1 154 ? 4.470 -48.057 71.483 1.00 48.26 154 VAL A O 1
ATOM 5007 N N . SER B 1 155 ? 6.652 -48.512 71.224 1.00 39.18 155 SER A N 1
ATOM 5008 C CA . SER B 1 155 ? 6.951 -48.322 72.638 1.00 40.32 155 SER A CA 1
ATOM 5009 C C . SER B 1 155 ? 8.425 -48.031 72.867 1.00 37.38 155 SER A C 1
ATOM 5010 O O . SER B 1 155 ? 9.274 -48.294 72.002 1.00 36.50 155 SER A O 1
ATOM 5013 N N . LYS B 1 156 ? 8.712 -47.417 74.006 1.00 35.37 156 LYS A N 1
ATOM 5014 C CA . LYS B 1 156 ? 10.072 -47.274 74.473 1.00 35.08 156 LYS A CA 1
ATOM 5015 C C . LYS B 1 156 ? 10.435 -48.484 75.321 1.00 34.75 156 LYS A C 1
ATOM 5016 O O . LYS B 1 156 ? 9.884 -48.669 76.402 1.00 37.05 156 LYS A O 1
ATOM 5022 N N . GLU B 1 157 ? 11.330 -49.328 74.811 1.00 34.75 157 GLU A N 1
ATOM 5023 C CA . GLU B 1 157 ? 11.737 -50.537 75.538 1.00 35.74 157 GLU A CA 1
ATOM 5024 C C . GLU B 1 157 ? 12.614 -50.155 76.708 1.00 35.86 157 GLU A C 1
ATOM 5025 O O . GLU B 1 157 ? 12.518 -50.745 77.788 1.00 31.23 157 GLU A O 1
ATOM 5031 N N . ASP B 1 158 ? 13.529 -49.215 76.470 1.00 31.65 158 ASP A N 1
ATOM 5032 C CA . ASP B 1 158 ? 14.362 -48.655 77.545 1.00 30.98 158 ASP A CA 1
ATOM 5033 C C . ASP B 1 158 ? 15.072 -47.438 76.974 1.00 29.08 158 ASP A C 1
ATOM 5034 O O . ASP B 1 158 ? 14.757 -47.012 75.848 1.00 28.04 158 ASP A O 1
ATOM 5039 N N . ASP B 1 159 ? 16.018 -46.881 77.731 1.00 25.50 159 ASP A N 1
ATOM 5040 C CA . ASP B 1 159 ? 16.574 -45.561 77.410 1.00 26.73 159 ASP A CA 1
ATOM 5041 C C . ASP B 1 159 ? 17.388 -45.615 76.121 1.00 26.32 159 ASP A C 1
ATOM 5042 O O . ASP B 1 159 ? 17.668 -44.584 75.516 1.00 26.87 159 ASP A O 1
ATOM 5047 N N . ARG B 1 160 ? 17.740 -46.826 75.697 1.00 25.07 160 ARG A N 1
ATOM 5048 C CA . ARG B 1 160 ? 18.585 -47.010 74.514 1.00 27.82 160 ARG A CA 1
ATOM 5049 C C . ARG B 1 160 ? 17.801 -47.572 73.321 1.00 29.81 160 ARG A C 1
ATOM 5050 O O . ARG B 1 160 ? 18.370 -47.780 72.245 1.00 34.88 160 ARG A O 1
ATOM 5058 N N . THR B 1 161 ? 16.527 -47.893 73.530 1.00 25.92 161 THR A N 1
ATOM 5059 C CA . THR B 1 161 ? 15.826 -48.772 72.585 1.00 31.03 161 THR A CA 1
ATOM 5060 C C . THR B 1 161 ? 14.351 -48.428 72.396 1.00 32.58 161 THR A C 1
ATOM 5061 O O . THR B 1 161 ? 13.580 -48.414 73.365 1.00 29.41 161 THR A O 1
ATOM 5065 N N . LEU B 1 162 ? 13.943 -48.288 71.129 1.00 28.31 162 LEU A N 1
ATOM 5066 C CA . LEU B 1 162 ? 12.533 -48.140 70.777 1.00 28.86 162 LEU A CA 1
ATOM 5067 C C . LEU B 1 162 ? 12.063 -49.339 69.959 1.00 35.00 162 LEU A C 1
ATOM 5068 O O . LEU B 1 162 ? 12.763 -49.786 69.033 1.00 33.28 162 LEU A O 1
ATOM 5073 N N . LYS B 1 163 ? 10.861 -49.822 70.262 1.00 30.44 163 LYS A N 1
ATOM 5074 C CA . LYS B 1 163 ? 10.224 -50.843 69.445 1.00 33.71 163 LYS A CA 1
ATOM 5075 C C . LYS B 1 163 ? 9.327 -50.161 68.419 1.00 33.65 163 LYS A C 1
ATOM 5076 O O . LYS B 1 163 ? 8.514 -49.305 68.774 1.00 32.83 163 LYS A O 1
ATOM 5082 N N . CYS B 1 164 ? 9.528 -50.476 67.143 1.00 33.86 164 CYS A N 1
ATOM 5083 C CA . CYS B 1 164 ? 8.898 -49.701 66.070 1.00 34.63 164 CYS A CA 1
ATOM 5084 C C . CYS B 1 164 ? 8.127 -50.584 65.094 1.00 40.02 164 CYS A C 1
ATOM 5085 O O . CYS B 1 164 ? 8.536 -51.705 64.797 1.00 42.25 164 CYS A O 1
ATOM 5088 N N . HIS B 1 165 ? 7.091 -50.011 64.498 1.00 40.20 165 HIS A N 1
ATOM 5089 C CA . HIS B 1 165 ? 6.289 -50.693 63.490 1.00 43.02 165 HIS A CA 1
ATOM 5090 C C . HIS B 1 165 ? 6.576 -50.116 62.102 1.00 45.47 165 HIS A C 1
ATOM 5091 O O . HIS B 1 165 ? 6.409 -48.915 61.873 1.00 40.14 165 HIS A O 1
ATOM 5098 N N . VAL B 1 166 ? 7.062 -50.961 61.187 1.00 47.29 166 VAL A N 1
ATOM 5099 C CA . VAL B 1 166 ? 7.383 -50.534 59.817 1.00 47.16 166 VAL A CA 1
ATOM 5100 C C . VAL B 1 166 ? 6.126 -50.299 58.965 1.00 50.01 166 VAL A C 1
ATOM 5101 O O . VAL B 1 166 ? 5.272 -51.168 58.853 1.00 48.81 166 VAL A O 1
ATOM 5105 N N . ASN B 1 167 ? 6.029 -49.120 58.360 1.00 49.04 167 ASN A N 1
ATOM 5106 C CA . ASN B 1 167 ? 4.802 -48.710 57.696 1.00 50.30 167 ASN A CA 1
ATOM 5107 C C . ASN B 1 167 ? 4.745 -49.135 56.245 1.00 52.82 167 ASN A C 1
ATOM 5108 O O . ASN B 1 167 ? 3.667 -49.261 55.676 1.00 59.14 167 ASN A O 1
ATOM 5113 N N . ASN B 1 168 ? 5.903 -49.298 55.621 1.00 53.08 168 ASN A N 1
ATOM 5114 C CA . ASN B 1 168 ? 5.932 -49.585 54.197 1.00 54.78 168 ASN A CA 1
ATOM 5115 C C . ASN B 1 168 ? 7.087 -50.466 53.763 1.00 58.40 168 ASN A C 1
ATOM 5116 O O . ASN B 1 168 ? 8.017 -50.705 54.533 1.00 54.81 168 ASN A O 1
ATOM 5121 N N . HIS B 1 169 ? 6.924 -51.090 52.594 1.00 59.93 169 HIS A N 1
ATOM 5122 C CA . HIS B 1 169 ? 8.003 -51.832 51.938 1.00 62.52 169 HIS A CA 1
ATOM 5123 C C . HIS B 1 169 ? 9.172 -50.933 51.672 1.00 60.13 169 HIS A C 1
ATOM 5124 O O . HIS B 1 169 ? 9.029 -49.888 51.031 1.00 54.51 169 HIS A O 1
ATOM 5131 N N . HIS B 1 170 ? 10.354 -51.356 52.119 1.00 54.67 170 HIS A N 1
ATOM 5132 C CA . HIS B 1 170 ? 11.590 -50.669 51.764 1.00 53.17 170 HIS A CA 1
ATOM 5133 C C . HIS B 1 170 ? 12.783 -51.561 51.897 1.00 49.97 170 HIS A C 1
ATOM 5134 O O . HIS B 1 170 ? 12.861 -52.386 52.805 1.00 50.13 170 HIS A O 1
ATOM 5141 N N . ARG B 1 171 ? 13.750 -51.368 51.012 1.00 54.14 171 ARG A N 1
ATOM 5142 C CA . ARG B 1 171 ? 15.058 -51.988 51.149 1.00 62.19 171 ARG A CA 1
ATOM 5143 C C . ARG B 1 171 ? 16.052 -50.994 51.742 1.00 62.72 171 ARG A C 1
ATOM 5144 O O . ARG B 1 171 ? 16.443 -50.015 51.092 1.00 62.72 171 ARG A O 1
ATOM 5152 N N . LEU B 1 172 ? 16.454 -51.251 52.979 1.00 60.75 172 LEU A N 1
ATOM 5153 C CA . LEU B 1 172 ? 17.318 -50.342 53.721 1.00 54.81 172 LEU A CA 1
ATOM 5154 C C . LEU B 1 172 ? 18.789 -50.746 53.553 1.00 55.11 172 LEU A C 1
ATOM 5155 O O . LEU B 1 172 ? 19.140 -51.924 53.699 1.00 58.48 172 LEU A O 1
ATOM 5160 N N . THR B 1 173 ? 19.636 -49.775 53.214 1.00 52.40 173 THR A N 1
ATOM 5161 C CA . THR B 1 173 ? 21.075 -50.023 53.079 1.00 54.30 173 THR A CA 1
ATOM 5162 C C . THR B 1 173 ? 21.866 -49.242 54.125 1.00 60.12 173 THR A C 1
ATOM 5163 O O . THR B 1 173 ? 21.284 -48.561 54.975 1.00 59.94 173 THR A O 1
ATOM 5167 N N . ASP B 1 174 ? 23.190 -49.365 54.080 1.00 55.30 174 ASP A N 1
ATOM 5168 C CA . ASP B 1 174 ? 24.044 -48.793 55.115 1.00 51.78 174 ASP A CA 1
ATOM 5169 C C . ASP B 1 174 ? 23.896 -47.271 55.229 1.00 52.15 174 ASP A C 1
ATOM 5170 O O . ASP B 1 174 ? 23.830 -46.562 54.214 1.00 47.29 174 ASP A O 1
ATOM 5175 N N . ARG B 1 175 ? 23.800 -46.786 56.471 1.00 46.61 175 ARG A N 1
ATOM 5176 C CA . ARG B 1 175 ? 24.068 -45.371 56.787 1.00 45.04 175 ARG A CA 1
ATOM 5177 C C . ARG B 1 175 ? 23.111 -44.408 56.082 1.00 43.34 175 ARG A C 1
ATOM 5178 O O . ARG B 1 175 ? 23.510 -43.315 55.659 1.00 39.10 175 ARG A O 1
ATOM 5186 N N . ARG B 1 176 ? 21.837 -44.773 56.037 1.00 37.58 176 ARG A N 1
ATOM 5187 C CA . ARG B 1 176 ? 20.821 -43.889 55.465 1.00 38.93 176 ARG A CA 1
ATOM 5188 C C . ARG B 1 176 ? 20.467 -42.764 56.441 1.00 39.92 176 ARG A C 1
ATOM 5189 O O . ARG B 1 176 ? 20.568 -42.936 57.661 1.00 29.60 176 ARG A O 1
ATOM 5197 N N . GLY B 1 177 ? 20.018 -41.636 55.893 1.00 34.93 177 GLY A N 1
ATOM 5198 C CA . GLY B 1 177 ? 19.561 -40.510 56.683 1.00 32.27 177 GLY A CA 1
ATOM 5199 C C . GLY B 1 177 ? 18.304 -40.810 57.479 1.00 33.44 177 GLY A C 1
ATOM 5200 O O . GLY B 1 177 ? 17.430 -41.573 57.043 1.00 33.99 177 GLY A O 1
ATOM 5201 N N . ILE B 1 178 ? 18.212 -40.179 58.639 1.00 27.28 178 ILE A N 1
ATOM 5202 C CA . ILE B 1 178 ? 17.049 -40.251 59.498 1.00 26.45 178 ILE A CA 1
ATOM 5203 C C . ILE B 1 178 ? 16.538 -38.818 59.686 1.00 26.21 178 ILE A C 1
ATOM 5204 O O . ILE B 1 178 ? 17.316 -37.915 60.028 1.00 25.26 178 ILE A O 1
ATOM 5209 N N . ASN B 1 179 ? 15.237 -38.621 59.548 1.00 23.88 179 ASN A N 1
ATOM 5210 C CA . ASN B 1 179 ? 14.622 -37.342 59.918 1.00 24.16 179 ASN A CA 1
ATOM 5211 C C . ASN B 1 179 ? 13.562 -37.550 60.981 1.00 25.93 179 ASN A C 1
ATOM 5212 O O . ASN B 1 179 ? 12.838 -38.544 60.953 1.00 28.41 179 ASN A O 1
ATOM 5217 N N . LEU B 1 180 ? 13.446 -36.584 61.883 1.00 25.66 180 LEU A N 1
ATOM 5218 C CA . LEU B 1 180 ? 12.468 -36.643 62.963 1.00 31.07 180 LEU A CA 1
ATOM 5219 C C . LEU B 1 180 ? 11.667 -35.335 62.996 1.00 30.97 180 LEU A C 1
ATOM 5220 O O . LEU B 1 180 ? 11.819 -34.529 63.914 1.00 30.88 180 LEU A O 1
ATOM 5225 N N . PRO B 1 181 ? 10.854 -35.098 61.959 1.00 36.66 181 PRO A N 1
ATOM 5226 C CA . PRO B 1 181 ? 10.057 -33.872 61.938 1.00 38.23 181 PRO A CA 1
ATOM 5227 C C . PRO B 1 181 ? 9.014 -33.875 63.063 1.00 43.33 181 PRO A C 1
ATOM 5228 O O . PRO B 1 181 ? 8.499 -34.935 63.433 1.00 42.39 181 PRO A O 1
ATOM 5232 N N . GLY B 1 182 ? 8.761 -32.710 63.642 1.00 42.84 182 GLY A N 1
ATOM 5233 C CA . GLY B 1 182 ? 7.831 -32.603 64.768 1.00 48.79 182 GLY A CA 1
ATOM 5234 C C . GLY B 1 182 ? 8.410 -33.091 66.092 1.00 49.81 182 GLY A C 1
ATOM 5235 O O . GLY B 1 182 ? 7.715 -33.113 67.100 1.00 59.35 182 GLY A O 1
ATOM 5236 N N . CYS B 1 183 ? 9.690 -33.464 66.094 1.00 46.53 183 CYS A N 1
ATOM 5237 C CA . CYS B 1 183 ? 10.398 -33.811 67.344 1.00 50.38 183 CYS A CA 1
ATOM 5238 C C . CYS B 1 183 ? 11.322 -32.690 67.813 1.00 47.67 183 CYS A C 1
ATOM 5239 O O . CYS B 1 183 ? 11.973 -32.041 67.003 1.00 56.57 183 CYS A O 1
ATOM 5242 N N . GLU B 1 184 ? 11.450 -32.540 69.130 1.00 53.46 184 GLU A N 1
ATOM 5243 C CA . GLU B 1 184 ? 12.538 -31.745 69.725 1.00 58.97 184 GLU A CA 1
ATOM 5244 C C . GLU B 1 184 ? 13.887 -32.464 69.621 1.00 56.18 184 GLU A C 1
ATOM 5245 O O . GLU B 1 184 ? 14.298 -33.167 70.541 1.00 54.93 184 GLU A O 1
ATOM 5251 N N . VAL B 1 185 ? 14.585 -32.246 68.516 1.00 46.29 185 VAL A N 1
ATOM 5252 C CA . VAL B 1 185 ? 15.939 -32.752 68.355 1.00 41.70 185 VAL A CA 1
ATOM 5253 C C . VAL B 1 185 ? 16.911 -31.645 68.742 1.00 45.01 185 VAL A C 1
ATOM 5254 O O . VAL B 1 185 ? 16.833 -30.533 68.225 1.00 45.21 185 VAL A O 1
ATOM 5258 N N . ASP B 1 186 ? 17.784 -31.929 69.692 1.00 37.55 186 ASP A N 1
ATOM 5259 C CA . ASP B 1 186 ? 18.660 -30.909 70.242 1.00 39.84 186 ASP A CA 1
ATOM 5260 C C . ASP B 1 186 ? 20.120 -31.280 69.935 1.00 46.68 186 ASP A C 1
ATOM 5261 O O . ASP B 1 186 ? 20.761 -31.998 70.710 1.00 42.12 186 ASP A O 1
ATOM 5266 N N . LEU B 1 187 ? 20.563 -30.967 68.722 1.00 35.44 187 LEU A N 1
ATOM 5267 C CA . LEU B 1 187 ? 21.954 -31.184 68.338 1.00 31.76 187 LEU A CA 1
ATOM 5268 C C . LEU B 1 187 ? 22.573 -29.835 68.020 1.00 34.74 187 LEU A C 1
ATOM 5269 O O . LEU B 1 187 ? 21.859 -28.919 67.624 1.00 31.32 187 LEU A O 1
ATOM 5274 N N . PRO B 1 188 ? 23.889 -29.674 68.278 1.00 32.47 188 PRO A N 1
ATOM 5275 C CA . PRO B 1 188 ? 24.523 -28.371 68.034 1.00 34.07 188 PRO A CA 1
ATOM 5276 C C . PRO B 1 188 ? 24.555 -28.033 66.533 1.00 35.59 188 PRO A C 1
ATOM 5277 O O . PRO B 1 188 ? 24.545 -28.938 65.684 1.00 28.70 188 PRO A O 1
ATOM 5281 N N . ALA B 1 189 ? 24.581 -26.747 66.204 1.00 34.97 189 ALA A N 1
ATOM 5282 C CA . ALA B 1 189 ? 24.771 -26.364 64.808 1.00 37.56 189 ALA A CA 1
ATOM 5283 C C . ALA B 1 189 ? 26.207 -26.687 64.393 1.00 36.03 189 ALA A C 1
ATOM 5284 O O . ALA B 1 189 ? 26.466 -27.021 63.223 1.00 30.17 189 ALA A O 1
ATOM 5286 N N . VAL B 1 190 ? 27.123 -26.595 65.370 1.00 27.26 190 VAL A N 1
ATOM 5287 C CA . VAL B 1 190 ? 28.544 -26.905 65.178 1.00 28.79 190 VAL A CA 1
ATOM 5288 C C . VAL B 1 190 ? 29.008 -27.994 66.168 1.00 30.01 190 VAL A C 1
ATOM 5289 O O . VAL B 1 190 ? 29.350 -27.707 67.305 1.00 28.35 190 VAL A O 1
ATOM 5293 N N . SER B 1 191 ? 29.008 -29.241 65.721 1.00 28.61 191 SER A N 1
ATOM 5294 C CA . SER B 1 191 ? 29.563 -30.315 66.508 1.00 28.79 191 SER A CA 1
ATOM 5295 C C . SER B 1 191 ? 31.089 -30.195 66.567 1.00 30.53 191 SER A C 1
ATOM 5296 O O . SER B 1 191 ? 31.694 -29.365 65.867 1.00 25.39 191 SER A O 1
ATOM 5299 N N . GLU B 1 192 ? 31.718 -31.031 67.389 1.00 28.40 192 GLU A N 1
ATOM 5300 C CA . GLU B 1 192 ? 33.173 -31.106 67.402 1.00 32.81 192 GLU A CA 1
ATOM 5301 C C . GLU B 1 192 ? 33.713 -31.474 66.024 1.00 29.56 192 GLU A C 1
ATOM 5302 O O . GLU B 1 192 ? 34.677 -30.872 65.542 1.00 26.92 192 GLU A O 1
ATOM 5308 N N . LYS B 1 193 ? 33.020 -32.375 65.338 1.00 28.81 193 LYS A N 1
ATOM 5309 C CA . LYS B 1 193 ? 33.399 -32.702 63.975 1.00 29.61 193 LYS A CA 1
ATOM 5310 C C . LYS B 1 193 ? 33.295 -31.468 63.065 1.00 28.46 193 LYS A C 1
ATOM 5311 O O . LYS B 1 193 ? 34.201 -31.195 62.255 1.00 26.50 193 LYS A O 1
ATOM 5317 N N . ASP B 1 194 ? 32.174 -30.749 63.162 1.00 27.83 194 ASP A N 1
ATOM 5318 C CA . ASP B 1 194 ? 31.965 -29.549 62.330 1.00 27.20 194 ASP A CA 1
ATOM 5319 C C . ASP B 1 194 ? 33.064 -28.507 62.608 1.00 27.66 194 ASP A C 1
ATOM 5320 O O . ASP B 1 194 ? 33.581 -27.848 61.680 1.00 23.78 194 ASP A O 1
ATOM 5325 N N . ARG B 1 195 ? 33.397 -28.339 63.884 1.00 24.68 195 ARG A N 1
ATOM 5326 C CA . ARG B 1 195 ? 34.429 -27.370 64.295 1.00 25.05 195 ARG A CA 1
ATOM 5327 C C . ARG B 1 195 ? 35.767 -27.669 63.623 1.00 26.39 195 ARG A C 1
ATOM 5328 O O . ARG B 1 195 ? 36.426 -26.774 63.119 1.00 23.70 195 ARG A O 1
ATOM 5336 N N . LYS B 1 196 ? 36.163 -28.937 63.612 1.00 27.21 196 LYS A N 1
ATOM 5337 C CA . LYS B 1 196 ? 37.417 -29.321 62.956 1.00 29.25 196 LYS A CA 1
ATOM 5338 C C . LYS B 1 196 ? 37.354 -29.109 61.443 1.00 26.28 196 LYS A C 1
ATOM 5339 O O . LYS B 1 196 ? 38.327 -28.693 60.821 1.00 24.52 196 LYS A O 1
ATOM 5345 N N . ASP B 1 197 ? 36.196 -29.404 60.857 1.00 26.75 197 ASP A N 1
ATOM 5346 C CA . ASP B 1 197 ? 35.981 -29.182 59.435 1.00 24.09 197 ASP A CA 1
ATOM 5347 C C . ASP B 1 197 ? 36.110 -27.710 59.089 1.00 24.39 197 ASP A C 1
ATOM 5348 O O . ASP B 1 197 ? 36.718 -27.352 58.073 1.00 27.34 197 ASP A O 1
ATOM 5353 N N . LEU B 1 198 ? 35.484 -26.856 59.891 1.00 22.52 198 LEU A N 1
ATOM 5354 C CA . LEU B 1 198 ? 35.487 -25.433 59.610 1.00 22.92 198 LEU A CA 1
ATOM 5355 C C . LEU B 1 198 ? 36.900 -24.851 59.803 1.00 25.33 198 LEU A C 1
ATOM 5356 O O . LEU B 1 198 ? 37.329 -23.977 59.041 1.00 21.96 198 LEU A O 1
ATOM 5361 N N . GLU B 1 199 ? 37.632 -25.348 60.809 1.00 25.11 199 GLU A N 1
ATOM 5362 C CA . GLU B 1 199 ? 39.031 -24.913 60.991 1.00 26.87 199 GLU A CA 1
ATOM 5363 C C . GLU B 1 199 ? 39.914 -25.350 59.835 1.00 25.62 199 GLU A C 1
ATOM 5364 O O . GLU B 1 199 ? 40.757 -24.585 59.373 1.00 26.99 199 GLU A O 1
ATOM 5370 N N . PHE B 1 200 ? 39.642 -26.541 59.307 1.00 25.55 200 PHE A N 1
ATOM 5371 C CA . PHE B 1 200 ? 40.258 -26.998 58.058 1.00 27.64 200 PHE A CA 1
ATOM 5372 C C . PHE B 1 200 ? 39.912 -26.064 56.884 1.00 26.32 200 PHE A C 1
ATOM 5373 O O . PHE B 1 200 ? 40.795 -25.647 56.119 1.00 26.73 200 PHE A O 1
ATOM 5381 N N . GLY B 1 201 ? 38.643 -25.703 56.759 1.00 26.67 201 GLY A N 1
ATOM 5382 C CA . GLY B 1 201 ? 38.235 -24.791 55.676 1.00 22.33 201 GLY A CA 1
ATOM 5383 C C . GLY B 1 201 ? 38.986 -23.465 55.747 1.00 21.82 201 GLY A C 1
ATOM 5384 O O . GLY B 1 201 ? 39.467 -22.949 54.735 1.00 22.06 201 GLY A O 1
ATOM 5385 N N . VAL B 1 202 ? 39.038 -22.875 56.929 1.00 22.09 202 VAL A N 1
ATOM 5386 C CA . VAL B 1 202 ? 39.799 -21.643 57.110 1.00 24.18 202 VAL A CA 1
ATOM 5387 C C . VAL B 1 202 ? 41.269 -21.827 56.759 1.00 25.33 202 VAL A C 1
ATOM 5388 O O . VAL B 1 202 ? 41.848 -20.994 56.070 1.00 22.58 202 VAL A O 1
ATOM 5392 N N . ALA B 1 203 ? 41.893 -22.877 57.299 1.00 26.94 203 ALA A N 1
ATOM 5393 C CA . ALA B 1 203 ? 43.318 -23.125 57.039 1.00 25.53 203 ALA A CA 1
ATOM 5394 C C . ALA B 1 203 ? 43.579 -23.249 55.539 1.00 27.68 203 ALA A C 1
ATOM 5395 O O . ALA B 1 203 ? 44.593 -22.805 55.045 1.00 26.44 203 ALA A O 1
ATOM 5397 N N . GLN B 1 204 ? 42.646 -23.861 54.819 1.00 24.11 204 GLN A N 1
ATOM 5398 C CA . GLN B 1 204 ? 42.824 -24.083 53.396 1.00 25.15 204 GLN A CA 1
ATOM 5399 C C . GLN B 1 204 ? 42.237 -22.958 52.520 1.00 24.83 204 GLN A C 1
ATOM 5400 O O . GLN B 1 204 ? 42.306 -23.024 51.295 1.00 25.52 204 GLN A O 1
ATOM 5406 N N . GLY B 1 205 ? 41.690 -21.918 53.145 1.00 23.01 205 GLY A N 1
ATOM 5407 C CA . GLY B 1 205 ? 41.225 -20.748 52.385 1.00 21.91 205 GLY A CA 1
ATOM 5408 C C . GLY B 1 205 ? 39.967 -20.981 51.514 1.00 20.32 205 GLY A C 1
ATOM 5409 O O . GLY B 1 205 ? 39.819 -20.370 50.461 1.00 21.48 205 GLY A O 1
ATOM 5410 N N . VAL B 1 206 ? 39.003 -21.746 52.008 1.00 21.61 206 VAL A N 1
ATOM 5411 C CA . VAL B 1 206 ? 37.695 -21.862 51.292 1.00 20.93 206 VAL A CA 1
ATOM 5412 C C . VAL B 1 206 ? 36.979 -20.497 51.230 1.00 21.25 206 VAL A C 1
ATOM 5413 O O . VAL B 1 206 ? 37.230 -19.616 52.047 1.00 21.76 206 VAL A O 1
ATOM 5417 N N . ASP B 1 207 ? 36.141 -20.303 50.215 1.00 19.18 207 ASP A N 1
ATOM 5418 C CA . ASP B 1 207 ? 35.475 -19.004 50.012 1.00 19.85 207 ASP A CA 1
ATOM 5419 C C . ASP B 1 207 ? 34.158 -18.817 50.816 1.00 19.69 207 ASP A C 1
ATOM 5420 O O . ASP B 1 207 ? 33.712 -17.685 51.082 1.00 17.60 207 ASP A O 1
ATOM 5425 N N . MET B 1 208 ? 33.493 -19.923 51.101 1.00 17.43 208 MET A N 1
ATOM 5426 C CA . MET B 1 208 ? 32.181 -19.864 51.681 1.00 16.94 208 MET A CA 1
ATOM 5427 C C . MET B 1 208 ? 31.851 -21.169 52.386 1.00 17.57 208 MET A C 1
ATOM 5428 O O . MET B 1 208 ? 32.334 -22.243 51.999 1.00 17.17 208 MET A O 1
ATOM 5433 N N . ILE B 1 209 ? 31.005 -21.072 53.403 1.00 15.76 209 ILE A N 1
ATOM 5434 C CA . ILE B 1 209 ? 30.482 -22.237 54.084 1.00 16.15 209 ILE A CA 1
ATOM 5435 C C . ILE B 1 209 ? 29.009 -22.367 53.701 1.00 16.76 209 ILE A C 1
ATOM 5436 O O . ILE B 1 209 ? 28.266 -21.391 53.799 1.00 17.23 209 ILE A O 1
ATOM 5441 N N . PHE B 1 210 ? 28.578 -23.581 53.352 1.00 15.91 210 PHE A N 1
ATOM 5442 C CA . PHE B 1 210 ? 27.134 -23.891 53.245 1.00 18.93 210 PHE A CA 1
ATOM 5443 C C . PHE B 1 210 ? 26.742 -24.583 54.562 1.00 17.19 210 PHE A C 1
ATOM 5444 O O . PHE B 1 210 ? 27.157 -25.724 54.813 1.00 17.64 210 PHE A O 1
ATOM 5452 N N . ALA B 1 211 ? 26.166 -23.819 55.487 1.00 19.13 211 ALA A N 1
ATOM 5453 C CA . ALA B 1 211 ? 25.972 -24.308 56.855 1.00 18.87 211 ALA A CA 1
ATOM 5454 C C . ALA B 1 211 ? 24.646 -25.075 56.982 1.00 19.63 211 ALA A C 1
ATOM 5455 O O . ALA B 1 211 ? 23.556 -24.485 56.871 1.00 17.93 211 ALA A O 1
ATOM 5457 N N . SER B 1 212 ? 24.739 -26.372 57.284 1.00 19.14 212 SER A N 1
ATOM 5458 C CA . SER B 1 212 ? 23.573 -27.256 57.263 1.00 19.60 212 SER A CA 1
ATOM 5459 C C . SER B 1 212 ? 22.635 -27.032 58.464 1.00 19.68 212 SER A C 1
ATOM 5460 O O . SER B 1 212 ? 23.101 -26.761 59.589 1.00 18.12 212 SER A O 1
ATOM 5463 N N . PHE B 1 213 ? 21.338 -27.228 58.227 1.00 18.87 213 PHE A N 1
ATOM 5464 C CA . PHE B 1 213 ? 20.291 -27.239 59.283 1.00 20.55 213 PHE A CA 1
ATOM 5465 C C . PHE B 1 213 ? 20.295 -25.995 60.139 1.00 21.64 213 PHE A C 1
ATOM 5466 O O . PHE B 1 213 ? 20.054 -26.070 61.333 1.00 21.75 213 PHE A O 1
ATOM 5474 N N . ILE B 1 214 ? 20.529 -24.832 59.546 1.00 21.00 214 ILE A N 1
ATOM 5475 C CA . ILE B 1 214 ? 20.479 -23.596 60.351 1.00 19.15 214 ILE A CA 1
ATOM 5476 C C . ILE B 1 214 ? 19.042 -23.303 60.848 1.00 22.81 214 ILE A C 1
ATOM 5477 O O . ILE B 1 214 ? 18.102 -23.200 60.046 1.00 19.67 214 ILE A O 1
ATOM 5482 N N . ARG B 1 215 ? 18.876 -23.142 62.168 1.00 20.18 215 ARG A N 1
ATOM 5483 C CA . ARG B 1 215 ? 17.547 -22.987 62.743 1.00 22.15 215 ARG A CA 1
ATOM 5484 C C . ARG B 1 215 ? 17.289 -21.556 63.199 1.00 22.08 215 ARG A C 1
ATOM 5485 O O . ARG B 1 215 ? 16.119 -21.153 63.357 1.00 24.68 215 ARG A O 1
ATOM 5493 N N . THR B 1 216 ? 18.361 -20.853 63.578 1.00 19.98 216 THR A N 1
ATOM 5494 C CA . THR B 1 216 ? 18.246 -19.536 64.230 1.00 20.39 216 THR A CA 1
ATOM 5495 C C . THR B 1 216 ? 19.419 -18.664 63.833 1.00 20.36 216 THR A C 1
ATOM 5496 O O . THR B 1 216 ? 20.462 -19.170 63.420 1.00 20.67 216 THR A O 1
ATOM 5500 N N . ALA B 1 217 ? 19.292 -17.368 64.087 1.00 20.57 217 ALA A N 1
ATOM 5501 C CA . ALA B 1 217 ? 20.353 -16.433 63.832 1.00 22.48 217 ALA A CA 1
ATOM 5502 C C . ALA B 1 217 ? 21.517 -16.745 64.760 1.00 24.37 217 ALA A C 1
ATOM 5503 O O . ALA B 1 217 ? 22.674 -16.555 64.402 1.00 22.73 217 ALA A O 1
ATOM 5505 N N . GLU B 1 218 ? 21.203 -17.167 65.979 1.00 23.74 218 GLU A N 1
ATOM 5506 C CA . GLU B 1 218 ? 22.258 -17.466 66.947 1.00 27.56 218 GLU A CA 1
ATOM 5507 C C . GLU B 1 218 ? 23.155 -18.617 66.446 1.00 24.29 218 GLU A C 1
ATOM 5508 O O . GLU B 1 218 ? 24.376 -18.578 66.605 1.00 24.45 218 GLU A O 1
ATOM 5514 N N . GLN B 1 219 ? 22.571 -19.573 65.736 1.00 22.97 219 GLN A N 1
ATOM 5515 C CA . GLN B 1 219 ? 23.372 -20.636 65.141 1.00 20.98 219 GLN A CA 1
ATOM 5516 C C . GLN B 1 219 ? 24.293 -20.138 64.041 1.00 22.99 219 GLN A C 1
ATOM 5517 O O . GLN B 1 219 ? 25.438 -20.584 63.933 1.00 24.96 219 GLN A O 1
ATOM 5523 N N . VAL B 1 220 ? 23.832 -19.172 63.255 1.00 19.94 220 VAL A N 1
ATOM 5524 C CA . VAL B 1 220 ? 24.713 -18.522 62.280 1.00 21.08 220 VAL A CA 1
ATOM 5525 C C . VAL B 1 220 ? 25.925 -17.878 62.968 1.00 23.20 220 VAL A C 1
ATOM 5526 O O . VAL B 1 220 ? 27.070 -18.046 62.528 1.00 20.66 220 VAL A O 1
ATOM 5530 N N . ARG B 1 221 ? 25.673 -17.191 64.085 1.00 21.53 221 ARG A N 1
ATOM 5531 C CA . ARG B 1 221 ? 26.753 -16.626 64.889 1.00 23.76 221 ARG A CA 1
ATOM 5532 C C . ARG B 1 221 ? 27.718 -17.661 65.506 1.00 24.10 221 ARG A C 1
ATOM 5533 O O . ARG B 1 221 ? 28.924 -17.419 65.586 1.00 24.22 221 ARG A O 1
ATOM 5541 N N . GLU B 1 222 ? 27.218 -18.837 65.832 1.00 23.49 222 GLU A N 1
ATOM 5542 C CA . GLU B 1 222 ? 28.100 -19.929 66.288 1.00 25.65 222 GLU A CA 1
ATOM 5543 C C . GLU B 1 222 ? 29.030 -20.413 65.170 1.00 26.80 222 GLU A C 1
ATOM 5544 O O . GLU B 1 222 ? 30.193 -20.750 65.415 1.00 23.45 222 GLU A O 1
ATOM 5550 N N . VAL B 1 223 ? 28.502 -20.515 63.953 1.00 20.62 223 VAL A N 1
ATOM 5551 C CA . VAL B 1 223 ? 29.351 -20.834 62.801 1.00 21.84 223 VAL A CA 1
ATOM 5552 C C . VAL B 1 223 ? 30.400 -19.760 62.559 1.00 22.36 223 VAL A C 1
ATOM 5553 O O . VAL B 1 223 ? 31.599 -20.064 62.372 1.00 24.08 223 VAL A O 1
ATOM 5557 N N . ARG B 1 224 ? 29.988 -18.504 62.639 1.00 20.56 224 ARG A N 1
ATOM 5558 C CA . ARG B 1 224 ? 30.935 -17.412 62.454 1.00 22.95 224 ARG A CA 1
ATOM 5559 C C . ARG B 1 224 ? 32.040 -17.433 63.551 1.00 24.19 224 ARG A C 1
ATOM 5560 O O . ARG B 1 224 ? 33.216 -17.217 63.259 1.00 23.29 224 ARG A O 1
ATOM 5568 N N . ALA B 1 225 ? 31.667 -17.776 64.782 1.00 27.27 225 ALA A N 1
ATOM 5569 C CA . ALA B 1 225 ? 32.656 -17.865 65.876 1.00 26.31 225 ALA A CA 1
ATOM 5570 C C . ALA B 1 225 ? 33.613 -19.039 65.669 1.00 28.45 225 ALA A C 1
ATOM 5571 O O . ALA B 1 225 ? 34.790 -18.919 65.898 1.00 28.94 225 ALA A O 1
ATOM 5573 N N . ALA B 1 226 ? 33.114 -20.139 65.123 1.00 28.53 226 ALA A N 1
ATOM 5574 C CA . ALA B 1 226 ? 33.961 -21.297 64.868 1.00 29.11 226 ALA A CA 1
ATOM 5575 C C . ALA B 1 226 ? 34.975 -21.006 63.753 1.00 33.63 226 ALA A C 1
ATOM 5576 O O . ALA B 1 226 ? 36.059 -21.607 63.712 1.00 34.33 226 ALA A O 1
ATOM 5578 N N . LEU B 1 227 ? 34.634 -20.076 62.861 1.00 28.12 227 LEU A N 1
ATOM 5579 C CA . LEU B 1 227 ? 35.526 -19.732 61.759 1.00 28.18 227 LEU A CA 1
ATOM 5580 C C . LEU B 1 227 ? 36.689 -18.881 62.269 1.00 31.08 227 LEU A C 1
ATOM 5581 O O . LEU B 1 227 ? 37.782 -18.915 61.698 1.00 30.85 227 LEU A O 1
ATOM 5586 N N . GLY B 1 228 ? 36.422 -18.074 63.301 1.00 34.56 228 GLY A N 1
ATOM 5587 C CA . GLY B 1 228 ? 37.481 -17.387 64.061 1.00 36.83 228 GLY A CA 1
ATOM 5588 C C . GLY B 1 228 ? 37.984 -16.136 63.360 1.00 38.46 228 GLY A C 1
ATOM 5589 O O . GLY B 1 228 ? 37.468 -15.756 62.302 1.00 30.96 228 GLY A O 1
ATOM 5590 N N . GLU B 1 229 ? 39.066 -15.559 63.887 1.00 37.66 229 GLU A N 1
ATOM 5591 C CA . GLU B 1 229 ? 39.566 -14.270 63.401 1.00 39.21 229 GLU A CA 1
ATOM 5592 C C . GLU B 1 229 ? 39.993 -14.391 61.958 1.00 31.82 229 GLU A C 1
ATOM 5593 O O . GLU B 1 229 ? 39.645 -13.550 61.113 1.00 38.29 229 GLU A O 1
ATOM 5599 N N . LYS B 1 230 ? 40.589 -15.529 61.641 1.00 29.48 230 LYS A N 1
ATOM 5600 C CA . LYS B 1 230 ? 41.151 -15.743 60.329 1.00 32.37 230 LYS A CA 1
ATOM 5601 C C . LYS B 1 230 ? 40.078 -16.059 59.280 1.00 30.09 230 LYS A C 1
ATOM 5602 O O . LYS B 1 230 ? 40.327 -15.931 58.079 1.00 33.61 230 LYS A O 1
ATOM 5608 N N . GLY B 1 231 ? 38.865 -16.359 59.735 1.00 29.54 231 GLY A N 1
ATOM 5609 C CA . GLY B 1 231 ? 37.777 -16.735 58.820 1.00 26.69 231 GLY A CA 1
ATOM 5610 C C . GLY B 1 231 ? 36.668 -15.699 58.674 1.00 27.66 231 GLY A C 1
ATOM 5611 O O . GLY B 1 231 ? 35.604 -16.005 58.159 1.00 28.32 231 GLY A O 1
ATOM 5612 N N . LYS B 1 232 ? 36.940 -14.458 59.071 1.00 24.71 232 LYS A N 1
ATOM 5613 C CA . LYS B 1 232 ? 35.893 -13.438 59.202 1.00 25.85 232 LYS A CA 1
ATOM 5614 C C . LYS B 1 232 ? 35.322 -12.998 57.829 1.00 24.50 232 LYS A C 1
ATOM 5615 O O . LYS B 1 232 ? 34.226 -12.471 57.761 1.00 23.80 232 LYS A O 1
ATOM 5621 N N . ASP B 1 233 ? 36.076 -13.204 56.754 1.00 23.34 233 ASP A N 1
ATOM 5622 C CA . ASP B 1 233 ? 35.612 -12.761 55.413 1.00 25.71 233 ASP A CA 1
ATOM 5623 C C . ASP B 1 233 ? 35.014 -13.887 54.564 1.00 25.54 233 ASP A C 1
ATOM 5624 O O . ASP B 1 233 ? 34.636 -13.670 53.404 1.00 24.15 233 ASP A O 1
ATOM 5629 N N . ILE B 1 234 ? 34.970 -15.086 55.127 1.00 23.95 234 ILE A N 1
ATOM 5630 C CA . ILE B 1 234 ? 34.357 -16.248 54.470 1.00 21.95 234 ILE A CA 1
ATOM 5631 C C . ILE B 1 234 ? 32.831 -16.119 54.527 1.00 21.02 234 ILE A C 1
ATOM 5632 O O . ILE B 1 234 ? 32.298 -15.732 55.545 1.00 20.76 234 ILE A O 1
ATOM 5637 N N . LEU B 1 235 ? 32.150 -16.284 53.391 1.00 18.70 235 LEU A N 1
ATOM 5638 C CA . LEU B 1 235 ? 30.687 -16.127 53.373 1.00 17.69 235 LEU A CA 1
ATOM 5639 C C . LEU B 1 235 ? 30.051 -17.247 54.166 1.00 16.48 235 LEU A C 1
ATOM 5640 O O . LEU B 1 235 ? 30.455 -18.399 54.060 1.00 19.33 235 LEU A O 1
ATOM 5645 N N . ILE B 1 236 ? 29.029 -16.933 54.942 1.00 18.31 236 ILE A N 1
ATOM 5646 C CA . ILE B 1 236 ? 28.207 -17.990 55.495 1.00 17.48 236 ILE A CA 1
ATOM 5647 C C . ILE B 1 236 ? 26.870 -18.040 54.752 1.00 17.27 236 ILE A C 1
ATOM 5648 O O . ILE B 1 236 ? 26.111 -17.067 54.744 1.00 16.19 236 ILE A O 1
ATOM 5653 N N . ILE B 1 237 ? 26.651 -19.125 54.032 1.00 16.25 237 ILE A N 1
ATOM 5654 C CA . ILE B 1 237 ? 25.368 -19.332 53.345 1.00 16.25 237 ILE A CA 1
ATOM 5655 C C . ILE B 1 237 ? 24.554 -20.318 54.208 1.00 16.33 237 ILE A C 1
ATOM 5656 O O . ILE B 1 237 ? 24.969 -21.473 54.394 1.00 19.23 237 ILE A O 1
ATOM 5661 N N . SER B 1 238 ? 23.477 -19.839 54.841 1.00 15.70 238 SER A N 1
ATOM 5662 C CA . SER B 1 238 ? 22.703 -20.709 55.734 1.00 17.01 238 SER A CA 1
ATOM 5663 C C . SER B 1 238 ? 21.775 -21.600 54.924 1.00 15.45 238 SER A C 1
ATOM 5664 O O . SER B 1 238 ? 21.059 -21.126 54.040 1.00 13.80 238 SER A O 1
ATOM 5667 N N . LYS B 1 239 ? 21.810 -22.901 55.202 1.00 15.04 239 LYS A N 1
ATOM 5668 C CA . LYS B 1 239 ? 20.918 -23.824 54.532 1.00 16.10 239 LYS A CA 1
ATOM 5669 C C . LYS B 1 239 ? 19.623 -23.948 55.312 1.00 16.93 239 LYS A C 1
ATOM 5670 O O . LYS B 1 239 ? 19.627 -24.210 56.518 1.00 17.08 239 LYS A O 1
ATOM 5676 N N . ILE B 1 240 ? 18.513 -23.746 54.626 1.00 16.46 240 ILE A N 1
ATOM 5677 C CA . ILE B 1 240 ? 17.210 -23.817 55.276 1.00 15.95 240 ILE A CA 1
ATOM 5678 C C . ILE B 1 240 ? 16.590 -25.161 54.961 1.00 17.88 240 ILE A C 1
ATOM 5679 O O . ILE B 1 240 ? 16.282 -25.466 53.796 1.00 16.69 240 ILE A O 1
ATOM 5684 N N . GLU B 1 241 ? 16.458 -25.999 55.972 1.00 17.56 241 GLU A N 1
ATOM 5685 C CA . GLU B 1 241 ? 16.071 -27.378 55.717 1.00 21.09 241 GLU A CA 1
ATOM 5686 C C . GLU B 1 241 ? 15.210 -27.979 56.787 1.00 21.73 241 GLU A C 1
ATOM 5687 O O . GLU B 1 241 ? 15.042 -29.185 56.828 1.00 23.24 241 GLU A O 1
ATOM 5693 N N . ASN B 1 242 ? 14.642 -27.138 57.634 1.00 19.79 242 ASN A N 1
ATOM 5694 C CA . ASN B 1 242 ? 13.610 -27.595 58.551 1.00 21.77 242 ASN A CA 1
ATOM 5695 C C . ASN B 1 242 ? 12.577 -26.519 58.832 1.00 21.73 242 ASN A C 1
ATOM 5696 O O . ASN B 1 242 ? 12.774 -25.340 58.517 1.00 19.00 242 ASN A O 1
ATOM 5701 N N . HIS B 1 243 ? 11.568 -26.905 59.585 1.00 21.95 243 HIS A N 1
ATOM 5702 C CA . HIS B 1 243 ? 10.460 -26.038 59.934 1.00 23.83 243 HIS A CA 1
ATOM 5703 C C . HIS B 1 243 ? 10.944 -24.771 60.630 1.00 21.08 243 HIS A C 1
ATOM 5704 O O . HIS B 1 243 ? 10.509 -23.671 60.326 1.00 20.46 243 HIS A O 1
ATOM 5711 N N . GLN B 1 244 ? 11.825 -24.931 61.606 1.00 22.64 244 GLN A N 1
ATOM 5712 C CA . GLN B 1 244 ? 12.232 -23.808 62.430 1.00 23.38 244 GLN A CA 1
ATOM 5713 C C . GLN B 1 244 ? 13.083 -22.816 61.601 1.00 23.21 244 GLN A C 1
ATOM 5714 O O . GLN B 1 244 ? 12.953 -21.609 61.742 1.00 21.76 244 GLN A O 1
ATOM 5720 N N . GLY B 1 245 ? 13.855 -23.343 60.655 1.00 20.13 245 GLY A N 1
ATOM 5721 C CA . GLY B 1 245 ? 14.610 -22.496 59.748 1.00 21.70 245 GLY A CA 1
ATOM 5722 C C . GLY B 1 245 ? 13.674 -21.634 58.908 1.00 21.09 245 GLY A C 1
ATOM 5723 O O . GLY B 1 245 ? 13.948 -20.442 58.649 1.00 20.66 245 GLY A O 1
ATOM 5724 N N . VAL B 1 246 ? 12.604 -22.235 58.416 1.00 18.21 246 VAL A N 1
ATOM 5725 C CA . VAL B 1 246 ? 11.639 -21.471 57.631 1.00 18.63 246 VAL A CA 1
ATOM 5726 C C . VAL B 1 246 ? 10.959 -20.395 58.504 1.00 20.33 246 VAL A C 1
ATOM 5727 O O . VAL B 1 246 ? 10.811 -19.238 58.090 1.00 20.91 246 VAL A O 1
ATOM 5731 N N . GLN B 1 247 ? 10.559 -20.789 59.706 1.00 20.22 247 GLN A N 1
ATOM 5732 C CA . GLN B 1 247 ? 9.905 -19.874 60.656 1.00 23.65 247 GLN A CA 1
ATOM 5733 C C . GLN B 1 247 ? 10.799 -18.661 60.952 1.00 21.74 247 GLN A C 1
ATOM 5734 O O . GLN B 1 247 ? 10.316 -17.540 61.085 1.00 22.62 247 GLN A O 1
ATOM 5740 N N . ASN B 1 248 ? 12.098 -18.902 61.089 1.00 20.20 248 ASN A N 1
ATOM 5741 C CA . ASN B 1 248 ? 13.045 -17.860 61.514 1.00 21.26 248 ASN A CA 1
ATOM 5742 C C . ASN B 1 248 ? 13.803 -17.240 60.333 1.00 19.76 248 ASN A C 1
ATOM 5743 O O . ASN B 1 248 ? 14.856 -16.605 60.516 1.00 18.24 248 ASN A O 1
ATOM 5748 N N . ILE B 1 249 ? 13.232 -17.369 59.141 1.00 18.83 249 ILE A N 1
ATOM 5749 C CA . ILE B 1 249 ? 13.913 -16.963 57.935 1.00 18.20 249 ILE A CA 1
ATOM 5750 C C . ILE B 1 249 ? 14.407 -15.498 57.969 1.00 18.04 249 ILE A C 1
ATOM 5751 O O . ILE B 1 249 ? 15.542 -15.204 57.548 1.00 18.26 249 ILE A O 1
ATOM 5756 N N . ASP B 1 250 ? 13.581 -14.573 58.472 1.00 19.42 250 ASP A N 1
ATOM 5757 C CA . ASP B 1 250 ? 13.978 -13.152 58.432 1.00 20.56 250 ASP A CA 1
ATOM 5758 C C . ASP B 1 250 ? 15.268 -12.929 59.242 1.00 18.90 250 ASP A C 1
ATOM 5759 O O . ASP B 1 250 ? 16.166 -12.210 58.802 1.00 18.18 250 ASP A O 1
ATOM 5764 N N . SER B 1 251 ? 15.291 -13.431 60.478 1.00 18.89 251 SER A N 1
ATOM 5765 C CA . SER B 1 251 ? 16.463 -13.229 61.349 1.00 19.47 251 SER A CA 1
ATOM 5766 C C . SER B 1 251 ? 17.673 -14.025 60.833 1.00 18.59 251 SER A C 1
ATOM 5767 O O . SER B 1 251 ? 18.824 -13.570 60.944 1.00 18.06 251 SER A O 1
ATOM 5770 N N . ILE B 1 252 ? 17.417 -15.178 60.218 1.00 16.30 252 ILE A N 1
ATOM 5771 C CA . ILE B 1 252 ? 18.515 -15.955 59.606 1.00 15.46 252 ILE A CA 1
ATOM 5772 C C . ILE B 1 252 ? 19.101 -15.220 58.393 1.00 15.89 252 ILE A C 1
ATOM 5773 O O . ILE B 1 252 ? 20.311 -15.137 58.231 1.00 16.30 252 ILE A O 1
ATOM 5778 N N . ILE B 1 253 ? 18.241 -14.663 57.553 1.00 16.86 253 ILE A N 1
ATOM 5779 C CA . ILE B 1 253 ? 18.721 -13.881 56.425 1.00 17.27 253 ILE A CA 1
ATOM 5780 C C . ILE B 1 253 ? 19.560 -12.686 56.911 1.00 18.28 253 ILE A C 1
ATOM 5781 O O . ILE B 1 253 ? 20.660 -12.420 56.395 1.00 18.93 253 ILE A O 1
ATOM 5786 N N . GLU B 1 254 ? 19.076 -11.999 57.929 1.00 19.12 254 GLU A N 1
ATOM 5787 C CA . GLU B 1 254 ? 19.787 -10.826 58.415 1.00 22.11 254 GLU A CA 1
ATOM 5788 C C . GLU B 1 254 ? 21.200 -11.176 58.933 1.00 21.39 254 GLU A C 1
ATOM 5789 O O . GLU B 1 254 ? 22.159 -10.446 58.671 1.00 20.97 254 GLU A O 1
ATOM 5795 N N . ALA B 1 255 ? 21.337 -12.341 59.570 1.00 19.85 255 ALA A N 1
ATOM 5796 C CA . ALA B 1 255 ? 22.640 -12.797 60.114 1.00 21.24 255 ALA A CA 1
ATOM 5797 C C . ALA B 1 255 ? 23.610 -13.374 59.069 1.00 22.06 255 ALA A C 1
ATOM 5798 O O . ALA B 1 255 ? 24.784 -13.540 59.364 1.00 18.12 255 ALA A O 1
ATOM 5800 N N . SER B 1 256 ? 23.086 -13.850 57.936 1.00 18.56 256 SER A N 1
ATOM 5801 C CA . SER B 1 256 ? 23.884 -14.662 56.997 1.00 17.60 256 SER A CA 1
ATOM 5802 C C . SER B 1 256 ? 24.392 -13.781 55.847 1.00 18.80 256 SER A C 1
ATOM 5803 O O . SER B 1 256 ? 23.845 -12.708 55.581 1.00 19.35 256 SER A O 1
ATOM 5806 N N . ASN B 1 257 ? 25.357 -14.283 55.092 1.00 17.88 257 ASN A N 1
ATOM 5807 C CA . ASN B 1 257 ? 25.696 -13.654 53.821 1.00 18.54 257 ASN A CA 1
ATOM 5808 C C . ASN B 1 257 ? 24.760 -14.049 52.665 1.00 17.03 257 ASN A C 1
ATOM 5809 O O . ASN B 1 257 ? 24.731 -13.385 51.631 1.00 17.58 257 ASN A O 1
ATOM 5814 N N . GLY B 1 258 ? 24.078 -15.187 52.802 1.00 17.80 258 GLY A N 1
ATOM 5815 C CA . GLY B 1 258 ? 23.174 -15.666 51.747 1.00 16.76 258 GLY A CA 1
ATOM 5816 C C . GLY B 1 258 ? 22.490 -16.924 52.250 1.00 17.45 258 GLY A C 1
ATOM 5817 O O . GLY B 1 258 ? 22.692 -17.316 53.390 1.00 16.55 258 GLY A O 1
ATOM 5818 N N . ILE B 1 259 ? 21.671 -17.540 51.405 1.00 15.84 259 ILE A N 1
ATOM 5819 C CA . ILE B 1 259 ? 20.788 -18.621 51.842 1.00 14.46 259 ILE A CA 1
ATOM 5820 C C . ILE B 1 259 ? 20.846 -19.721 50.777 1.00 15.53 259 ILE A C 1
ATOM 5821 O O . ILE B 1 259 ? 20.924 -19.437 49.573 1.00 14.93 259 ILE A O 1
ATOM 5826 N N . MET B 1 260 ? 20.760 -20.967 51.211 1.00 14.63 260 MET A N 1
ATOM 5827 C CA . MET B 1 260 ? 20.425 -22.057 50.306 1.00 15.62 260 MET A CA 1
ATOM 5828 C C . MET B 1 260 ? 19.072 -22.640 50.702 1.00 14.52 260 MET A C 1
ATOM 5829 O O . MET B 1 260 ? 18.835 -22.937 51.880 1.00 15.99 260 MET A O 1
ATOM 5834 N N . VAL B 1 261 ? 18.182 -22.787 49.723 1.00 14.93 261 VAL A N 1
ATOM 5835 C CA . VAL B 1 261 ? 16.957 -23.554 49.918 1.00 16.59 261 VAL A CA 1
ATOM 5836 C C . VAL B 1 261 ? 17.282 -25.031 49.736 1.00 17.31 261 VAL A C 1
ATOM 5837 O O . VAL B 1 261 ? 17.463 -25.514 48.606 1.00 17.17 261 VAL A O 1
ATOM 5841 N N . ALA B 1 262 ? 17.493 -25.715 50.853 1.00 16.23 262 ALA A N 1
ATOM 5842 C CA . ALA B 1 262 ? 18.069 -27.045 50.818 1.00 16.92 262 ALA A CA 1
ATOM 5843 C C . ALA B 1 262 ? 16.904 -28.056 50.767 1.00 18.48 262 ALA A C 1
ATOM 5844 O O . ALA B 1 262 ? 16.464 -28.572 51.796 1.00 16.81 262 ALA A O 1
ATOM 5846 N N . ARG B 1 263 ? 16.386 -28.296 49.564 1.00 14.16 263 ARG A N 1
ATOM 5847 C CA . ARG B 1 263 ? 15.046 -28.894 49.396 1.00 16.34 263 ARG A CA 1
ATOM 5848 C C . ARG B 1 263 ? 14.975 -30.380 49.773 1.00 17.17 263 ARG A C 1
ATOM 5849 O O . ARG B 1 263 ? 13.892 -30.911 49.969 1.00 16.79 263 ARG A O 1
ATOM 5857 N N . GLY B 1 264 ? 16.129 -31.049 49.764 1.00 16.84 264 GLY A N 1
ATOM 5858 C CA . GLY B 1 264 ? 16.240 -32.474 50.162 1.00 18.61 264 GLY A CA 1
ATOM 5859 C C . GLY B 1 264 ? 15.732 -32.728 51.578 1.00 19.60 264 GLY A C 1
ATOM 5860 O O . GLY B 1 264 ? 14.621 -33.253 51.761 1.00 19.15 264 GLY A O 1
ATOM 5861 N N . ASP B 1 265 ? 16.449 -32.220 52.570 1.00 18.82 265 ASP A N 1
ATOM 5862 C CA . ASP B 1 265 ? 15.945 -32.287 53.943 1.00 19.69 265 ASP A CA 1
ATOM 5863 C C . ASP B 1 265 ? 14.626 -31.530 54.152 1.00 18.79 265 ASP A C 1
ATOM 5864 O O . ASP B 1 265 ? 13.766 -31.969 54.915 1.00 17.79 265 ASP A O 1
ATOM 5869 N N . LEU B 1 266 ? 14.498 -30.351 53.545 1.00 18.28 266 LEU A N 1
ATOM 5870 C CA . LEU B 1 266 ? 13.288 -29.561 53.746 1.00 16.93 266 LEU A CA 1
ATOM 5871 C C . LEU B 1 266 ? 12.031 -30.354 53.382 1.00 17.48 266 LEU A C 1
ATOM 5872 O O . LEU B 1 266 ? 11.026 -30.286 54.085 1.00 16.57 266 LEU A O 1
ATOM 5877 N N . GLY B 1 267 ? 12.099 -31.119 52.292 1.00 15.17 267 GLY A N 1
ATOM 5878 C CA . GLY B 1 267 ? 10.928 -31.816 51.770 1.00 15.61 267 GLY A CA 1
ATOM 5879 C C . GLY B 1 267 ? 10.657 -33.127 52.490 1.00 20.09 267 GLY A C 1
ATOM 5880 O O . GLY B 1 267 ? 9.748 -33.850 52.123 1.00 17.65 267 GLY A O 1
ATOM 5881 N N . VAL B 1 268 ? 11.497 -33.455 53.477 1.00 18.00 268 VAL A N 1
ATOM 5882 C CA . VAL B 1 268 ? 11.177 -34.510 54.434 1.00 20.46 268 VAL A CA 1
ATOM 5883 C C . VAL B 1 268 ? 10.734 -33.890 55.755 1.00 24.06 268 VAL A C 1
ATOM 5884 O O . VAL B 1 268 ? 9.804 -34.372 56.379 1.00 25.04 268 VAL A O 1
ATOM 5888 N N . GLU B 1 269 ? 11.350 -32.775 56.134 1.00 19.48 269 GLU A N 1
ATOM 5889 C CA . GLU B 1 269 ? 10.997 -32.101 57.391 1.00 22.86 269 GLU A CA 1
ATOM 5890 C C . GLU B 1 269 ? 9.621 -31.446 57.356 1.00 26.15 269 GLU A C 1
ATOM 5891 O O . GLU B 1 269 ? 8.956 -31.369 58.382 1.00 26.02 269 GLU A O 1
ATOM 5897 N N . ILE B 1 270 ? 9.231 -30.900 56.201 1.00 21.98 270 ILE A N 1
ATOM 5898 C CA . ILE B 1 270 ? 7.861 -30.388 56.016 1.00 21.89 270 ILE A CA 1
ATOM 5899 C C . ILE B 1 270 ? 7.208 -31.158 54.890 1.00 21.85 270 ILE A C 1
ATOM 5900 O O . ILE B 1 270 ? 7.888 -31.882 54.174 1.00 20.69 270 ILE A O 1
ATOM 5905 N N . PRO B 1 271 ? 5.871 -31.079 54.780 1.00 22.97 271 PRO A N 1
ATOM 5906 C CA . PRO B 1 271 ? 5.187 -31.818 53.719 1.00 23.43 271 PRO A CA 1
ATOM 5907 C C . PRO B 1 271 ? 5.759 -31.417 52.358 1.00 22.79 271 PRO A C 1
ATOM 5908 O O . PRO B 1 271 ? 6.030 -30.241 52.124 1.00 19.30 271 PRO A O 1
ATOM 5912 N N . ALA B 1 272 ? 6.053 -32.400 51.521 1.00 19.26 272 ALA A N 1
ATOM 5913 C CA . ALA B 1 272 ? 6.840 -32.142 50.285 1.00 20.81 272 ALA A CA 1
ATOM 5914 C C . ALA B 1 272 ? 6.178 -31.045 49.426 1.00 19.07 272 ALA A C 1
ATOM 5915 O O . ALA B 1 272 ? 6.872 -30.211 48.808 1.00 17.54 272 ALA A O 1
ATOM 5917 N N . GLU B 1 273 ? 4.846 -31.018 49.418 1.00 18.62 273 GLU A N 1
ATOM 5918 C CA . GLU B 1 273 ? 4.112 -30.042 48.606 1.00 21.03 273 GLU A CA 1
ATOM 5919 C C . GLU B 1 273 ? 4.261 -28.587 49.100 1.00 20.48 273 GLU A C 1
ATOM 5920 O O . GLU B 1 273 ? 4.157 -27.656 48.307 1.00 22.47 273 GLU A O 1
ATOM 5926 N N . LYS B 1 274 ? 4.694 -28.404 50.355 1.00 19.04 274 LYS A N 1
ATOM 5927 C CA . LYS B 1 274 ? 4.890 -27.067 50.892 1.00 19.12 274 LYS A CA 1
ATOM 5928 C C . LYS B 1 274 ? 6.225 -26.481 50.492 1.00 19.56 274 LYS A C 1
ATOM 5929 O O . LYS B 1 274 ? 6.470 -25.310 50.726 1.00 19.42 274 LYS A O 1
ATOM 5935 N N . VAL B 1 275 ? 7.135 -27.318 49.988 1.00 18.89 275 VAL A N 1
ATOM 5936 C CA . VAL B 1 275 ? 8.477 -26.835 49.636 1.00 17.34 275 VAL A CA 1
ATOM 5937 C C . VAL B 1 275 ? 8.394 -25.736 48.548 1.00 19.23 275 VAL A C 1
ATOM 5938 O O . VAL B 1 275 ? 9.188 -24.795 48.544 1.00 17.53 275 VAL A O 1
ATOM 5942 N N . CYS B 1 276 ? 7.443 -25.865 47.626 1.00 18.93 276 CYS A N 1
ATOM 5943 C CA A CYS B 1 276 ? 7.272 -24.872 46.556 0.60 20.78 276 CYS A CA 1
ATOM 5944 C CA B CYS B 1 276 ? 7.312 -24.862 46.578 0.40 21.66 276 CYS A CA 1
ATOM 5945 C C . CYS B 1 276 ? 6.951 -23.488 47.120 1.00 21.90 276 CYS A C 1
ATOM 5946 O O . CYS B 1 276 ? 7.497 -22.487 46.671 1.00 20.98 276 CYS A O 1
ATOM 5951 N N . VAL B 1 277 ? 6.112 -23.453 48.159 1.00 19.14 277 VAL A N 1
ATOM 5952 C CA . VAL B 1 277 ? 5.762 -22.195 48.819 1.00 18.93 277 VAL A CA 1
ATOM 5953 C C . VAL B 1 277 ? 6.943 -21.612 49.598 1.00 19.47 277 VAL A C 1
ATOM 5954 O O . VAL B 1 277 ? 7.204 -20.422 49.527 1.00 18.67 277 VAL A O 1
ATOM 5958 N N . ALA B 1 278 ? 7.635 -22.456 50.375 1.00 17.71 278 ALA A N 1
ATOM 5959 C CA . ALA B 1 278 ? 8.846 -22.040 51.051 1.00 17.24 278 ALA A CA 1
ATOM 5960 C C . ALA B 1 278 ? 9.863 -21.479 50.082 1.00 16.08 278 ALA A C 1
ATOM 5961 O O . ALA B 1 278 ? 10.488 -20.486 50.361 1.00 16.22 278 ALA A O 1
ATOM 5963 N N . GLN B 1 279 ? 10.087 -22.177 48.978 1.00 15.10 279 GLN A N 1
ATOM 5964 C CA . GLN B 1 279 ? 11.083 -21.743 47.998 1.00 16.34 279 GLN A CA 1
ATOM 5965 C C . GLN B 1 279 ? 10.786 -20.312 47.493 1.00 15.53 279 GLN A C 1
ATOM 5966 O O . GLN B 1 279 ? 11.683 -19.473 47.423 1.00 15.78 279 GLN A O 1
ATOM 5972 N N . MET B 1 280 ? 9.555 -20.093 47.039 1.00 15.99 280 MET A N 1
ATOM 5973 C CA . MET B 1 280 ? 9.151 -18.799 46.470 1.00 17.98 280 MET A CA 1
ATOM 5974 C C . MET B 1 280 ? 9.347 -17.695 47.493 1.00 17.42 280 MET A C 1
ATOM 5975 O O . MET B 1 280 ? 9.838 -16.619 47.177 1.00 17.45 280 MET A O 1
ATOM 5980 N N . CYS B 1 281 ? 8.919 -17.962 48.710 1.00 15.67 281 CYS A N 1
ATOM 5981 C CA . CYS B 1 281 ? 9.015 -17.002 49.793 1.00 16.76 281 CYS A CA 1
ATOM 5982 C C . CYS B 1 281 ? 10.483 -16.688 50.192 1.00 16.81 281 CYS A C 1
ATOM 5983 O O . CYS B 1 281 ? 10.884 -15.522 50.253 1.00 16.92 281 CYS A O 1
ATOM 5986 N N . ILE B 1 282 ? 11.300 -17.729 50.343 1.00 14.07 282 ILE A N 1
ATOM 5987 C CA . ILE B 1 282 ? 12.691 -17.535 50.731 1.00 14.61 282 ILE A CA 1
ATOM 5988 C C . ILE B 1 282 ? 13.473 -16.816 49.638 1.00 13.72 282 ILE A C 1
ATOM 5989 O O . ILE B 1 282 ? 14.215 -15.880 49.913 1.00 13.97 282 ILE A O 1
ATOM 5994 N N . ILE B 1 283 ? 13.291 -17.227 48.394 1.00 12.36 283 ILE A N 1
ATOM 5995 C CA . ILE B 1 283 ? 14.027 -16.563 47.311 1.00 11.90 283 ILE A CA 1
ATOM 5996 C C . ILE B 1 283 ? 13.672 -15.079 47.213 1.00 12.48 283 ILE A C 1
ATOM 5997 O O . ILE B 1 283 ? 14.565 -14.214 47.126 1.00 13.82 283 ILE A O 1
ATOM 6002 N N . SER B 1 284 ? 12.379 -14.770 47.263 1.00 11.84 284 SER A N 1
ATOM 6003 C CA . SER B 1 284 ? 11.940 -13.372 47.181 1.00 13.84 284 SER A CA 1
ATOM 6004 C C . SER B 1 284 ? 12.424 -12.519 48.363 1.00 13.41 284 SER A C 1
ATOM 6005 O O . SER B 1 284 ? 12.839 -11.368 48.182 1.00 14.31 284 SER A O 1
ATOM 6008 N N . LYS B 1 285 ? 12.478 -13.110 49.546 1.00 14.42 285 LYS A N 1
ATOM 6009 C CA . LYS B 1 285 ? 12.994 -12.405 50.723 1.00 14.51 285 LYS A CA 1
ATOM 6010 C C . LYS B 1 285 ? 14.487 -12.085 50.591 1.00 15.49 285 LYS A C 1
ATOM 6011 O O . LYS B 1 285 ? 14.942 -11.002 50.988 1.00 15.58 285 LYS A O 1
ATOM 6017 N N . CYS B 1 286 ? 15.252 -13.022 50.033 1.00 15.34 286 CYS A N 1
ATOM 6018 C CA . CYS B 1 286 ? 16.666 -12.766 49.722 1.00 15.23 286 CYS A CA 1
ATOM 6019 C C . CYS B 1 286 ? 16.842 -11.702 48.652 1.00 15.67 286 CYS A C 1
ATOM 6020 O O . CYS B 1 286 ? 17.755 -10.876 48.734 1.00 14.59 286 CYS A O 1
ATOM 6023 N N . ASN B 1 287 ? 16.026 -11.767 47.601 1.00 14.95 287 ASN A N 1
ATOM 6024 C CA . ASN B 1 287 ? 16.109 -10.740 46.547 1.00 15.82 287 ASN A CA 1
ATOM 6025 C C . ASN B 1 287 ? 15.893 -9.334 47.155 1.00 16.15 287 ASN A C 1
ATOM 6026 O O . ASN B 1 287 ? 16.547 -8.377 46.771 1.00 15.69 287 ASN A O 1
ATOM 6031 N N . VAL B 1 288 ? 14.868 -9.193 47.982 1.00 15.76 288 VAL A N 1
ATOM 6032 C CA . VAL B 1 288 ? 14.527 -7.887 48.533 1.00 17.01 288 VAL A CA 1
ATOM 6033 C C . VAL B 1 288 ? 15.689 -7.249 49.314 1.00 16.25 288 VAL A C 1
ATOM 6034 O O . VAL B 1 288 ? 15.827 -6.026 49.318 1.00 16.19 288 VAL A O 1
ATOM 6038 N N . VAL B 1 289 ? 16.453 -8.054 50.056 1.00 16.02 289 VAL A N 1
ATOM 6039 C CA . VAL B 1 289 ? 17.600 -7.512 50.796 1.00 18.70 289 VAL A CA 1
ATOM 6040 C C . VAL B 1 289 ? 18.920 -7.644 50.012 1.00 18.58 289 VAL A C 1
ATOM 6041 O O . VAL B 1 289 ? 19.973 -7.267 50.502 1.00 21.93 289 VAL A O 1
ATOM 6045 N N . GLY B 1 290 ? 18.862 -8.169 48.804 1.00 16.57 290 GLY A N 1
ATOM 6046 C CA . GLY B 1 290 ? 20.079 -8.285 47.971 1.00 17.00 290 GLY A CA 1
ATOM 6047 C C . GLY B 1 290 ? 21.152 -9.226 48.517 1.00 17.26 290 GLY A C 1
ATOM 6048 O O . GLY B 1 290 ? 22.344 -8.911 48.487 1.00 16.86 290 GLY A O 1
ATOM 6049 N N . LYS B 1 291 ? 20.735 -10.369 49.038 1.00 15.34 291 LYS A N 1
ATOM 6050 C CA . LYS B 1 291 ? 21.684 -11.395 49.399 1.00 16.23 291 LYS A CA 1
ATOM 6051 C C . LYS B 1 291 ? 21.512 -12.607 48.485 1.00 16.78 291 LYS A C 1
ATOM 6052 O O . LYS B 1 291 ? 20.390 -12.935 48.087 1.00 15.79 291 LYS A O 1
ATOM 6058 N N . PRO B 1 292 ? 22.627 -13.244 48.113 1.00 17.22 292 PRO A N 1
ATOM 6059 C CA . PRO B 1 292 ? 22.549 -14.361 47.157 1.00 16.24 292 PRO A CA 1
ATOM 6060 C C . PRO B 1 292 ? 21.732 -15.537 47.689 1.00 16.97 292 PRO A C 1
ATOM 6061 O O . PRO B 1 292 ? 21.723 -15.824 48.918 1.00 14.77 292 PRO A O 1
ATOM 6065 N N . VAL B 1 293 ? 20.975 -16.169 46.799 1.00 14.27 293 VAL A N 1
ATOM 6066 C CA . VAL B 1 293 ? 20.221 -17.311 47.208 1.00 14.44 293 VAL A CA 1
ATOM 6067 C C . VAL B 1 293 ? 20.375 -18.472 46.206 1.00 17.00 293 VAL A C 1
ATOM 6068 O O . VAL B 1 293 ? 20.449 -18.259 44.990 1.00 15.08 293 VAL A O 1
ATOM 6072 N N . ILE B 1 294 ? 20.539 -19.679 46.749 1.00 15.12 294 ILE A N 1
ATOM 6073 C CA . ILE B 1 294 ? 20.820 -20.869 45.953 1.00 14.31 294 ILE A CA 1
ATOM 6074 C C . ILE B 1 294 ? 19.657 -21.842 46.073 1.00 16.05 294 ILE A C 1
ATOM 6075 O O . ILE B 1 294 ? 19.206 -22.144 47.194 1.00 16.48 294 ILE A O 1
ATOM 6080 N N . CYS B 1 295 ? 19.151 -22.315 44.933 1.00 13.94 295 CYS A N 1
ATOM 6081 C CA . CYS B 1 295 ? 18.153 -23.398 44.937 1.00 15.36 295 CYS A CA 1
ATOM 6082 C C . CYS B 1 295 ? 18.864 -24.743 44.744 1.00 17.14 295 CYS A C 1
ATOM 6083 O O . CYS B 1 295 ? 19.662 -24.883 43.828 1.00 17.62 295 CYS A O 1
ATOM 6086 N N . ALA B 1 296 ? 18.611 -25.712 45.645 1.00 16.20 296 ALA A N 1
ATOM 6087 C CA . ALA B 1 296 ? 19.360 -26.971 45.660 1.00 16.75 296 ALA A CA 1
ATOM 6088 C C . ALA B 1 296 ? 18.456 -28.195 45.620 1.00 17.14 296 ALA A C 1
ATOM 6089 O O . ALA B 1 296 ? 17.324 -28.153 46.099 1.00 16.41 296 ALA A O 1
ATOM 6091 N N . THR B 1 297 ? 18.955 -29.266 44.989 1.00 16.54 297 THR A N 1
ATOM 6092 C CA . THR B 1 297 ? 18.575 -30.653 45.291 1.00 17.28 297 THR A CA 1
ATOM 6093 C C . THR B 1 297 ? 17.546 -31.253 44.336 1.00 16.79 297 THR A C 1
ATOM 6094 O O . THR B 1 297 ? 16.453 -30.701 44.147 1.00 17.24 297 THR A O 1
ATOM 6098 N N . GLN B 1 298 ? 17.986 -32.279 43.619 1.00 15.53 298 GLN A N 1
ATOM 6099 C CA . GLN B 1 298 ? 17.180 -33.017 42.661 1.00 16.58 298 GLN A CA 1
ATOM 6100 C C . GLN B 1 298 ? 16.682 -32.172 41.485 1.00 17.84 298 GLN A C 1
ATOM 6101 O O . GLN B 1 298 ? 15.734 -32.557 40.798 1.00 20.69 298 GLN A O 1
ATOM 6107 N N . MET B 1 299 ? 17.396 -31.102 41.164 1.00 16.18 299 MET A N 1
ATOM 6108 C CA . MET B 1 299 ? 16.975 -30.253 40.043 1.00 16.48 299 MET A CA 1
ATOM 6109 C C . MET B 1 299 ? 17.047 -30.969 38.701 1.00 16.07 299 MET A C 1
ATOM 6110 O O . MET B 1 299 ? 16.141 -30.843 37.902 1.00 16.95 299 MET A O 1
ATOM 6115 N N . LEU B 1 300 ? 18.091 -31.784 38.488 1.00 16.38 300 LEU A N 1
ATOM 6116 C CA . LEU B 1 300 ? 18.211 -32.570 37.234 1.00 16.51 300 LEU A CA 1
ATOM 6117 C C . LEU B 1 300 ? 18.505 -34.056 37.558 1.00 19.17 300 LEU A C 1
ATOM 6118 O O . LEU B 1 300 ? 19.328 -34.719 36.899 1.00 17.06 300 LEU A O 1
ATOM 6123 N N . GLU B 1 301 ? 17.810 -34.559 38.572 1.00 18.32 301 GLU A N 1
ATOM 6124 C CA . GLU B 1 301 ? 18.199 -35.802 39.253 1.00 21.24 301 GLU A CA 1
ATOM 6125 C C . GLU B 1 301 ? 18.356 -36.978 38.263 1.00 21.78 301 GLU A C 1
ATOM 6126 O O . GLU B 1 301 ? 19.334 -37.737 38.328 1.00 22.28 301 GLU A O 1
ATOM 6132 N N . SER B 1 302 ? 17.413 -37.116 37.331 1.00 19.82 302 SER A N 1
ATOM 6133 C CA . SER B 1 302 ? 17.433 -38.279 36.427 1.00 21.53 302 SER A CA 1
ATOM 6134 C C . SER B 1 302 ? 18.679 -38.314 35.528 1.00 24.79 302 SER A C 1
ATOM 6135 O O . SER B 1 302 ? 19.046 -39.385 35.004 1.00 23.60 302 SER A O 1
ATOM 6138 N N . MET B 1 303 ? 19.331 -37.162 35.330 1.00 21.07 303 MET A N 1
ATOM 6139 C CA . MET B 1 303 ? 20.562 -37.134 34.534 1.00 21.80 303 MET A CA 1
ATOM 6140 C C . MET B 1 303 ? 21.755 -37.741 35.249 1.00 21.93 303 MET A C 1
ATOM 6141 O O . MET B 1 303 ? 22.840 -37.827 34.684 1.00 21.74 303 MET A O 1
ATOM 6146 N N . THR B 1 304 ? 21.562 -38.152 36.494 1.00 21.76 304 THR A N 1
ATOM 6147 C CA . THR B 1 304 ? 22.553 -38.995 37.162 1.00 24.07 304 THR A CA 1
ATOM 6148 C C . THR B 1 304 ? 22.830 -40.279 36.357 1.00 24.79 304 THR A C 1
ATOM 6149 O O . THR B 1 304 ? 23.992 -40.647 36.189 1.00 26.69 304 THR A O 1
ATOM 6153 N N . SER B 1 305 ? 21.795 -40.807 35.680 1.00 24.15 305 SER A N 1
ATOM 6154 C CA A SER B 1 305 ? 21.931 -42.037 34.869 0.50 25.70 305 SER A CA 1
ATOM 6155 C CA B SER B 1 305 ? 21.941 -42.030 34.867 0.50 24.74 305 SER A CA 1
ATOM 6156 C C . SER B 1 305 ? 21.521 -41.877 33.400 1.00 28.02 305 SER A C 1
ATOM 6157 O O . SER B 1 305 ? 21.818 -42.738 32.577 1.00 26.16 305 SER A O 1
ATOM 6162 N N . ASN B 1 306 ? 20.757 -40.836 33.087 1.00 25.71 306 ASN A N 1
ATOM 6163 C CA . ASN B 1 306 ? 20.291 -40.632 31.705 1.00 25.42 306 ASN A CA 1
ATOM 6164 C C . ASN B 1 306 ? 20.949 -39.431 31.066 1.00 24.61 306 ASN A C 1
ATOM 6165 O O . ASN B 1 306 ? 21.201 -38.429 31.740 1.00 22.92 306 ASN A O 1
ATOM 6170 N N . PRO B 1 307 ? 21.116 -39.472 29.738 1.00 25.78 307 PRO A N 1
ATOM 6171 C CA . PRO B 1 307 ? 21.809 -38.395 29.026 1.00 25.67 307 PRO A CA 1
ATOM 6172 C C . PRO B 1 307 ? 20.922 -37.163 28.778 1.00 23.60 307 PRO A C 1
ATOM 6173 O O . PRO B 1 307 ? 21.399 -36.155 28.245 1.00 20.95 307 PRO A O 1
ATOM 6177 N N . ARG B 1 308 ? 19.643 -37.262 29.142 1.00 24.82 308 ARG A N 1
ATOM 6178 C CA . ARG B 1 308 ? 18.689 -36.147 29.004 1.00 23.15 308 ARG A CA 1
ATOM 6179 C C . ARG B 1 308 ? 17.838 -36.079 30.283 1.00 20.61 308 ARG A C 1
ATOM 6180 O O . ARG B 1 308 ? 17.565 -37.102 30.882 1.00 22.76 308 ARG A O 1
ATOM 6188 N N . PRO B 1 309 ? 17.384 -34.870 30.662 1.00 20.54 309 PRO A N 1
ATOM 6189 C CA . PRO B 1 309 ? 16.524 -34.671 31.842 1.00 20.21 309 PRO A CA 1
ATOM 6190 C C . PRO B 1 309 ? 15.042 -34.908 31.528 1.00 18.78 309 PRO A C 1
ATOM 6191 O O . PRO B 1 309 ? 14.646 -34.974 30.340 1.00 19.80 309 PRO A O 1
ATOM 6195 N N . THR B 1 310 ? 14.225 -35.073 32.562 1.00 17.26 310 THR A N 1
ATOM 6196 C CA . THR B 1 310 ? 12.772 -35.150 32.334 1.00 17.05 310 THR A CA 1
ATOM 6197 C C . THR B 1 310 ? 12.189 -33.753 32.091 1.00 17.92 310 THR A C 1
ATOM 6198 O O . THR B 1 310 ? 12.855 -32.730 32.344 1.00 16.48 310 THR A O 1
ATOM 6202 N N . ARG B 1 311 ? 10.928 -33.703 31.664 1.00 15.31 311 ARG A N 1
ATOM 6203 C CA . ARG B 1 311 ? 10.273 -32.423 31.442 1.00 15.11 311 ARG A CA 1
ATOM 6204 C C . ARG B 1 311 ? 10.104 -31.647 32.770 1.00 15.94 311 ARG A C 1
ATOM 6205 O O . ARG B 1 311 ? 10.230 -30.436 32.791 1.00 14.92 311 ARG A O 1
ATOM 6213 N N . ALA B 1 312 ? 9.861 -32.357 33.871 1.00 14.07 312 ALA A N 1
ATOM 6214 C CA . ALA B 1 312 ? 9.711 -31.704 35.191 1.00 14.94 312 ALA A CA 1
ATOM 6215 C C . ALA B 1 312 ? 11.038 -31.065 35.654 1.00 14.32 312 ALA A C 1
ATOM 6216 O O . ALA B 1 312 ? 11.061 -30.003 36.283 1.00 13.45 312 ALA A O 1
ATOM 6218 N N . GLU B 1 313 ? 12.136 -31.741 35.372 1.00 14.99 313 GLU A N 1
ATOM 6219 C CA . GLU B 1 313 ? 13.446 -31.243 35.757 1.00 14.80 313 GLU A CA 1
ATOM 6220 C C . GLU B 1 313 ? 13.858 -29.978 34.984 1.00 15.69 313 GLU A C 1
ATOM 6221 O O . GLU B 1 313 ? 14.374 -28.997 35.570 1.00 14.56 313 GLU A O 1
ATOM 6227 N N . VAL B 1 314 ? 13.552 -29.938 33.693 1.00 14.92 314 VAL A N 1
ATOM 6228 C CA . VAL B 1 314 ? 13.807 -28.718 32.944 1.00 15.03 314 VAL A CA 1
ATOM 6229 C C . VAL B 1 314 ? 12.983 -27.562 33.528 1.00 16.96 314 VAL A C 1
ATOM 6230 O O . VAL B 1 314 ? 13.511 -26.456 33.794 1.00 15.14 314 VAL A O 1
ATOM 6234 N N . SER B 1 315 ? 11.698 -27.825 33.745 1.00 15.66 315 SER A N 1
ATOM 6235 C CA . SER B 1 315 ? 10.793 -26.851 34.329 1.00 17.05 315 SER A CA 1
ATOM 6236 C C . SER B 1 315 ? 11.310 -26.351 35.687 1.00 15.42 315 SER A C 1
ATOM 6237 O O . SER B 1 315 ? 11.237 -25.154 35.996 1.00 15.73 315 SER A O 1
ATOM 6240 N N . ASP B 1 316 ? 11.783 -27.278 36.512 1.00 13.88 316 ASP A N 1
ATOM 6241 C CA . ASP B 1 316 ? 12.251 -26.944 37.847 1.00 14.77 316 ASP A CA 1
ATOM 6242 C C . ASP B 1 316 ? 13.417 -25.942 37.810 1.00 15.80 316 ASP A C 1
ATOM 6243 O O . ASP B 1 316 ? 13.445 -24.958 38.584 1.00 13.13 316 ASP A O 1
ATOM 6248 N N . VAL B 1 317 ? 14.373 -26.192 36.927 1.00 14.62 317 VAL A N 1
ATOM 6249 C CA . VAL B 1 317 ? 15.515 -25.297 36.785 1.00 14.14 317 VAL A CA 1
ATOM 6250 C C . VAL B 1 317 ? 15.037 -23.921 36.239 1.00 13.74 317 VAL A C 1
ATOM 6251 O O . VAL B 1 317 ? 15.370 -22.856 36.795 1.00 13.54 317 VAL A O 1
ATOM 6255 N N . ALA B 1 318 ? 14.186 -23.935 35.211 1.00 12.46 318 ALA A N 1
ATOM 6256 C CA . ALA B 1 318 ? 13.730 -22.667 34.646 1.00 13.58 318 ALA A CA 1
ATOM 6257 C C . ALA B 1 318 ? 12.974 -21.846 35.715 1.00 14.95 318 ALA A C 1
ATOM 6258 O O . ALA B 1 318 ? 13.173 -20.629 35.852 1.00 14.25 318 ALA A O 1
ATOM 6260 N N . ASN B 1 319 ? 12.105 -22.509 36.466 1.00 14.20 319 ASN A N 1
ATOM 6261 C CA . ASN B 1 319 ? 11.293 -21.795 37.410 1.00 14.76 319 ASN A CA 1
ATOM 6262 C C . ASN B 1 319 ? 12.077 -21.289 38.621 1.00 13.40 319 ASN A C 1
ATOM 6263 O O . ASN B 1 319 ? 11.730 -20.249 39.206 1.00 13.13 319 ASN A O 1
ATOM 6268 N N . ALA B 1 320 ? 13.147 -21.994 38.995 1.00 13.03 320 ALA A N 1
ATOM 6269 C CA . ALA B 1 320 ? 14.028 -21.476 40.069 1.00 13.50 320 ALA A CA 1
ATOM 6270 C C . ALA B 1 320 ? 14.637 -20.133 39.618 1.00 13.71 320 ALA A C 1
ATOM 6271 O O . ALA B 1 320 ? 14.732 -19.166 40.399 1.00 15.41 320 ALA A O 1
ATOM 6273 N N . VAL B 1 321 ? 15.047 -20.090 38.364 1.00 12.46 321 VAL A N 1
ATOM 6274 C CA . VAL B 1 321 ? 15.570 -18.869 37.773 1.00 13.60 321 VAL A CA 1
ATOM 6275 C C . VAL B 1 321 ? 14.505 -17.761 37.688 1.00 14.32 321 VAL A C 1
ATOM 6276 O O . VAL B 1 321 ? 14.733 -16.624 38.153 1.00 13.63 321 VAL A O 1
ATOM 6280 N N . LEU B 1 322 ? 13.312 -18.097 37.188 1.00 13.46 322 LEU A N 1
ATOM 6281 C CA . LEU B 1 322 ? 12.208 -17.108 37.164 1.00 15.16 322 LEU A CA 1
ATOM 6282 C C . LEU B 1 322 ? 11.792 -16.646 38.586 1.00 15.02 322 LEU A C 1
ATOM 6283 O O . LEU B 1 322 ? 11.378 -15.482 38.770 1.00 16.06 322 LEU A O 1
ATOM 6288 N N . ASN B 1 323 ? 11.871 -17.551 39.564 1.00 13.46 323 ASN A N 1
ATOM 6289 C CA . ASN B 1 323 ? 11.521 -17.218 40.976 1.00 14.24 323 ASN A CA 1
ATOM 6290 C C . ASN B 1 323 ? 12.441 -16.090 41.478 1.00 14.05 323 ASN A C 1
ATOM 6291 O O . ASN B 1 323 ? 12.117 -15.421 42.471 1.00 15.81 323 ASN A O 1
ATOM 6296 N N . GLY B 1 324 ? 13.679 -16.062 40.955 1.00 13.73 324 GLY A N 1
ATOM 6297 C CA . GLY B 1 324 ? 14.689 -15.045 41.333 1.00 12.89 324 GLY A CA 1
ATOM 6298 C C . GLY B 1 324 ? 15.995 -15.603 41.945 1.00 13.63 324 GLY A C 1
ATOM 6299 O O . GLY B 1 324 ? 16.848 -14.827 42.419 1.00 14.80 324 GLY A O 1
ATOM 6300 N N . ALA B 1 325 ? 16.202 -16.926 41.875 1.00 13.33 325 ALA A N 1
ATOM 6301 C CA . ALA B 1 325 ? 17.432 -17.541 42.467 1.00 14.41 325 ALA A CA 1
ATOM 6302 C C . ALA B 1 325 ? 18.698 -17.058 41.736 1.00 14.64 325 ALA A C 1
ATOM 6303 O O . ALA B 1 325 ? 18.720 -17.025 40.513 1.00 16.09 325 ALA A O 1
ATOM 6305 N N . ASP B 1 326 ? 19.742 -16.683 42.483 1.00 13.59 326 ASP A N 1
ATOM 6306 C CA . ASP B 1 326 ? 21.014 -16.346 41.853 1.00 16.19 326 ASP A CA 1
ATOM 6307 C C . ASP B 1 326 ? 21.613 -17.600 41.235 1.00 16.03 326 ASP A C 1
ATOM 6308 O O . ASP B 1 326 ? 22.098 -17.563 40.107 1.00 15.65 326 ASP A O 1
ATOM 6313 N N . CYS B 1 327 ? 21.605 -18.693 42.005 1.00 15.63 327 CYS A N 1
ATOM 6314 C CA . CYS B 1 327 ? 22.309 -19.912 41.636 1.00 15.24 327 CYS A CA 1
ATOM 6315 C C . CYS B 1 327 ? 21.367 -21.085 41.658 1.00 18.28 327 CYS A C 1
ATOM 6316 O O . CYS B 1 327 ? 20.432 -21.151 42.510 1.00 14.51 327 CYS A O 1
ATOM 6319 N N . VAL B 1 328 ? 21.764 -22.111 40.917 1.00 15.40 328 VAL A N 1
ATOM 6320 C CA . VAL B 1 328 ? 21.136 -23.402 41.017 1.00 16.72 328 VAL A CA 1
ATOM 6321 C C . VAL B 1 328 ? 22.227 -24.418 41.244 1.00 17.25 328 VAL A C 1
ATOM 6322 O O . VAL B 1 328 ? 23.385 -24.162 40.943 1.00 17.79 328 VAL A O 1
ATOM 6326 N N . MET B 1 329 ? 21.883 -25.516 41.897 1.00 16.78 329 MET A N 1
ATOM 6327 C CA . MET B 1 329 ? 22.903 -26.445 42.359 1.00 16.45 329 MET A CA 1
ATOM 6328 C C . MET B 1 329 ? 22.686 -27.887 41.839 1.00 16.01 329 MET A C 1
ATOM 6329 O O . MET B 1 329 ? 21.562 -28.283 41.497 1.00 17.57 329 MET A O 1
ATOM 6334 N N . LEU B 1 330 ? 23.794 -28.607 41.670 1.00 15.96 330 LEU A N 1
ATOM 6335 C CA . LEU B 1 330 ? 23.793 -30.025 41.340 1.00 16.29 330 LEU A CA 1
ATOM 6336 C C . LEU B 1 330 ? 24.532 -30.780 42.420 1.00 17.87 330 LEU A C 1
ATOM 6337 O O . LEU B 1 330 ? 25.544 -30.290 42.975 1.00 17.96 330 LEU A O 1
ATOM 6342 N N . SER B 1 331 ? 24.024 -31.958 42.743 1.00 18.61 331 SER A N 1
ATOM 6343 C CA . SER B 1 331 ? 24.594 -32.759 43.807 1.00 20.40 331 SER A CA 1
ATOM 6344 C C . SER B 1 331 ? 25.106 -34.066 43.239 1.00 19.24 331 SER A C 1
ATOM 6345 O O . SER B 1 331 ? 26.108 -34.067 42.526 1.00 19.33 331 SER A O 1
ATOM 6348 N N . GLY B 1 332 ? 24.339 -35.136 43.401 1.00 19.88 332 GLY A N 1
ATOM 6349 C CA . GLY B 1 332 ? 24.705 -36.443 42.806 1.00 20.38 332 GLY A CA 1
ATOM 6350 C C . GLY B 1 332 ? 24.865 -36.404 41.292 1.00 22.82 332 GLY A C 1
ATOM 6351 O O . GLY B 1 332 ? 25.702 -37.141 40.719 1.00 24.48 332 GLY A O 1
ATOM 6352 N N . GLU B 1 333 ? 24.162 -35.474 40.635 1.00 19.34 333 GLU A N 1
ATOM 6353 C CA . GLU B 1 333 ? 24.273 -35.356 39.178 1.00 21.53 333 GLU A CA 1
ATOM 6354 C C . GLU B 1 333 ? 25.725 -35.182 38.753 1.00 22.11 333 GLU A C 1
ATOM 6355 O O . GLU B 1 333 ? 26.142 -35.694 37.707 1.00 21.44 333 GLU A O 1
ATOM 6361 N N . THR B 1 334 ? 26.478 -34.376 39.501 1.00 18.60 334 THR A N 1
ATOM 6362 C CA . THR B 1 334 ? 27.893 -34.189 39.174 1.00 18.62 334 THR A CA 1
ATOM 6363 C C . THR B 1 334 ? 28.841 -34.990 40.077 1.00 22.20 334 THR A C 1
ATOM 6364 O O . THR B 1 334 ? 29.976 -35.229 39.708 1.00 22.58 334 THR A O 1
ATOM 6368 N N . ALA B 1 335 ? 28.438 -35.244 41.318 1.00 19.87 335 ALA A N 1
ATOM 6369 C CA . ALA B 1 335 ? 29.328 -35.948 42.254 1.00 22.32 335 ALA A CA 1
ATOM 6370 C C . ALA B 1 335 ? 29.563 -37.401 41.820 1.00 25.81 335 ALA A C 1
ATOM 6371 O O . ALA B 1 335 ? 30.691 -37.912 41.896 1.00 25.47 335 ALA A O 1
ATOM 6373 N N . LYS B 1 336 ? 28.513 -38.049 41.321 1.00 23.32 336 LYS A N 1
ATOM 6374 C CA . LYS B 1 336 ? 28.570 -39.476 41.084 1.00 26.93 336 LYS A CA 1
ATOM 6375 C C . LYS B 1 336 ? 27.847 -39.896 39.826 1.00 30.18 336 LYS A C 1
ATOM 6376 O O . LYS B 1 336 ? 27.849 -41.061 39.488 1.00 28.23 336 LYS A O 1
ATOM 6382 N N . GLY B 1 337 ? 27.393 -38.918 39.046 1.00 22.82 337 GLY A N 1
ATOM 6383 C CA . GLY B 1 337 ? 26.639 -39.195 37.825 1.00 24.24 337 GLY A CA 1
ATOM 6384 C C . GLY B 1 337 ? 27.470 -39.711 36.670 1.00 23.74 337 GLY A C 1
ATOM 6385 O O . GLY B 1 337 ? 28.688 -39.569 36.654 1.00 20.75 337 GLY A O 1
ATOM 6386 N N . LYS B 1 338 ? 26.792 -40.273 35.676 1.00 23.79 338 LYS A N 1
ATOM 6387 C CA . LYS B 1 338 ? 27.448 -40.726 34.449 1.00 26.13 338 LYS A CA 1
ATOM 6388 C C . LYS B 1 338 ? 27.673 -39.606 33.426 1.00 24.48 338 LYS A C 1
ATOM 6389 O O . LYS B 1 338 ? 28.395 -39.794 32.468 1.00 22.83 338 LYS A O 1
ATOM 6395 N N . TYR B 1 339 ? 26.967 -38.487 33.571 1.00 20.56 339 TYR A N 1
ATOM 6396 C CA . TYR B 1 339 ? 27.038 -37.418 32.568 1.00 21.66 339 TYR A CA 1
ATOM 6397 C C . TYR B 1 339 ? 27.269 -36.037 33.191 1.00 22.12 339 TYR A C 1
ATOM 6398 O O . TYR B 1 339 ? 26.461 -35.109 32.972 1.00 21.51 339 TYR A O 1
ATOM 6407 N N . PRO B 1 340 ? 28.332 -35.895 33.989 1.00 22.56 340 PRO A N 1
ATOM 6408 C CA . PRO B 1 340 ? 28.519 -34.633 34.724 1.00 21.48 340 PRO A CA 1
ATOM 6409 C C . PRO B 1 340 ? 28.672 -33.415 33.805 1.00 22.48 340 PRO A C 1
ATOM 6410 O O . PRO B 1 340 ? 28.069 -32.380 34.070 1.00 21.38 340 PRO A O 1
ATOM 6414 N N . ASN B 1 341 ? 29.364 -33.564 32.672 1.00 20.24 341 ASN A N 1
ATOM 6415 C CA . ASN B 1 341 ? 29.518 -32.434 31.760 1.00 23.52 341 ASN A CA 1
ATOM 6416 C C . ASN B 1 341 ? 28.216 -32.066 31.081 1.00 21.80 341 ASN A C 1
ATOM 6417 O O . ASN B 1 341 ? 27.863 -30.903 31.003 1.00 21.50 341 ASN A O 1
ATOM 6422 N N . GLU B 1 342 ? 27.484 -33.075 30.628 1.00 21.61 342 GLU A N 1
ATOM 6423 C CA . GLU B 1 342 ? 26.235 -32.844 29.962 1.00 20.92 342 GLU A CA 1
ATOM 6424 C C . GLU B 1 342 ? 25.176 -32.214 30.887 1.00 18.90 342 GLU A C 1
ATOM 6425 O O . GLU B 1 342 ? 24.382 -31.413 30.444 1.00 18.73 342 GLU A O 1
ATOM 6431 N N . VAL B 1 343 ? 25.105 -32.651 32.138 1.00 16.97 343 VAL A N 1
ATOM 6432 C CA . VAL B 1 343 ? 24.087 -32.110 33.031 1.00 19.35 343 VAL A CA 1
ATOM 6433 C C . VAL B 1 343 ? 24.332 -30.615 33.301 1.00 19.18 343 VAL A C 1
ATOM 6434 O O . VAL B 1 343 ? 23.392 -29.818 33.269 1.00 17.37 343 VAL A O 1
ATOM 6438 N N . VAL B 1 344 ? 25.606 -30.228 33.422 1.00 16.27 344 VAL A N 1
ATOM 6439 C CA . VAL B 1 344 ? 25.960 -28.825 33.612 1.00 16.25 344 VAL A CA 1
ATOM 6440 C C . VAL B 1 344 ? 25.668 -28.022 32.351 1.00 16.22 344 VAL A C 1
ATOM 6441 O O . VAL B 1 344 ? 25.147 -26.887 32.418 1.00 15.56 344 VAL A O 1
ATOM 6445 N N . GLN B 1 345 ? 25.932 -28.613 31.190 1.00 16.94 345 GLN A N 1
ATOM 6446 C CA . GLN B 1 345 ? 25.589 -27.948 29.934 1.00 17.53 345 GLN A CA 1
ATOM 6447 C C . GLN B 1 345 ? 24.069 -27.742 29.749 1.00 18.12 345 GLN A C 1
ATOM 6448 O O . GLN B 1 345 ? 23.639 -26.676 29.295 1.00 18.06 345 GLN A O 1
ATOM 6454 N N . TYR B 1 346 ? 23.265 -28.746 30.120 1.00 17.45 346 TYR A N 1
ATOM 6455 C CA . TYR B 1 346 ? 21.800 -28.583 30.123 1.00 17.25 346 TYR A CA 1
ATOM 6456 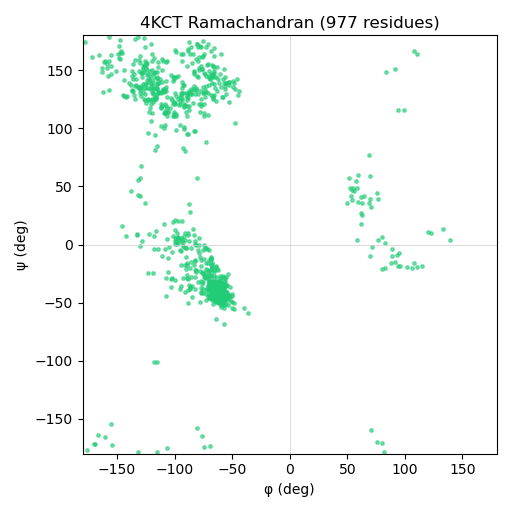C C . TYR B 1 346 ? 21.379 -27.466 31.095 1.00 15.12 346 TYR A C 1
ATOM 6457 O O . TYR B 1 346 ? 20.574 -26.620 30.768 1.00 15.05 346 TYR A O 1
ATOM 6466 N N . MET B 1 347 ? 21.907 -27.513 32.305 1.00 14.67 347 MET A N 1
ATOM 6467 C CA . MET B 1 347 ? 21.497 -26.585 33.309 1.00 14.90 347 MET A CA 1
ATOM 6468 C C . MET B 1 347 ? 21.810 -25.168 32.836 1.00 16.16 347 MET A C 1
ATOM 6469 O O . MET B 1 347 ? 20.986 -24.263 32.968 1.00 15.17 347 MET A O 1
ATOM 6474 N N . ALA B 1 348 ? 22.955 -25.001 32.172 1.00 14.77 348 ALA A N 1
ATOM 6475 C CA . ALA B 1 348 ? 23.324 -23.691 31.645 1.00 14.54 348 ALA A CA 1
ATOM 6476 C C . ALA B 1 348 ? 22.398 -23.206 30.507 1.00 14.96 348 ALA A C 1
ATOM 6477 O O . ALA B 1 348 ? 22.013 -22.024 30.485 1.00 13.83 348 ALA A O 1
ATOM 6479 N N . ARG B 1 349 ? 21.962 -24.121 29.627 1.00 14.92 349 ARG A N 1
ATOM 6480 C CA . ARG B 1 349 ? 21.042 -23.752 28.540 1.00 14.77 349 ARG A CA 1
ATOM 6481 C C . ARG B 1 349 ? 19.655 -23.377 29.078 1.00 14.53 349 ARG A C 1
ATOM 6482 O O . ARG B 1 349 ? 19.000 -22.476 28.550 1.00 13.73 349 ARG A O 1
ATOM 6490 N N . ILE B 1 350 ? 19.197 -24.108 30.085 1.00 13.11 350 ILE A N 1
ATOM 6491 C CA . ILE B 1 350 ? 17.901 -23.828 30.707 1.00 13.63 350 ILE A CA 1
ATOM 6492 C C . ILE B 1 350 ? 17.917 -22.479 31.414 1.00 13.01 350 ILE A C 1
ATOM 6493 O O . ILE B 1 350 ? 16.968 -21.696 31.275 1.00 14.54 350 ILE A O 1
ATOM 6498 N N . CYS B 1 351 ? 19.000 -22.201 32.155 1.00 13.28 351 CYS A N 1
ATOM 6499 C CA . CYS B 1 351 ? 19.166 -20.902 32.793 1.00 16.43 351 CYS A CA 1
ATOM 6500 C C . CYS B 1 351 ? 19.023 -19.779 31.789 1.00 16.67 351 CYS A C 1
ATOM 6501 O O . CYS B 1 351 ? 18.325 -18.825 32.031 1.00 14.28 351 CYS A O 1
ATOM 6504 N N . VAL B 1 352 ? 19.770 -19.867 30.690 1.00 14.55 352 VAL A N 1
ATOM 6505 C CA . VAL B 1 352 ? 19.712 -18.850 29.656 1.00 17.24 352 VAL A CA 1
ATOM 6506 C C . VAL B 1 352 ? 18.329 -18.656 29.031 1.00 17.59 352 VAL A C 1
ATOM 6507 O O . VAL B 1 352 ? 17.915 -17.522 28.775 1.00 15.93 352 VAL A O 1
ATOM 6511 N N . GLU B 1 353 ? 17.605 -19.744 28.785 1.00 17.49 353 GLU A N 1
ATOM 6512 C CA . GLU B 1 353 ? 16.232 -19.601 28.246 1.00 17.93 353 GLU A CA 1
ATOM 6513 C C . GLU B 1 353 ? 15.326 -18.873 29.243 1.00 16.75 353 GLU A C 1
ATOM 6514 O O . GLU B 1 353 ? 14.583 -17.973 28.868 1.00 16.71 353 GLU A O 1
ATOM 6520 N N . ALA B 1 354 ? 15.407 -19.249 30.511 1.00 14.43 354 ALA A N 1
ATOM 6521 C CA . ALA B 1 354 ? 14.564 -18.610 31.542 1.00 16.01 354 ALA A CA 1
ATOM 6522 C C . ALA B 1 354 ? 14.920 -17.142 31.702 1.00 16.64 354 ALA A C 1
ATOM 6523 O O . ALA B 1 354 ? 14.036 -16.270 31.780 1.00 16.06 354 ALA A O 1
ATOM 6525 N N . GLN B 1 355 ? 16.219 -16.867 31.740 1.00 14.00 355 GLN A N 1
ATOM 6526 C CA . GLN B 1 355 ? 16.716 -15.478 31.747 1.00 15.90 355 GLN A CA 1
ATOM 6527 C C . GLN B 1 355 ? 16.163 -14.680 30.553 1.00 15.45 355 GLN A C 1
ATOM 6528 O O . GLN B 1 355 ? 15.653 -13.551 30.711 1.00 15.49 355 GLN A O 1
ATOM 6534 N N . SER B 1 356 ? 16.153 -15.301 29.383 1.00 16.13 356 SER A N 1
ATOM 6535 C CA . SER B 1 356 ? 15.661 -14.628 28.171 1.00 17.94 356 SER A CA 1
ATOM 6536 C C . SER B 1 356 ? 14.144 -14.456 28.132 1.00 20.93 356 SER A C 1
ATOM 6537 O O . SER B 1 356 ? 13.659 -13.534 27.508 1.00 20.02 356 SER A O 1
ATOM 6540 N N . ALA B 1 357 ? 13.417 -15.262 28.912 1.00 17.90 357 ALA A N 1
ATOM 6541 C CA . ALA B 1 357 ? 11.947 -15.143 29.006 1.00 18.75 357 ALA A CA 1
ATOM 6542 C C . ALA B 1 357 ? 11.522 -14.248 30.196 1.00 20.95 357 ALA A C 1
ATOM 6543 O O . ALA B 1 357 ? 10.336 -14.114 30.488 1.00 21.46 357 ALA A O 1
ATOM 6545 N N . THR B 1 358 ? 12.485 -13.650 30.873 1.00 18.95 358 THR A N 1
ATOM 6546 C CA . THR B 1 358 ? 12.181 -12.825 32.061 1.00 20.86 358 THR A CA 1
ATOM 6547 C C . THR B 1 358 ? 11.890 -11.397 31.585 1.00 20.14 358 THR A C 1
ATOM 6548 O O . THR B 1 358 ? 12.579 -10.885 30.707 1.00 22.73 358 THR A O 1
ATOM 6552 N N . HIS B 1 359 ? 10.811 -10.808 32.066 1.00 19.45 359 HIS A N 1
ATOM 6553 C CA . HIS B 1 359 ? 10.540 -9.383 31.754 1.00 22.61 359 HIS A CA 1
ATOM 6554 C C . HIS B 1 359 ? 11.708 -8.488 32.224 1.00 21.68 359 HIS A C 1
ATOM 6555 O O . HIS B 1 359 ? 12.222 -8.665 33.302 1.00 20.09 359 HIS A O 1
ATOM 6562 N N . ASP B 1 360 ? 12.239 -7.663 31.332 1.00 21.91 360 ASP A N 1
ATOM 6563 C CA . ASP B 1 360 ? 13.399 -6.794 31.646 1.00 26.36 360 ASP A CA 1
ATOM 6564 C C . ASP B 1 360 ? 13.358 -6.165 33.048 1.00 22.25 360 ASP A C 1
ATOM 6565 O O . ASP B 1 360 ? 14.379 -6.134 33.758 1.00 21.80 360 ASP A O 1
ATOM 6570 N N . THR B 1 361 ? 12.262 -5.480 33.349 1.00 16.99 361 THR A N 1
ATOM 6571 C CA . THR B 1 361 ? 12.282 -4.484 34.430 1.00 20.86 361 THR A CA 1
ATOM 6572 C C . THR B 1 361 ? 11.345 -4.766 35.604 1.00 20.38 361 THR A C 1
ATOM 6573 O O . THR B 1 361 ? 11.341 -4.000 36.571 1.00 17.84 361 THR A O 1
ATOM 6577 N N . VAL B 1 362 ? 10.534 -5.830 35.520 1.00 19.25 362 VAL A N 1
ATOM 6578 C CA . VAL B 1 362 ? 9.627 -6.174 36.635 1.00 20.90 362 VAL A CA 1
ATOM 6579 C C . VAL B 1 362 ? 10.372 -6.363 37.954 1.00 20.51 362 VAL A C 1
ATOM 6580 O O . VAL B 1 362 ? 9.990 -5.782 38.959 1.00 18.71 362 VAL A O 1
ATOM 6584 N N . MET B 1 363 ? 11.483 -7.112 37.940 1.00 17.74 363 MET A N 1
ATOM 6585 C CA . MET B 1 363 ? 12.242 -7.317 39.187 1.00 19.20 363 MET A CA 1
ATOM 6586 C C . MET B 1 363 ? 12.815 -5.997 39.698 1.00 16.97 363 MET A C 1
ATOM 6587 O O . MET B 1 363 ? 12.665 -5.656 40.864 1.00 17.06 363 MET A O 1
ATOM 6592 N N . PHE B 1 364 ? 13.451 -5.244 38.806 1.00 16.17 364 PHE A N 1
ATOM 6593 C CA . PHE B 1 364 ? 14.009 -3.958 39.182 1.00 15.69 364 PHE A CA 1
ATOM 6594 C C . PHE B 1 364 ? 12.987 -3.094 39.926 1.00 14.72 364 PHE A C 1
ATOM 6595 O O . PHE B 1 364 ? 13.234 -2.638 41.058 1.00 14.52 364 PHE A O 1
ATOM 6603 N N . ASN B 1 365 ? 11.827 -2.890 39.308 1.00 15.08 365 ASN A N 1
ATOM 6604 C CA . ASN B 1 365 ? 10.797 -2.054 39.908 1.00 16.45 365 ASN A CA 1
ATOM 6605 C C . ASN B 1 365 ? 10.205 -2.637 41.202 1.00 16.65 365 ASN A C 1
ATOM 6606 O O . ASN B 1 365 ? 9.984 -1.910 42.155 1.00 16.27 365 ASN A O 1
ATOM 6611 N N . SER B 1 366 ? 9.941 -3.937 41.240 1.00 16.29 366 SER A N 1
ATOM 6612 C CA A SER B 1 366 ? 9.351 -4.539 42.449 0.50 16.28 366 SER A CA 1
ATOM 6613 C CA B SER B 1 366 ? 9.342 -4.527 42.441 0.50 17.44 366 SER A CA 1
ATOM 6614 C C . SER B 1 366 ? 10.318 -4.466 43.615 1.00 16.38 366 SER A C 1
ATOM 6615 O O . SER B 1 366 ? 9.911 -4.209 44.771 1.00 15.56 366 SER A O 1
ATOM 6620 N N . ILE B 1 367 ? 11.601 -4.663 43.321 1.00 15.48 367 ILE A N 1
ATOM 6621 C CA . ILE B 1 367 ? 12.640 -4.644 44.370 1.00 16.68 367 ILE A CA 1
ATOM 6622 C C . ILE B 1 367 ? 12.838 -3.219 44.911 1.00 16.91 367 ILE A C 1
ATOM 6623 O O . ILE B 1 367 ? 12.819 -2.979 46.138 1.00 14.73 367 ILE A O 1
ATOM 6628 N N . LYS B 1 368 ? 12.934 -2.268 44.000 1.00 16.14 368 LYS A N 1
ATOM 6629 C CA . LYS B 1 368 ? 13.109 -0.874 44.387 1.00 17.13 368 LYS A CA 1
ATOM 6630 C C . LYS B 1 368 ? 11.943 -0.346 45.191 1.00 16.81 368 LYS A C 1
ATOM 6631 O O . LYS B 1 368 ? 12.131 0.376 46.162 1.00 17.01 368 LYS A O 1
ATOM 6637 N N . ASN B 1 369 ? 10.734 -0.711 44.793 1.00 18.51 369 ASN A N 1
ATOM 6638 C CA . ASN B 1 369 ? 9.535 -0.264 45.476 1.00 20.42 369 ASN A CA 1
ATOM 6639 C C . ASN B 1 369 ? 9.450 -0.740 46.923 1.00 21.82 369 ASN A C 1
ATOM 6640 O O . ASN B 1 369 ? 8.733 -0.158 47.723 1.00 20.71 369 ASN A O 1
ATOM 6645 N N . LEU B 1 370 ? 10.165 -1.807 47.269 1.00 18.50 370 LEU A N 1
ATOM 6646 C CA . LEU B 1 370 ? 10.143 -2.271 48.661 1.00 19.75 370 LEU A CA 1
ATOM 6647 C C . LEU B 1 370 ? 11.262 -1.701 49.557 1.00 20.84 370 LEU A C 1
ATOM 6648 O O . LEU B 1 370 ? 11.302 -1.979 50.734 1.00 19.09 370 LEU A O 1
ATOM 6653 N N . GLN B 1 371 ? 12.147 -0.873 49.012 1.00 18.00 371 GLN A N 1
ATOM 6654 C CA . GLN B 1 371 ? 13.268 -0.363 49.824 1.00 17.55 371 GLN A CA 1
ATOM 6655 C C . GLN B 1 371 ? 12.829 0.850 50.657 1.00 22.35 371 GLN A C 1
ATOM 6656 O O . GLN B 1 371 ? 12.093 1.715 50.167 1.00 20.51 371 GLN A O 1
ATOM 6662 N N . LYS B 1 372 ? 13.429 1.008 51.826 1.00 22.29 372 LYS A N 1
ATOM 6663 C CA . LYS B 1 372 ? 13.157 2.180 52.658 1.00 23.97 372 LYS A CA 1
ATOM 6664 C C . LYS B 1 372 ? 13.850 3.442 52.110 1.00 21.73 372 LYS A C 1
ATOM 6665 O O . LYS B 1 372 ? 14.987 3.384 51.627 1.00 21.33 372 LYS A O 1
ATOM 6671 N N . ILE B 1 373 ? 13.114 4.545 52.079 1.00 22.19 373 ILE A N 1
ATOM 6672 C CA . ILE B 1 373 ? 13.644 5.853 51.661 1.00 23.54 373 ILE A CA 1
ATOM 6673 C C . ILE B 1 373 ? 13.782 6.717 52.937 1.00 23.50 373 ILE A C 1
ATOM 6674 O O . ILE B 1 373 ? 12.893 6.714 53.746 1.00 24.07 373 ILE A O 1
ATOM 6679 N N . PRO B 1 374 ? 14.942 7.383 53.145 1.00 22.12 374 PRO A N 1
ATOM 6680 C CA . PRO B 1 374 ? 16.008 7.554 52.162 1.00 19.84 374 PRO A CA 1
ATOM 6681 C C . PRO B 1 374 ? 16.937 6.341 52.114 1.00 21.26 374 PRO A C 1
ATOM 6682 O O . PRO B 1 374 ? 17.147 5.669 53.118 1.00 21.45 374 PRO A O 1
ATOM 6686 N N . MET B 1 375 ? 17.456 6.054 50.933 1.00 17.89 375 MET A N 1
ATOM 6687 C CA . MET B 1 375 ? 18.499 5.064 50.761 1.00 19.41 375 MET A CA 1
ATOM 6688 C C . MET B 1 375 ? 19.818 5.645 51.225 1.00 19.27 375 MET A C 1
ATOM 6689 O O . MET B 1 375 ? 20.042 6.852 51.124 1.00 17.06 375 MET A O 1
ATOM 6694 N N . CYS B 1 376 ? 20.780 4.783 51.501 1.00 19.71 376 CYS A N 1
ATOM 6695 C CA A CYS B 1 376 ? 22.191 5.181 51.515 0.50 20.73 376 CYS A CA 1
ATOM 6696 C CA B CYS B 1 376 ? 22.143 5.268 51.538 0.50 19.85 376 CYS A CA 1
ATOM 6697 C C . CYS B 1 376 ? 22.604 5.643 50.123 1.00 19.93 376 CYS A C 1
ATOM 6698 O O . CYS B 1 376 ? 22.064 5.129 49.099 1.00 17.02 376 CYS A O 1
ATOM 6703 N N . PRO B 1 377 ? 23.586 6.551 50.045 1.00 19.16 377 PRO A N 1
ATOM 6704 C CA . PRO B 1 377 ? 23.992 7.101 48.763 1.00 19.03 377 PRO A CA 1
ATOM 6705 C C . PRO B 1 377 ? 24.479 6.013 47.798 1.00 18.15 377 PRO A C 1
ATOM 6706 O O . PRO B 1 377 ? 24.153 6.055 46.623 1.00 15.36 377 PRO A O 1
ATOM 6710 N N . GLU B 1 378 ? 25.213 5.014 48.291 1.00 16.56 378 GLU A N 1
ATOM 6711 C CA . GLU B 1 378 ? 25.740 4.004 47.360 1.00 17.23 378 GLU A CA 1
ATOM 6712 C C . GLU B 1 378 ? 24.591 3.162 46.747 1.00 16.48 378 GLU A C 1
ATOM 6713 O O . GLU B 1 378 ? 24.672 2.715 45.587 1.00 16.05 378 GLU A O 1
ATOM 6719 N N . GLU B 1 379 ? 23.523 2.957 47.519 1.00 14.86 379 GLU A N 1
ATOM 6720 C CA . GLU B 1 379 ? 22.379 2.225 46.999 1.00 14.54 379 GLU A CA 1
ATOM 6721 C C . GLU B 1 379 ? 21.522 3.074 46.042 1.00 14.64 379 GLU A C 1
ATOM 6722 O O . GLU B 1 379 ? 21.032 2.550 45.021 1.00 14.15 379 GLU A O 1
ATOM 6728 N N . ALA B 1 380 ? 21.423 4.385 46.304 1.00 13.88 380 ALA A N 1
ATOM 6729 C CA . ALA B 1 380 ? 20.810 5.318 45.321 1.00 15.27 380 ALA A CA 1
ATOM 6730 C C . ALA B 1 380 ? 21.624 5.330 44.034 1.00 16.30 380 ALA A C 1
ATOM 6731 O O . ALA B 1 380 ? 21.062 5.257 42.943 1.00 17.57 380 ALA A O 1
ATOM 6733 N N . VAL B 1 381 ? 22.953 5.328 44.164 1.00 14.81 381 VAL A N 1
ATOM 6734 C CA . VAL B 1 381 ? 23.845 5.289 42.970 1.00 15.12 381 VAL A CA 1
ATOM 6735 C C . VAL B 1 381 ? 23.662 3.969 42.210 1.00 14.45 381 VAL A C 1
ATOM 6736 O O . VAL B 1 381 ? 23.482 3.960 40.988 1.00 15.64 381 VAL A O 1
ATOM 6740 N N . CYS B 1 382 ? 23.717 2.851 42.924 1.00 14.23 382 CYS A N 1
ATOM 6741 C CA . CYS B 1 382 ? 23.654 1.545 42.242 1.00 14.83 382 CYS A CA 1
ATOM 6742 C C . CYS B 1 382 ? 22.284 1.282 41.597 1.00 15.26 382 CYS A C 1
ATOM 6743 O O . CYS B 1 382 ? 22.226 0.761 40.482 1.00 14.73 382 CYS A O 1
ATOM 6746 N N . SER B 1 383 ? 21.192 1.621 42.294 1.00 13.94 383 SER A N 1
ATOM 6747 C CA . SER B 1 383 ? 19.852 1.435 41.712 1.00 14.84 383 SER A CA 1
ATOM 6748 C C . SER B 1 383 ? 19.636 2.349 40.500 1.00 14.69 383 SER A C 1
ATOM 6749 O O . SER B 1 383 ? 19.120 1.908 39.461 1.00 14.69 383 SER A O 1
ATOM 6752 N N . SER B 1 384 ? 20.056 3.606 40.588 1.00 14.59 384 SER A N 1
ATOM 6753 C CA A SER B 1 384 ? 19.879 4.509 39.451 0.38 14.39 384 SER A CA 1
ATOM 6754 C CA B SER B 1 384 ? 19.887 4.521 39.451 0.62 15.89 384 SER A CA 1
ATOM 6755 C C . SER B 1 384 ? 20.825 4.175 38.286 1.00 14.33 384 SER A C 1
ATOM 6756 O O . SER B 1 384 ? 20.515 4.475 37.131 1.00 15.05 384 SER A O 1
ATOM 6761 N N . ALA B 1 385 ? 21.971 3.552 38.589 1.00 13.56 385 ALA A N 1
ATOM 6762 C CA . ALA B 1 385 ? 22.866 3.070 37.523 1.00 14.06 385 ALA A CA 1
ATOM 6763 C C . ALA B 1 385 ? 22.216 1.962 36.731 1.00 14.36 385 ALA A C 1
ATOM 6764 O O . ALA B 1 385 ? 22.341 1.923 35.516 1.00 12.71 385 ALA A O 1
ATOM 6766 N N . VAL B 1 386 ? 21.578 1.019 37.424 1.00 12.57 386 VAL A N 1
ATOM 6767 C CA . VAL B 1 386 ? 20.823 -0.027 36.712 1.00 12.53 386 VAL A CA 1
ATOM 6768 C C . VAL B 1 386 ? 19.704 0.587 35.849 1.00 11.88 386 VAL A C 1
ATOM 6769 O O . VAL B 1 386 ? 19.494 0.180 34.707 1.00 12.70 386 VAL A O 1
ATOM 6773 N N . ALA B 1 387 ? 18.959 1.551 36.414 1.00 14.09 387 ALA A N 1
ATOM 6774 C CA . ALA B 1 387 ? 17.923 2.264 35.634 1.00 14.29 387 ALA A CA 1
ATOM 6775 C C . ALA B 1 387 ? 18.525 2.910 34.358 1.00 14.64 387 ALA A C 1
ATOM 6776 O O . ALA B 1 387 ? 17.926 2.835 33.273 1.00 15.79 387 ALA A O 1
ATOM 6778 N N . SER B 1 388 ? 19.692 3.538 34.481 1.00 13.55 388 SER A N 1
ATOM 6779 C CA A SER B 1 388 ? 20.305 4.146 33.310 0.50 13.99 388 SER A CA 1
ATOM 6780 C CA B SER B 1 388 ? 20.389 4.140 33.326 0.50 14.42 388 SER A CA 1
ATOM 6781 C C . SER B 1 388 ? 20.755 3.094 32.285 1.00 14.85 388 SER A C 1
ATOM 6782 O O . SER B 1 388 ? 20.604 3.312 31.067 1.00 14.69 388 SER A O 1
ATOM 6787 N N . ALA B 1 389 ? 21.139 1.904 32.759 1.00 14.26 389 ALA A N 1
ATOM 6788 C CA . ALA B 1 389 ? 21.496 0.799 31.823 1.00 14.53 389 ALA A CA 1
ATOM 6789 C C . ALA B 1 389 ? 20.292 0.348 31.014 1.00 14.19 389 ALA A C 1
ATOM 6790 O O . ALA B 1 389 ? 20.401 0.145 29.779 1.00 13.99 389 ALA A O 1
ATOM 6792 N N . PHE B 1 390 ? 19.122 0.263 31.662 1.00 13.82 390 PHE A N 1
ATOM 6793 C CA . PHE B 1 390 ? 17.869 -0.016 30.939 1.00 16.32 390 PHE A CA 1
ATOM 6794 C C . PHE B 1 390 ? 17.550 1.088 29.909 1.00 15.12 390 PHE A C 1
ATOM 6795 O O . PHE B 1 390 ? 17.105 0.792 28.785 1.00 15.89 390 PHE A O 1
ATOM 6803 N N . GLU B 1 391 ? 17.708 2.349 30.313 1.00 14.82 391 GLU A N 1
ATOM 6804 C CA . GLU B 1 391 ? 17.263 3.466 29.468 1.00 17.39 391 GLU A CA 1
ATOM 6805 C C . GLU B 1 391 ? 18.112 3.571 28.221 1.00 16.53 391 GLU A C 1
ATOM 6806 O O . GLU B 1 391 ? 17.620 4.017 27.190 1.00 18.34 391 GLU A O 1
ATOM 6812 N N . VAL B 1 392 ? 19.406 3.255 28.331 1.00 16.91 392 VAL A N 1
ATOM 6813 C CA . VAL B 1 392 ? 20.306 3.345 27.142 1.00 18.46 392 VAL A CA 1
ATOM 6814 C C . VAL B 1 392 ? 20.565 2.007 26.482 1.00 19.98 392 VAL A C 1
ATOM 6815 O O . VAL B 1 392 ? 21.377 1.923 25.571 1.00 19.89 392 VAL A O 1
ATOM 6819 N N . GLN B 1 393 ? 19.926 0.953 26.990 1.00 16.45 393 GLN A N 1
ATOM 6820 C CA . GLN B 1 393 ? 20.163 -0.418 26.525 1.00 19.58 393 GLN A CA 1
ATOM 6821 C C . GLN B 1 393 ? 21.645 -0.786 26.578 1.00 19.48 393 GLN A C 1
ATOM 6822 O O . GLN B 1 393 ? 22.220 -1.301 25.608 1.00 19.13 393 GLN A O 1
ATOM 6828 N N . ALA B 1 394 ? 22.273 -0.474 27.685 1.00 16.31 394 ALA A N 1
ATOM 6829 C CA . ALA B 1 394 ? 23.687 -0.765 27.854 1.00 18.26 394 ALA A CA 1
ATOM 6830 C C . ALA B 1 394 ? 23.931 -2.256 27.688 1.00 19.37 394 ALA A C 1
ATOM 6831 O O . ALA B 1 394 ? 23.163 -3.095 28.196 1.00 17.83 394 ALA A O 1
ATOM 6833 N N . LYS B 1 395 ? 25.051 -2.591 27.063 1.00 18.96 395 LYS A N 1
ATOM 6834 C CA . LYS B 1 395 ? 25.422 -3.985 26.898 1.00 21.70 395 LYS A CA 1
ATOM 6835 C C . LYS B 1 395 ? 26.181 -4.551 28.095 1.00 19.09 395 LYS A C 1
ATOM 6836 O O . LYS B 1 395 ? 26.302 -5.761 28.238 1.00 18.87 395 LYS A O 1
ATOM 6842 N N . ALA B 1 396 ? 26.666 -3.675 28.964 1.00 17.11 396 ALA A N 1
ATOM 6843 C CA . ALA B 1 396 ? 27.356 -4.106 30.177 1.00 16.34 396 ALA A CA 1
ATOM 6844 C C . ALA B 1 396 ? 27.399 -2.988 31.177 1.00 15.77 396 ALA A C 1
ATOM 6845 O O . ALA B 1 396 ? 27.204 -1.830 30.827 1.00 16.16 396 ALA A O 1
ATOM 6847 N N . MET B 1 397 ? 27.547 -3.362 32.447 1.00 14.44 397 MET A N 1
ATOM 6848 C CA . MET B 1 397 ? 27.856 -2.423 33.491 1.00 14.96 397 MET A CA 1
ATOM 6849 C C . MET B 1 397 ? 29.244 -2.768 34.002 1.00 15.95 397 MET A C 1
ATOM 6850 O O . MET B 1 397 ? 29.693 -3.905 33.850 1.00 15.60 397 MET A O 1
ATOM 6855 N N . LEU B 1 398 ? 29.912 -1.794 34.603 1.00 14.98 398 LEU A N 1
ATOM 6856 C CA . LEU B 1 398 ? 31.257 -1.990 35.153 1.00 15.40 398 LEU A CA 1
ATOM 6857 C C . LEU B 1 398 ? 31.288 -1.362 36.539 1.00 14.75 398 LEU A C 1
ATOM 6858 O O . LEU B 1 398 ? 30.932 -0.211 36.695 1.00 16.93 398 LEU A O 1
ATOM 6863 N N . VAL B 1 399 ? 31.677 -2.127 37.550 1.00 13.60 399 VAL A N 1
ATOM 6864 C CA . VAL B 1 399 ? 31.736 -1.592 38.906 1.00 13.70 399 VAL A CA 1
ATOM 6865 C C . VAL B 1 399 ? 33.073 -1.969 39.520 1.00 14.75 399 VAL A C 1
ATOM 6866 O O . VAL B 1 399 ? 33.564 -3.076 39.309 1.00 15.26 399 VAL A O 1
ATOM 6870 N N . LEU B 1 400 ? 33.711 -1.012 40.189 1.00 14.33 400 LEU A N 1
ATOM 6871 C CA . LEU B 1 400 ? 34.851 -1.303 41.041 1.00 14.48 400 LEU A CA 1
ATOM 6872 C C . LEU B 1 400 ? 34.362 -1.746 42.400 1.00 14.97 400 LEU A C 1
ATOM 6873 O O . LEU B 1 400 ? 33.668 -0.996 43.102 1.00 14.42 400 LEU A O 1
ATOM 6878 N N . SER B 1 401 ? 34.749 -2.957 42.810 1.00 15.29 401 SER A N 1
ATOM 6879 C CA . SER B 1 401 ? 34.394 -3.419 44.147 1.00 16.59 401 SER A CA 1
ATOM 6880 C C . SER B 1 401 ? 35.539 -4.189 44.752 1.00 18.53 401 SER A C 1
ATOM 6881 O O . SER B 1 401 ? 36.045 -5.126 44.146 1.00 19.26 401 SER A O 1
ATOM 6884 N N . ASN B 1 402 ? 35.938 -3.803 45.952 1.00 16.25 402 ASN A N 1
ATOM 6885 C CA . ASN B 1 402 ? 37.003 -4.531 46.669 1.00 19.05 402 ASN A CA 1
ATOM 6886 C C . ASN B 1 402 ? 36.474 -5.649 47.574 1.00 19.88 402 ASN A C 1
ATOM 6887 O O . ASN B 1 402 ? 37.006 -6.775 47.563 1.00 20.48 402 ASN A O 1
ATOM 6892 N N . THR B 1 403 ? 35.371 -5.376 48.276 1.00 18.31 403 THR A N 1
ATOM 6893 C CA . THR B 1 403 ? 34.793 -6.375 49.186 1.00 19.12 403 THR A CA 1
ATOM 6894 C C . THR B 1 403 ? 33.765 -7.252 48.465 1.00 18.31 403 THR A C 1
ATOM 6895 O O . THR B 1 403 ? 33.334 -8.261 48.997 1.00 18.17 403 THR A O 1
ATOM 6899 N N . GLY B 1 404 ? 33.246 -6.758 47.352 1.00 15.38 404 GLY A N 1
ATOM 6900 C CA . GLY B 1 404 ? 32.114 -7.406 46.703 1.00 15.64 404 GLY A CA 1
ATOM 6901 C C . GLY B 1 404 ? 30.827 -6.631 46.900 1.00 15.90 404 GLY A C 1
ATOM 6902 O O . GLY B 1 404 ? 29.843 -6.894 46.241 1.00 15.08 404 GLY A O 1
ATOM 6903 N N . ARG B 1 405 ? 30.791 -5.776 47.909 1.00 14.76 405 ARG A N 1
ATOM 6904 C CA . ARG B 1 405 ? 29.539 -5.176 48.318 1.00 16.63 405 ARG A CA 1
ATOM 6905 C C . ARG B 1 405 ? 28.847 -4.426 47.165 1.00 16.53 405 ARG A C 1
ATOM 6906 O O . ARG B 1 405 ? 27.645 -4.568 46.970 1.00 15.15 405 ARG A O 1
ATOM 6914 N N . SER B 1 406 ? 29.603 -3.595 46.434 1.00 15.12 406 SER A N 1
ATOM 6915 C CA . SER B 1 406 ? 29.017 -2.790 45.365 1.00 14.80 406 SER A CA 1
ATOM 6916 C C . SER B 1 406 ? 28.529 -3.644 44.199 1.00 14.65 406 SER A C 1
ATOM 6917 O O . SER B 1 406 ? 27.507 -3.341 43.597 1.00 13.49 406 SER A O 1
ATOM 6920 N N . ALA B 1 407 ? 29.231 -4.737 43.901 1.00 14.51 407 ALA A N 1
ATOM 6921 C CA . ALA B 1 407 ? 28.754 -5.641 42.835 1.00 14.50 407 ALA A CA 1
ATOM 6922 C C . ALA B 1 407 ? 27.440 -6.296 43.249 1.00 14.76 407 ALA A C 1
ATOM 6923 O O . ALA B 1 407 ? 26.555 -6.476 42.417 1.00 14.68 407 ALA A O 1
ATOM 6925 N N . ARG B 1 408 ? 27.341 -6.717 44.514 1.00 13.25 408 ARG A N 1
ATOM 6926 C CA . ARG B 1 408 ? 26.104 -7.335 44.986 1.00 15.04 408 ARG A CA 1
ATOM 6927 C C . ARG B 1 408 ? 24.954 -6.332 44.997 1.00 14.61 408 ARG A C 1
ATOM 6928 O O . ARG B 1 408 ? 23.797 -6.703 44.756 1.00 14.83 408 ARG A O 1
ATOM 6936 N N . LEU B 1 409 ? 25.274 -5.073 45.283 1.00 14.15 409 LEU A N 1
ATOM 6937 C CA . LEU B 1 409 ? 24.253 -4.013 45.314 1.00 15.36 409 LEU A CA 1
ATOM 6938 C C . LEU B 1 409 ? 23.735 -3.693 43.916 1.00 14.12 409 LEU A C 1
ATOM 6939 O O . LEU B 1 409 ? 22.559 -3.455 43.734 1.00 15.73 409 LEU A O 1
ATOM 6944 N N . ILE B 1 410 ? 24.599 -3.781 42.910 1.00 13.92 410 ILE A N 1
ATOM 6945 C CA . ILE B 1 410 ? 24.114 -3.635 41.541 1.00 13.36 410 ILE A CA 1
ATOM 6946 C C . ILE B 1 410 ? 23.298 -4.864 41.145 1.00 15.36 410 ILE A C 1
ATOM 6947 O O . ILE B 1 410 ? 22.185 -4.735 40.606 1.00 13.05 410 ILE A O 1
ATOM 6952 N N . SER B 1 411 ? 23.810 -6.058 41.481 1.00 13.35 411 SER A N 1
ATOM 6953 C CA . SER B 1 411 ? 23.101 -7.294 41.136 1.00 14.67 411 SER A CA 1
ATOM 6954 C C . SER B 1 411 ? 21.709 -7.359 41.791 1.00 12.93 411 SER A C 1
ATOM 6955 O O . SER B 1 411 ? 20.758 -7.894 41.213 1.00 12.80 411 SER A O 1
ATOM 6958 N N . LYS B 1 412 ? 21.591 -6.782 42.975 1.00 12.14 412 LYS A N 1
ATOM 6959 C CA . LYS B 1 412 ? 20.292 -6.723 43.691 1.00 12.32 412 LYS A CA 1
ATOM 6960 C C . LYS B 1 412 ? 19.189 -6.152 42.786 1.00 12.77 412 LYS A C 1
ATOM 6961 O O . LYS B 1 412 ? 18.021 -6.563 42.863 1.00 14.66 412 LYS A O 1
ATOM 6967 N N . TYR B 1 413 ? 19.547 -5.185 41.952 1.00 13.66 413 TYR A N 1
ATOM 6968 C CA . TYR B 1 413 ? 18.537 -4.500 41.110 1.00 14.38 413 TYR A CA 1
ATOM 6969 C C . TYR B 1 413 ? 18.341 -5.157 39.758 1.00 14.78 413 TYR A C 1
ATOM 6970 O O . TYR B 1 413 ? 17.505 -4.702 38.955 1.00 15.56 413 TYR A O 1
ATOM 6979 N N . ARG B 1 414 ? 19.029 -6.291 39.543 1.00 14.56 414 ARG A N 1
ATOM 6980 C CA . ARG B 1 414 ? 18.656 -7.223 38.458 1.00 14.78 414 ARG A CA 1
ATOM 6981 C C . ARG B 1 414 ? 18.697 -6.548 37.057 1.00 15.03 414 ARG A C 1
ATOM 6982 O O . ARG B 1 414 ? 17.708 -6.603 36.309 1.00 14.14 414 ARG A O 1
ATOM 6990 N N . PRO B 1 415 ? 19.879 -6.036 36.651 1.00 14.50 415 PRO A N 1
ATOM 6991 C CA . PRO B 1 415 ? 20.052 -5.566 35.283 1.00 15.85 415 PRO A CA 1
ATOM 6992 C C . PRO B 1 415 ? 19.944 -6.734 34.308 1.00 16.04 415 PRO A C 1
ATOM 6993 O O . PRO B 1 415 ? 19.978 -7.892 34.719 1.00 14.09 415 PRO A O 1
ATOM 6997 N N . ASN B 1 416 ? 19.710 -6.443 33.033 1.00 15.86 416 ASN A N 1
ATOM 6998 C CA . ASN B 1 416 ? 19.596 -7.525 32.063 1.00 16.73 416 ASN A CA 1
ATOM 6999 C C . ASN B 1 416 ? 20.923 -7.764 31.293 1.00 19.09 416 ASN A C 1
ATOM 7000 O O . ASN B 1 416 ? 20.989 -8.584 30.380 1.00 20.40 416 ASN A O 1
ATOM 7005 N N . CYS B 1 417 ? 21.992 -7.125 31.738 1.00 15.70 417 CYS A N 1
ATOM 7006 C CA . CYS B 1 417 ? 23.306 -7.226 31.026 1.00 16.51 417 CYS A CA 1
ATOM 7007 C C . CYS B 1 417 ? 24.330 -7.687 32.059 1.00 17.03 417 CYS A C 1
ATOM 7008 O O . CYS B 1 417 ? 24.003 -7.767 33.251 1.00 20.31 417 CYS A O 1
ATOM 7011 N N . PRO B 1 418 ? 25.548 -8.055 31.607 1.00 18.63 418 PRO A N 1
ATOM 7012 C CA . PRO B 1 418 ? 26.579 -8.477 32.558 1.00 16.03 418 PRO A CA 1
ATOM 7013 C C . PRO B 1 418 ? 27.015 -7.347 33.455 1.00 16.51 418 PRO A C 1
ATOM 7014 O O . PRO B 1 418 ? 27.032 -6.178 33.032 1.00 15.96 418 PRO A O 1
ATOM 7018 N N . ILE B 1 419 ? 27.403 -7.692 34.673 1.00 13.53 419 ILE A N 1
ATOM 7019 C CA . ILE B 1 419 ? 28.039 -6.734 35.573 1.00 13.81 419 ILE A CA 1
ATOM 7020 C C . ILE B 1 419 ? 29.509 -7.106 35.717 1.00 13.78 419 ILE A C 1
ATOM 7021 O O . ILE B 1 419 ? 29.838 -8.117 36.352 1.00 13.40 419 ILE A O 1
ATOM 7026 N N . ILE B 1 420 ? 30.383 -6.404 34.986 1.00 13.97 420 ILE A N 1
ATOM 7027 C CA . ILE B 1 420 ? 31.807 -6.631 35.114 1.00 14.36 420 ILE A CA 1
ATOM 7028 C C . ILE B 1 420 ? 32.317 -5.973 36.380 1.00 14.86 420 ILE A C 1
ATOM 7029 O O . ILE B 1 420 ? 32.165 -4.766 36.557 1.00 15.10 420 ILE A O 1
ATOM 7034 N N . CYS B 1 421 ? 32.859 -6.772 37.287 1.00 14.51 421 CYS A N 1
ATOM 7035 C CA . CYS B 1 421 ? 33.371 -6.246 38.530 1.00 15.00 421 CYS A CA 1
ATOM 7036 C C . CYS B 1 421 ? 34.912 -6.304 38.502 1.00 17.78 421 CYS A C 1
ATOM 7037 O O . CYS B 1 421 ? 35.503 -7.385 38.380 1.00 16.73 421 CYS A O 1
ATOM 7040 N N . VAL B 1 422 ? 35.554 -5.143 38.527 1.00 16.23 422 VAL A N 1
ATOM 7041 C CA . VAL B 1 422 ? 36.985 -5.101 38.724 1.00 15.82 422 VAL A CA 1
ATOM 7042 C C . VAL B 1 422 ? 37.301 -5.025 40.191 1.00 16.06 422 VAL A C 1
ATOM 7043 O O . VAL B 1 422 ? 36.871 -4.083 40.887 1.00 16.61 422 VAL A O 1
ATOM 7047 N N . THR B 1 423 ? 38.009 -6.034 40.685 1.00 16.18 423 THR A N 1
ATOM 7048 C CA . THR B 1 423 ? 38.233 -6.141 42.120 1.00 17.57 423 THR A CA 1
ATOM 7049 C C . THR B 1 423 ? 39.722 -6.274 42.464 1.00 18.39 423 THR A C 1
ATOM 7050 O O . THR B 1 423 ? 40.502 -6.779 41.665 1.00 17.43 423 THR A O 1
ATOM 7054 N N . THR B 1 424 ? 40.096 -5.846 43.664 1.00 17.85 424 THR A N 1
ATOM 7055 C CA . THR B 1 424 ? 41.496 -5.897 44.093 1.00 18.78 424 THR A CA 1
ATOM 7056 C C . THR B 1 424 ? 41.782 -7.134 44.955 1.00 18.72 424 THR A C 1
ATOM 7057 O O . THR B 1 424 ? 42.877 -7.301 45.460 1.00 17.80 424 THR A O 1
ATOM 7061 N N . ARG B 1 425 ? 40.803 -8.020 45.087 1.00 18.88 425 ARG A N 1
ATOM 7062 C CA . ARG B 1 425 ? 40.993 -9.228 45.873 1.00 21.14 425 ARG A CA 1
ATOM 7063 C C . ARG B 1 425 ? 40.579 -10.462 45.112 1.00 21.38 425 ARG A C 1
ATOM 7064 O O . ARG B 1 425 ? 39.422 -10.577 44.674 1.00 18.69 425 ARG A O 1
ATOM 7072 N N . LEU B 1 426 ? 41.472 -11.446 45.049 1.00 18.84 426 LEU A N 1
ATOM 7073 C CA . LEU B 1 426 ? 41.126 -12.720 44.429 1.00 19.77 426 LEU A CA 1
ATOM 7074 C C . LEU B 1 426 ? 39.945 -13.391 45.126 1.00 18.10 426 LEU A C 1
ATOM 7075 O O . LEU B 1 426 ? 39.073 -13.958 44.474 1.00 18.20 426 LEU A O 1
ATOM 7080 N N . GLN B 1 427 ? 39.903 -13.320 46.441 1.00 16.98 427 GLN A N 1
ATOM 7081 C CA . GLN B 1 427 ? 38.796 -13.939 47.152 1.00 19.37 427 GLN A CA 1
ATOM 7082 C C . GLN B 1 427 ? 37.439 -13.319 46.793 1.00 17.82 427 GLN A C 1
ATOM 7083 O O . GLN B 1 427 ? 36.433 -14.023 46.709 1.00 18.10 427 GLN A O 1
ATOM 7089 N N . THR B 1 428 ? 37.420 -12.012 46.560 1.00 17.16 428 THR A N 1
ATOM 7090 C CA . THR B 1 428 ? 36.180 -11.364 46.095 1.00 16.43 428 THR A CA 1
ATOM 7091 C C . THR B 1 428 ? 35.771 -11.932 44.734 1.00 16.14 428 THR A C 1
ATOM 7092 O O . THR B 1 428 ? 34.584 -12.209 44.499 1.00 16.91 428 THR A O 1
ATOM 7096 N N . CYS B 1 429 ? 36.738 -12.086 43.836 1.00 17.79 429 CYS A N 1
ATOM 7097 C CA . CYS B 1 429 ? 36.477 -12.738 42.526 1.00 20.80 429 CYS A CA 1
ATOM 7098 C C . CYS B 1 429 ? 35.749 -14.067 42.744 1.00 20.04 429 CYS A C 1
ATOM 7099 O O . CYS B 1 429 ? 34.792 -14.381 42.050 1.00 18.86 429 CYS A O 1
ATOM 7102 N N . ARG B 1 430 ? 36.287 -14.892 43.647 1.00 17.14 430 ARG A N 1
ATOM 7103 C CA . ARG B 1 430 ? 35.708 -16.193 43.890 1.00 17.56 430 ARG A CA 1
ATOM 7104 C C . ARG B 1 430 ? 34.323 -16.109 44.554 1.00 16.65 430 ARG A C 1
ATOM 7105 O O . ARG B 1 430 ? 33.424 -16.891 44.222 1.00 17.33 430 ARG A O 1
ATOM 7113 N N . GLN B 1 431 ? 34.156 -15.208 45.520 1.00 15.25 431 GLN A N 1
ATOM 7114 C CA . GLN B 1 431 ? 32.880 -15.153 46.257 1.00 15.68 431 GLN A CA 1
ATOM 7115 C C . GLN B 1 431 ? 31.735 -14.586 45.396 1.00 15.75 431 GLN A C 1
ATOM 7116 O O . GLN B 1 431 ? 30.571 -14.906 45.608 1.00 16.23 431 GLN A O 1
ATOM 7122 N N . LEU B 1 432 ? 32.081 -13.749 44.429 1.00 15.06 432 LEU A N 1
ATOM 7123 C CA . LEU B 1 432 ? 31.067 -13.133 43.560 1.00 15.48 432 LEU A CA 1
ATOM 7124 C C . LEU B 1 432 ? 30.484 -14.142 42.538 1.00 17.96 432 LEU A C 1
ATOM 7125 O O . LEU B 1 432 ? 29.448 -13.873 41.892 1.00 17.43 432 LEU A O 1
ATOM 7130 N N . ASN B 1 433 ? 31.012 -15.370 42.549 1.00 17.08 433 ASN A N 1
ATOM 7131 C CA . ASN B 1 433 ? 30.426 -16.446 41.727 1.00 16.93 433 ASN A CA 1
ATOM 7132 C C . ASN B 1 433 ? 29.042 -16.893 42.186 1.00 18.26 433 ASN A C 1
ATOM 7133 O O . ASN B 1 433 ? 28.404 -17.675 41.492 1.00 18.15 433 ASN A O 1
ATOM 7138 N N . VAL B 1 434 ? 28.595 -16.469 43.369 1.00 15.13 434 VAL A N 1
ATOM 7139 C CA . VAL B 1 434 ? 27.229 -16.798 43.784 1.00 15.86 434 VAL A CA 1
ATOM 7140 C C . VAL B 1 434 ? 26.252 -15.643 43.571 1.00 16.40 434 VAL A C 1
ATOM 7141 O O . VAL B 1 434 ? 25.070 -15.756 43.925 1.00 16.10 434 VAL A O 1
ATOM 7145 N N . THR B 1 435 ? 26.687 -14.635 42.824 1.00 14.85 435 THR A N 1
ATOM 7146 C CA . THR B 1 435 ? 25.862 -13.460 42.580 1.00 15.59 435 THR A CA 1
ATOM 7147 C C . THR B 1 435 ? 25.504 -13.309 41.092 1.00 15.82 435 THR A C 1
ATOM 7148 O O . THR B 1 435 ? 26.397 -13.325 40.204 1.00 14.82 435 THR A O 1
ATOM 7152 N N . ARG B 1 436 ? 24.199 -13.196 40.822 1.00 13.00 436 ARG A N 1
ATOM 7153 C CA . ARG B 1 436 ? 23.695 -13.181 39.453 1.00 13.53 436 ARG A CA 1
ATOM 7154 C C . ARG B 1 436 ? 24.397 -12.066 38.631 1.00 13.13 436 ARG A C 1
ATOM 7155 O O . ARG B 1 436 ? 24.516 -10.923 39.107 1.00 12.81 436 ARG A O 1
ATOM 7163 N N . SER B 1 437 ? 24.742 -12.392 37.385 1.00 13.02 437 SER A N 1
ATOM 7164 C CA . SER B 1 437 ? 25.240 -11.413 36.371 1.00 13.62 437 SER A CA 1
ATOM 7165 C C . SER B 1 437 ? 26.694 -11.013 36.481 1.00 15.01 437 SER A C 1
ATOM 7166 O O . SER B 1 437 ? 27.247 -10.458 35.528 1.00 13.59 437 SER A O 1
ATOM 7169 N N . VAL B 1 438 ? 27.297 -11.191 37.659 1.00 14.45 438 VAL A N 1
ATOM 7170 C CA . VAL B 1 438 ? 28.647 -10.657 37.892 1.00 14.05 438 VAL A CA 1
ATOM 7171 C C . VAL B 1 438 ? 29.724 -11.494 37.195 1.00 15.42 438 VAL A C 1
ATOM 7172 O O . VAL B 1 438 ? 29.700 -12.731 37.233 1.00 14.74 438 VAL A O 1
ATOM 7176 N N . VAL B 1 439 ? 30.600 -10.821 36.472 1.00 14.96 439 VAL A N 1
ATOM 7177 C CA . VAL B 1 439 ? 31.805 -11.448 35.956 1.00 18.20 439 VAL A CA 1
ATOM 7178 C C . VAL B 1 439 ? 32.994 -10.664 36.522 1.00 19.61 439 VAL A C 1
ATOM 7179 O O . VAL B 1 439 ? 33.080 -9.449 36.334 1.00 18.09 439 VAL A O 1
ATOM 7183 N N . SER B 1 440 ? 33.913 -11.354 37.205 1.00 18.58 440 SER A N 1
ATOM 7184 C CA . SER B 1 440 ? 35.000 -10.656 37.929 1.00 20.28 440 SER A CA 1
ATOM 7185 C C . SER B 1 440 ? 36.324 -10.582 37.151 1.00 22.97 440 SER A C 1
ATOM 7186 O O . SER B 1 440 ? 36.715 -11.534 36.483 1.00 17.91 440 SER A O 1
ATOM 7189 N N . VAL B 1 441 ? 37.045 -9.478 37.330 1.00 19.52 441 VAL A N 1
ATOM 7190 C CA . VAL B 1 441 ? 38.379 -9.309 36.761 1.00 20.03 441 VAL A CA 1
ATOM 7191 C C . VAL B 1 441 ? 39.282 -8.838 37.887 1.00 19.47 441 VAL A C 1
ATOM 7192 O O . VAL B 1 441 ? 38.947 -7.876 38.588 1.00 19.05 441 VAL A O 1
ATOM 7196 N N . PHE B 1 442 ? 40.433 -9.492 38.052 1.00 19.14 442 PHE A N 1
ATOM 7197 C CA . PHE B 1 442 ? 41.327 -9.176 39.177 1.00 18.85 442 PHE A CA 1
ATOM 7198 C C . PHE B 1 442 ? 42.328 -8.074 38.814 1.00 20.32 442 PHE A C 1
ATOM 7199 O O . PHE B 1 442 ? 42.980 -8.145 37.765 1.00 18.06 442 PHE A O 1
ATOM 7207 N N . TYR B 1 443 ? 42.337 -6.998 39.607 1.00 18.06 443 TYR A N 1
ATOM 7208 C CA . TYR B 1 443 ? 43.348 -5.935 39.478 1.00 18.66 443 TYR A CA 1
ATOM 7209 C C . TYR B 1 443 ? 44.314 -6.069 40.643 1.00 18.86 443 TYR A C 1
ATOM 7210 O O . TYR B 1 443 ? 43.915 -5.920 41.805 1.00 18.30 443 TYR A O 1
ATOM 7219 N N . ASP B 1 444 ? 45.578 -6.330 40.337 1.00 17.15 444 ASP A N 1
ATOM 7220 C CA . ASP B 1 444 ? 46.562 -6.548 41.372 1.00 20.73 444 ASP A CA 1
ATOM 7221 C C . ASP B 1 444 ? 47.181 -5.202 41.749 1.00 20.89 444 ASP A C 1
ATOM 7222 O O . ASP B 1 444 ? 48.099 -4.746 41.079 1.00 21.05 444 ASP A O 1
ATOM 7227 N N . ALA B 1 445 ? 46.663 -4.552 42.798 1.00 19.77 445 ALA A N 1
ATOM 7228 C CA . ALA B 1 445 ? 47.124 -3.186 43.121 1.00 20.89 445 ALA A CA 1
ATOM 7229 C C . ALA B 1 445 ? 48.572 -3.166 43.623 1.00 23.63 445 ALA A C 1
ATOM 7230 O O . ALA B 1 445 ? 49.263 -2.185 43.450 1.00 23.00 445 ALA A O 1
ATOM 7232 N N . ALA B 1 446 ? 49.017 -4.247 44.243 1.00 21.98 446 ALA A N 1
ATOM 7233 C CA . ALA B 1 446 ? 50.412 -4.314 44.708 1.00 25.75 446 ALA A CA 1
ATOM 7234 C C . ALA B 1 446 ? 51.354 -4.267 43.505 1.00 25.36 446 ALA A C 1
ATOM 7235 O O . ALA B 1 446 ? 52.304 -3.513 43.495 1.00 29.93 446 ALA A O 1
ATOM 7237 N N 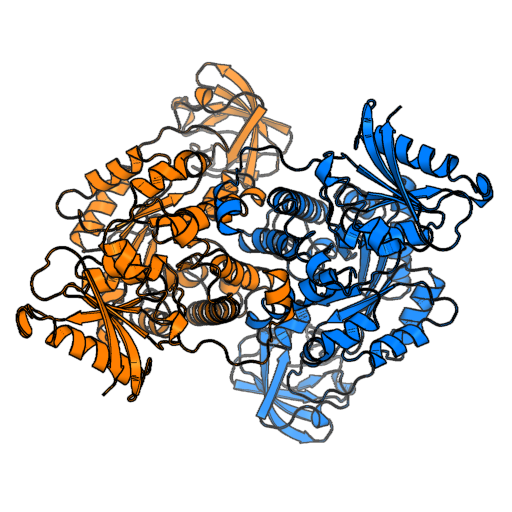. LYS B 1 447 ? 50.954 -4.939 42.427 1.00 23.77 447 LYS A N 1
ATOM 7238 C CA . LYS B 1 447 ? 51.754 -5.021 41.224 1.00 25.02 447 LYS A CA 1
ATOM 7239 C C . LYS B 1 447 ? 51.576 -3.781 40.348 1.00 25.77 447 LYS A C 1
ATOM 7240 O O . LYS B 1 447 ? 52.514 -3.368 39.689 1.00 23.53 447 LYS A O 1
ATOM 7246 N N . SER B 1 448 ? 50.344 -3.253 40.263 1.00 20.50 448 SER A N 1
ATOM 7247 C CA . SER B 1 448 ? 50.016 -2.259 39.232 1.00 21.32 448 SER A CA 1
ATOM 7248 C C . SER B 1 448 ? 49.876 -0.827 39.748 1.00 21.43 448 SER A C 1
ATOM 7249 O O . SER B 1 448 ? 49.834 0.121 38.962 1.00 20.76 448 SER A O 1
ATOM 7252 N N . GLY B 1 449 ? 49.817 -0.667 41.060 1.00 20.15 449 GLY A N 1
ATOM 7253 C CA . GLY B 1 449 ? 49.736 0.657 41.636 1.00 20.56 449 GLY A CA 1
ATOM 7254 C C . GLY B 1 449 ? 48.367 0.918 42.260 1.00 21.24 449 GLY A C 1
ATOM 7255 O O . GLY B 1 449 ? 47.384 0.210 41.973 1.00 19.73 449 GLY A O 1
ATOM 7256 N N . GLU B 1 450 ? 48.300 1.952 43.096 1.00 20.86 450 GLU A N 1
ATOM 7257 C CA . GLU B 1 450 ? 47.089 2.260 43.860 1.00 24.68 450 GLU A CA 1
ATOM 7258 C C . GLU B 1 450 ? 45.853 2.602 43.019 1.00 26.13 450 GLU A C 1
ATOM 7259 O O . GLU B 1 450 ? 44.718 2.370 43.463 1.00 31.08 450 GLU A O 1
ATOM 7265 N N . ASP B 1 451 ? 46.058 3.205 41.849 1.00 22.46 451 ASP A N 1
ATOM 7266 C CA . ASP B 1 451 ? 44.909 3.569 40.970 1.00 22.12 451 ASP A CA 1
ATOM 7267 C C . ASP B 1 451 ? 43.859 4.435 41.672 1.00 22.84 451 ASP A C 1
ATOM 7268 O O . ASP B 1 451 ? 42.651 4.179 41.571 1.00 18.33 451 ASP A O 1
ATOM 7273 N N . LYS B 1 452 ? 44.320 5.497 42.341 1.00 25.05 452 LYS A N 1
ATOM 7274 C CA . LYS B 1 452 ? 43.417 6.410 43.050 1.00 26.06 452 LYS A CA 1
ATOM 7275 C C . LYS B 1 452 ? 42.396 7.066 42.108 1.00 26.80 452 LYS A C 1
ATOM 7276 O O . LYS B 1 452 ? 41.278 7.324 42.503 1.00 25.10 452 LYS A O 1
ATOM 7282 N N . ASP B 1 453 ? 42.794 7.380 40.883 1.00 24.76 453 ASP A N 1
ATOM 7283 C CA . ASP B 1 453 ? 41.869 8.015 39.960 1.00 22.76 453 ASP A CA 1
ATOM 7284 C C . ASP B 1 453 ? 41.025 7.012 39.131 1.00 21.95 453 ASP A C 1
ATOM 7285 O O . ASP B 1 453 ? 40.239 7.428 38.298 1.00 21.99 453 ASP A O 1
ATOM 7290 N N . LYS B 1 454 ? 41.121 5.716 39.468 1.00 19.08 454 LYS A N 1
ATOM 7291 C CA . LYS B 1 454 ? 40.262 4.647 38.916 1.00 19.31 454 LYS A CA 1
ATOM 7292 C C . LYS B 1 454 ? 40.549 4.290 37.457 1.00 18.89 454 LYS A C 1
ATOM 7293 O O . LYS B 1 454 ? 39.963 3.370 36.934 1.00 18.30 454 LYS A O 1
ATOM 7299 N N . GLU B 1 455 ? 41.487 4.974 36.822 1.00 20.34 455 GLU A N 1
ATOM 7300 C CA . GLU B 1 455 ? 41.626 4.838 35.371 1.00 23.86 455 GLU A CA 1
ATOM 7301 C C . GLU B 1 455 ? 42.173 3.473 34.939 1.00 20.15 455 GLU A C 1
ATOM 7302 O O . GLU B 1 455 ? 41.774 2.932 33.908 1.00 18.87 455 GLU A O 1
ATOM 7308 N N . LYS B 1 456 ? 43.129 2.945 35.688 1.00 18.64 456 LYS A N 1
ATOM 7309 C CA . LYS B 1 456 ? 43.662 1.630 35.353 1.00 19.34 456 LYS A CA 1
ATOM 7310 C C . LYS B 1 456 ? 42.611 0.533 35.457 1.00 18.65 456 LYS A C 1
ATOM 7311 O O . LYS B 1 456 ? 42.524 -0.354 34.591 1.00 16.22 456 LYS A O 1
ATOM 7317 N N . ARG B 1 457 ? 41.836 0.554 36.538 1.00 15.37 457 ARG A N 1
ATOM 7318 C CA . ARG B 1 457 ? 40.833 -0.463 36.712 1.00 15.96 457 ARG A CA 1
ATOM 7319 C C . ARG B 1 457 ? 39.694 -0.352 35.681 1.00 16.20 457 ARG A C 1
ATOM 7320 O O . ARG B 1 457 ? 39.188 -1.368 35.197 1.00 18.24 457 ARG A O 1
ATOM 7328 N N . VAL B 1 458 ? 39.281 0.874 35.363 1.00 15.91 458 VAL A N 1
ATOM 7329 C CA . VAL B 1 458 ? 38.207 1.073 34.390 1.00 17.41 458 VAL A CA 1
ATOM 7330 C C . VAL B 1 458 ? 38.689 0.584 33.021 1.00 18.69 458 VAL A C 1
ATOM 7331 O O . VAL B 1 458 ? 38.010 -0.189 32.357 1.00 16.75 458 VAL A O 1
ATOM 7335 N N . LYS B 1 459 ? 39.939 0.882 32.700 1.00 19.97 459 LYS A N 1
ATOM 7336 C CA . LYS B 1 459 ? 40.501 0.426 31.421 1.00 20.76 459 LYS A CA 1
ATOM 7337 C C . LYS B 1 459 ? 40.579 -1.108 31.357 1.00 20.25 459 LYS A C 1
ATOM 7338 O O . LYS B 1 459 ? 40.230 -1.724 30.338 1.00 20.49 459 LYS A O 1
ATOM 7344 N N . LEU B 1 460 ? 41.016 -1.721 32.455 1.00 20.21 460 LEU A N 1
ATOM 7345 C CA . LEU B 1 460 ? 41.054 -3.160 32.569 1.00 20.04 460 LEU A CA 1
ATOM 7346 C C . LEU B 1 460 ? 39.668 -3.759 32.320 1.00 19.91 460 LEU A C 1
ATOM 7347 O O . LEU B 1 460 ? 39.536 -4.800 31.680 1.00 18.45 460 LEU A O 1
ATOM 7352 N N . GLY B 1 461 ? 38.633 -3.119 32.847 1.00 20.61 461 GLY A N 1
ATOM 7353 C CA . GLY B 1 461 ? 37.269 -3.682 32.702 1.00 19.70 461 GLY A CA 1
ATOM 7354 C C . GLY B 1 461 ? 36.684 -3.445 31.314 1.00 19.39 461 GLY A C 1
ATOM 7355 O O . GLY B 1 461 ? 35.959 -4.285 30.790 1.00 20.76 461 GLY A O 1
ATOM 7356 N N . LEU B 1 462 ? 36.957 -2.282 30.736 1.00 18.45 462 LEU A N 1
ATOM 7357 C CA . LEU B 1 462 ? 36.489 -2.012 29.373 1.00 21.07 462 LEU A CA 1
ATOM 7358 C C . LEU B 1 462 ? 37.212 -2.900 28.360 1.00 23.74 462 LEU A C 1
ATOM 7359 O O . LEU B 1 462 ? 36.613 -3.335 27.386 1.00 26.56 462 LEU A O 1
ATOM 7364 N N . ASP B 1 463 ? 38.501 -3.156 28.592 1.00 22.09 463 ASP A N 1
ATOM 7365 C CA . ASP B 1 463 ? 39.260 -4.113 27.742 1.00 28.05 463 ASP A CA 1
ATOM 7366 C C . ASP B 1 463 ? 38.711 -5.529 27.864 1.00 30.47 463 ASP A C 1
ATOM 7367 O O . ASP B 1 463 ? 38.523 -6.214 26.869 1.00 27.33 463 ASP A O 1
ATOM 7372 N N . PHE B 1 464 ? 38.462 -5.965 29.095 1.00 28.39 464 PHE A N 1
ATOM 7373 C CA . PHE B 1 464 ? 37.756 -7.219 29.331 1.00 26.11 464 PHE A CA 1
ATOM 7374 C C . PHE B 1 464 ? 36.387 -7.284 28.611 1.00 25.14 464 PHE A C 1
ATOM 7375 O O . PHE B 1 464 ? 36.064 -8.283 27.957 1.00 27.78 464 PHE A O 1
ATOM 7383 N N . ALA B 1 465 ? 35.615 -6.206 28.677 1.00 23.24 465 ALA A N 1
ATOM 7384 C CA . ALA B 1 465 ? 34.320 -6.182 28.018 1.00 22.69 465 ALA A CA 1
ATOM 7385 C C . ALA B 1 465 ? 34.482 -6.437 26.519 1.00 25.49 465 ALA A C 1
ATOM 7386 O O . ALA B 1 465 ? 33.704 -7.189 25.926 1.00 27.96 465 ALA A O 1
ATOM 7388 N N . LYS B 1 466 ? 35.496 -5.817 25.918 1.00 24.81 466 LYS A N 1
ATOM 7389 C CA . LYS B 1 466 ? 35.776 -6.022 24.487 1.00 30.12 466 LYS A CA 1
ATOM 7390 C C . LYS B 1 466 ? 36.222 -7.451 24.211 1.00 29.84 466 LYS A C 1
ATOM 7391 O O . LYS B 1 466 ? 35.674 -8.125 23.330 1.00 30.43 466 LYS A O 1
ATOM 7397 N N . LYS B 1 467 ? 37.213 -7.908 24.974 1.00 29.81 467 LYS A N 1
ATOM 7398 C CA . LYS B 1 467 ? 37.824 -9.222 24.776 1.00 37.39 467 LYS A CA 1
ATOM 7399 C C . LYS B 1 467 ? 36.807 -10.356 24.893 1.00 40.17 467 LYS A C 1
ATOM 7400 O O . LYS B 1 467 ? 36.767 -11.255 24.048 1.00 36.53 467 LYS A O 1
ATOM 7406 N N . GLU B 1 468 ? 35.931 -10.255 25.889 1.00 30.53 468 GLU A N 1
ATOM 7407 C CA . GLU B 1 468 ? 34.906 -11.264 26.136 1.00 30.74 468 GLU A CA 1
ATOM 7408 C C . GLU B 1 468 ? 33.685 -11.110 25.260 1.00 31.84 468 GLU A C 1
ATOM 7409 O O . GLU B 1 468 ? 32.711 -11.844 25.430 1.00 31.48 468 GLU A O 1
ATOM 7415 N N . LYS B 1 469 ? 33.717 -10.130 24.349 1.00 28.58 469 LYS A N 1
ATOM 7416 C CA . LYS B 1 469 ? 32.591 -9.857 23.452 1.00 28.28 469 LYS A CA 1
ATOM 7417 C C . LYS B 1 469 ? 31.291 -9.515 24.168 1.00 31.24 469 LYS A C 1
ATOM 7418 O O . LYS B 1 469 ? 30.200 -9.800 23.653 1.00 30.57 469 LYS A O 1
ATOM 7424 N N . TYR B 1 470 ? 31.390 -8.799 25.286 1.00 25.94 470 TYR A N 1
ATOM 7425 C CA . TYR B 1 470 ? 30.207 -8.166 25.878 1.00 27.06 470 TYR A CA 1
ATOM 7426 C C . TYR B 1 470 ? 29.792 -6.941 25.097 1.00 29.22 470 TYR A C 1
ATOM 7427 O O . TYR B 1 470 ? 28.604 -6.688 24.900 1.00 28.97 470 TYR A O 1
ATOM 7436 N N . ALA B 1 471 ? 30.772 -6.148 24.678 1.00 27.31 471 ALA A N 1
ATOM 7437 C CA . ALA B 1 471 ? 30.471 -4.933 23.951 1.00 27.77 471 ALA A CA 1
ATOM 7438 C C . ALA B 1 471 ? 31.595 -4.621 22.981 1.00 26.09 471 ALA A C 1
ATOM 7439 O O . ALA B 1 471 ? 32.694 -5.181 23.085 1.00 26.89 471 ALA A O 1
ATOM 7441 N N . SER B 1 472 ? 31.332 -3.742 22.032 1.00 27.21 472 SER A N 1
ATOM 7442 C CA . SER B 1 472 ? 32.408 -3.292 21.162 1.00 31.45 472 SER A CA 1
ATOM 7443 C C . SER B 1 472 ? 32.415 -1.797 20.957 1.00 32.76 472 SER A C 1
ATOM 7444 O O . SER B 1 472 ? 31.630 -1.067 21.579 1.00 28.06 472 SER A O 1
ATOM 7447 N N . THR B 1 473 ? 33.410 -1.325 20.218 1.00 28.43 473 THR A N 1
ATOM 7448 C CA . THR B 1 473 ? 33.615 0.091 20.023 1.00 30.27 473 THR A CA 1
ATOM 7449 C C . THR B 1 473 ? 32.320 0.819 19.715 1.00 29.65 473 THR A C 1
ATOM 7450 O O . THR B 1 473 ? 31.519 0.363 18.923 1.00 28.03 473 THR A O 1
ATOM 7454 N N . GLY B 1 474 ? 32.059 1.888 20.456 1.00 26.84 474 GLY A N 1
ATOM 7455 C CA . GLY B 1 474 ? 30.890 2.695 20.195 1.00 26.11 474 GLY A CA 1
ATOM 7456 C C . GLY B 1 474 ? 29.685 2.286 21.029 1.00 26.07 474 GLY A C 1
ATOM 7457 O O . GLY B 1 474 ? 28.687 2.992 21.040 1.00 24.84 474 GLY A O 1
ATOM 7458 N N . ASP B 1 475 ? 29.778 1.158 21.744 1.00 24.06 475 ASP A N 1
ATOM 7459 C CA . ASP B 1 475 ? 28.697 0.757 22.660 1.00 24.93 475 ASP A CA 1
ATOM 7460 C C . ASP B 1 475 ? 28.797 1.553 23.949 1.00 21.66 475 ASP A C 1
ATOM 7461 O O . ASP B 1 475 ? 29.892 1.757 24.462 1.00 20.40 475 ASP A O 1
ATOM 7466 N N . VAL B 1 476 ? 27.654 1.749 24.603 1.00 20.85 476 VAL A N 1
ATOM 7467 C CA . VAL B 1 476 ? 27.627 2.476 25.878 1.00 21.39 476 VAL A CA 1
ATOM 7468 C C . VAL B 1 476 ? 27.722 1.483 27.042 1.00 20.06 476 VAL A C 1
ATOM 7469 O O . VAL B 1 476 ? 27.093 0.417 27.023 1.00 21.93 476 VAL A O 1
ATOM 7473 N N . VAL B 1 477 ? 28.565 1.802 28.011 1.00 17.47 477 VAL A N 1
ATOM 7474 C CA . VAL B 1 477 ? 28.723 0.998 29.241 1.00 17.41 477 VAL A CA 1
ATOM 7475 C C . VAL B 1 477 ? 28.422 1.924 30.431 1.00 18.18 477 VAL A C 1
ATOM 7476 O O . VAL B 1 477 ? 28.764 3.099 30.397 1.00 17.51 477 VAL A O 1
ATOM 7480 N N . VAL B 1 478 ? 27.769 1.398 31.463 1.00 15.24 478 VAL A N 1
ATOM 7481 C CA . VAL B 1 478 ? 27.490 2.189 32.676 1.00 13.17 478 VAL A CA 1
ATOM 7482 C C . VAL B 1 478 ? 28.540 1.824 33.736 1.00 13.84 478 VAL A C 1
ATOM 7483 O O . VAL B 1 478 ? 28.719 0.655 34.063 1.00 15.79 478 VAL A O 1
ATOM 7487 N N . VAL B 1 479 ? 29.286 2.818 34.197 1.00 13.30 479 VAL A N 1
ATOM 7488 C CA . VAL B 1 479 ? 30.486 2.578 34.986 1.00 13.78 479 VAL A CA 1
ATOM 7489 C C . VAL B 1 479 ? 30.281 3.193 36.362 1.00 13.91 479 VAL A C 1
ATOM 7490 O O . VAL B 1 479 ? 29.923 4.386 36.464 1.00 13.88 479 VAL A O 1
ATOM 7494 N N . VAL B 1 480 ? 30.442 2.388 37.416 1.00 13.81 480 VAL A N 1
ATOM 7495 C CA . VAL B 1 480 ? 30.105 2.826 38.773 1.00 13.35 480 VAL A CA 1
ATOM 7496 C C . VAL B 1 480 ? 31.347 2.696 39.673 1.00 13.89 480 VAL A C 1
ATOM 7497 O O . VAL B 1 480 ? 31.967 1.642 39.722 1.00 13.28 480 VAL A O 1
ATOM 7501 N N . HIS B 1 481 ? 31.742 3.792 40.323 1.00 12.74 481 HIS A N 1
ATOM 7502 C CA . HIS B 1 481 ? 32.824 3.765 41.316 1.00 13.42 481 HIS A CA 1
ATOM 7503 C C . HIS B 1 481 ? 32.818 5.103 42.012 1.00 14.05 481 HIS A C 1
ATOM 7504 O O . HIS B 1 481 ? 31.810 5.811 41.954 1.00 14.89 481 HIS A O 1
ATOM 7511 N N . ALA B 1 482 ? 33.820 5.381 42.834 1.00 13.47 482 ALA A N 1
ATOM 7512 C CA . ALA B 1 482 ? 33.851 6.689 43.500 1.00 15.56 482 ALA A CA 1
ATOM 7513 C C . ALA B 1 482 ? 34.483 7.754 42.626 1.00 15.77 482 ALA A C 1
ATOM 7514 O O . ALA B 1 482 ? 35.245 7.442 41.700 1.00 16.76 482 ALA A O 1
ATOM 7516 N N . ASP B 1 483 ? 34.136 9.013 42.883 1.00 15.70 483 ASP A N 1
ATOM 7517 C CA . ASP B 1 483 ? 34.866 10.126 42.306 1.00 18.82 483 ASP A CA 1
ATOM 7518 C C . ASP B 1 483 ? 36.267 10.192 42.943 1.00 21.84 483 ASP A C 1
ATOM 7519 O O . ASP B 1 483 ? 36.645 9.305 43.727 1.00 20.44 483 ASP A O 1
ATOM 7524 N N . HIS B 1 484 ? 37.029 11.229 42.626 1.00 21.73 484 HIS A N 1
ATOM 7525 C CA . HIS B 1 484 ? 38.418 11.299 43.077 1.00 25.76 484 HIS A CA 1
ATOM 7526 C C . HIS B 1 484 ? 38.617 11.486 44.574 1.00 25.91 484 HIS A C 1
ATOM 7527 O O . HIS B 1 484 ? 39.711 11.303 45.056 1.00 29.50 484 HIS A O 1
ATOM 7534 N N . SER B 1 485 ? 37.564 11.827 45.326 1.00 22.74 485 SER A N 1
ATOM 7535 C CA . SER B 1 485 ? 37.729 12.097 46.786 1.00 27.17 485 SER A CA 1
ATOM 7536 C C . SER B 1 485 ? 37.148 11.005 47.685 1.00 25.18 485 SER A C 1
ATOM 7537 O O . SER B 1 485 ? 37.706 10.689 48.734 1.00 24.13 485 SER A O 1
ATOM 7540 N N . VAL B 1 486 ? 35.951 10.550 47.351 1.00 20.26 486 VAL A N 1
ATOM 7541 C CA . VAL B 1 486 ? 35.157 9.761 48.284 1.00 20.03 486 VAL A CA 1
ATOM 7542 C C . VAL B 1 486 ? 35.786 8.370 48.480 1.00 21.90 486 VAL A C 1
ATOM 7543 O O . VAL B 1 486 ? 36.301 7.769 47.522 1.00 22.63 486 VAL A O 1
ATOM 7547 N N . LYS B 1 487 ? 35.819 7.904 49.727 1.00 21.03 487 LYS A N 1
ATOM 7548 C CA . LYS B 1 487 ? 36.412 6.599 50.064 1.00 19.89 487 LYS A CA 1
ATOM 7549 C C . LYS B 1 487 ? 35.420 5.757 50.801 1.00 20.60 487 LYS A C 1
ATOM 7550 O O . LYS B 1 487 ? 34.787 6.223 51.758 1.00 22.25 487 LYS A O 1
ATOM 7556 N N . GLY B 1 488 ? 35.322 4.490 50.404 1.00 17.94 488 GLY A N 1
ATOM 7557 C CA . GLY B 1 488 ? 34.529 3.527 51.157 1.00 18.83 488 GLY A CA 1
ATOM 7558 C C . GLY B 1 488 ? 33.316 2.987 50.408 1.00 16.87 488 GLY A C 1
ATOM 7559 O O . GLY B 1 488 ? 32.732 1.993 50.822 1.00 16.33 488 GLY A O 1
ATOM 7560 N N . TYR B 1 489 ? 32.888 3.684 49.347 1.00 15.50 489 TYR A N 1
ATOM 7561 C CA . TYR B 1 489 ? 31.657 3.282 48.618 1.00 15.14 489 TYR A CA 1
ATOM 7562 C C . TYR B 1 489 ? 31.652 4.030 47.297 1.00 14.71 489 TYR A C 1
ATOM 7563 O O . TYR B 1 489 ? 32.405 4.995 47.135 1.00 14.12 489 TYR A O 1
ATOM 7572 N N . PRO B 1 490 ? 30.840 3.576 46.329 1.00 14.26 490 PRO A N 1
ATOM 7573 C CA . PRO B 1 490 ? 30.764 4.320 45.083 1.00 14.20 490 PRO A CA 1
ATOM 7574 C C . PRO B 1 490 ? 29.728 5.459 45.165 1.00 15.49 490 PRO A C 1
ATOM 7575 O O . PRO B 1 490 ? 28.598 5.242 45.610 1.00 16.93 490 PRO A O 1
ATOM 7579 N N . ASN B 1 491 ? 30.110 6.659 44.756 1.00 14.31 491 ASN A N 1
ATOM 7580 C CA . ASN B 1 491 ? 29.157 7.816 44.783 1.00 14.26 491 ASN A CA 1
ATOM 7581 C C . ASN B 1 491 ? 28.894 8.367 43.368 1.00 15.59 491 ASN A C 1
ATOM 7582 O O . ASN B 1 491 ? 28.232 9.384 43.213 1.00 15.91 491 ASN A O 1
ATOM 7587 N N . GLN B 1 492 ? 29.397 7.667 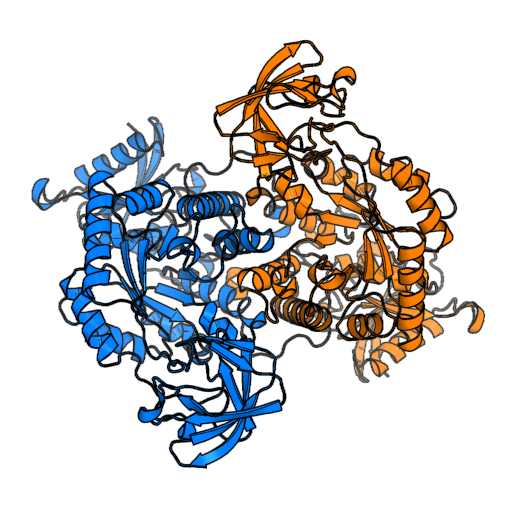42.348 1.00 16.06 492 GLN A N 1
ATOM 7588 C CA . GLN B 1 492 ? 29.432 8.203 40.989 1.00 15.31 492 GLN A CA 1
ATOM 7589 C C . GLN B 1 492 ? 28.984 7.150 39.960 1.00 15.08 492 GLN A C 1
ATOM 7590 O O . GLN B 1 492 ? 29.407 5.980 40.030 1.00 13.57 492 GLN A O 1
ATOM 7596 N N . THR B 1 493 ? 28.259 7.605 38.931 1.00 14.61 493 THR A N 1
ATOM 7597 C CA . THR B 1 493 ? 27.922 6.781 37.768 1.00 15.48 493 THR A CA 1
ATOM 7598 C C . THR B 1 493 ? 28.289 7.555 36.518 1.00 15.35 493 THR A C 1
ATOM 7599 O O . THR B 1 493 ? 27.983 8.760 36.396 1.00 14.73 493 THR A O 1
ATOM 7603 N N . ARG B 1 494 ? 28.894 6.875 35.567 1.00 14.89 494 ARG A N 1
ATOM 7604 C CA . ARG B 1 494 ? 29.246 7.516 34.287 1.00 15.09 494 ARG A CA 1
ATOM 7605 C C . ARG B 1 494 ? 28.707 6.641 33.180 1.00 16.16 494 ARG A C 1
ATOM 7606 O O . ARG B 1 494 ? 28.760 5.420 33.283 1.00 16.19 494 ARG A O 1
ATOM 7614 N N . LEU B 1 495 ? 28.311 7.258 32.073 1.00 14.26 495 LEU A N 1
ATOM 7615 C CA . LEU B 1 495 ? 28.054 6.522 30.876 1.00 15.51 495 LEU A CA 1
ATOM 7616 C C . LEU B 1 495 ? 29.187 6.792 29.892 1.00 18.68 495 LEU A C 1
ATOM 7617 O O . LEU B 1 495 ? 29.455 7.953 29.560 1.00 18.49 495 LEU A O 1
ATOM 7622 N N . ILE B 1 496 ? 29.789 5.715 29.387 1.00 16.16 496 ILE A N 1
ATOM 7623 C CA . ILE B 1 496 ? 31.062 5.775 28.617 1.00 22.19 496 ILE A CA 1
ATOM 7624 C C . ILE B 1 496 ? 30.862 4.988 27.331 1.00 20.79 496 ILE A C 1
ATOM 7625 O O . ILE B 1 496 ? 30.260 3.915 27.352 1.00 19.98 496 ILE A O 1
ATOM 7630 N N . TYR B 1 497 ? 31.272 5.561 26.202 1.00 21.45 497 TYR A N 1
ATOM 7631 C CA . TYR B 1 497 ? 31.312 4.813 24.942 1.00 21.92 497 TYR A CA 1
ATOM 7632 C C . TYR B 1 497 ? 32.642 4.074 24.866 1.00 24.73 497 TYR A C 1
ATOM 7633 O O . TYR B 1 497 ? 33.693 4.651 25.163 1.00 24.18 497 TYR A O 1
ATOM 7642 N N . LEU B 1 498 ? 32.593 2.774 24.588 1.00 23.51 498 LEU A N 1
ATOM 7643 C CA . LEU B 1 498 ? 33.813 1.997 24.385 1.00 30.05 498 LEU A CA 1
ATOM 7644 C C . LEU B 1 498 ? 34.679 2.633 23.290 1.00 32.33 498 LEU A C 1
ATOM 7645 O O . LEU B 1 498 ? 34.183 2.909 22.191 1.00 29.70 498 LEU A O 1
ATOM 7650 N N . PRO B 1 499 ? 35.983 2.843 23.580 1.00 38.96 499 PRO A N 1
ATOM 7651 C CA . PRO B 1 499 ? 36.886 3.458 22.594 1.00 43.13 499 PRO A CA 1
ATOM 7652 C C . PRO B 1 499 ? 37.308 2.479 21.493 1.00 57.64 499 PRO A C 1
ATOM 7653 O O . PRO B 1 499 ? 37.038 1.267 21.556 1.00 59.82 499 PRO A O 1
#

Nearest PDB structures (foldseek):
  4hyv-assembly1_A  TM=9.434E-01  e=1.909E-97  Trypanosoma brucei brucei
  6su2-assembly1_A  TM=9.962E-01  e=5.960E-90  Trypanosoma congolense IL3000
  6su1-assembly2_E  TM=9.616E-01  e=8.584E-89  Trypanosoma congolense IL3000
  3qv9-assembly1_A  TM=9.899E-01  e=2.338E-86  Trypanosoma cruzi
  3qv6-assembly1_A  TM=9.776E-01  e=7.257E-82  Leishmania mexicana

Secondary structure (DSSP, 8-state):
-HHHHHHT--TTSPPPSS--SEEEEE-STTT-SHHHHHHHHHHTEEEEEEETTSS-HHHHHHHHHHHHHHHHHHT---EEEEE---S-EEB--BTTSEEEE-TT-EEEEE--GGGTT-B-SSEEEBS-TTHHHHS-TT-EEEETTTTEEEEEEEEEETTEEEEEE-S-EEEETT-EEE-TTS-----SS-HHHHHHHHHHHHHT-SEEEETT--SHHHHHHHHHHH-GGGTTSEEEEEE-SHHHHHTHHHHHHHSSEEEEEHHHHHHHS-GGGHHHHHHHHHHHHHHHT--EEEESSTTGGGGTSSS--HHHHHHHHHHHHHT-SEEEESHHHHT-S-HHHHHHHHHHHHHHHHHTS-SSHHHHHHHHTS-SSPPHHHHHHHHHHHHHHHHT-SEEEEE-SSSHHHHHHHHT--SS-EEEEES-HHHHHHGGGSTTEEEEE--HHHH---TTSHHHHHHHHHHHHHTTS--TT-EEEEEE--SS--SS--EEEEEE--/-HHHHHHT--TTSPPPSS--SEEEEE-STTT-SHHHHHHHHHHTEEEEEEETTSS-HHHHHHHHHHHHHHHHHHT---EEEEE-----EEB--BGGGEEEE-TT-EEEEE--GGGTT-B-SSEEEBS-TTHHHH--TT-EEEETTTTEEEEEEEEEETTEEEEEE-S-EEEETT-EEE-TT------SS-HHHHHHHHHHHHHT-SEEEETT--SHHHHHHHHHHHTTTTTTSEEEEEE-SHHHHHTHHHHHHHSSEEEEEHHHHHHHS-GGGHHHHHHHHHHHHHHHT--EEEESSTTGGGGTSSS--HHHHHHHHHHHHHT-SEEEESHHHHT-S-HHHHHHHHHHHHHHHHHTS-TTHHHHHHHHTS-SSPPHHHHHHHHHHHHHHHHT-SEEEEE-SSSHHHHHHHHT--SS-EEEEES-HHHHHHGGGSTTEEEEE--HHHH---TTSHHHHHHHHHHHHHTTS--TT-EEEEEE--SS--SS--EEEEEE--